Protein AF-A0A9P8JFS8-F1 (afdb_monomer)

Mean predicted aligned error: 19.94 Å

Foldseek 3Di:
DDDPPPVVVVVVVAPDDPADLVNLLVVLCVVPVVADSVLSSLSSQCVRRVDQLCSQLVCLLVLLVCLLVVLQVVLVVLLVDVVQLVQFQCSVDRDDPVNLVVLLVQLVVLCVPQVSVVSSVLRVLLVVLQADSHDDDDDPVVLVVLLVVLLVQLLVLQLVVLVVCLPVVNVVVWVVQLLPDLQFALSSLSRTHSVVNNSNSCSLRVVVSVVCNVPSDHYVVSSSVSSSVLSSLSSQLRHSGDDPVFVCVVVVQFRGVVLVSQCSNPVFFSRGRTGCVVCVVVVRGDDPVSVLVVVVVQVVQCVLQVVLVVLLVVVVVVVVLPPPPPPPPPPDDDDPDDQDPLLVLLVVLLVVLHDDPPDSGRADALVSLLVSLVSNPFDDDDPPDDPDPCPPNVVSSQVSLLSSLLSSLSNLLSVLLVLLLVLLLVLVVQLVLLCVCLVDLVSLVLLCVLCVVVVVVVVVVVLVVVLVVVCVVVDPPVPPDDDPPCPVVVVVVSVVSSVVSCVVVVVVVVVVPPDDPSVVSNVLSVVLSVLSVQLSLLSLLLSLCCCPVASVDPDPPDPDPPSDPDPLSPCPVSLRSLLRLQLSLLSLVQSLPSPDGSVCSVVSSVVSLVPDPSNPFDQDDDPPPDGDDRPDGSSVSSVSSSCCSPPRVVVSVVSSVVSCPVRGDDDPCSSCVVVVVVCVVCVVVVVCVCVVCVVVVVVVVVVVVVVVVCLCVQQPVVLVVLLCVLVVDPDDDPVLVVLVVVLVVLLVVLLVLLLVLCQVAVVLQDVVRDHDDPVSSVVSSVCVSVVDSRSLVSQCVVLVVPVVCCVPPNCNVSSVVSVVSSVVSVVSVVVSVVVVVVSVCSNVVSVVSNVVSVVVVVVVVVVVVCVVCVVVVVVLVVLLVQLVVLLVVLLVLLVPFDADPPQQFGNSSSLSSNVSSLVSNLVSCSVQDDPVVSVVVVVLSVQLSPRNVHSVVNNVSSVVSCPVVVVND

Solvent-accessible surface area (backbone atoms only — not comparable to full-atom values): 53284 Å² total; per-residue (Å²): 143,78,87,78,60,72,63,62,64,56,61,72,74,46,85,92,60,100,62,52,56,64,55,37,31,51,52,43,45,68,79,43,67,89,54,54,75,67,51,32,53,51,53,15,47,42,62,58,61,70,36,67,58,59,36,48,29,54,51,52,51,53,50,50,53,52,49,53,55,56,63,24,45,61,53,57,55,46,74,73,37,78,84,52,49,84,33,31,73,58,69,92,59,76,85,48,74,68,57,52,52,53,45,51,54,51,33,54,50,43,42,65,71,53,46,44,58,54,47,56,53,39,49,63,54,35,48,74,35,43,45,39,84,68,76,77,76,78,56,69,70,59,42,51,53,54,41,56,50,46,54,56,54,31,31,52,47,43,24,54,52,47,49,52,30,66,36,73,71,40,18,73,75,34,39,46,58,44,49,67,45,44,61,40,37,26,71,47,55,71,34,52,29,70,70,48,49,54,53,52,50,42,33,68,50,45,53,56,44,53,49,15,55,74,65,54,71,40,46,50,68,47,51,52,55,40,51,54,54,50,50,52,50,45,26,47,24,21,41,31,47,55,53,95,79,39,63,31,79,81,38,82,52,39,31,35,16,66,48,41,33,50,16,35,62,64,76,46,45,32,45,35,61,52,39,41,59,60,18,61,76,69,69,32,50,53,52,73,65,43,51,45,54,53,48,49,54,52,44,56,50,45,50,60,22,50,64,42,48,53,54,50,53,55,51,52,55,49,56,74,68,42,78,72,74,81,62,84,75,74,91,77,74,97,72,89,82,75,82,50,74,64,46,55,50,40,53,53,46,35,56,70,60,49,77,55,95,82,54,94,61,55,62,72,52,61,69,55,53,42,52,52,56,64,72,59,68,62,66,77,86,70,97,79,77,84,80,86,81,59,70,70,67,52,54,55,41,50,52,45,44,43,51,34,42,46,42,48,48,52,45,50,51,49,51,49,52,51,51,44,48,56,51,34,49,55,44,51,60,31,43,48,51,44,50,51,31,71,73,31,72,65,44,40,51,51,50,49,60,42,44,40,67,60,54,50,50,54,51,48,50,51,50,49,54,51,47,51,59,68,38,65,83,56,74,78,82,73,81,81,71,91,59,101,75,47,61,67,57,51,49,50,50,52,50,47,51,51,52,47,56,50,47,56,48,50,51,58,51,52,73,64,53,89,56,55,74,67,56,54,50,52,49,53,50,49,52,27,37,50,53,49,50,50,50,32,47,27,31,16,22,47,50,13,43,48,52,62,76,26,96,70,48,84,51,94,87,59,92,44,92,65,80,59,88,55,88,80,45,77,55,57,59,57,40,49,49,36,28,39,54,38,48,53,51,34,42,58,65,53,50,72,43,84,86,61,50,70,88,50,42,66,61,54,39,49,55,51,31,71,75,29,79,46,45,69,58,73,87,63,79,54,96,80,77,60,85,61,79,72,97,70,58,53,36,62,54,43,51,52,53,44,47,37,56,69,46,49,54,53,49,47,55,50,53,52,50,53,48,43,71,75,44,39,65,77,54,69,63,47,70,42,46,61,64,50,50,51,51,57,65,44,42,61,54,52,49,47,51,52,60,74,37,38,66,58,52,49,49,49,51,48,53,49,51,48,51,52,50,50,46,45,44,65,29,47,46,50,28,50,51,50,39,51,51,59,68,69,64,68,94,73,52,69,68,62,51,50,50,50,56,51,48,53,52,49,47,55,49,48,45,49,56,52,50,53,48,33,66,79,36,22,59,49,62,38,97,79,52,55,84,75,49,75,68,54,52,52,48,50,50,52,40,38,75,75,65,53,53,63,40,48,49,52,46,31,60,59,23,58,78,45,52,75,56,12,53,76,77,47,60,29,59,64,33,49,52,51,50,52,49,49,51,52,45,53,50,52,52,51,51,54,52,50,53,53,49,55,56,67,47,47,53,55,54,23,54,62,56,30,47,62,39,52,53,53,52,52,52,50,53,50,50,54,53,48,67,66,46,51,61,60,51,51,54,50,52,55,54,20,54,49,41,43,49,32,56,50,49,41,51,48,50,72,65,72,53,72,53,42,92,89,72,34,28,64,49,37,45,56,44,16,43,44,49,47,38,49,51,55,32,54,58,50,45,60,79,73,45,57,77,68,63,42,48,59,50,47,55,53,51,52,55,45,66,43,53,93,63,16,55,73,47,30,54,50,40,54,52,47,52,56,59,79,47,44,91,69,67

Secondary structure (DSSP, 8-state):
-----HHHHHHTTS---S--HHHHHHHHHHH-TTS-HHHHHHHHHHHHH--HHHHHHHHHHHHHHHHHHHHHHHHHHHHT-GGGGGGBTTTT-PPPHHHHHHHHHHHHHHIIIIIHHHHHHHHHHHHHHT-B-PSSPPPHHHHHHHHHHHHHHHHHHHHHHHHHHTSHHHIIIIITTGGG-SS--GGGGG---HHHHHHHHIIIIIHHHHHHHHHS--BHHHHHHHHHHHHHHHHHHTS-B--TT-GGGTSTTB--HHHHHHHHHHSSS---SSBTHHHHHTT---SHHHHHHHHHHHHHHHHHHHHHHHHHHHHHHHHTTSPPS--S--S-SS---PPPHHHHHHHHHHHHHS--TT-S-SSPPHHHHHHHHHHT--PPPPTT--TTS-HHHHHHHHHHHHHHHHHHHHHHHHHHHHHHHHHHHHHHHHHHHHHHHHH-HHHHHHHHHHHHHHHHHHHHHHHHHHHHHHGGGS-GGGTTS--TTHHHHHHHHHHHHHHHHHHHHHHHHHHTTTS-HHHHHHHHHHHHHHHHHHHHHHHHHHHHHHHHHSTT-S-SSS--S----SGGGTTHHHHHHHHHHHHHHHHHHHTT-TT--GGGHHHHHHHHHHT-TTTS---PPPTTSPPPPPS--HHHHHHHHHHIIIIIHHHHHHHHHHHHHHHSPPPHHHHHHHHHHHHHHHHHHHHHHHHHTHHHHHHHHHHHHHHHHHHIIIIIIHHHHHHHHHHH--S--HHHHHHHHHHHHHHHHHHHHHHHHHHH-HHHHSTT-PPPPHHHHHHHHHHHHTT--HHHHHHHHHHHTSHHHHHHTSSHHHHHHHHHHHHHHHHHHHHHHHHHHHHHHHHHHHHHHHHHHHHHHHHHHHHHHHHHHHHHHHHHHHHHHHHHHHHHHHHHHHHH----TTT-PPPHHHHHHHHHHHHHHHHHHHHHS-HHHHHHHHHHHHHHH-GGG-HHHHHHHHHHHHHHTGGG-

Radius of gyration: 48.64 Å; Cα contacts (8 Å, |Δi|>4): 867; chains: 1; bounding box: 115×128×165 Å

Organism: Aureobasidium melanogenum (NCBI:txid46634)

Sequence (969 aa):
MSYLNATAILEHALPHTSDTYWNQFEKVSEYNVHLNYFEKLWMAWYAYIGNDVLATGIMSFLMHELVYFGRSLPWIIIDCIPYFNKYKIQNQKIPTAAEQWQCAKLVLLSHFTVELPQIWLFHPMAQFFGLGTSVPFPPLYKMAYQIAIFFVFEDAWHYWMHRAFHWGPLYKAVHKIHHQYSAPFGLAAEYASPIEVMSLGFGTVGIPIVWCAITKDLHILTMYIWIVLRLFQAIDAHSGYEFPWSLHHFLPFWAGAEHHDVHHEKFIGNYSSSFRWWDYCLDTEAGPEAAKRRREKKLAKARKAHQVRRVDSQIDRLQLNAPPPVGPINATGDDQHFPSDRAEHLQSLVKSLSITPSSRNPLLSASQIHHYLTRAQLSLPDEGEDLSTQKHDGEYEQELAWLLVAKATVQVYGLILSRLLDETVALADDVWYWDQVLGSRHATALYSIQTAPLRLAEWSHYIWADVRRRSADFNIRDAGAEAQQSLTARWSEFYGLVKEVVREKSVKEMRKRVVSPVARIRGSVRQKQNELKRCRLRGANALGVLLGEGLMNENMHGEGFATPSGSHGRDKWKASVARNVALMDAVLAKVNEEELAVDKFDAAIAAATDDDPLYDVEVYTQENGEASELGVHPATIADRLIKMLHARIPEYTQQSKVMVQKHGKPSRIVRYWFPITVGILSSSTILRYLVNRKAEILTWIQEFGHTIRDFWINWCVEPTRKVIQTIRHDKDSEVSIMSKRSLEGDRASLERMVVDFAIDNPGNATETGNPLTDAEIASIRAKVREGDLTPVLKAYEKDLSSPFMGTIRGNLIRALLIQVQKTKVDVEVAMGGIDALLKSQELVFGFVGLTPGILVTIGFSRWVSSAFTSRRGADASRKQGHMMRQLRNIDRVLTNSTPTEKFGELYYKDHGLLLCEVHVLREAAYRVMPAQVFRDFVEDVEELVDVRTGIKKQRKVVNRIRWAYKRYF

InterPro domains:
  IPR006694 Fatty acid hydroxylase [PF04116] (148-284)
  IPR013946 NCA2-like [PF08637] (680-965)
  IPR013946 NCA2-like [PTHR28234] (338-968)

Structure (mmCIF, N/CA/C/O backbone):
data_AF-A0A9P8JFS8-F1
#
_entry.id   AF-A0A9P8JFS8-F1
#
loop_
_atom_site.group_PDB
_atom_site.id
_atom_site.type_symbol
_atom_site.label_atom_id
_atom_site.label_alt_id
_atom_site.label_comp_id
_atom_site.label_asym_id
_atom_site.label_entity_id
_atom_site.label_seq_id
_atom_site.pdbx_PDB_ins_code
_atom_site.Cartn_x
_atom_site.Cartn_y
_atom_site.Cartn_z
_atom_site.occupancy
_atom_site.B_iso_or_equiv
_atom_site.auth_seq_id
_atom_site.auth_comp_id
_atom_site.auth_asym_id
_atom_site.auth_atom_id
_atom_site.pdbx_PDB_model_num
ATOM 1 N N . MET A 1 1 ? 70.053 6.060 -14.663 1.00 40.69 1 MET A N 1
ATOM 2 C CA . MET A 1 1 ? 69.618 5.311 -15.859 1.00 40.69 1 MET A CA 1
ATOM 3 C C . MET A 1 1 ? 69.437 3.850 -15.481 1.00 40.69 1 MET A C 1
ATOM 5 O O . MET A 1 1 ? 70.434 3.166 -15.331 1.00 40.69 1 MET A O 1
ATOM 9 N N . SER A 1 2 ? 68.197 3.400 -15.305 1.00 34.16 2 SER A N 1
ATOM 10 C CA . SER A 1 2 ? 67.728 2.057 -15.686 1.00 34.16 2 SER A CA 1
ATOM 11 C C . SER A 1 2 ? 66.231 1.998 -15.373 1.00 34.16 2 SER A C 1
ATOM 13 O O . SER A 1 2 ? 65.805 1.908 -14.226 1.00 34.16 2 SER A O 1
ATOM 15 N N . TYR A 1 3 ? 65.417 2.151 -16.414 1.00 38.69 3 TYR A N 1
ATOM 16 C CA . TYR A 1 3 ? 63.997 1.838 -16.347 1.00 38.69 3 TYR A CA 1
ATOM 17 C C . TYR A 1 3 ? 63.893 0.316 -16.243 1.00 38.69 3 TYR A C 1
ATOM 19 O O . TYR A 1 3 ? 64.103 -0.391 -17.226 1.00 38.69 3 TYR A O 1
ATOM 27 N N . LEU A 1 4 ? 63.649 -0.197 -15.038 1.00 41.91 4 LEU A N 1
ATOM 28 C CA . LEU A 1 4 ? 63.246 -1.585 -14.856 1.00 41.91 4 LEU A CA 1
ATOM 29 C C . LEU A 1 4 ? 61.823 -1.721 -15.403 1.00 41.91 4 LEU A C 1
ATOM 31 O O . LEU A 1 4 ? 60.869 -1.169 -14.858 1.00 41.91 4 LEU A O 1
ATOM 35 N N . ASN A 1 5 ? 61.735 -2.410 -16.538 1.00 43.97 5 ASN A N 1
ATOM 36 C CA . ASN A 1 5 ? 60.518 -2.800 -17.235 1.00 43.97 5 ASN A CA 1
ATOM 37 C C . ASN A 1 5 ? 59.521 -3.453 -16.265 1.00 43.97 5 ASN A C 1
ATOM 39 O O . ASN A 1 5 ? 59.684 -4.609 -15.878 1.00 43.97 5 ASN A O 1
ATOM 43 N N . ALA A 1 6 ? 58.449 -2.734 -15.927 1.00 43.28 6 ALA A N 1
ATOM 44 C CA . ALA A 1 6 ? 57.299 -3.278 -15.199 1.00 43.28 6 ALA A CA 1
ATOM 45 C C . ALA A 1 6 ? 56.619 -4.446 -15.949 1.00 43.28 6 ALA A C 1
ATOM 47 O O . ALA A 1 6 ? 55.898 -5.237 -15.347 1.00 43.28 6 ALA A O 1
ATOM 48 N N . THR A 1 7 ? 56.897 -4.597 -17.247 1.00 43.50 7 THR A N 1
ATOM 49 C CA . THR A 1 7 ? 56.462 -5.724 -18.079 1.00 43.50 7 THR A CA 1
ATOM 50 C C . THR A 1 7 ? 57.115 -7.054 -17.686 1.00 43.50 7 THR A C 1
ATOM 52 O O . THR A 1 7 ? 56.441 -8.077 -17.721 1.00 43.50 7 THR A O 1
ATOM 55 N N . ALA A 1 8 ? 58.365 -7.054 -17.208 1.00 41.31 8 ALA A N 1
ATOM 56 C CA . ALA A 1 8 ? 59.092 -8.287 -16.875 1.00 41.31 8 ALA A CA 1
ATOM 57 C C . ALA A 1 8 ? 58.598 -8.961 -15.578 1.00 41.31 8 ALA A C 1
ATOM 59 O O . ALA A 1 8 ? 58.706 -10.173 -15.414 1.00 41.31 8 ALA A O 1
ATOM 60 N N . ILE A 1 9 ? 58.030 -8.184 -14.649 1.00 46.81 9 ILE A N 1
ATOM 61 C CA . ILE A 1 9 ? 57.456 -8.713 -13.398 1.00 46.81 9 ILE A CA 1
ATOM 62 C C . ILE A 1 9 ? 56.061 -9.309 -13.655 1.00 46.81 9 ILE A C 1
ATOM 64 O O . ILE A 1 9 ? 55.680 -10.289 -13.017 1.00 46.81 9 ILE A O 1
ATOM 68 N N . LEU A 1 10 ? 55.324 -8.768 -14.631 1.00 42.56 10 LEU A N 1
ATOM 69 C CA . LEU A 1 10 ? 54.035 -9.304 -15.077 1.00 42.56 10 LEU A CA 1
ATOM 70 C C . LEU A 1 10 ? 54.192 -10.592 -15.904 1.00 42.56 10 LEU A C 1
ATOM 72 O O . LEU A 1 10 ? 53.376 -11.499 -15.761 1.00 42.56 10 LEU A O 1
ATOM 76 N N . GLU A 1 11 ? 55.262 -10.710 -16.697 1.00 39.97 11 GLU A N 1
ATOM 77 C CA . GLU A 1 11 ? 55.582 -11.929 -17.459 1.00 39.97 11 GLU A CA 1
ATOM 78 C C . GLU A 1 11 ? 55.930 -13.137 -16.577 1.00 39.97 11 GLU A C 1
ATOM 80 O O . GLU A 1 11 ? 55.696 -14.268 -16.989 1.00 39.97 11 GLU A O 1
ATOM 85 N N . HIS A 1 12 ? 56.440 -12.924 -15.360 1.00 46.44 12 HIS A N 1
ATOM 86 C CA . HIS A 1 12 ? 56.808 -14.016 -14.451 1.00 46.44 12 HIS A CA 1
ATOM 87 C C . HIS A 1 12 ? 55.673 -14.493 -13.527 1.00 46.44 12 HIS A C 1
ATOM 89 O O . HIS A 1 12 ? 55.805 -15.546 -12.903 1.00 46.44 12 HIS A O 1
ATOM 95 N N . ALA A 1 13 ? 54.570 -13.742 -13.423 1.00 48.16 13 ALA A N 1
ATOM 96 C CA . ALA A 1 13 ? 53.445 -14.055 -12.534 1.00 48.16 13 ALA A CA 1
ATOM 97 C C . ALA A 1 13 ? 52.307 -14.842 -13.216 1.00 48.16 13 ALA A C 1
ATOM 99 O O . ALA A 1 13 ? 51.426 -15.362 -12.530 1.00 48.16 13 ALA A O 1
ATOM 100 N N . LEU A 1 14 ? 52.319 -14.942 -14.547 1.00 46.16 14 LEU A N 1
ATOM 101 C CA . LEU A 1 14 ? 51.368 -15.728 -15.333 1.00 46.16 14 LEU A CA 1
ATOM 102 C C . LEU A 1 14 ? 52.084 -16.980 -15.865 1.00 46.16 14 LEU A C 1
ATOM 104 O O . LEU A 1 14 ? 53.186 -16.856 -16.397 1.00 46.16 14 LEU A O 1
ATOM 108 N N . PRO A 1 15 ? 51.515 -18.191 -15.727 1.00 45.56 15 PRO A N 1
ATOM 109 C CA . PRO A 1 15 ? 52.141 -19.394 -16.262 1.00 45.56 15 PRO A CA 1
ATOM 110 C C . PRO A 1 15 ? 52.314 -19.243 -17.778 1.00 45.56 15 PRO A C 1
ATOM 112 O O . PRO A 1 15 ? 51.348 -18.996 -18.498 1.00 45.56 15 PRO A O 1
ATOM 115 N N . HIS A 1 16 ? 53.557 -19.370 -18.254 1.00 44.00 16 HIS A N 1
ATOM 116 C CA . HIS A 1 16 ? 53.905 -19.322 -19.671 1.00 44.00 16 HIS A CA 1
ATOM 117 C C . HIS A 1 16 ? 53.057 -20.318 -20.474 1.00 44.00 16 HIS A C 1
ATOM 119 O O . HIS A 1 16 ? 53.345 -21.514 -20.510 1.00 44.00 16 HIS A O 1
ATOM 125 N N . THR A 1 17 ? 52.049 -19.814 -21.178 1.00 47.94 17 THR A N 1
ATOM 126 C CA . THR A 1 17 ? 51.547 -20.448 -22.391 1.00 47.94 17 THR A CA 1
ATOM 127 C C . THR A 1 17 ? 51.810 -19.467 -23.522 1.00 47.94 17 THR A C 1
ATOM 129 O O . THR A 1 17 ? 51.439 -18.300 -23.465 1.00 47.94 17 THR A O 1
ATOM 132 N N . SER A 1 18 ? 52.501 -19.916 -24.559 1.00 51.84 18 SER A N 1
ATOM 133 C CA . SER A 1 18 ? 52.729 -19.178 -25.806 1.00 51.84 18 SER A CA 1
ATOM 134 C C . SER A 1 18 ? 51.442 -19.002 -26.640 1.00 51.84 18 SER A C 1
ATOM 136 O O . SER A 1 18 ? 51.508 -18.718 -27.834 1.00 51.84 18 SER A O 1
ATOM 138 N N . ASP A 1 19 ? 50.269 -19.171 -26.023 1.00 65.81 19 ASP A N 1
ATOM 139 C CA . ASP A 1 19 ? 48.951 -19.118 -26.641 1.00 65.81 19 ASP A CA 1
ATOM 140 C C . ASP A 1 19 ? 48.211 -17.853 -26.204 1.00 65.81 19 ASP A C 1
ATOM 142 O O . ASP A 1 19 ? 47.967 -17.619 -25.022 1.00 65.81 19 ASP A O 1
ATOM 146 N N . THR A 1 20 ? 47.802 -17.038 -27.175 1.00 86.88 20 THR A N 1
ATOM 147 C CA . THR A 1 20 ? 46.947 -15.876 -26.908 1.00 86.88 20 THR A CA 1
ATOM 148 C C . THR A 1 20 ? 45.539 -16.313 -26.473 1.00 86.88 20 THR A C 1
ATOM 150 O O . THR A 1 20 ? 45.103 -17.426 -26.775 1.00 86.88 20 THR A O 1
ATOM 153 N N . TYR A 1 21 ? 44.775 -15.424 -25.820 1.00 89.44 21 TYR A N 1
ATOM 154 C CA . TYR A 1 21 ? 43.355 -15.673 -25.505 1.00 89.44 21 TYR A CA 1
ATOM 155 C C . TYR A 1 21 ? 42.555 -16.111 -26.743 1.00 89.44 21 TYR A C 1
ATOM 157 O O . TYR A 1 21 ? 41.744 -17.033 -26.676 1.00 89.44 21 TYR A O 1
ATOM 165 N N . TRP A 1 22 ? 42.819 -15.485 -27.892 1.00 91.38 22 TRP A N 1
ATOM 166 C CA . TRP A 1 22 ? 42.140 -15.803 -29.145 1.00 91.38 22 TRP A CA 1
ATOM 167 C C . TRP A 1 22 ? 42.544 -17.170 -29.703 1.00 91.38 22 TRP A C 1
ATOM 169 O O . TRP A 1 22 ? 41.671 -17.886 -30.181 1.00 91.38 22 TRP A O 1
ATOM 179 N N . ASN A 1 23 ? 43.799 -17.600 -29.528 1.00 90.12 23 ASN A N 1
ATOM 180 C CA . ASN A 1 23 ? 44.200 -18.976 -29.848 1.00 90.12 23 ASN A CA 1
ATOM 181 C C . ASN A 1 23 ? 43.433 -19.991 -28.985 1.00 90.12 23 ASN A C 1
ATOM 183 O O . ASN A 1 23 ? 42.979 -21.017 -29.488 1.00 90.12 23 ASN A O 1
ATOM 187 N N . GLN A 1 24 ? 43.259 -19.713 -27.686 1.00 89.75 24 GLN A N 1
ATOM 188 C CA . GLN A 1 24 ? 42.455 -20.571 -26.805 1.00 89.75 24 GLN A CA 1
ATOM 189 C C . GLN A 1 24 ? 40.984 -20.590 -27.232 1.00 89.75 24 GLN A C 1
ATOM 191 O O . GLN A 1 24 ? 40.359 -21.648 -27.249 1.00 89.75 24 GLN A O 1
ATOM 196 N N . PHE A 1 25 ? 40.435 -19.443 -27.637 1.00 92.56 25 PHE A N 1
ATOM 197 C CA . PHE A 1 25 ? 39.077 -19.349 -28.167 1.00 92.56 25 PHE A CA 1
ATOM 198 C C . PHE A 1 25 ? 38.888 -20.146 -29.462 1.00 92.56 25 PHE A C 1
ATOM 200 O O . PHE A 1 25 ? 37.878 -20.838 -29.599 1.00 92.56 25 PHE A O 1
ATOM 207 N N . GLU A 1 26 ? 39.841 -20.089 -30.393 1.00 91.75 26 GLU A N 1
ATOM 208 C CA . GLU A 1 26 ? 39.815 -20.874 -31.632 1.00 91.75 26 GLU A CA 1
ATOM 209 C C . GLU A 1 26 ? 39.850 -22.376 -31.335 1.00 91.75 26 GLU A C 1
ATOM 211 O O . GLU A 1 26 ? 38.970 -23.102 -31.800 1.00 91.75 26 GLU A O 1
ATOM 216 N N . LYS A 1 27 ? 40.765 -22.825 -30.462 1.00 89.88 27 LYS A N 1
ATOM 217 C CA . LYS A 1 27 ? 40.833 -24.223 -30.001 1.00 89.88 27 LYS A CA 1
ATOM 218 C C . LYS A 1 27 ? 39.517 -24.666 -29.360 1.00 89.88 27 LYS A C 1
ATOM 220 O O . LYS A 1 27 ? 38.936 -25.676 -29.747 1.00 89.88 27 LYS A O 1
ATOM 225 N N . VAL A 1 28 ? 38.989 -23.895 -28.408 1.00 90.56 28 VAL A N 1
ATOM 226 C CA . VAL A 1 28 ? 37.696 -24.188 -27.768 1.00 90.56 28 VAL A CA 1
ATOM 227 C C . VAL A 1 28 ? 36.571 -24.259 -28.804 1.00 90.56 28 VAL A C 1
ATOM 229 O O . VAL A 1 28 ? 35.712 -25.136 -28.709 1.00 90.56 28 VAL A O 1
ATOM 232 N N . SER A 1 29 ? 36.576 -23.363 -29.792 1.00 91.06 29 SER A N 1
ATOM 233 C CA . SER A 1 29 ? 35.559 -23.289 -30.844 1.00 91.06 29 SER A CA 1
ATOM 234 C C . SER A 1 29 ? 35.593 -24.478 -31.798 1.00 91.06 29 SER A C 1
ATOM 236 O O . SER A 1 29 ? 34.523 -24.897 -32.245 1.00 91.06 29 SER A O 1
ATOM 238 N N . GLU A 1 30 ? 36.783 -25.016 -32.076 1.00 91.62 30 GLU A N 1
ATOM 239 C CA . GLU A 1 30 ? 37.003 -26.199 -32.910 1.00 91.62 30 GLU A CA 1
ATOM 240 C C . GLU A 1 30 ? 36.445 -27.468 -32.247 1.00 91.62 30 GLU A C 1
ATOM 242 O O . GLU A 1 30 ? 35.666 -28.196 -32.861 1.00 91.62 30 GLU A O 1
ATOM 247 N N . TYR A 1 31 ? 36.763 -27.702 -30.968 1.00 87.88 31 TYR A N 1
ATOM 248 C CA . TYR A 1 31 ? 36.357 -28.929 -30.265 1.00 87.88 31 TYR A CA 1
ATOM 249 C C . TYR A 1 31 ? 34.948 -28.864 -29.648 1.00 87.88 31 TYR A C 1
ATOM 251 O O . TYR A 1 31 ? 34.312 -29.900 -29.454 1.00 87.88 31 TYR A O 1
ATOM 259 N N . ASN A 1 32 ? 34.414 -27.669 -29.361 1.00 90.31 32 ASN A N 1
ATOM 260 C CA . ASN A 1 32 ? 33.115 -27.490 -28.698 1.00 90.31 32 ASN A CA 1
ATOM 261 C C . ASN A 1 32 ? 32.085 -26.803 -29.605 1.00 90.31 32 ASN A C 1
ATOM 263 O O . ASN A 1 32 ? 31.474 -25.793 -29.246 1.00 90.31 32 ASN A O 1
ATOM 267 N N . VAL A 1 33 ? 31.859 -27.363 -30.795 1.00 88.50 33 VAL A N 1
ATOM 268 C CA . VAL A 1 33 ? 30.943 -26.795 -31.805 1.00 88.50 33 VAL A CA 1
ATOM 269 C C . VAL A 1 33 ? 29.502 -26.601 -31.316 1.00 88.50 33 VAL A C 1
ATOM 271 O O . VAL A 1 33 ? 28.824 -25.697 -31.796 1.00 88.50 33 VAL A O 1
ATOM 274 N N . HIS A 1 34 ? 29.054 -27.403 -30.347 1.00 90.56 34 HIS A N 1
ATOM 275 C CA . HIS A 1 34 ? 27.699 -27.374 -29.788 1.00 90.56 34 HIS A CA 1
ATOM 276 C C . HIS A 1 34 ? 27.436 -26.189 -28.840 1.00 90.56 34 HIS A C 1
ATOM 278 O O . HIS A 1 34 ? 26.277 -25.885 -28.565 1.00 90.56 34 HIS A O 1
ATOM 284 N N . LEU A 1 35 ? 28.488 -25.531 -28.340 1.00 91.75 35 LEU A N 1
ATOM 285 C CA . LEU A 1 35 ? 28.372 -24.376 -27.451 1.00 91.75 35 LEU A CA 1
ATOM 286 C C . LEU A 1 35 ? 28.089 -23.091 -28.230 1.00 91.75 35 LEU A C 1
ATOM 288 O O . LEU A 1 35 ? 28.559 -22.895 -29.357 1.00 91.75 35 LEU A O 1
ATOM 292 N N . ASN A 1 36 ? 27.364 -22.171 -27.599 1.00 93.12 36 ASN A N 1
ATOM 293 C CA . ASN A 1 36 ? 27.149 -20.847 -28.165 1.00 93.12 36 ASN A CA 1
ATOM 294 C C . ASN A 1 36 ? 28.407 -19.964 -28.048 1.00 93.12 36 ASN A C 1
ATOM 296 O O . ASN A 1 36 ? 29.369 -20.283 -27.350 1.00 93.12 36 ASN A O 1
ATOM 300 N N . TYR A 1 37 ? 28.403 -18.826 -28.744 1.00 93.12 37 TYR A N 1
ATOM 301 C CA . TYR A 1 37 ? 29.557 -17.924 -28.797 1.00 93.12 37 TYR A CA 1
ATOM 302 C C . TYR A 1 37 ? 30.015 -17.425 -27.411 1.00 93.12 37 TYR A C 1
ATOM 304 O O . TYR A 1 37 ? 31.212 -17.396 -27.135 1.00 93.12 37 TYR A O 1
ATOM 312 N N . PHE A 1 38 ? 29.083 -17.094 -26.511 1.00 92.69 38 PHE A N 1
ATOM 313 C CA . PHE A 1 38 ? 29.403 -16.625 -25.158 1.00 92.69 38 PHE A CA 1
ATOM 314 C C . PHE A 1 38 ? 29.938 -17.744 -24.257 1.00 92.69 38 PHE A C 1
ATOM 316 O O . PHE A 1 38 ? 30.850 -17.509 -23.471 1.00 92.69 38 PHE A O 1
ATOM 323 N N . GLU A 1 39 ? 29.419 -18.964 -24.395 1.00 94.19 39 GLU A N 1
ATOM 324 C CA . GLU A 1 39 ? 29.938 -20.146 -23.692 1.00 94.19 39 GLU A CA 1
ATOM 325 C C . GLU A 1 39 ? 31.373 -20.471 -24.127 1.00 94.19 39 GLU A C 1
ATOM 327 O O . GLU A 1 39 ? 32.209 -20.821 -23.295 1.00 94.19 39 GLU A O 1
ATOM 332 N N . LYS A 1 40 ? 31.688 -20.288 -25.416 1.00 94.06 40 LYS A N 1
ATOM 333 C CA . LYS A 1 40 ? 33.052 -20.438 -25.944 1.00 94.06 40 LYS A CA 1
ATOM 334 C C . LYS A 1 40 ? 33.996 -19.366 -25.401 1.00 94.06 40 LYS A C 1
ATOM 336 O O . LYS A 1 40 ? 35.085 -19.707 -24.951 1.00 94.06 40 LYS A O 1
ATOM 341 N N . LEU A 1 41 ? 33.576 -18.096 -25.375 1.00 93.44 41 LEU A N 1
ATOM 342 C CA . LEU A 1 41 ? 34.359 -17.002 -24.773 1.00 93.44 41 LEU A CA 1
ATOM 343 C C . LEU A 1 41 ? 34.627 -17.240 -23.282 1.00 93.44 41 LEU A C 1
ATOM 345 O O . LEU A 1 41 ? 35.732 -16.986 -22.800 1.00 93.44 41 LEU A O 1
ATOM 349 N N . TRP A 1 42 ? 33.621 -17.746 -22.568 1.00 93.56 42 TRP A N 1
ATOM 350 C CA . TRP A 1 42 ? 33.719 -18.100 -21.158 1.00 93.56 42 TRP A CA 1
ATOM 351 C C . TRP A 1 42 ? 34.713 -19.239 -20.928 1.00 93.56 42 TRP A C 1
ATOM 353 O O . TRP A 1 42 ? 35.626 -19.102 -20.120 1.00 93.56 42 TRP A O 1
ATOM 363 N N . MET A 1 43 ? 34.593 -20.342 -21.670 1.00 92.94 43 MET A N 1
ATOM 364 C CA . MET A 1 43 ? 35.529 -21.462 -21.547 1.00 92.94 43 MET A CA 1
ATOM 365 C C . MET A 1 43 ? 36.959 -21.047 -21.932 1.00 92.94 43 MET A C 1
ATOM 367 O O . MET A 1 43 ? 37.903 -21.409 -21.233 1.00 92.94 43 MET A O 1
ATOM 371 N N . ALA A 1 44 ? 37.121 -20.230 -22.978 1.00 92.81 44 ALA A N 1
ATOM 372 C CA . ALA A 1 44 ? 38.418 -19.689 -23.379 1.00 92.81 44 ALA A CA 1
ATOM 373 C C . ALA A 1 44 ? 39.058 -18.817 -22.288 1.00 92.81 44 ALA A C 1
ATOM 375 O O . ALA A 1 44 ? 40.273 -18.842 -22.132 1.00 92.81 44 ALA A O 1
ATOM 376 N N . TRP A 1 45 ? 38.261 -18.082 -21.502 1.00 93.31 45 TRP A N 1
ATOM 377 C CA . TRP A 1 45 ? 38.761 -17.265 -20.390 1.00 93.31 45 TRP A CA 1
ATOM 378 C C . TRP A 1 45 ? 39.381 -18.118 -19.285 1.00 93.31 45 TRP A C 1
ATOM 380 O O . TRP A 1 45 ? 40.515 -17.871 -18.878 1.00 93.31 45 TRP A O 1
ATOM 390 N N . TYR A 1 46 ? 38.668 -19.156 -18.842 1.00 91.44 46 TYR A N 1
ATOM 391 C CA . TYR A 1 46 ? 39.184 -20.078 -17.829 1.00 91.44 46 TYR A CA 1
ATOM 392 C C . TYR A 1 46 ? 40.410 -20.849 -18.340 1.00 91.44 46 TYR A C 1
ATOM 394 O O . TYR A 1 46 ? 41.394 -20.976 -17.613 1.00 91.44 46 TYR A O 1
ATOM 402 N N . ALA A 1 47 ? 40.399 -21.276 -19.609 1.00 90.06 47 ALA A N 1
ATOM 403 C CA . ALA A 1 47 ? 41.539 -21.943 -20.237 1.00 90.06 47 ALA A CA 1
ATOM 404 C C . ALA A 1 47 ? 42.771 -21.029 -20.371 1.00 90.06 47 ALA A C 1
ATOM 406 O O . ALA A 1 47 ? 43.886 -21.467 -20.110 1.00 90.06 47 ALA A O 1
ATOM 407 N N . TYR A 1 48 ? 42.574 -19.759 -20.743 1.00 91.06 48 TYR A N 1
ATOM 408 C CA . TYR A 1 48 ? 43.651 -18.780 -20.913 1.00 91.06 48 TYR A CA 1
ATOM 409 C C . TYR A 1 48 ? 44.330 -18.412 -19.590 1.00 91.06 48 TYR A C 1
ATOM 411 O O . TYR A 1 48 ? 45.552 -18.324 -19.531 1.00 91.06 48 TYR A O 1
ATOM 419 N N . ILE A 1 49 ? 43.555 -18.212 -18.519 1.00 90.88 49 ILE A N 1
ATOM 420 C CA . ILE A 1 49 ? 44.120 -17.889 -17.201 1.00 90.88 49 ILE A CA 1
ATOM 421 C C . ILE A 1 49 ? 44.760 -19.124 -16.548 1.00 90.88 49 ILE A C 1
ATOM 423 O O . ILE A 1 49 ? 45.725 -18.991 -15.796 1.00 90.88 49 ILE A O 1
ATOM 427 N N . GLY A 1 50 ? 44.227 -20.324 -16.804 1.00 85.38 50 GLY A N 1
ATOM 428 C CA . GLY A 1 50 ? 44.777 -21.591 -16.306 1.00 85.38 50 GLY A CA 1
ATOM 429 C C . GLY A 1 50 ? 44.631 -21.813 -14.793 1.00 85.38 50 GLY A C 1
ATOM 430 O O . GLY A 1 50 ? 45.129 -22.805 -14.266 1.00 85.38 50 GLY A O 1
ATOM 431 N N . ASN A 1 51 ? 43.957 -20.904 -14.082 1.00 87.00 51 ASN A N 1
ATOM 432 C CA . ASN A 1 51 ? 43.649 -21.003 -12.657 1.00 87.00 51 ASN A CA 1
ATOM 433 C C . ASN A 1 51 ? 42.249 -20.435 -12.385 1.00 87.00 51 ASN A C 1
ATOM 435 O O . ASN A 1 51 ? 42.030 -19.230 -12.514 1.00 87.00 51 ASN A O 1
ATOM 439 N N . ASP A 1 52 ? 41.316 -21.292 -11.971 1.00 86.31 52 ASP A N 1
ATOM 440 C CA . ASP A 1 52 ? 39.903 -20.936 -11.798 1.00 86.31 52 ASP A CA 1
ATOM 441 C C . ASP A 1 52 ? 39.665 -19.844 -10.743 1.00 86.31 52 ASP A C 1
ATOM 443 O O . ASP A 1 52 ? 38.773 -19.003 -10.922 1.00 86.31 52 ASP A O 1
ATOM 447 N N . VAL A 1 53 ? 40.479 -19.814 -9.678 1.00 86.00 53 VAL A N 1
ATOM 448 C CA . VAL A 1 53 ? 40.413 -18.794 -8.618 1.00 86.00 53 VAL A CA 1
ATOM 449 C C . VAL A 1 53 ? 40.789 -17.435 -9.193 1.00 86.00 53 VAL A C 1
ATOM 451 O O . VAL A 1 53 ? 40.045 -16.473 -9.014 1.00 86.00 53 VAL A O 1
ATOM 454 N N . LEU A 1 54 ? 41.905 -17.358 -9.926 1.00 87.00 54 LEU A N 1
ATOM 455 C CA . LEU A 1 54 ? 42.347 -16.120 -10.573 1.00 87.00 54 LEU A CA 1
ATOM 456 C C . LEU A 1 54 ? 41.370 -15.690 -11.671 1.00 87.00 54 LEU A C 1
ATOM 458 O O . LEU A 1 54 ? 40.981 -14.525 -11.718 1.00 87.00 54 LEU A O 1
ATOM 462 N N . ALA A 1 55 ? 40.920 -16.629 -12.508 1.00 89.38 55 ALA A N 1
ATOM 463 C CA . ALA A 1 55 ? 39.980 -16.365 -13.593 1.00 89.38 55 ALA A CA 1
ATOM 464 C C . ALA A 1 55 ? 38.677 -15.767 -13.056 1.00 89.38 55 ALA A C 1
ATOM 466 O O . ALA A 1 55 ? 38.177 -14.768 -13.577 1.00 89.38 55 ALA A O 1
ATOM 467 N N . THR A 1 56 ? 38.151 -16.353 -11.981 1.00 89.06 56 THR A N 1
ATOM 468 C CA . THR A 1 56 ? 36.915 -15.900 -11.349 1.00 89.06 56 THR A CA 1
ATOM 469 C C . THR A 1 56 ? 37.112 -14.611 -10.562 1.00 89.06 56 THR A C 1
ATOM 471 O O . THR A 1 56 ? 36.270 -13.721 -10.655 1.00 89.06 56 THR A O 1
ATOM 474 N N . GLY A 1 57 ? 38.195 -14.485 -9.792 1.00 89.56 57 GLY A N 1
ATOM 475 C CA . GLY A 1 57 ? 38.478 -13.301 -8.980 1.00 89.56 57 GLY A CA 1
ATOM 476 C C . GLY A 1 57 ? 38.636 -12.046 -9.837 1.00 89.56 57 GLY A C 1
ATOM 477 O O . GLY A 1 57 ? 37.947 -11.054 -9.602 1.00 89.56 57 GLY A O 1
ATOM 478 N N . ILE A 1 58 ? 39.458 -12.125 -10.893 1.00 91.50 58 ILE A N 1
ATOM 479 C CA . ILE A 1 58 ? 39.681 -11.020 -11.839 1.00 91.50 58 ILE A CA 1
ATOM 480 C C . ILE A 1 58 ? 38.374 -10.643 -12.543 1.00 91.50 58 ILE A C 1
ATOM 482 O O . ILE A 1 58 ? 38.013 -9.468 -12.569 1.00 91.50 58 ILE A O 1
ATOM 486 N N . MET A 1 59 ? 37.642 -11.627 -13.078 1.00 92.12 59 MET A N 1
ATOM 487 C CA . MET A 1 59 ? 36.381 -11.374 -13.783 1.00 92.12 59 MET A CA 1
ATOM 488 C C . MET A 1 59 ? 35.339 -10.727 -12.864 1.00 92.12 59 MET A C 1
ATOM 490 O O . MET A 1 59 ? 34.697 -9.758 -13.254 1.00 92.12 59 MET A O 1
ATOM 494 N N . SER A 1 60 ? 35.188 -11.235 -11.638 1.00 92.25 60 SER A N 1
ATOM 495 C CA . SER A 1 60 ? 34.197 -10.731 -10.681 1.00 92.25 60 SER A CA 1
ATOM 496 C C . SER A 1 60 ? 34.494 -9.292 -10.264 1.00 92.25 60 SER A C 1
ATOM 498 O O . SER A 1 60 ? 33.580 -8.472 -10.249 1.00 92.25 60 SER A O 1
ATOM 500 N N . PHE A 1 61 ? 35.760 -8.983 -9.965 1.00 93.38 61 PHE A N 1
ATOM 501 C CA . PHE A 1 61 ? 36.167 -7.638 -9.564 1.00 93.38 61 PHE A CA 1
ATOM 502 C C . PHE A 1 61 ? 36.023 -6.640 -10.718 1.00 93.38 61 PHE A C 1
ATOM 504 O O . PHE A 1 61 ? 35.380 -5.610 -10.559 1.00 93.38 61 PHE A O 1
ATOM 511 N N . LEU A 1 62 ? 36.523 -6.973 -11.915 1.00 94.62 62 LEU A N 1
ATOM 512 C CA . LEU A 1 62 ? 36.371 -6.103 -13.086 1.00 94.62 62 LEU A CA 1
ATOM 513 C C . LEU A 1 62 ? 34.902 -5.889 -13.461 1.00 94.62 62 LEU A C 1
ATOM 515 O O . LEU A 1 62 ? 34.521 -4.778 -13.816 1.00 94.62 62 LEU A O 1
ATOM 519 N N . MET A 1 63 ? 34.076 -6.935 -13.383 1.00 95.12 63 MET A N 1
ATOM 520 C CA . MET A 1 63 ? 32.641 -6.828 -13.637 1.00 95.12 63 MET A CA 1
ATOM 521 C C . MET A 1 63 ? 31.978 -5.863 -12.655 1.00 95.12 63 MET A C 1
ATOM 523 O O . MET A 1 63 ? 31.245 -4.983 -13.100 1.00 95.12 63 MET A O 1
ATOM 527 N N . HIS A 1 64 ? 32.256 -5.992 -11.354 1.00 95.12 64 HIS A N 1
ATOM 528 C CA . HIS A 1 64 ? 31.703 -5.100 -10.334 1.00 95.12 64 HIS A CA 1
ATOM 529 C C . HIS A 1 64 ? 32.121 -3.645 -10.581 1.00 95.12 64 HIS A C 1
ATOM 531 O O . HIS A 1 64 ? 31.247 -2.798 -10.754 1.00 95.12 64 HIS A O 1
ATOM 537 N N . GLU A 1 65 ? 33.418 -3.380 -10.750 1.00 95.69 65 GLU A N 1
ATOM 538 C CA . GLU A 1 65 ? 33.956 -2.036 -11.000 1.00 95.69 65 GLU A CA 1
ATOM 539 C C . GLU A 1 65 ? 33.340 -1.386 -12.250 1.00 95.69 65 GLU A C 1
ATOM 541 O O . GLU A 1 65 ? 32.836 -0.258 -12.215 1.00 95.69 65 GLU A O 1
ATOM 546 N N . LEU A 1 66 ? 33.324 -2.115 -13.372 1.00 96.50 66 LEU A N 1
ATOM 547 C CA . LEU A 1 66 ? 32.765 -1.620 -14.631 1.00 96.50 66 LEU A CA 1
ATOM 548 C C . LEU A 1 66 ? 31.269 -1.322 -14.509 1.00 96.50 66 LEU A C 1
ATOM 550 O O . LEU A 1 66 ? 30.790 -0.325 -15.054 1.00 96.50 66 LEU A O 1
ATOM 554 N N . VAL A 1 67 ? 30.525 -2.172 -13.804 1.00 96.62 67 VAL A N 1
ATOM 555 C CA . VAL A 1 67 ? 29.078 -2.023 -13.637 1.00 96.62 67 VAL A CA 1
ATOM 556 C C . VAL A 1 67 ? 28.760 -0.895 -12.665 1.00 96.62 67 VAL A C 1
ATOM 558 O O . VAL A 1 67 ? 27.900 -0.077 -12.980 1.00 96.62 67 VAL A O 1
ATOM 561 N N . TYR A 1 68 ? 29.454 -0.800 -11.532 1.00 96.06 68 TYR A N 1
ATOM 562 C CA . TYR A 1 68 ? 29.201 0.213 -10.511 1.00 96.06 68 TYR A CA 1
ATOM 563 C C . TYR A 1 68 ? 29.481 1.628 -11.032 1.00 96.06 68 TYR A C 1
ATOM 565 O O . TYR A 1 68 ? 28.590 2.489 -11.071 1.00 96.06 68 TYR A O 1
ATOM 573 N N . PHE A 1 69 ? 30.703 1.866 -11.520 1.00 96.00 69 PHE A N 1
ATOM 574 C CA . PHE A 1 69 ? 31.089 3.174 -12.050 1.00 96.00 69 PHE A CA 1
ATOM 575 C C . PHE A 1 69 ? 30.384 3.470 -13.379 1.00 96.00 69 PHE A C 1
ATOM 577 O O . PHE A 1 69 ? 29.907 4.589 -13.595 1.00 96.00 69 PHE A O 1
ATOM 584 N N . GLY A 1 70 ? 30.226 2.462 -14.243 1.00 96.19 70 GLY A N 1
ATOM 585 C CA . GLY A 1 70 ? 29.508 2.599 -15.509 1.00 96.19 70 GLY A CA 1
ATOM 586 C C . GLY A 1 70 ? 28.030 2.943 -15.323 1.00 96.19 70 GLY A C 1
ATOM 587 O O . GLY A 1 70 ? 27.508 3.807 -16.027 1.00 96.19 70 GLY A O 1
ATOM 588 N N . ARG A 1 71 ? 27.345 2.335 -14.345 1.00 94.88 71 ARG A N 1
ATOM 589 C CA . ARG A 1 71 ? 25.933 2.628 -14.045 1.00 94.88 71 ARG A CA 1
ATOM 590 C C . ARG A 1 71 ? 25.740 3.970 -13.343 1.00 94.88 71 ARG A C 1
ATOM 592 O O . ARG A 1 71 ? 24.673 4.572 -13.506 1.00 94.88 71 ARG A O 1
ATOM 599 N N . SER A 1 72 ? 26.750 4.439 -12.614 1.00 94.81 72 SER A N 1
ATOM 600 C CA . SER A 1 72 ? 26.767 5.757 -11.970 1.00 94.81 72 SER A CA 1
ATOM 601 C C . SER A 1 72 ? 26.927 6.904 -12.977 1.00 94.81 72 SER A C 1
ATOM 603 O O . SER A 1 72 ? 26.323 7.961 -12.802 1.00 94.81 72 SER A O 1
ATOM 605 N N . LEU A 1 73 ? 27.668 6.693 -14.072 1.00 93.69 73 LEU A N 1
ATOM 606 C CA . LEU A 1 73 ? 27.973 7.729 -15.066 1.00 93.69 73 LEU A CA 1
ATOM 607 C C . LEU A 1 73 ? 26.730 8.405 -15.695 1.00 93.69 73 LEU A C 1
ATOM 609 O O . LEU A 1 73 ? 26.709 9.636 -15.749 1.00 93.69 73 LEU A O 1
ATOM 613 N N . PRO A 1 74 ? 25.666 7.687 -16.120 1.00 93.44 74 PRO A N 1
ATOM 614 C CA . PRO A 1 74 ? 24.434 8.319 -16.593 1.00 93.44 74 PRO A CA 1
ATOM 615 C C . PRO A 1 74 ? 23.828 9.317 -15.603 1.00 93.44 74 PRO A C 1
ATOM 617 O O . PRO A 1 74 ? 23.331 10.356 -16.023 1.00 93.44 74 PRO A O 1
ATOM 620 N N . TRP A 1 75 ? 23.888 9.036 -14.299 1.00 91.81 75 TRP A N 1
ATOM 621 C CA . TRP A 1 75 ? 23.346 9.927 -13.272 1.00 91.81 75 TRP A CA 1
ATOM 622 C C . TRP A 1 75 ? 24.171 11.203 -13.125 1.00 91.81 75 TRP A C 1
ATOM 624 O O . TRP A 1 75 ? 23.599 12.285 -13.026 1.00 91.81 75 TRP A O 1
ATOM 634 N N . ILE A 1 76 ? 25.498 11.083 -13.218 1.00 90.81 76 ILE A N 1
ATOM 635 C CA . ILE A 1 76 ? 26.421 12.225 -13.245 1.00 90.81 76 ILE A CA 1
ATOM 636 C C . ILE A 1 76 ? 26.131 13.114 -14.464 1.00 90.81 76 ILE A C 1
ATOM 638 O O . ILE A 1 76 ? 26.037 14.331 -14.340 1.00 90.81 76 ILE A O 1
ATOM 642 N N . ILE A 1 77 ? 25.920 12.510 -15.641 1.00 91.12 77 ILE A N 1
ATOM 643 C CA . ILE A 1 77 ? 25.567 13.243 -16.869 1.00 91.12 77 ILE A CA 1
ATOM 644 C C . ILE A 1 77 ? 24.214 13.953 -16.715 1.00 91.12 77 ILE A C 1
ATOM 646 O O . ILE A 1 77 ? 24.071 15.102 -17.134 1.00 91.12 77 ILE A O 1
ATOM 650 N N . ILE A 1 78 ? 23.223 13.287 -16.115 1.00 90.81 78 ILE A N 1
ATOM 651 C CA . ILE A 1 78 ? 21.892 13.855 -15.864 1.00 90.81 78 ILE A CA 1
ATOM 652 C C . ILE A 1 78 ? 21.979 15.060 -14.915 1.00 90.81 78 ILE A C 1
ATOM 654 O O . ILE A 1 78 ? 21.350 16.076 -15.207 1.00 90.81 78 ILE A O 1
ATOM 658 N N . ASP A 1 79 ? 22.789 14.993 -13.850 1.00 88.00 79 ASP A N 1
ATOM 659 C CA . ASP A 1 79 ? 23.021 16.118 -12.927 1.00 88.00 79 ASP A CA 1
ATOM 660 C C . ASP A 1 79 ? 23.630 17.350 -13.636 1.00 88.00 79 ASP A C 1
ATOM 662 O O . ASP A 1 79 ? 23.399 18.484 -13.216 1.00 88.00 79 ASP A O 1
ATOM 666 N N . CYS A 1 80 ? 24.354 17.165 -14.748 1.00 87.75 80 CYS A N 1
ATOM 667 C CA . CYS A 1 80 ? 24.890 18.266 -15.556 1.00 87.75 80 CYS A CA 1
ATOM 668 C C . CYS A 1 80 ? 23.869 18.905 -16.518 1.00 87.75 80 CYS A C 1
ATOM 670 O O . CYS A 1 80 ? 24.170 19.942 -17.114 1.00 87.75 80 CYS A O 1
ATOM 672 N N . ILE A 1 81 ? 22.682 18.315 -16.711 1.00 90.56 81 ILE A N 1
ATOM 673 C CA . ILE A 1 81 ? 21.685 18.772 -17.690 1.00 90.56 81 ILE A CA 1
ATOM 674 C C . ILE A 1 81 ? 20.471 19.384 -16.957 1.00 90.56 81 ILE A C 1
ATOM 676 O O . ILE A 1 81 ? 19.615 18.649 -16.457 1.00 90.56 81 ILE A O 1
ATOM 680 N N . PRO A 1 82 ? 20.289 20.725 -16.974 1.00 87.88 82 PRO A N 1
ATOM 681 C CA . PRO A 1 82 ? 19.263 21.412 -16.175 1.00 87.88 82 PRO A CA 1
ATOM 682 C C . PRO A 1 82 ? 17.816 20.957 -16.411 1.00 87.88 82 PRO A C 1
ATOM 684 O O . PRO A 1 82 ? 16.966 21.091 -15.532 1.00 87.88 82 PRO A O 1
ATOM 687 N N . TYR A 1 83 ? 17.511 20.408 -17.591 1.00 90.44 83 TYR A N 1
ATOM 688 C CA . TYR A 1 83 ? 16.176 19.907 -17.930 1.00 90.44 83 TYR A CA 1
ATOM 689 C C . TYR A 1 83 ? 15.676 18.820 -16.965 1.00 90.44 83 TYR A C 1
ATOM 691 O O . TYR A 1 83 ? 14.469 18.726 -16.715 1.00 90.44 83 TYR A O 1
ATOM 699 N N . PHE A 1 84 ? 16.578 18.001 -16.419 1.00 90.88 84 PHE A N 1
ATOM 700 C CA . PHE A 1 84 ? 16.203 16.889 -15.549 1.00 90.88 84 PHE A CA 1
ATOM 701 C C . PHE A 1 84 ? 15.960 17.298 -14.092 1.00 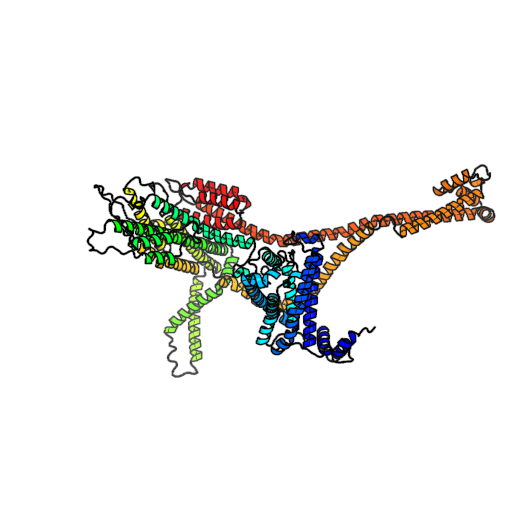90.88 84 PHE A C 1
ATOM 703 O O . PHE A 1 84 ? 15.341 16.529 -13.361 1.00 90.88 84 PHE A O 1
ATOM 710 N N . ASN A 1 85 ? 16.295 18.532 -13.692 1.00 87.88 85 ASN A N 1
ATOM 711 C CA . ASN A 1 85 ? 16.090 19.034 -12.325 1.00 87.88 85 ASN A CA 1
ATOM 712 C C . ASN A 1 85 ? 14.628 18.965 -11.857 1.00 87.88 85 ASN A C 1
ATOM 714 O O . ASN A 1 85 ? 14.363 18.866 -10.662 1.00 87.88 85 ASN A O 1
ATOM 718 N N . LYS A 1 86 ? 13.662 18.969 -12.785 1.00 90.50 86 LYS A N 1
ATOM 719 C CA . LYS A 1 86 ? 12.232 18.794 -12.473 1.00 90.50 86 LYS A CA 1
ATOM 720 C C . LYS A 1 86 ? 11.875 17.411 -11.913 1.00 90.50 86 LYS A C 1
ATOM 722 O O . LYS A 1 86 ? 10.805 17.264 -11.335 1.00 90.50 86 LYS A O 1
ATOM 727 N N . TYR A 1 87 ? 12.735 16.416 -12.127 1.00 92.56 87 TYR A N 1
ATOM 728 C CA . TYR A 1 87 ? 12.589 15.050 -11.622 1.00 92.56 87 TYR A CA 1
ATOM 729 C C . TYR A 1 87 ? 13.500 14.772 -10.418 1.00 92.56 87 TYR A C 1
ATOM 731 O O . TYR A 1 87 ? 13.471 13.669 -9.876 1.00 92.56 87 TYR A O 1
ATOM 739 N N . LYS A 1 88 ? 14.321 15.746 -9.999 1.00 92.94 88 LYS A N 1
ATOM 740 C CA . LYS A 1 88 ? 15.164 15.623 -8.808 1.00 92.94 88 LYS A CA 1
ATOM 741 C C . LYS A 1 88 ? 14.287 15.731 -7.563 1.00 92.94 88 LYS A C 1
ATOM 743 O O . LYS A 1 88 ? 13.517 16.685 -7.439 1.00 92.94 88 LYS A O 1
ATOM 748 N N . ILE A 1 89 ? 14.424 14.780 -6.643 1.00 92.44 89 ILE A N 1
ATOM 749 C CA . ILE A 1 89 ? 13.604 14.712 -5.424 1.00 92.44 89 ILE A CA 1
ATOM 750 C C . ILE A 1 89 ? 13.964 15.877 -4.488 1.00 92.44 89 ILE A C 1
ATOM 752 O O . ILE A 1 89 ? 13.109 16.696 -4.149 1.00 92.44 89 ILE A O 1
ATOM 756 N N . GLN A 1 90 ? 15.252 16.024 -4.159 1.00 91.19 90 GLN A N 1
ATOM 757 C CA . GLN A 1 90 ? 15.793 17.146 -3.382 1.00 91.19 90 GLN A CA 1
ATOM 758 C C . GLN A 1 90 ? 16.490 18.177 -4.286 1.00 91.19 90 GLN A C 1
ATOM 760 O O . GLN A 1 90 ? 17.710 18.327 -4.276 1.00 91.19 90 GLN A O 1
ATOM 765 N N . ASN A 1 91 ? 15.715 18.935 -5.068 1.00 85.00 91 ASN A N 1
ATOM 766 C CA . ASN A 1 91 ? 16.248 19.874 -6.073 1.00 85.00 91 ASN A CA 1
ATOM 767 C C . ASN A 1 91 ? 17.093 21.050 -5.530 1.00 85.00 91 ASN A C 1
ATOM 769 O O . ASN A 1 91 ? 17.731 21.747 -6.313 1.00 85.00 91 ASN A O 1
ATOM 773 N N . GLN A 1 92 ? 17.112 21.271 -4.212 1.00 84.00 92 GLN A N 1
ATOM 774 C CA . GLN A 1 92 ? 17.924 22.306 -3.559 1.00 84.00 92 GLN A CA 1
ATOM 775 C C . GLN A 1 92 ? 19.364 21.851 -3.268 1.00 84.00 92 GLN A C 1
ATOM 777 O O . GLN A 1 92 ? 20.200 22.676 -2.908 1.00 84.00 92 GLN A O 1
ATOM 782 N N . LYS A 1 93 ? 19.657 20.548 -3.379 1.00 83.38 93 LYS A N 1
ATOM 783 C CA . LYS A 1 93 ? 20.951 19.950 -3.021 1.00 83.38 93 LYS A CA 1
ATOM 784 C C . LYS A 1 93 ? 21.490 19.132 -4.193 1.00 83.38 93 LYS A C 1
ATOM 786 O O . LYS A 1 93 ? 21.216 17.942 -4.310 1.00 83.38 93 LYS A O 1
ATOM 791 N N . ILE A 1 94 ? 22.241 19.790 -5.074 1.00 83.25 94 ILE A N 1
ATOM 792 C CA . ILE A 1 94 ? 22.915 19.146 -6.209 1.00 83.25 94 ILE A CA 1
ATOM 793 C C . ILE A 1 94 ? 24.382 18.906 -5.819 1.00 83.25 94 ILE A C 1
ATOM 795 O O . ILE A 1 94 ? 25.036 19.861 -5.392 1.00 83.25 94 ILE A O 1
ATOM 799 N N . PRO A 1 95 ? 24.906 17.673 -5.945 1.00 85.75 95 PRO A N 1
ATOM 800 C CA . PRO A 1 95 ? 26.272 17.358 -5.543 1.00 85.75 95 PRO A CA 1
ATOM 801 C C . PRO A 1 95 ? 27.292 18.053 -6.447 1.00 85.75 95 PRO A C 1
ATOM 803 O O . PRO A 1 95 ? 27.216 17.984 -7.677 1.00 85.75 95 PRO A O 1
ATOM 806 N N . THR A 1 96 ? 28.287 18.691 -5.839 1.00 89.38 96 THR A N 1
ATOM 807 C CA . THR A 1 96 ? 29.390 19.333 -6.562 1.00 89.38 96 THR A CA 1
ATOM 808 C C . THR A 1 96 ? 30.372 18.300 -7.120 1.00 89.38 96 THR A C 1
ATOM 810 O O . THR A 1 96 ? 30.517 17.197 -6.592 1.00 89.38 96 THR A O 1
ATOM 813 N N . ALA A 1 97 ? 31.125 18.664 -8.164 1.00 88.75 97 ALA A N 1
ATOM 814 C CA . ALA A 1 97 ? 32.153 17.785 -8.732 1.00 88.75 97 ALA A CA 1
ATOM 815 C C . ALA A 1 97 ? 33.228 17.379 -7.700 1.00 88.75 97 ALA A C 1
ATOM 817 O O . ALA A 1 97 ? 33.745 16.265 -7.748 1.00 88.75 97 ALA A O 1
ATOM 818 N N . ALA A 1 98 ? 33.539 18.261 -6.742 1.00 90.12 98 ALA A N 1
ATOM 819 C CA . ALA A 1 98 ? 34.477 17.970 -5.661 1.00 90.12 98 ALA A CA 1
ATOM 820 C C . ALA A 1 98 ? 33.943 16.885 -4.710 1.00 90.12 98 ALA A C 1
ATOM 822 O O . ALA A 1 98 ? 34.678 15.956 -4.374 1.00 90.12 98 ALA A O 1
ATOM 823 N N . GLU A 1 99 ? 32.665 16.961 -4.326 1.00 90.19 99 GLU A N 1
ATOM 824 C CA . GLU A 1 99 ? 32.013 15.949 -3.485 1.00 90.19 99 GLU A CA 1
ATOM 825 C C . GLU A 1 99 ? 31.921 14.599 -4.197 1.00 90.19 99 GLU A C 1
ATOM 827 O O . GLU A 1 99 ? 32.243 13.573 -3.599 1.00 90.19 99 GLU A O 1
ATOM 832 N N . GLN A 1 100 ? 31.556 14.594 -5.483 1.00 91.56 100 GLN A N 1
ATOM 833 C CA . GLN A 1 100 ? 31.520 13.368 -6.283 1.00 91.56 100 GLN A CA 1
ATOM 834 C C . GLN A 1 100 ? 32.910 12.733 -6.403 1.00 91.56 100 GLN A C 1
ATOM 836 O O . GLN A 1 100 ? 33.046 11.522 -6.256 1.00 91.56 100 GLN A O 1
ATOM 841 N N . TRP A 1 101 ? 33.961 13.533 -6.602 1.00 93.31 101 TRP A N 1
ATOM 842 C CA . TRP A 1 101 ? 35.334 13.029 -6.678 1.00 93.31 101 TRP A CA 1
ATOM 843 C C . TRP A 1 101 ? 35.848 12.483 -5.342 1.00 93.31 101 TRP A C 1
ATOM 845 O O . TRP A 1 101 ? 36.535 11.462 -5.306 1.00 93.31 101 TRP A O 1
ATOM 855 N N . GLN A 1 102 ? 35.510 13.138 -4.231 1.00 92.94 102 GLN A N 1
ATOM 856 C CA . GLN A 1 102 ? 35.848 12.645 -2.897 1.00 92.94 102 GLN A CA 1
ATOM 857 C C . GLN A 1 102 ? 35.130 11.325 -2.593 1.00 92.94 102 GLN A C 1
ATOM 859 O O . GLN A 1 102 ? 35.765 10.387 -2.109 1.00 92.94 102 GLN A O 1
ATOM 864 N N . CYS A 1 103 ? 33.839 11.244 -2.923 1.00 94.00 103 CYS A N 1
ATOM 865 C CA . CYS A 1 103 ? 33.051 10.022 -2.821 1.00 94.00 103 CYS A CA 1
ATOM 866 C C . CYS A 1 103 ? 33.675 8.899 -3.667 1.00 94.00 103 CYS A C 1
ATOM 868 O O . CYS A 1 103 ? 33.988 7.843 -3.122 1.00 94.00 103 CYS A O 1
ATOM 870 N N . ALA A 1 104 ? 33.989 9.167 -4.943 1.00 94.44 104 ALA A N 1
ATOM 871 C CA . ALA A 1 104 ? 34.622 8.211 -5.856 1.00 94.44 104 ALA A CA 1
ATOM 872 C C . ALA A 1 104 ? 35.905 7.603 -5.278 1.00 94.44 104 ALA A C 1
ATOM 874 O O . ALA A 1 104 ? 36.089 6.391 -5.317 1.00 94.44 104 ALA A O 1
ATOM 875 N N . LYS A 1 105 ? 36.793 8.439 -4.721 1.00 94.19 105 LYS A N 1
ATOM 876 C CA . LYS A 1 105 ? 38.065 7.983 -4.142 1.00 94.19 105 LYS A CA 1
ATOM 877 C C . LYS A 1 105 ? 37.870 7.038 -2.965 1.00 94.19 105 LYS A C 1
ATOM 879 O O . LYS A 1 105 ? 38.610 6.067 -2.849 1.00 94.19 105 LYS A O 1
ATOM 884 N N . LEU A 1 106 ? 36.927 7.348 -2.077 1.00 92.81 106 LEU A N 1
ATOM 885 C CA . LEU A 1 106 ? 36.694 6.544 -0.879 1.00 92.81 106 LEU A CA 1
ATOM 886 C C . LEU A 1 106 ? 35.995 5.229 -1.225 1.00 92.81 106 LEU A C 1
ATOM 888 O O . LEU A 1 106 ? 36.382 4.193 -0.697 1.00 92.81 106 LEU A O 1
ATOM 892 N N . VAL A 1 107 ? 35.032 5.272 -2.148 1.00 95.38 107 VAL A N 1
ATOM 893 C CA . VAL A 1 107 ? 34.381 4.077 -2.697 1.00 95.38 107 VAL A CA 1
ATOM 894 C C . VAL A 1 107 ? 35.421 3.167 -3.351 1.00 95.38 107 VAL A C 1
ATOM 896 O O . VAL A 1 107 ? 35.563 2.022 -2.941 1.00 95.38 107 VAL A O 1
ATOM 899 N N . LEU A 1 108 ? 36.256 3.704 -4.249 1.00 95.00 108 LEU A N 1
ATOM 900 C CA . LEU A 1 108 ? 37.329 2.942 -4.894 1.00 95.00 108 LEU A CA 1
ATOM 901 C C . LEU A 1 108 ? 38.310 2.353 -3.867 1.00 95.00 108 LEU A C 1
ATOM 903 O O . LEU A 1 108 ? 38.685 1.188 -3.953 1.00 95.00 108 LEU A O 1
ATOM 907 N N . LEU A 1 109 ? 38.705 3.129 -2.851 1.00 93.44 109 LEU A N 1
ATOM 908 C CA . LEU A 1 109 ? 39.548 2.620 -1.767 1.00 93.44 109 LEU A CA 1
ATOM 909 C C . LEU A 1 109 ? 38.868 1.458 -1.025 1.00 93.44 109 LEU A C 1
ATOM 911 O O . LEU A 1 109 ? 39.523 0.455 -0.743 1.00 93.44 109 LEU A O 1
ATOM 915 N N . SER A 1 110 ? 37.574 1.574 -0.724 1.00 92.88 110 SER A N 1
ATOM 916 C CA . SER A 1 110 ? 36.790 0.521 -0.072 1.00 92.88 110 SER A CA 1
ATOM 917 C C . SER A 1 110 ? 36.695 -0.735 -0.938 1.00 92.88 110 SER A C 1
ATOM 919 O O . SER A 1 110 ? 36.936 -1.833 -0.439 1.00 92.88 110 SER A O 1
ATOM 921 N N . HIS A 1 111 ? 36.453 -0.596 -2.242 1.00 94.44 111 HIS A N 1
ATOM 922 C CA . HIS A 1 111 ? 36.389 -1.736 -3.155 1.00 94.44 111 HIS A CA 1
ATOM 923 C C . HIS A 1 111 ? 37.714 -2.505 -3.186 1.00 94.44 111 HIS A C 1
ATOM 925 O O . HIS A 1 111 ? 37.731 -3.726 -3.066 1.00 94.44 111 HIS A O 1
ATOM 931 N N . PHE A 1 112 ? 38.854 -1.808 -3.242 1.00 93.50 112 PHE A N 1
ATOM 932 C CA . PHE A 1 112 ? 40.168 -2.463 -3.242 1.00 93.50 112 PHE A CA 1
ATOM 933 C C . PHE A 1 112 ? 40.589 -3.034 -1.879 1.00 93.50 112 PHE A C 1
ATOM 935 O O . PHE A 1 112 ? 41.350 -4.000 -1.836 1.00 93.50 112 PHE A O 1
ATOM 942 N N . THR A 1 113 ? 40.146 -2.446 -0.763 1.00 89.19 113 THR A N 1
ATOM 943 C CA . THR A 1 113 ? 40.614 -2.841 0.583 1.00 89.19 113 THR A CA 1
ATOM 944 C C . THR A 1 113 ? 39.665 -3.775 1.326 1.00 89.19 113 THR A C 1
ATOM 946 O O . THR A 1 113 ? 40.125 -4.555 2.158 1.00 89.19 113 THR A O 1
ATOM 949 N N . VAL A 1 114 ? 38.365 -3.724 1.033 1.00 90.62 114 VAL A N 1
ATOM 950 C CA . VAL A 1 114 ? 37.314 -4.485 1.724 1.00 90.62 114 VAL A CA 1
ATOM 951 C C . VAL A 1 114 ? 36.672 -5.494 0.778 1.00 90.62 114 VAL A C 1
ATOM 953 O O . VAL A 1 114 ? 36.671 -6.689 1.074 1.00 90.62 114 VAL A O 1
ATOM 956 N N . GLU A 1 115 ? 36.186 -5.051 -0.383 1.00 90.19 115 GLU A N 1
ATOM 957 C CA . GLU A 1 115 ? 35.429 -5.926 -1.287 1.00 90.19 115 GLU A CA 1
ATOM 958 C C . GLU A 1 115 ? 36.318 -6.895 -2.066 1.00 90.19 115 GLU A C 1
ATOM 960 O O . GLU A 1 115 ? 35.983 -8.072 -2.185 1.00 90.19 115 GLU A O 1
ATOM 965 N N . LEU A 1 116 ? 37.481 -6.447 -2.546 1.00 89.44 116 LEU A N 1
ATOM 966 C CA . LEU A 1 116 ? 38.422 -7.276 -3.295 1.00 89.44 116 LEU A CA 1
ATOM 967 C C . LEU A 1 116 ? 38.838 -8.528 -2.496 1.00 89.44 116 LEU A C 1
ATOM 969 O O . LEU A 1 116 ? 38.734 -9.621 -3.056 1.00 89.44 116 LEU A O 1
ATOM 973 N N . PRO A 1 117 ? 39.212 -8.448 -1.198 1.00 87.00 117 PRO A N 1
ATOM 974 C CA . PRO A 1 117 ? 39.399 -9.639 -0.366 1.00 87.00 117 PRO A CA 1
ATOM 975 C C . PRO A 1 117 ? 38.173 -10.562 -0.297 1.00 87.00 117 PRO A C 1
ATOM 977 O O . PRO A 1 117 ? 38.324 -11.781 -0.380 1.00 87.00 117 PRO A O 1
ATOM 980 N N . GLN A 1 118 ? 36.957 -10.015 -0.173 1.00 85.75 118 GLN A N 1
ATOM 981 C CA . GLN A 1 118 ? 35.725 -10.817 -0.138 1.00 85.75 118 GLN A CA 1
ATOM 982 C C . GLN A 1 118 ? 35.478 -11.533 -1.475 1.00 85.75 118 GLN A C 1
ATOM 984 O O . GLN A 1 118 ? 35.120 -12.711 -1.485 1.00 85.75 118 GLN A O 1
ATOM 989 N N . ILE A 1 119 ? 35.724 -10.852 -2.596 1.00 86.31 119 ILE A N 1
ATOM 990 C CA . ILE A 1 119 ? 35.634 -11.408 -3.950 1.00 86.31 119 ILE A CA 1
ATOM 991 C C . ILE A 1 119 ? 36.709 -12.479 -4.173 1.00 86.31 119 ILE A C 1
ATOM 993 O O . ILE A 1 119 ? 36.435 -13.515 -4.776 1.00 86.31 119 ILE A O 1
ATOM 997 N N . TRP A 1 120 ? 37.921 -12.291 -3.652 1.00 83.56 120 TRP A N 1
ATOM 998 C CA . TRP A 1 120 ? 38.987 -13.288 -3.784 1.00 83.56 120 TRP A CA 1
ATOM 999 C C . TRP A 1 120 ? 38.691 -14.566 -2.996 1.00 83.56 120 TRP A C 1
ATOM 1001 O O . TRP A 1 120 ? 38.952 -15.673 -3.467 1.00 83.56 120 TRP A O 1
ATOM 1011 N N . LEU A 1 121 ? 38.089 -14.425 -1.813 1.00 80.62 121 LEU A N 1
ATOM 1012 C CA . LEU A 1 121 ? 37.651 -15.554 -0.989 1.00 80.62 121 LEU A CA 1
ATOM 1013 C C . LEU A 1 121 ? 36.350 -16.199 -1.496 1.00 80.62 121 LEU A C 1
ATOM 1015 O O . LEU A 1 121 ? 36.042 -17.330 -1.116 1.00 80.62 121 LEU A O 1
ATOM 1019 N N . PHE A 1 122 ? 35.599 -15.523 -2.373 1.00 81.12 122 PHE A N 1
ATOM 1020 C CA . PHE A 1 122 ? 34.334 -16.023 -2.908 1.00 81.12 122 PHE A CA 1
ATOM 1021 C C . PHE A 1 122 ? 34.507 -17.322 -3.691 1.00 81.12 122 PHE A C 1
ATOM 1023 O O . PHE A 1 122 ? 33.780 -18.275 -3.432 1.00 81.12 122 PHE A O 1
ATOM 1030 N N . HIS A 1 123 ? 35.457 -17.386 -4.628 1.00 77.81 123 HIS A N 1
ATOM 1031 C CA . HIS A 1 123 ? 35.603 -18.551 -5.502 1.00 77.81 123 HIS A CA 1
ATOM 1032 C C . HIS A 1 123 ? 35.868 -19.872 -4.749 1.00 77.81 123 HIS A C 1
ATOM 1034 O O . HIS A 1 123 ? 35.092 -20.810 -4.945 1.00 77.81 123 HIS A O 1
ATOM 1040 N N . PRO A 1 124 ? 36.877 -19.981 -3.856 1.00 79.00 124 PRO A N 1
ATOM 1041 C CA . PRO A 1 124 ? 37.116 -21.226 -3.120 1.00 79.00 124 PRO A CA 1
ATOM 1042 C C . PRO A 1 124 ? 35.943 -21.598 -2.201 1.00 79.00 124 PRO A C 1
ATOM 1044 O O . PRO A 1 124 ? 35.584 -22.771 -2.097 1.00 79.00 124 PRO A O 1
ATOM 1047 N N . MET A 1 125 ? 35.291 -20.610 -1.581 1.00 78.19 125 MET A N 1
ATOM 1048 C CA . MET A 1 125 ? 34.098 -20.839 -0.762 1.00 78.19 125 MET A CA 1
ATOM 1049 C C . MET A 1 125 ? 32.917 -21.337 -1.607 1.00 78.19 125 MET A C 1
ATOM 1051 O O . MET A 1 125 ? 32.214 -22.269 -1.222 1.00 78.19 125 MET A O 1
ATOM 1055 N N . ALA A 1 126 ? 32.696 -20.744 -2.775 1.00 78.50 126 ALA A N 1
ATOM 1056 C CA . ALA A 1 126 ? 31.598 -21.111 -3.648 1.00 78.50 126 ALA A CA 1
ATOM 1057 C C . ALA A 1 126 ? 31.811 -22.496 -4.278 1.00 78.50 126 ALA A C 1
ATOM 1059 O O . ALA A 1 126 ? 30.870 -23.289 -4.321 1.00 78.50 126 ALA A O 1
ATOM 1060 N N . GLN A 1 127 ? 33.043 -22.835 -4.675 1.00 80.12 127 GLN A N 1
ATOM 1061 C CA . GLN A 1 127 ? 33.391 -24.189 -5.114 1.00 80.12 127 GLN A CA 1
ATOM 1062 C C . GLN A 1 127 ? 33.196 -25.222 -3.997 1.00 80.12 127 GLN A C 1
ATOM 1064 O O . GLN A 1 127 ? 32.597 -26.266 -4.249 1.00 80.12 127 GLN A O 1
ATOM 1069 N N . PHE A 1 128 ? 33.597 -24.919 -2.754 1.00 81.25 128 PHE A N 1
ATOM 1070 C CA . PHE A 1 128 ? 33.348 -25.796 -1.600 1.00 81.25 128 PHE A CA 1
ATOM 1071 C C . PHE A 1 128 ? 31.855 -26.128 -1.432 1.00 81.25 128 PHE A C 1
ATOM 1073 O O . PHE A 1 128 ? 31.483 -27.264 -1.130 1.00 81.25 128 PHE A O 1
ATOM 1080 N N . PHE A 1 129 ? 30.971 -25.158 -1.685 1.00 84.62 129 PHE A N 1
ATOM 1081 C CA . PHE A 1 129 ? 29.525 -25.367 -1.616 1.00 84.62 129 PHE A CA 1
ATOM 1082 C C . PHE A 1 129 ? 28.888 -25.931 -2.895 1.00 84.62 129 PHE A C 1
ATOM 1084 O O . PHE A 1 129 ? 27.701 -26.266 -2.848 1.00 84.62 129 PHE A O 1
ATOM 1091 N N . GLY A 1 130 ? 29.658 -26.147 -3.965 1.00 82.19 130 GLY A N 1
ATOM 1092 C CA . GLY A 1 130 ? 29.212 -26.790 -5.206 1.00 82.19 130 GLY A CA 1
ATOM 1093 C C . GLY A 1 130 ? 28.764 -25.830 -6.313 1.00 82.19 130 GLY A C 1
ATOM 1094 O O . GLY A 1 130 ? 27.943 -26.219 -7.138 1.00 82.19 130 GLY A O 1
ATOM 1095 N N . LEU A 1 131 ? 29.256 -24.584 -6.329 1.00 87.00 131 LEU A N 1
ATOM 1096 C CA . LEU A 1 131 ? 28.950 -23.618 -7.388 1.00 87.00 131 LEU A CA 1
ATOM 1097 C C . LEU A 1 131 ? 29.529 -24.090 -8.730 1.00 87.00 131 LEU A C 1
ATOM 1099 O O . LEU A 1 131 ? 30.732 -24.317 -8.852 1.00 87.00 131 LEU A O 1
ATOM 1103 N N . GLY A 1 132 ? 28.678 -24.177 -9.751 1.00 86.62 132 GLY A N 1
ATOM 1104 C CA . GLY A 1 132 ? 29.092 -24.505 -11.112 1.00 86.62 132 GLY A CA 1
ATOM 1105 C C . GLY A 1 132 ? 29.715 -23.309 -11.836 1.00 86.62 132 GLY A C 1
ATOM 1106 O O . GLY A 1 132 ? 29.146 -22.214 -11.851 1.00 86.62 132 GLY A O 1
ATOM 1107 N N . THR A 1 133 ? 30.863 -23.532 -12.472 1.00 87.50 133 THR A N 1
ATOM 1108 C CA . THR A 1 133 ? 31.541 -22.578 -13.372 1.00 87.50 133 THR A CA 1
ATOM 1109 C C . THR A 1 133 ? 31.615 -23.078 -14.817 1.00 87.50 133 THR A C 1
ATOM 1111 O O . THR A 1 133 ? 32.049 -22.342 -15.705 1.00 87.50 133 THR A O 1
ATOM 1114 N N . SER A 1 134 ? 31.205 -24.327 -15.054 1.00 87.19 134 SER A N 1
ATOM 1115 C CA . SER A 1 134 ? 31.275 -24.999 -16.345 1.00 87.19 134 SER A CA 1
ATOM 1116 C C . SER A 1 134 ? 30.069 -24.699 -17.229 1.00 87.19 134 SER A C 1
ATOM 1118 O O . SER A 1 134 ? 28.940 -24.545 -16.773 1.00 87.19 134 SER A O 1
ATOM 1120 N N . VAL A 1 135 ? 30.318 -24.685 -18.532 1.00 89.69 135 VAL A N 1
ATOM 1121 C CA . VAL A 1 135 ? 29.284 -24.609 -19.569 1.00 89.69 135 VAL A CA 1
ATOM 1122 C C . VAL A 1 135 ? 28.654 -25.993 -19.817 1.00 89.69 135 VAL A C 1
ATOM 1124 O O . VAL A 1 135 ? 29.303 -27.005 -19.529 1.00 89.69 135 VAL A O 1
ATOM 1127 N N . PRO A 1 136 ? 27.423 -26.082 -20.360 1.00 91.94 136 PRO A N 1
ATOM 1128 C CA . PRO A 1 136 ? 26.566 -25.001 -20.867 1.00 91.94 136 PRO A CA 1
ATOM 1129 C C . PRO A 1 136 ? 25.934 -24.143 -19.766 1.00 91.94 136 PRO A C 1
ATOM 1131 O O . PRO A 1 136 ? 25.743 -24.585 -18.634 1.00 91.94 136 PRO A O 1
ATOM 1134 N N . PHE A 1 137 ? 25.580 -22.906 -20.110 1.00 94.00 137 PHE A N 1
ATOM 1135 C CA . PHE A 1 137 ? 24.942 -21.994 -19.167 1.00 94.00 137 PHE A CA 1
ATOM 1136 C C . PHE A 1 137 ? 23.536 -22.465 -18.770 1.00 94.00 137 PHE A C 1
ATOM 1138 O O . PHE A 1 137 ? 22.828 -23.091 -19.568 1.00 94.00 137 PHE A O 1
ATOM 1145 N N . PRO A 1 138 ? 23.069 -22.126 -17.553 1.00 93.62 138 PRO A N 1
ATOM 1146 C CA . PRO A 1 138 ? 21.714 -22.454 -17.147 1.00 93.62 138 PRO A CA 1
ATOM 1147 C C . PRO A 1 138 ? 20.676 -21.783 -18.054 1.00 93.62 138 PRO A C 1
ATOM 1149 O O . PRO A 1 138 ? 20.874 -20.655 -18.513 1.00 93.62 138 PRO A O 1
ATOM 1152 N N . PRO A 1 139 ? 19.510 -22.414 -18.259 1.00 93.88 139 PRO A N 1
ATOM 1153 C CA . PRO A 1 139 ? 18.438 -21.792 -19.018 1.00 93.88 139 PRO A CA 1
ATOM 1154 C C . PRO A 1 139 ? 17.921 -20.528 -18.310 1.00 93.88 139 PRO A C 1
ATOM 1156 O O . PRO A 1 139 ? 17.831 -20.477 -17.082 1.00 93.88 139 PRO A O 1
ATOM 1159 N N . LEU A 1 140 ? 17.505 -19.520 -19.089 1.00 93.31 140 LEU A N 1
ATOM 1160 C CA . LEU A 1 140 ? 17.088 -18.199 -18.583 1.00 93.31 140 LEU A CA 1
ATOM 1161 C C . LEU A 1 140 ? 16.023 -18.263 -17.477 1.00 93.31 140 LEU A C 1
ATOM 1163 O O . LEU A 1 140 ? 16.088 -17.493 -16.524 1.00 93.31 140 LEU A O 1
ATOM 1167 N N . TYR A 1 141 ? 15.056 -19.184 -17.574 1.00 93.88 141 TYR A N 1
ATOM 1168 C CA . TYR A 1 141 ? 14.017 -19.324 -16.548 1.00 93.88 141 TYR A CA 1
ATOM 1169 C C . TYR A 1 141 ? 14.601 -19.766 -15.201 1.00 93.88 141 TYR A C 1
ATOM 1171 O O . TYR A 1 141 ? 14.109 -19.321 -14.164 1.00 93.88 141 TYR A O 1
ATOM 1179 N N . LYS A 1 142 ? 15.647 -20.613 -15.216 1.00 94.12 142 LYS A N 1
ATOM 1180 C CA . LYS A 1 142 ? 16.317 -21.087 -14.004 1.00 94.12 142 LYS A CA 1
ATOM 1181 C C . LYS A 1 142 ? 17.005 -19.927 -13.302 1.00 94.12 142 LYS A C 1
ATOM 1183 O O . LYS A 1 142 ? 16.767 -19.696 -12.121 1.00 94.12 142 LYS A O 1
ATOM 1188 N N . MET A 1 143 ? 17.766 -19.144 -14.063 1.00 96.44 143 MET A N 1
ATOM 1189 C CA . MET A 1 143 ? 18.408 -17.940 -13.541 1.00 96.44 143 MET A CA 1
ATOM 1190 C C . MET A 1 143 ? 17.368 -16.946 -13.008 1.00 96.44 143 MET A C 1
ATOM 1192 O O . MET A 1 143 ? 17.511 -16.453 -11.896 1.00 96.44 143 MET A O 1
ATOM 1196 N N . ALA A 1 144 ? 16.277 -16.712 -13.746 1.00 96.25 144 ALA A N 1
ATOM 1197 C CA . ALA A 1 144 ? 15.243 -15.753 -13.364 1.00 96.25 144 ALA A CA 1
ATOM 1198 C C . ALA A 1 144 ? 14.556 -16.087 -12.028 1.00 96.25 144 ALA A C 1
ATOM 1200 O O . ALA A 1 144 ? 14.386 -15.190 -11.202 1.00 96.25 144 ALA A O 1
ATOM 1201 N N . TYR A 1 145 ? 14.172 -17.350 -11.781 1.00 95.56 145 TYR A N 1
ATOM 1202 C CA . TYR A 1 145 ? 13.538 -17.695 -10.501 1.00 95.56 145 TYR A CA 1
ATOM 1203 C C . TYR A 1 145 ? 14.539 -17.659 -9.338 1.00 95.56 145 TYR A C 1
ATOM 1205 O O . TYR A 1 145 ? 14.171 -17.218 -8.252 1.00 95.56 145 TYR A O 1
ATOM 1213 N N . GLN A 1 146 ? 15.791 -18.089 -9.553 1.00 96.25 146 GLN A N 1
ATOM 1214 C CA . GLN A 1 146 ? 16.841 -18.032 -8.528 1.00 96.25 146 GLN A CA 1
ATOM 1215 C C . GLN A 1 146 ? 17.119 -16.578 -8.126 1.00 96.25 146 GLN A C 1
ATOM 1217 O O . GLN A 1 146 ? 17.090 -16.249 -6.945 1.00 96.25 146 GLN A O 1
ATOM 1222 N N . ILE A 1 147 ? 17.262 -15.687 -9.109 1.00 97.69 147 ILE A N 1
ATOM 1223 C CA . ILE A 1 147 ? 17.424 -14.241 -8.905 1.00 97.69 147 ILE A CA 1
ATOM 1224 C C . ILE A 1 147 ? 16.232 -13.644 -8.147 1.00 97.69 147 ILE A C 1
ATOM 1226 O O . ILE A 1 147 ? 16.426 -12.868 -7.216 1.00 97.69 147 ILE A O 1
ATOM 1230 N N . ALA A 1 148 ? 14.997 -14.009 -8.506 1.00 95.69 148 ALA A N 1
ATOM 1231 C CA . ALA A 1 148 ? 13.810 -13.518 -7.805 1.00 95.69 148 ALA A CA 1
ATOM 1232 C C . ALA A 1 148 ? 13.799 -13.937 -6.323 1.00 95.69 148 ALA A C 1
ATOM 1234 O O . ALA A 1 148 ? 13.423 -13.146 -5.461 1.00 95.69 148 ALA A O 1
ATOM 1235 N N . ILE A 1 149 ? 14.245 -15.161 -6.023 1.00 95.00 149 ILE A N 1
ATOM 1236 C CA . ILE A 1 149 ? 14.415 -15.649 -4.651 1.00 95.00 149 ILE A CA 1
ATOM 1237 C C . ILE A 1 149 ? 15.503 -14.846 -3.924 1.00 95.00 149 ILE A C 1
ATOM 1239 O O . ILE A 1 149 ? 15.281 -14.417 -2.792 1.00 95.00 149 ILE A O 1
ATOM 1243 N N . PHE A 1 150 ? 16.645 -14.598 -4.570 1.00 96.00 150 PHE A N 1
ATOM 1244 C CA . PHE A 1 150 ? 17.739 -13.820 -3.983 1.00 96.00 150 PHE A CA 1
ATOM 1245 C C . PHE A 1 150 ? 17.315 -12.389 -3.657 1.00 96.00 150 PHE A C 1
ATOM 1247 O O . PHE A 1 150 ? 17.597 -11.936 -2.554 1.00 96.00 150 PHE A O 1
ATOM 1254 N N . PHE A 1 151 ? 16.534 -11.735 -4.525 1.00 95.62 151 PHE A N 1
ATOM 1255 C CA . PHE A 1 151 ? 15.937 -10.427 -4.235 1.00 95.62 151 PHE A CA 1
ATOM 1256 C C . PHE A 1 151 ? 15.116 -10.430 -2.940 1.00 95.62 151 PHE A C 1
ATOM 1258 O O . PHE A 1 151 ? 15.237 -9.514 -2.136 1.00 95.62 151 PHE A O 1
ATOM 1265 N N . VAL A 1 152 ? 14.281 -11.449 -2.714 1.00 94.81 152 VAL A N 1
ATOM 1266 C CA . VAL A 1 152 ? 13.422 -11.516 -1.518 1.00 94.81 152 VAL A CA 1
ATOM 1267 C C . VAL A 1 152 ? 14.242 -11.715 -0.244 1.00 94.81 152 VAL A C 1
ATOM 1269 O O . VAL A 1 152 ? 13.983 -11.060 0.768 1.00 94.81 152 VAL A O 1
ATOM 1272 N N . PHE A 1 153 ? 15.211 -12.630 -0.272 1.00 94.62 153 PHE A N 1
ATOM 1273 C CA . PHE A 1 153 ? 16.020 -12.929 0.907 1.00 94.62 153 PHE A CA 1
ATOM 1274 C C . PHE A 1 153 ? 17.047 -11.833 1.200 1.00 94.62 153 PHE A C 1
ATOM 1276 O O . PHE A 1 153 ? 17.260 -11.513 2.369 1.00 94.62 153 PHE A O 1
ATOM 1283 N N . GLU A 1 154 ? 17.668 -11.244 0.175 1.00 95.25 154 GLU A N 1
ATOM 1284 C CA . GLU A 1 154 ? 18.611 -10.138 0.359 1.00 95.25 154 GLU A CA 1
ATOM 1285 C C . GLU A 1 154 ? 17.903 -8.890 0.862 1.00 95.25 154 GLU A C 1
ATOM 1287 O O . GLU A 1 154 ? 18.393 -8.287 1.810 1.00 95.25 154 GLU A O 1
ATOM 1292 N N . ASP A 1 155 ? 16.702 -8.580 0.366 1.00 95.25 155 ASP A N 1
ATOM 1293 C CA . ASP A 1 155 ? 15.897 -7.480 0.901 1.00 95.25 155 ASP A CA 1
ATOM 1294 C C . ASP A 1 155 ? 15.559 -7.687 2.387 1.00 95.25 155 ASP A C 1
ATOM 1296 O O . ASP A 1 155 ? 15.600 -6.739 3.173 1.00 95.25 155 ASP A O 1
ATOM 1300 N N . ALA A 1 156 ? 15.299 -8.932 2.808 1.00 94.19 156 ALA A N 1
ATOM 1301 C CA . ALA A 1 156 ? 15.116 -9.256 4.220 1.00 94.19 156 ALA A CA 1
ATOM 1302 C C . ALA A 1 156 ? 16.405 -9.039 5.033 1.00 94.19 156 ALA A C 1
ATOM 1304 O O . ALA A 1 156 ? 16.357 -8.377 6.071 1.00 94.19 156 ALA A O 1
ATOM 1305 N N . TRP A 1 157 ? 17.551 -9.558 4.575 1.00 94.44 157 TRP A N 1
ATOM 1306 C CA . TRP A 1 157 ? 18.847 -9.335 5.231 1.00 94.44 157 TRP A CA 1
ATOM 1307 C C . TRP A 1 157 ? 19.161 -7.843 5.355 1.00 94.44 157 TRP A C 1
ATOM 1309 O O . TRP A 1 157 ? 19.458 -7.356 6.449 1.00 94.44 157 TRP A O 1
ATOM 1319 N N . HIS A 1 158 ? 19.028 -7.116 4.247 1.00 94.94 158 HIS A N 1
ATOM 1320 C CA . HIS A 1 158 ? 19.266 -5.689 4.181 1.00 94.94 158 HIS A CA 1
ATOM 1321 C C . HIS A 1 158 ? 18.363 -4.941 5.156 1.00 94.94 158 HIS A C 1
ATOM 1323 O O . HIS A 1 158 ? 18.878 -4.194 5.977 1.00 94.94 158 HIS A O 1
ATOM 1329 N N . TYR A 1 159 ? 17.047 -5.180 5.146 1.00 95.88 159 TYR A N 1
ATOM 1330 C CA . TYR A 1 159 ? 16.115 -4.495 6.044 1.00 95.88 159 TYR A CA 1
ATOM 1331 C C . TYR A 1 159 ? 16.528 -4.616 7.519 1.00 95.88 159 TYR A C 1
ATOM 1333 O O . TYR A 1 159 ? 16.557 -3.619 8.247 1.00 95.88 159 TYR A O 1
ATOM 1341 N N . TRP A 1 160 ? 16.856 -5.828 7.978 1.00 95.31 160 TRP A N 1
ATOM 1342 C CA . TRP A 1 160 ? 17.204 -6.059 9.382 1.00 95.31 160 TRP A CA 1
ATOM 1343 C C . TRP A 1 160 ? 18.555 -5.454 9.755 1.00 95.31 160 TRP A C 1
ATOM 1345 O O . TRP A 1 160 ? 18.649 -4.803 10.798 1.00 95.31 160 TRP A O 1
ATOM 1355 N N . MET A 1 161 ? 19.575 -5.619 8.908 1.00 95.31 161 MET A N 1
ATOM 1356 C CA . MET A 1 161 ? 20.898 -5.041 9.153 1.00 95.31 161 MET A CA 1
ATOM 1357 C C . MET A 1 161 ? 20.866 -3.520 9.082 1.00 95.31 161 MET A C 1
ATOM 1359 O O . MET A 1 161 ? 21.374 -2.858 9.980 1.00 95.31 161 MET A O 1
ATOM 1363 N N . HIS A 1 162 ? 20.188 -2.958 8.087 1.00 95.62 162 HIS A N 1
ATOM 1364 C CA . HIS A 1 162 ? 20.020 -1.521 7.932 1.00 95.62 162 HIS A CA 1
ATOM 1365 C C . HIS A 1 162 ? 19.282 -0.925 9.137 1.00 95.62 162 HIS A C 1
ATOM 1367 O O . HIS A 1 162 ? 19.740 0.037 9.753 1.00 95.62 162 HIS A O 1
ATOM 1373 N N . ARG A 1 163 ? 18.193 -1.557 9.587 1.00 94.69 163 ARG A N 1
ATOM 1374 C CA . ARG A 1 163 ? 17.501 -1.140 10.812 1.00 94.69 163 ARG A CA 1
ATOM 1375 C C . ARG A 1 163 ? 18.389 -1.245 12.057 1.00 94.69 163 ARG A C 1
ATOM 1377 O O . ARG A 1 163 ? 18.322 -0.364 12.914 1.00 94.69 163 ARG A O 1
ATOM 1384 N N . ALA A 1 164 ? 19.205 -2.294 12.175 1.00 93.69 164 ALA A N 1
ATOM 1385 C CA . ALA A 1 164 ? 20.165 -2.440 13.269 1.00 93.69 164 ALA A CA 1
ATOM 1386 C C . ALA A 1 164 ? 21.255 -1.358 13.213 1.00 93.69 164 ALA A C 1
ATOM 1388 O O . ALA A 1 164 ? 21.620 -0.798 14.241 1.00 93.69 164 ALA A O 1
ATOM 1389 N N . PHE A 1 165 ? 21.715 -0.992 12.021 1.00 95.25 165 PHE A N 1
ATOM 1390 C CA . PHE A 1 165 ? 22.660 0.094 11.796 1.00 95.25 165 PHE A CA 1
ATOM 1391 C C . PHE A 1 165 ? 22.102 1.472 12.162 1.00 95.25 165 PHE A C 1
ATOM 1393 O O . PHE A 1 165 ? 22.870 2.347 12.539 1.00 95.25 165 PHE A O 1
ATOM 1400 N N . HIS A 1 166 ? 20.780 1.652 12.197 1.00 93.94 166 HIS A N 1
ATOM 1401 C CA . HIS A 1 166 ? 20.136 2.845 12.771 1.00 93.94 166 HIS A CA 1
ATOM 1402 C C . HIS A 1 166 ? 19.982 2.820 14.298 1.00 93.94 166 HIS A C 1
ATOM 1404 O O . HIS A 1 166 ? 19.456 3.762 14.895 1.00 93.94 166 HIS A O 1
ATOM 1410 N N . TRP A 1 167 ? 20.453 1.771 14.974 1.00 92.25 167 TRP A N 1
ATOM 1411 C CA . TRP A 1 167 ? 20.497 1.736 16.432 1.00 92.25 167 TRP A CA 1
ATOM 1412 C C . TRP A 1 167 ? 21.656 2.592 16.960 1.00 92.25 167 TRP A C 1
ATOM 1414 O O . TRP A 1 167 ? 22.787 2.469 16.501 1.00 92.25 167 TRP A O 1
ATOM 1424 N N . GLY A 1 168 ? 21.384 3.452 17.948 1.00 91.06 168 GLY A N 1
ATOM 1425 C CA . GLY A 1 168 ? 22.238 4.578 18.366 1.00 91.06 168 GLY A CA 1
ATOM 1426 C C . GLY A 1 168 ? 23.767 4.380 18.318 1.00 91.06 168 GLY A C 1
ATOM 1427 O O . GLY A 1 168 ? 24.441 5.222 17.718 1.00 91.06 168 GLY A O 1
ATOM 1428 N N . PRO A 1 169 ? 24.344 3.324 18.925 1.00 90.69 169 PRO A N 1
ATOM 1429 C CA . PRO A 1 169 ? 25.785 3.062 18.862 1.00 90.69 169 PRO A CA 1
ATOM 1430 C C . PRO A 1 169 ? 26.283 2.700 17.455 1.00 90.69 169 PRO A C 1
ATOM 1432 O O . PRO A 1 169 ? 27.276 3.263 16.993 1.00 90.69 169 PRO A O 1
ATOM 1435 N N . LEU A 1 170 ? 25.573 1.807 16.759 1.00 91.06 170 LEU A N 1
ATOM 1436 C CA . LEU A 1 170 ? 25.923 1.363 15.408 1.00 91.06 170 LEU A CA 1
ATOM 1437 C C . LEU A 1 170 ? 25.749 2.488 14.389 1.00 91.06 170 LEU A C 1
ATOM 1439 O O . LEU A 1 170 ? 26.595 2.642 13.515 1.00 91.06 170 LEU A O 1
ATOM 1443 N N . TYR A 1 171 ? 24.746 3.351 14.561 1.00 94.06 171 TYR A N 1
ATOM 1444 C CA . TYR A 1 171 ? 24.577 4.508 13.686 1.00 94.06 171 TYR A CA 1
ATOM 1445 C C . TYR A 1 171 ? 25.811 5.402 13.732 1.00 94.06 171 TYR A C 1
ATOM 1447 O O . TYR A 1 171 ? 26.405 5.707 12.705 1.00 94.06 171 TYR A O 1
ATOM 1455 N N . LYS A 1 172 ? 26.253 5.774 14.939 1.00 91.19 172 LYS A N 1
ATOM 1456 C CA . LYS A 1 172 ? 27.407 6.663 15.115 1.00 91.19 172 LYS A CA 1
ATOM 1457 C C . LYS A 1 172 ? 28.712 6.056 14.597 1.00 91.19 172 LYS A C 1
ATOM 1459 O O . LYS A 1 172 ? 29.527 6.809 14.073 1.00 91.19 172 LYS A O 1
ATOM 1464 N N . ALA A 1 173 ? 28.910 4.751 14.782 1.00 91.19 173 ALA A N 1
ATOM 1465 C CA . ALA A 1 173 ? 30.167 4.072 14.473 1.00 91.19 173 ALA A CA 1
ATOM 1466 C C . ALA A 1 173 ? 30.261 3.540 13.033 1.00 91.19 173 ALA A C 1
ATOM 1468 O O . ALA A 1 173 ? 31.355 3.488 12.482 1.00 91.19 173 ALA A O 1
ATOM 1469 N N . VAL A 1 174 ? 29.138 3.134 12.438 1.00 93.75 174 VAL A N 1
ATOM 1470 C CA . VAL A 1 174 ? 29.093 2.369 11.180 1.00 93.75 174 VAL A CA 1
ATOM 1471 C C . VAL A 1 174 ? 28.339 3.152 10.103 1.00 93.75 174 VAL A C 1
ATOM 1473 O O . VAL A 1 174 ? 28.900 3.461 9.056 1.00 93.75 174 VAL A O 1
ATOM 1476 N N . HIS A 1 175 ? 27.094 3.541 10.378 1.00 95.62 175 HIS A 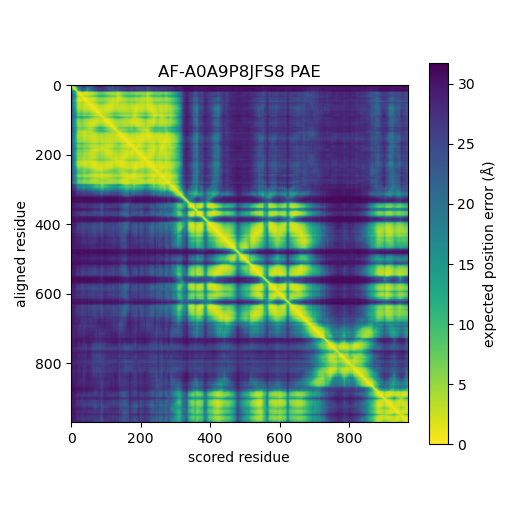N 1
ATOM 1477 C CA . HIS A 1 175 ? 26.159 3.979 9.333 1.00 95.62 175 HIS A CA 1
ATOM 1478 C C . HIS A 1 175 ? 26.132 5.489 9.069 1.00 95.62 175 HIS A C 1
ATOM 1480 O O . HIS A 1 175 ? 25.638 5.963 8.048 1.00 95.62 175 HIS A O 1
ATOM 1486 N N . LYS A 1 176 ? 26.695 6.286 9.980 1.00 93.62 176 LYS A N 1
ATOM 1487 C CA . LYS A 1 176 ? 26.764 7.745 9.843 1.00 93.62 176 LYS A CA 1
ATOM 1488 C C . LYS A 1 176 ? 27.533 8.181 8.590 1.00 93.62 176 LYS A C 1
ATOM 1490 O O . LYS A 1 176 ? 27.224 9.238 8.050 1.00 93.62 176 LYS A O 1
ATOM 1495 N N . ILE A 1 177 ? 28.520 7.395 8.146 1.00 93.50 177 ILE A N 1
ATOM 1496 C CA . ILE A 1 177 ? 29.288 7.670 6.920 1.00 93.50 177 ILE A CA 1
ATOM 1497 C C . ILE A 1 177 ? 28.376 7.565 5.693 1.00 93.50 177 ILE A C 1
ATOM 1499 O O . ILE A 1 177 ? 28.371 8.474 4.869 1.00 93.50 177 ILE A O 1
ATOM 1503 N N . HIS A 1 178 ? 27.542 6.526 5.626 1.00 95.62 178 HIS A N 1
ATOM 1504 C CA . HIS A 1 178 ? 26.552 6.358 4.562 1.00 95.62 178 HIS A CA 1
ATOM 1505 C C . HIS A 1 178 ? 25.544 7.516 4.509 1.00 95.62 178 HIS A C 1
ATOM 1507 O O . HIS A 1 178 ? 25.211 8.041 3.448 1.00 95.62 178 HIS A O 1
ATOM 1513 N N . HIS A 1 179 ? 25.149 8.020 5.678 1.00 94.56 179 HIS A N 1
ATOM 1514 C CA . HIS A 1 179 ? 24.266 9.181 5.823 1.00 94.56 179 HIS A CA 1
ATOM 1515 C C . HIS A 1 179 ? 24.942 10.549 5.673 1.00 94.56 179 HIS A C 1
ATOM 1517 O O . HIS A 1 179 ? 24.297 11.575 5.896 1.00 94.56 179 HIS A O 1
ATOM 1523 N N . GLN A 1 180 ? 26.221 10.608 5.284 1.00 92.69 180 GLN A N 1
ATOM 1524 C CA . GLN A 1 180 ? 26.927 11.878 5.086 1.00 92.69 180 GLN A CA 1
ATOM 1525 C C . GLN A 1 180 ? 26.202 12.785 4.080 1.00 92.69 180 GLN A C 1
ATOM 1527 O O . GLN A 1 180 ? 26.134 14.000 4.278 1.00 92.69 180 GLN A O 1
ATOM 1532 N N . TYR A 1 181 ? 25.624 12.196 3.031 1.00 91.88 181 TYR A N 1
ATOM 1533 C CA . TYR A 1 181 ? 24.854 12.911 2.020 1.00 91.88 181 TYR A CA 1
ATOM 1534 C C . TYR A 1 181 ? 23.353 12.759 2.284 1.00 91.88 181 TYR A C 1
ATOM 1536 O O . TYR A 1 181 ? 22.740 11.756 1.938 1.00 91.88 181 TYR A O 1
ATOM 1544 N N . SER A 1 182 ? 22.744 13.794 2.872 1.00 91.31 182 SER A N 1
ATOM 1545 C CA . SER A 1 182 ? 21.282 13.837 3.095 1.00 91.31 182 SER A CA 1
ATOM 1546 C C . SER A 1 182 ? 20.444 13.821 1.805 1.00 91.31 182 SER A C 1
ATOM 1548 O O . SER A 1 182 ? 19.270 13.468 1.847 1.00 91.31 182 SER A O 1
ATOM 1550 N N . ALA A 1 183 ? 21.043 14.220 0.679 1.00 92.62 183 ALA A N 1
ATOM 1551 C CA . ALA A 1 183 ? 20.508 14.050 -0.668 1.00 92.62 183 ALA A CA 1
ATOM 1552 C C . ALA A 1 183 ? 21.466 13.106 -1.410 1.00 92.62 183 ALA A C 1
ATOM 1554 O O . ALA A 1 183 ? 22.547 13.554 -1.814 1.00 92.62 183 ALA A O 1
ATOM 1555 N N . PRO A 1 184 ? 21.147 11.805 -1.505 1.00 92.38 184 PRO A N 1
ATOM 1556 C CA . PRO A 1 184 ? 22.042 10.842 -2.118 1.00 92.38 184 PRO A CA 1
ATOM 1557 C C . PRO A 1 184 ? 22.134 11.070 -3.634 1.00 92.38 184 PRO A C 1
ATOM 1559 O O . PRO A 1 184 ? 21.266 11.674 -4.271 1.00 92.38 184 PRO A O 1
ATOM 1562 N N . PHE A 1 185 ? 23.227 10.582 -4.207 1.00 93.06 185 PHE A N 1
ATOM 1563 C CA . PHE A 1 185 ? 23.443 10.486 -5.647 1.00 93.06 185 PHE A CA 1
ATOM 1564 C C . PHE A 1 185 ? 24.012 9.101 -5.956 1.00 93.06 185 PHE A C 1
ATOM 1566 O O . PHE A 1 185 ? 24.606 8.476 -5.082 1.00 93.06 185 PHE A O 1
ATOM 1573 N N . GLY A 1 186 ? 23.844 8.608 -7.187 1.00 92.00 186 GLY A N 1
ATOM 1574 C CA . GLY A 1 186 ? 24.074 7.190 -7.509 1.00 92.00 186 GLY A CA 1
ATOM 1575 C C . GLY A 1 186 ? 25.443 6.634 -7.083 1.00 92.00 186 GLY A C 1
ATOM 1576 O O . GLY A 1 186 ? 25.517 5.510 -6.605 1.00 92.00 186 GLY A O 1
ATOM 1577 N N . LEU A 1 187 ? 26.506 7.441 -7.173 1.00 93.81 187 LEU A N 1
ATOM 1578 C CA . LEU A 1 187 ? 27.865 7.060 -6.764 1.00 93.81 187 LEU A CA 1
ATOM 1579 C C . LEU A 1 187 ? 28.031 6.878 -5.242 1.00 93.81 187 LEU A C 1
ATOM 1581 O O . LEU A 1 187 ? 28.961 6.207 -4.803 1.00 93.81 187 LEU A O 1
ATOM 1585 N N . ALA A 1 188 ? 27.145 7.464 -4.437 1.00 93.81 188 ALA A N 1
ATOM 1586 C CA . ALA A 1 188 ? 27.148 7.331 -2.984 1.00 93.81 188 ALA A CA 1
ATOM 1587 C C . ALA A 1 188 ? 26.494 6.024 -2.493 1.00 93.81 188 ALA A C 1
ATOM 1589 O O . ALA A 1 188 ? 26.477 5.791 -1.287 1.00 93.81 188 ALA A O 1
ATOM 1590 N N . ALA A 1 189 ? 25.983 5.169 -3.391 1.00 93.50 189 ALA A N 1
ATOM 1591 C CA . ALA A 1 189 ? 25.292 3.928 -3.028 1.00 93.50 189 ALA A CA 1
ATOM 1592 C C . ALA A 1 189 ? 26.153 2.971 -2.181 1.00 93.50 189 ALA A C 1
ATOM 1594 O O . ALA A 1 189 ? 25.644 2.371 -1.239 1.00 93.50 189 ALA A O 1
ATOM 1595 N N . GLU A 1 190 ? 27.451 2.868 -2.478 1.00 93.56 190 GLU A N 1
ATOM 1596 C CA . GLU A 1 190 ? 28.428 2.059 -1.724 1.00 93.56 190 GLU A CA 1
ATOM 1597 C C . GLU A 1 190 ? 29.401 2.929 -0.903 1.00 93.56 190 GLU A C 1
ATOM 1599 O O . GLU A 1 190 ? 30.402 2.455 -0.368 1.00 93.56 190 GLU A O 1
ATOM 1604 N N . TYR A 1 191 ? 29.100 4.224 -0.739 1.00 94.56 191 TYR A N 1
ATOM 1605 C CA . TYR A 1 191 ? 29.856 5.096 0.159 1.00 94.56 191 TYR A CA 1
ATOM 1606 C C . TYR A 1 191 ? 29.459 4.801 1.608 1.00 94.56 191 TYR A C 1
ATOM 1608 O O . TYR A 1 191 ? 28.510 5.374 2.136 1.00 94.56 191 TYR A O 1
ATOM 1616 N N . ALA A 1 192 ? 30.166 3.876 2.253 1.00 94.44 192 ALA A N 1
ATOM 1617 C CA . ALA A 1 192 ? 29.840 3.403 3.594 1.00 94.44 192 ALA A CA 1
ATOM 1618 C C . ALA A 1 192 ? 31.096 3.034 4.402 1.00 94.44 192 ALA A C 1
ATOM 1620 O O . ALA A 1 192 ? 32.224 3.085 3.913 1.00 94.44 192 ALA A O 1
ATOM 1621 N N . SER A 1 193 ? 30.912 2.692 5.680 1.00 94.31 193 SER A N 1
ATOM 1622 C CA . SER A 1 193 ? 32.017 2.189 6.507 1.00 94.31 193 SER A CA 1
ATOM 1623 C C . SER A 1 193 ? 32.427 0.763 6.099 1.00 94.31 193 SER A C 1
ATOM 1625 O O . SER A 1 193 ? 31.586 0.014 5.601 1.00 94.31 193 SER A O 1
ATOM 1627 N N . PRO A 1 194 ? 33.666 0.318 6.393 1.00 92.75 194 PRO A N 1
ATOM 1628 C CA . PRO A 1 194 ? 34.106 -1.042 6.067 1.00 92.75 194 PRO A CA 1
ATOM 1629 C C . PRO A 1 194 ? 33.186 -2.147 6.604 1.00 92.75 194 PRO A C 1
ATOM 1631 O O . PRO A 1 194 ? 32.911 -3.117 5.910 1.00 92.75 194 PRO A O 1
ATOM 1634 N N . ILE A 1 195 ? 32.658 -1.990 7.823 1.00 91.06 195 ILE A N 1
ATOM 1635 C CA . ILE A 1 195 ? 31.754 -2.975 8.443 1.00 91.06 195 ILE A CA 1
ATOM 1636 C C . ILE A 1 195 ? 30.424 -3.053 7.686 1.00 91.06 195 ILE A C 1
ATOM 1638 O O . ILE A 1 195 ? 29.864 -4.136 7.508 1.00 91.06 195 ILE A O 1
ATOM 1642 N N . GLU A 1 196 ? 29.912 -1.909 7.242 1.00 93.81 196 GLU A N 1
ATOM 1643 C CA . GLU A 1 196 ? 28.682 -1.849 6.465 1.00 93.81 196 GLU A CA 1
ATOM 1644 C C . GLU A 1 196 ? 28.863 -2.482 5.086 1.00 93.81 196 GLU A C 1
ATOM 1646 O O . GLU A 1 196 ? 28.064 -3.338 4.712 1.00 93.81 196 GLU A O 1
ATOM 1651 N N . VAL A 1 197 ? 29.961 -2.158 4.398 1.00 92.25 197 VAL A N 1
ATOM 1652 C CA . VAL A 1 197 ? 30.342 -2.773 3.116 1.00 92.25 197 VAL A CA 1
ATOM 1653 C C . VAL A 1 197 ? 30.461 -4.292 3.259 1.00 92.25 197 VAL A C 1
ATOM 1655 O O . VAL A 1 197 ? 29.839 -5.036 2.502 1.00 92.25 197 VAL A O 1
ATOM 1658 N N . MET A 1 198 ? 31.139 -4.782 4.304 1.00 89.19 198 MET A N 1
ATOM 1659 C CA . MET A 1 198 ? 31.229 -6.221 4.580 1.00 89.19 198 MET A CA 1
ATOM 1660 C C . MET A 1 198 ? 29.854 -6.868 4.790 1.00 89.19 198 MET A C 1
ATOM 1662 O O . MET A 1 198 ? 29.607 -7.965 4.285 1.00 89.19 198 MET A O 1
ATOM 1666 N N . SER A 1 199 ? 28.953 -6.202 5.519 1.00 92.06 199 SER A N 1
ATOM 1667 C CA . SER A 1 199 ? 27.591 -6.684 5.779 1.00 92.06 199 SER A CA 1
ATOM 1668 C C . SER A 1 199 ? 26.723 -6.716 4.517 1.00 92.06 199 SER A C 1
ATOM 1670 O O . SER A 1 199 ? 25.952 -7.662 4.325 1.00 92.06 199 SER A O 1
ATOM 1672 N N . LEU A 1 200 ? 26.834 -5.701 3.657 1.00 90.75 200 LEU A N 1
ATOM 1673 C CA . LEU A 1 200 ? 26.141 -5.635 2.367 1.00 90.75 200 LEU A CA 1
ATOM 1674 C C . LEU A 1 200 ? 26.669 -6.706 1.404 1.00 90.75 200 LEU A C 1
ATOM 1676 O O . LEU A 1 200 ? 25.876 -7.437 0.801 1.00 90.75 200 LEU A O 1
ATOM 1680 N N . GLY A 1 201 ? 27.992 -6.877 1.336 1.00 89.38 201 GLY A N 1
ATOM 1681 C CA . GLY A 1 201 ? 28.637 -7.940 0.567 1.00 89.38 201 GLY A CA 1
ATOM 1682 C C . GLY A 1 201 ? 28.218 -9.334 1.043 1.00 89.38 201 GLY A C 1
ATOM 1683 O O . GLY A 1 201 ? 27.866 -10.190 0.229 1.00 89.38 201 GLY A O 1
ATOM 1684 N N . PHE A 1 202 ? 28.156 -9.556 2.362 1.00 88.25 202 PHE A N 1
ATOM 1685 C CA . PHE A 1 202 ? 27.676 -10.819 2.929 1.00 88.25 202 PHE A CA 1
ATOM 1686 C C . PHE A 1 202 ? 26.207 -11.089 2.588 1.00 88.25 202 PHE A C 1
ATOM 1688 O O . PHE A 1 202 ? 25.875 -12.210 2.219 1.00 88.25 202 PHE A O 1
ATOM 1695 N N . GLY A 1 203 ? 25.329 -10.086 2.656 1.00 89.38 203 GLY A N 1
ATOM 1696 C CA . GLY A 1 203 ? 23.934 -10.243 2.232 1.00 89.38 203 GLY A CA 1
ATOM 1697 C C . GLY A 1 203 ? 23.820 -10.622 0.756 1.00 89.38 203 GLY A C 1
ATOM 1698 O O . GLY A 1 203 ? 23.162 -11.600 0.404 1.00 89.38 203 GLY A O 1
ATOM 1699 N N . THR A 1 204 ? 24.531 -9.890 -0.101 1.00 91.31 204 THR A N 1
ATOM 1700 C CA . THR A 1 204 ? 24.470 -10.047 -1.561 1.00 91.31 204 THR A CA 1
ATOM 1701 C C . THR A 1 204 ? 25.016 -11.396 -2.027 1.00 91.31 204 THR A C 1
ATOM 1703 O O . THR A 1 204 ? 24.439 -12.022 -2.917 1.00 91.31 204 THR A O 1
ATOM 1706 N N . VAL A 1 205 ? 26.112 -11.870 -1.432 1.00 90.12 205 VAL A N 1
ATOM 1707 C CA . VAL A 1 205 ? 26.819 -13.080 -1.881 1.00 90.12 205 VAL A CA 1
ATOM 1708 C C . VAL A 1 205 ? 26.505 -14.298 -1.009 1.00 90.12 205 VAL A C 1
ATOM 1710 O O . VAL A 1 205 ? 26.346 -15.408 -1.519 1.00 90.12 205 VAL A O 1
ATOM 1713 N N . GLY A 1 206 ? 26.366 -14.109 0.301 1.00 89.06 206 GLY A N 1
ATOM 1714 C CA . GLY A 1 206 ? 26.122 -15.180 1.265 1.00 89.06 206 GLY A CA 1
ATOM 1715 C C . GLY A 1 206 ? 24.774 -15.868 1.069 1.00 89.06 206 GLY A C 1
ATOM 1716 O O . GLY A 1 206 ? 24.696 -17.087 1.188 1.00 89.06 206 GLY A O 1
ATOM 1717 N N . ILE A 1 207 ? 23.724 -15.133 0.695 1.00 90.81 207 ILE A N 1
ATOM 1718 C CA . ILE A 1 207 ? 22.390 -15.709 0.458 1.00 90.81 207 ILE A CA 1
ATOM 1719 C C . ILE A 1 207 ? 22.397 -16.705 -0.712 1.00 90.81 207 ILE A C 1
ATOM 1721 O O . ILE A 1 207 ? 21.979 -17.852 -0.516 1.00 90.81 207 ILE A O 1
ATOM 1725 N N . PRO A 1 208 ? 22.918 -16.349 -1.901 1.00 91.56 208 PRO A N 1
ATOM 1726 C CA . PRO A 1 208 ? 23.121 -17.328 -2.961 1.00 91.56 208 PRO A CA 1
ATOM 1727 C C . PRO A 1 208 ? 24.051 -18.488 -2.584 1.00 91.56 208 PRO A C 1
ATOM 1729 O O . PRO A 1 208 ? 23.815 -19.618 -3.008 1.00 91.56 208 PRO A O 1
ATOM 1732 N N . ILE A 1 209 ? 25.087 -18.259 -1.769 1.00 88.56 209 ILE A N 1
ATOM 1733 C CA . ILE A 1 209 ? 25.959 -19.347 -1.297 1.00 88.56 209 ILE A CA 1
ATOM 1734 C C . ILE A 1 209 ? 25.192 -20.321 -0.406 1.00 88.56 209 ILE A C 1
ATOM 1736 O O . ILE A 1 209 ? 25.321 -21.527 -0.589 1.00 88.56 209 ILE A O 1
ATOM 1740 N N . VAL A 1 210 ? 24.362 -19.834 0.519 1.00 89.31 210 VAL A N 1
ATOM 1741 C CA . VAL A 1 210 ? 23.497 -20.688 1.347 1.00 89.31 210 VAL A CA 1
ATOM 1742 C C . VAL A 1 210 ? 22.532 -21.477 0.464 1.00 89.31 210 VAL A C 1
ATOM 1744 O O . VAL A 1 210 ? 22.364 -22.681 0.655 1.00 89.31 210 VAL A O 1
ATOM 1747 N N . TRP A 1 211 ? 21.954 -20.838 -0.557 1.00 89.81 211 TRP A N 1
ATOM 1748 C CA . TRP A 1 211 ? 21.149 -21.535 -1.558 1.00 89.81 211 TRP A CA 1
ATOM 1749 C C . TRP A 1 211 ? 21.941 -22.648 -2.254 1.00 89.81 211 TRP A C 1
ATOM 1751 O O . TRP A 1 211 ? 21.459 -23.778 -2.346 1.00 89.81 211 TRP A O 1
ATOM 1761 N N . CYS A 1 212 ? 23.161 -22.361 -2.709 1.00 90.44 212 CYS A N 1
ATOM 1762 C CA . CYS A 1 212 ? 24.049 -23.340 -3.330 1.00 90.44 212 CYS A CA 1
ATOM 1763 C C . CYS A 1 212 ? 24.406 -24.477 -2.364 1.00 90.44 212 CYS A C 1
ATOM 1765 O O . CYS A 1 212 ? 24.385 -25.641 -2.748 1.00 90.44 212 CYS A O 1
ATOM 1767 N N . ALA A 1 213 ? 24.669 -24.169 -1.095 1.00 87.38 213 ALA A N 1
ATOM 1768 C CA . ALA A 1 213 ? 24.996 -25.155 -0.073 1.00 87.38 213 ALA A CA 1
ATOM 1769 C C . ALA A 1 213 ? 23.858 -26.164 0.139 1.00 87.38 213 ALA A C 1
ATOM 1771 O O . ALA A 1 213 ? 24.131 -27.352 0.313 1.00 87.38 213 AL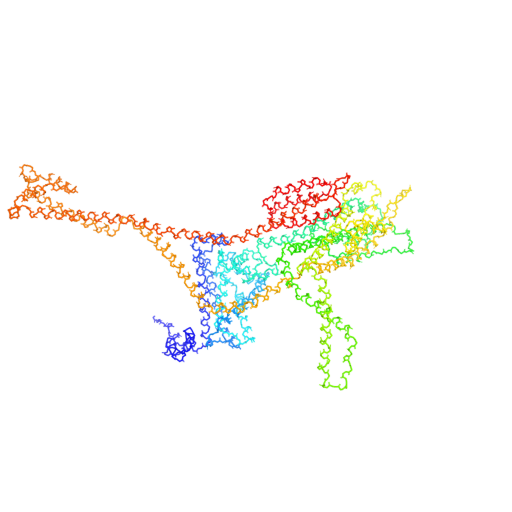A A O 1
ATOM 1772 N N . ILE A 1 214 ? 22.605 -25.699 0.084 1.00 89.38 214 ILE A N 1
ATOM 1773 C CA . ILE A 1 214 ? 21.402 -26.520 0.272 1.00 89.38 214 ILE A CA 1
ATOM 1774 C C . ILE A 1 214 ? 21.034 -27.280 -1.006 1.00 89.38 214 ILE A C 1
ATOM 1776 O O . ILE A 1 214 ? 20.725 -28.467 -0.954 1.00 89.38 214 ILE A O 1
ATOM 1780 N N . THR A 1 215 ? 21.030 -26.599 -2.152 1.00 90.19 215 THR A N 1
ATOM 1781 C CA . THR A 1 215 ? 20.467 -27.137 -3.403 1.00 90.19 215 THR A CA 1
ATOM 1782 C C . THR A 1 215 ? 21.494 -27.807 -4.301 1.00 90.19 215 THR A C 1
ATOM 1784 O O . THR A 1 215 ? 21.112 -28.605 -5.153 1.00 90.19 215 THR A O 1
ATOM 1787 N N . LYS A 1 216 ? 22.780 -27.468 -4.139 1.00 87.88 216 LYS A N 1
ATOM 1788 C CA . LYS A 1 216 ? 23.875 -27.830 -5.054 1.00 87.88 216 LYS A CA 1
ATOM 1789 C C . LYS A 1 216 ? 23.592 -27.448 -6.514 1.00 87.88 216 LYS A C 1
ATOM 1791 O O . LYS A 1 216 ? 24.158 -28.031 -7.429 1.00 87.88 216 LYS A O 1
ATOM 1796 N N . ASP A 1 217 ? 22.712 -26.467 -6.726 1.00 89.31 217 ASP A N 1
ATOM 1797 C CA . ASP A 1 217 ? 22.228 -26.049 -8.040 1.00 89.31 217 ASP A CA 1
ATOM 1798 C C . ASP A 1 217 ? 22.295 -24.525 -8.167 1.00 89.31 217 ASP A C 1
ATOM 1800 O O . ASP A 1 217 ? 21.297 -23.806 -8.028 1.00 89.31 217 ASP A O 1
ATOM 1804 N N . LEU A 1 218 ? 23.504 -24.021 -8.408 1.00 92.62 218 LEU A N 1
ATOM 1805 C CA . LEU A 1 218 ? 23.749 -22.620 -8.714 1.00 92.62 218 LEU A CA 1
ATOM 1806 C C . LEU A 1 218 ? 24.960 -22.489 -9.636 1.00 92.62 218 LEU A C 1
ATOM 1808 O O . LEU A 1 218 ? 25.991 -23.123 -9.422 1.00 92.62 218 LEU A O 1
ATOM 1812 N N . HIS A 1 219 ? 24.831 -21.642 -10.651 1.00 93.75 219 HIS A N 1
ATOM 1813 C CA . HIS A 1 219 ? 25.902 -21.348 -11.592 1.00 93.75 219 HIS A CA 1
ATOM 1814 C C . HIS A 1 219 ? 26.407 -19.921 -11.384 1.00 93.75 219 HIS A C 1
ATOM 1816 O O . HIS A 1 219 ? 25.624 -19.007 -11.112 1.00 93.75 219 HIS A O 1
ATOM 1822 N N . ILE A 1 220 ? 27.706 -19.705 -11.569 1.00 92.06 220 ILE A N 1
ATOM 1823 C CA . ILE A 1 220 ? 28.339 -18.397 -11.379 1.00 92.06 220 ILE A CA 1
ATOM 1824 C C . ILE A 1 220 ? 27.792 -17.306 -12.313 1.00 92.06 220 ILE A C 1
ATOM 1826 O O . ILE A 1 220 ? 27.674 -16.152 -11.922 1.00 92.06 220 ILE A O 1
ATOM 1830 N N . LEU A 1 221 ? 27.357 -17.659 -13.524 1.00 93.75 221 LEU A N 1
ATOM 1831 C CA . LEU A 1 221 ? 26.669 -16.704 -14.400 1.00 93.75 221 LEU A CA 1
ATOM 1832 C C . LEU A 1 221 ? 25.379 -16.156 -13.761 1.00 93.75 221 LEU A C 1
ATOM 1834 O O . LEU A 1 221 ? 25.118 -14.959 -13.857 1.00 93.75 221 LEU A O 1
ATOM 1838 N N . THR A 1 222 ? 24.598 -16.997 -13.064 1.00 95.44 222 THR A N 1
ATOM 1839 C CA . THR A 1 222 ? 23.427 -16.530 -12.303 1.00 95.44 222 THR A CA 1
ATOM 1840 C C . THR A 1 222 ? 23.855 -15.537 -11.225 1.00 95.44 222 THR A C 1
ATOM 1842 O O . THR A 1 222 ? 23.184 -14.525 -11.043 1.00 95.44 222 THR A O 1
ATOM 1845 N N . MET A 1 223 ? 24.984 -15.796 -10.550 1.00 92.81 223 MET A N 1
ATOM 1846 C CA . MET A 1 223 ? 25.563 -14.882 -9.557 1.00 92.81 223 MET A CA 1
ATOM 1847 C C . MET A 1 223 ? 25.927 -13.531 -10.161 1.00 92.81 223 MET A C 1
ATOM 1849 O O . MET A 1 223 ? 25.590 -12.504 -9.585 1.00 92.81 223 MET A O 1
ATOM 1853 N N . TYR A 1 224 ? 26.573 -13.510 -11.326 1.00 94.69 224 TYR A N 1
ATOM 1854 C CA . TYR A 1 224 ? 26.936 -12.260 -11.991 1.00 94.69 224 TYR A CA 1
ATOM 1855 C C . TYR A 1 224 ? 25.709 -11.455 -12.399 1.00 94.69 224 TYR A C 1
ATOM 1857 O O . TYR A 1 224 ? 25.638 -10.270 -12.097 1.00 94.69 224 TYR A O 1
ATOM 1865 N N . ILE A 1 225 ? 24.703 -12.092 -13.003 1.00 97.06 225 ILE A N 1
ATOM 1866 C CA . ILE A 1 225 ? 23.460 -11.397 -13.367 1.00 97.06 225 ILE A CA 1
ATOM 1867 C C . ILE A 1 225 ? 22.750 -10.873 -12.109 1.00 97.06 225 ILE A C 1
ATOM 1869 O O . ILE A 1 225 ? 22.275 -9.740 -12.105 1.00 97.06 225 ILE A O 1
ATOM 1873 N N . TRP A 1 226 ? 22.706 -11.664 -11.034 1.00 96.56 226 TRP A N 1
ATOM 1874 C CA . TRP A 1 226 ? 22.177 -11.242 -9.737 1.00 96.56 226 TRP A CA 1
ATOM 1875 C C . TRP A 1 226 ? 22.894 -9.997 -9.195 1.00 96.56 226 TRP A C 1
ATOM 1877 O O . TRP A 1 226 ? 22.231 -9.004 -8.901 1.00 96.56 226 TRP A O 1
ATOM 1887 N N . ILE A 1 227 ? 24.229 -10.021 -9.123 1.00 95.69 227 ILE A N 1
ATOM 1888 C CA . ILE A 1 227 ? 25.042 -8.901 -8.627 1.00 95.69 227 ILE A CA 1
ATOM 1889 C C . ILE A 1 227 ? 24.817 -7.659 -9.494 1.00 95.69 227 ILE A C 1
ATOM 1891 O O . ILE A 1 227 ? 24.542 -6.593 -8.955 1.00 95.69 227 ILE A O 1
ATOM 1895 N N . VAL A 1 228 ? 24.819 -7.789 -10.825 1.00 97.56 228 VAL A N 1
ATOM 1896 C CA . VAL A 1 228 ? 24.542 -6.670 -11.744 1.00 97.56 228 VAL A CA 1
ATOM 1897 C C . VAL A 1 228 ? 23.175 -6.044 -11.469 1.00 97.56 228 VAL A C 1
ATOM 1899 O O . VAL A 1 228 ? 23.064 -4.822 -11.365 1.00 97.56 228 VAL A O 1
ATOM 1902 N N . LEU A 1 229 ? 22.128 -6.862 -11.327 1.00 97.19 229 LEU A N 1
ATOM 1903 C CA . LEU A 1 229 ? 20.782 -6.371 -11.025 1.00 97.19 229 LEU A CA 1
ATOM 1904 C C . LEU A 1 229 ? 20.717 -5.701 -9.649 1.00 97.19 229 LEU A C 1
ATOM 1906 O O . LEU A 1 229 ? 20.026 -4.691 -9.498 1.00 97.19 229 LEU A O 1
ATOM 1910 N N . ARG A 1 230 ? 21.446 -6.230 -8.662 1.00 95.88 230 ARG A N 1
ATOM 1911 C CA . ARG A 1 230 ? 21.496 -5.659 -7.318 1.00 95.88 230 ARG A CA 1
ATOM 1912 C C . ARG A 1 230 ? 22.234 -4.320 -7.281 1.00 95.88 230 ARG A C 1
ATOM 1914 O O . ARG A 1 230 ? 21.723 -3.389 -6.660 1.00 95.88 230 ARG A O 1
ATOM 1921 N N . LEU A 1 231 ? 23.356 -4.194 -7.995 1.00 96.31 231 LEU A N 1
ATOM 1922 C CA . LEU A 1 231 ? 24.086 -2.934 -8.181 1.00 96.31 231 LEU A CA 1
ATOM 1923 C C . LEU A 1 231 ? 23.214 -1.896 -8.890 1.00 96.31 231 LEU A C 1
ATOM 1925 O O . LEU A 1 231 ? 23.109 -0.753 -8.451 1.00 96.31 231 LEU A O 1
ATOM 1929 N N . PHE A 1 232 ? 22.521 -2.305 -9.958 1.00 96.06 232 PHE A N 1
ATOM 1930 C CA . PHE A 1 232 ? 21.586 -1.431 -10.663 1.00 96.06 232 PHE A CA 1
ATOM 1931 C C . PHE A 1 232 ? 20.500 -0.903 -9.733 1.00 96.06 232 PHE A C 1
ATOM 1933 O O . PHE A 1 232 ? 20.223 0.293 -9.763 1.00 96.06 232 PHE A O 1
ATOM 1940 N N . GLN A 1 233 ? 19.912 -1.771 -8.909 1.00 95.56 233 GLN A N 1
ATOM 1941 C CA . GLN A 1 233 ? 18.903 -1.375 -7.937 1.00 95.56 233 GLN A CA 1
ATOM 1942 C C . GLN A 1 233 ? 19.479 -0.435 -6.865 1.00 95.56 233 GLN A C 1
ATOM 1944 O O . GLN A 1 233 ? 18.849 0.580 -6.575 1.00 95.56 233 GLN A O 1
ATOM 1949 N N . ALA A 1 234 ? 20.670 -0.718 -6.324 1.00 95.31 234 ALA A N 1
ATOM 1950 C CA . ALA A 1 234 ? 21.302 0.111 -5.294 1.00 95.31 234 ALA A CA 1
ATOM 1951 C C . ALA A 1 234 ? 21.539 1.540 -5.798 1.00 95.31 234 ALA A C 1
ATOM 1953 O O . ALA A 1 234 ? 21.132 2.511 -5.162 1.00 95.31 234 ALA A O 1
ATOM 1954 N N . ILE A 1 235 ? 22.155 1.659 -6.976 1.00 96.12 235 ILE A N 1
ATOM 1955 C CA . ILE A 1 235 ? 22.508 2.940 -7.592 1.00 96.12 235 ILE A CA 1
ATOM 1956 C C . ILE A 1 235 ? 21.245 3.708 -8.002 1.00 96.12 235 ILE A C 1
ATOM 1958 O O . ILE A 1 235 ? 21.188 4.927 -7.851 1.00 96.12 235 ILE A O 1
ATOM 1962 N N . ASP A 1 236 ? 20.220 3.015 -8.506 1.00 94.75 236 ASP A N 1
ATOM 1963 C CA . ASP A 1 236 ? 18.930 3.625 -8.851 1.00 94.75 236 ASP A CA 1
ATOM 1964 C C . ASP A 1 236 ? 18.226 4.193 -7.610 1.00 94.75 236 ASP A C 1
ATOM 1966 O O . ASP A 1 236 ? 17.800 5.348 -7.630 1.00 94.75 236 ASP A O 1
ATOM 1970 N N . ALA A 1 237 ? 18.202 3.442 -6.502 1.00 94.44 237 ALA A N 1
ATOM 1971 C CA . ALA A 1 237 ? 17.629 3.888 -5.231 1.00 94.44 237 ALA A CA 1
ATOM 1972 C C . ALA A 1 237 ? 18.354 5.113 -4.638 1.00 94.44 237 ALA A C 1
ATOM 1974 O O . ALA A 1 237 ? 17.724 5.943 -3.990 1.00 94.44 237 ALA A O 1
ATOM 1975 N N . HIS A 1 238 ? 19.653 5.273 -4.906 1.00 95.62 238 HIS A N 1
ATOM 1976 C CA . HIS A 1 238 ? 20.443 6.427 -4.458 1.00 95.62 238 HIS A CA 1
ATOM 1977 C C . HIS A 1 238 ? 20.524 7.557 -5.485 1.00 95.62 238 HIS A C 1
ATOM 1979 O O . HIS A 1 238 ? 21.147 8.577 -5.218 1.00 95.62 238 HIS A O 1
ATOM 1985 N N . SER A 1 239 ? 19.929 7.416 -6.671 1.00 94.19 239 SER A N 1
ATOM 1986 C CA . SER A 1 239 ? 20.102 8.383 -7.765 1.00 94.19 239 SER A CA 1
ATOM 1987 C C . SER A 1 239 ? 19.615 9.803 -7.432 1.00 94.19 239 SER A C 1
ATOM 1989 O O . SER A 1 239 ? 20.097 10.782 -8.013 1.00 94.19 239 SER A O 1
ATOM 1991 N N . GLY A 1 240 ? 18.649 9.922 -6.515 1.00 93.06 240 GLY A N 1
ATOM 1992 C CA . GLY A 1 240 ? 17.978 11.180 -6.178 1.00 93.06 240 GLY A CA 1
ATOM 1993 C C . GLY A 1 240 ? 17.005 11.665 -7.263 1.00 93.06 240 GLY A C 1
ATOM 1994 O O . GLY A 1 240 ? 16.606 12.834 -7.253 1.00 93.06 240 GLY A O 1
ATOM 1995 N N . TYR A 1 241 ? 16.637 10.795 -8.212 1.00 93.25 241 TYR A N 1
ATOM 1996 C CA . TYR A 1 241 ? 15.733 11.097 -9.324 1.00 93.25 241 TYR A CA 1
ATOM 1997 C C . TYR A 1 241 ? 14.512 10.183 -9.331 1.00 93.25 241 TYR A C 1
ATOM 1999 O O . TYR A 1 241 ? 14.639 8.963 -9.303 1.00 93.25 241 TYR A O 1
ATOM 2007 N N . GLU A 1 242 ? 13.329 10.780 -9.477 1.00 92.62 242 GLU A N 1
ATOM 2008 C CA . GLU A 1 242 ? 12.081 10.047 -9.685 1.00 92.62 242 GLU A CA 1
ATOM 2009 C C . GLU A 1 242 ? 11.480 10.415 -11.045 1.00 92.62 242 GLU A C 1
ATOM 2011 O O . GLU A 1 242 ? 10.908 11.493 -11.245 1.00 92.62 242 GLU A O 1
ATOM 2016 N N . PHE A 1 243 ? 11.628 9.508 -12.011 1.00 92.69 243 PHE A N 1
ATOM 2017 C CA . PHE A 1 243 ? 11.087 9.674 -13.352 1.00 92.69 243 PHE A CA 1
ATOM 2018 C C . PHE A 1 243 ? 9.694 9.049 -13.484 1.00 92.69 243 PHE A C 1
ATOM 2020 O O . PHE A 1 243 ? 9.380 8.076 -12.806 1.00 92.69 243 PHE A O 1
ATOM 2027 N N . PRO A 1 244 ? 8.881 9.483 -14.467 1.00 90.06 244 PRO A N 1
ATOM 2028 C CA . PRO A 1 244 ? 7.589 8.854 -14.761 1.00 90.06 244 PRO A CA 1
ATOM 2029 C C . PRO A 1 244 ? 7.658 7.356 -15.108 1.00 90.06 244 PRO A C 1
ATOM 2031 O O . PRO A 1 244 ? 6.634 6.677 -15.086 1.00 90.06 244 PRO A O 1
ATOM 2034 N N . TRP A 1 245 ? 8.844 6.848 -15.449 1.00 90.06 245 TRP A N 1
ATOM 2035 C CA . TRP A 1 245 ? 9.124 5.441 -15.746 1.00 90.06 245 TRP A CA 1
ATOM 2036 C C . TRP A 1 245 ? 9.992 4.756 -14.675 1.00 90.06 245 TRP A C 1
ATOM 2038 O O . TRP A 1 245 ? 10.489 3.656 -14.916 1.00 90.06 245 TRP A O 1
ATOM 2048 N N . SER A 1 246 ? 10.188 5.375 -13.506 1.00 88.00 246 SER A N 1
ATOM 2049 C CA . SER A 1 246 ? 10.795 4.705 -12.353 1.00 88.00 246 SER A CA 1
ATOM 2050 C C . SER A 1 246 ? 10.004 3.439 -12.000 1.00 88.00 246 SER A C 1
ATOM 2052 O O . SER A 1 246 ? 8.771 3.405 -12.088 1.00 88.00 246 SER A O 1
ATOM 2054 N N . LEU A 1 247 ? 10.701 2.373 -11.592 1.00 86.19 247 LEU A N 1
ATOM 2055 C CA . LEU A 1 247 ? 10.105 1.037 -11.459 1.00 86.19 247 LEU A CA 1
ATOM 2056 C C . LEU A 1 247 ? 8.953 0.984 -10.440 1.00 86.19 247 LEU A C 1
ATOM 2058 O O . LEU A 1 247 ? 7.989 0.242 -10.641 1.00 86.19 247 LEU A O 1
ATOM 2062 N N . HIS A 1 248 ? 9.000 1.827 -9.403 1.00 84.00 248 HIS A N 1
ATOM 2063 C CA . HIS A 1 248 ? 7.947 1.960 -8.393 1.00 84.00 248 HIS A CA 1
ATOM 2064 C C . HIS A 1 248 ? 6.565 2.293 -8.991 1.00 84.00 248 HIS A C 1
ATOM 2066 O O . HIS A 1 248 ? 5.536 1.839 -8.485 1.00 84.00 248 HIS A O 1
ATOM 2072 N N . HIS A 1 249 ? 6.510 3.019 -10.112 1.00 84.81 249 HIS A N 1
ATOM 2073 C CA . HIS A 1 249 ? 5.247 3.328 -10.785 1.00 84.81 249 HIS A CA 1
ATOM 2074 C C . HIS A 1 249 ? 4.596 2.110 -11.462 1.00 84.81 249 HIS A C 1
ATOM 2076 O O . HIS A 1 249 ? 3.373 2.084 -11.623 1.00 84.81 249 HIS A O 1
ATOM 2082 N N . PHE A 1 250 ? 5.381 1.090 -11.825 1.00 87.62 250 PHE A N 1
ATOM 2083 C CA . PHE A 1 250 ? 4.892 -0.158 -12.425 1.00 87.62 250 PHE A CA 1
ATOM 2084 C C . PHE A 1 250 ? 4.722 -1.280 -11.394 1.00 87.62 250 PHE A C 1
ATOM 2086 O O . PHE A 1 250 ? 3.798 -2.087 -11.504 1.00 87.62 250 PHE A O 1
ATOM 2093 N N . LEU A 1 251 ? 5.592 -1.312 -10.383 1.00 86.81 251 LEU A N 1
ATOM 2094 C CA . LEU A 1 251 ? 5.590 -2.258 -9.272 1.00 86.81 251 LEU A CA 1
ATOM 2095 C C . LEU A 1 251 ? 5.421 -1.476 -7.957 1.00 86.81 251 LEU A C 1
ATOM 2097 O O . LEU A 1 251 ? 6.414 -1.086 -7.350 1.00 86.81 251 LEU A O 1
ATOM 2101 N N . PRO A 1 252 ? 4.182 -1.266 -7.467 1.00 81.31 252 PRO A N 1
ATOM 2102 C CA . PRO A 1 252 ? 3.909 -0.378 -6.326 1.00 81.31 252 PRO A CA 1
ATOM 2103 C C . PRO A 1 252 ? 4.569 -0.788 -5.004 1.00 81.31 252 PRO A C 1
ATOM 2105 O O . PRO A 1 252 ? 4.623 -0.002 -4.063 1.00 81.31 252 PRO A O 1
ATOM 2108 N N . PHE A 1 253 ? 5.025 -2.035 -4.902 1.00 88.38 253 PHE A N 1
ATOM 2109 C CA . PHE A 1 253 ? 5.741 -2.557 -3.741 1.00 88.38 253 PHE A CA 1
ATOM 2110 C C . PHE A 1 253 ? 7.267 -2.425 -3.872 1.00 88.38 253 PHE A C 1
ATOM 2112 O O . PHE A 1 253 ? 7.961 -2.749 -2.918 1.00 88.38 253 PHE A O 1
ATOM 2119 N N . TRP A 1 254 ? 7.795 -1.955 -5.005 1.00 93.19 254 TRP A N 1
ATOM 2120 C CA . TRP A 1 254 ? 9.218 -1.669 -5.190 1.00 93.19 254 TRP A CA 1
ATOM 2121 C C . TRP A 1 254 ? 9.614 -0.407 -4.420 1.00 93.19 254 TRP A C 1
ATOM 2123 O O . TRP A 1 254 ? 8.932 0.615 -4.517 1.00 93.19 254 TRP A O 1
ATOM 2133 N N . ALA A 1 255 ? 10.699 -0.476 -3.657 1.00 87.88 255 ALA A N 1
ATOM 2134 C CA . ALA A 1 255 ? 11.333 0.675 -3.035 1.00 87.88 255 ALA A CA 1
ATOM 2135 C C . ALA A 1 255 ? 12.233 1.342 -4.091 1.00 87.88 255 ALA A C 1
ATOM 2137 O O . ALA A 1 255 ? 13.259 0.803 -4.491 1.00 87.88 255 ALA A O 1
ATOM 2138 N N . GLY A 1 256 ? 11.763 2.468 -4.636 1.00 91.38 256 GLY A N 1
ATOM 2139 C CA . GLY A 1 256 ? 12.506 3.283 -5.604 1.00 91.38 256 GLY A CA 1
ATOM 2140 C C . GLY A 1 256 ? 13.314 4.397 -4.937 1.00 91.38 256 GLY A C 1
ATOM 2141 O O . GLY A 1 256 ? 13.376 4.474 -3.707 1.00 91.38 256 GLY A O 1
ATOM 2142 N N . ALA A 1 257 ? 13.862 5.300 -5.756 1.00 93.44 257 ALA A N 1
ATOM 2143 C CA . ALA A 1 257 ? 14.667 6.431 -5.299 1.00 93.44 257 ALA A CA 1
ATOM 2144 C C . ALA A 1 257 ? 13.946 7.300 -4.261 1.00 93.44 257 ALA A C 1
ATOM 2146 O O . ALA A 1 257 ? 14.524 7.639 -3.238 1.00 93.44 257 ALA A O 1
ATOM 2147 N N . GLU A 1 258 ? 12.653 7.582 -4.452 1.00 92.25 258 GLU A N 1
ATOM 2148 C CA . GLU A 1 258 ? 11.854 8.364 -3.494 1.00 92.25 258 GLU A CA 1
ATOM 2149 C C . GLU A 1 258 ? 11.809 7.752 -2.086 1.00 92.25 258 GLU A C 1
ATOM 2151 O O . GLU A 1 258 ? 11.873 8.479 -1.095 1.00 92.25 258 GLU A O 1
ATOM 2156 N N . HIS A 1 259 ? 11.764 6.421 -1.971 1.00 93.38 259 HIS A N 1
ATOM 2157 C CA . HIS A 1 259 ? 11.724 5.748 -0.669 1.00 93.38 259 HIS A CA 1
ATOM 2158 C C . HIS A 1 259 ? 13.014 5.974 0.119 1.00 93.38 259 HIS A C 1
ATOM 2160 O O . HIS A 1 259 ? 12.972 6.321 1.304 1.00 93.38 259 HIS A O 1
ATOM 2166 N N . HIS A 1 260 ? 14.145 5.778 -0.556 1.00 95.25 260 HIS A N 1
ATOM 2167 C CA . HIS A 1 260 ? 15.470 5.833 0.047 1.00 95.25 260 HIS A CA 1
ATOM 2168 C C . HIS A 1 260 ? 15.980 7.273 0.197 1.00 95.25 260 HIS A C 1
ATOM 2170 O O . HIS A 1 260 ? 16.672 7.598 1.157 1.00 95.25 260 HIS A O 1
ATOM 2176 N N . ASP A 1 261 ? 15.587 8.182 -0.688 1.00 94.69 261 ASP A N 1
ATOM 2177 C CA . ASP A 1 261 ? 15.911 9.603 -0.574 1.00 94.69 261 ASP A CA 1
ATOM 2178 C C . ASP A 1 261 ? 15.277 10.207 0.696 1.00 94.69 261 ASP A C 1
ATOM 2180 O O . ASP A 1 261 ? 15.970 10.816 1.511 1.00 94.69 261 ASP A O 1
ATOM 2184 N N . VAL A 1 262 ? 14.000 9.899 0.974 1.00 93.31 262 VAL A N 1
ATOM 2185 C CA . VAL A 1 262 ? 13.330 10.285 2.236 1.00 93.31 262 VAL A CA 1
ATOM 2186 C C . VAL A 1 262 ? 14.016 9.669 3.463 1.00 93.31 262 VAL A C 1
ATOM 2188 O O . VAL A 1 262 ? 14.017 10.272 4.541 1.00 93.31 262 VAL A O 1
ATOM 2191 N N . HIS A 1 263 ? 14.601 8.477 3.317 1.00 95.00 263 HIS A N 1
ATOM 2192 C CA . HIS A 1 263 ? 15.400 7.848 4.364 1.00 95.00 263 HIS A CA 1
ATOM 2193 C C . HIS A 1 263 ? 16.663 8.667 4.685 1.00 95.00 263 HIS A C 1
ATOM 2195 O O . HIS A 1 263 ? 16.882 8.992 5.853 1.00 95.00 263 HIS A O 1
ATOM 2201 N N . HIS A 1 264 ? 17.440 9.067 3.673 1.00 94.50 264 HIS A N 1
ATOM 2202 C CA . HIS A 1 264 ? 18.617 9.937 3.839 1.00 94.50 264 HIS A CA 1
ATOM 2203 C C . HIS A 1 264 ? 18.264 11.350 4.318 1.00 94.50 264 HIS A C 1
ATOM 2205 O O . HIS A 1 264 ? 19.038 11.970 5.044 1.00 94.50 264 HIS A O 1
ATOM 2211 N N . GLU A 1 265 ? 17.090 11.869 3.952 1.00 92.69 265 GLU A N 1
ATOM 2212 C CA . GLU A 1 265 ? 16.629 13.181 4.412 1.00 92.69 265 GLU A CA 1
ATOM 2213 C C . GLU A 1 265 ? 16.344 13.177 5.925 1.00 92.69 265 GLU A C 1
ATOM 2215 O O . GLU A 1 265 ? 16.647 14.142 6.632 1.00 92.69 265 GLU A O 1
ATOM 2220 N N . LYS A 1 266 ? 15.716 12.103 6.425 1.00 88.31 266 LYS A N 1
ATOM 2221 C CA . LYS A 1 266 ? 15.139 12.059 7.781 1.00 88.31 266 LYS A CA 1
ATOM 2222 C C . LYS A 1 266 ? 15.920 11.210 8.770 1.00 88.31 266 LYS A C 1
ATOM 2224 O O . LYS A 1 266 ? 15.660 11.326 9.968 1.00 88.31 266 LYS A O 1
ATOM 2229 N N . PHE A 1 267 ? 16.829 10.364 8.293 1.00 90.44 267 PHE A N 1
ATOM 2230 C CA . PHE A 1 267 ? 17.633 9.438 9.095 1.00 90.44 267 PHE A CA 1
ATOM 2231 C C . PHE A 1 267 ? 16.792 8.470 9.950 1.00 90.44 267 PHE A C 1
ATOM 2233 O O . PHE A 1 267 ? 17.244 7.976 10.981 1.00 90.44 267 PHE A O 1
ATOM 2240 N N . ILE A 1 268 ? 15.526 8.234 9.582 1.00 86.94 268 ILE A N 1
ATOM 2241 C CA . ILE A 1 268 ? 14.606 7.370 10.330 1.00 86.94 268 ILE A CA 1
ATOM 2242 C C . ILE A 1 268 ? 13.556 6.754 9.408 1.00 86.94 268 ILE A C 1
ATOM 2244 O O . ILE A 1 268 ? 12.956 7.459 8.601 1.00 86.94 268 ILE A O 1
ATOM 2248 N N . GLY A 1 269 ? 13.273 5.462 9.606 1.00 91.44 269 GLY A N 1
ATOM 2249 C CA . GLY A 1 269 ? 12.297 4.694 8.824 1.00 91.44 269 GLY A CA 1
ATOM 2250 C C . GLY A 1 269 ? 12.736 4.433 7.383 1.00 91.44 269 GLY A C 1
ATOM 2251 O O . GLY A 1 269 ? 13.827 4.832 7.024 1.00 91.44 269 GLY A O 1
ATOM 2252 N N . ASN A 1 270 ? 11.915 3.780 6.557 1.00 94.62 270 ASN A N 1
ATOM 2253 C C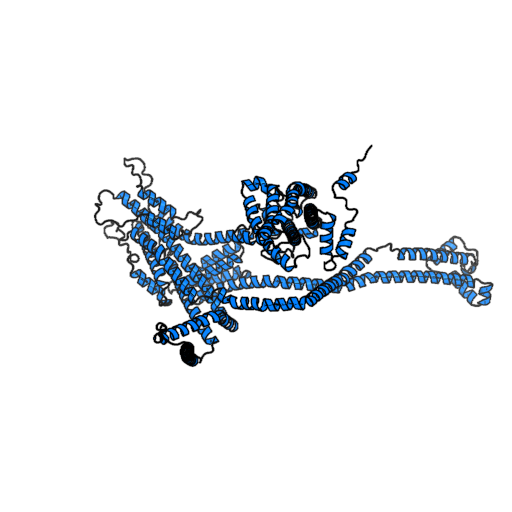A . ASN A 1 270 ? 12.265 3.408 5.173 1.00 94.62 270 ASN A CA 1
ATOM 2254 C C . ASN A 1 270 ? 13.566 2.578 5.072 1.00 94.62 270 ASN A C 1
ATOM 2256 O O . ASN A 1 270 ? 14.466 2.917 4.313 1.00 94.62 270 ASN A O 1
ATOM 2260 N N . TYR A 1 271 ? 13.684 1.506 5.859 1.00 94.94 271 TYR A N 1
ATOM 2261 C CA . TYR A 1 271 ? 14.906 0.688 5.931 1.00 94.94 271 TYR A CA 1
ATOM 2262 C C . TYR A 1 271 ? 15.031 -0.359 4.813 1.00 94.94 271 TYR A C 1
ATOM 2264 O O . TYR A 1 271 ? 16.074 -0.995 4.676 1.00 94.94 271 TYR A O 1
ATOM 2272 N N . SER A 1 272 ? 13.963 -0.606 4.054 1.00 92.69 272 SER A N 1
ATOM 2273 C CA . SER A 1 272 ? 13.966 -1.627 3.000 1.00 92.69 272 SER A CA 1
ATOM 2274 C C . SER A 1 272 ? 14.724 -1.137 1.768 1.00 92.69 272 SER A C 1
ATOM 2276 O O . SER A 1 272 ? 14.572 0.021 1.380 1.00 92.69 272 SER A O 1
ATOM 2278 N N . SER A 1 273 ? 15.485 -2.027 1.124 1.00 86.94 273 SER A N 1
ATOM 2279 C CA . SER A 1 273 ? 16.258 -1.673 -0.072 1.00 86.94 273 SER A CA 1
ATOM 2280 C C . SER A 1 273 ? 15.438 -1.819 -1.346 1.00 86.94 273 SER A C 1
ATOM 2282 O O . SER A 1 273 ? 15.296 -0.853 -2.087 1.00 86.94 273 SER A O 1
ATOM 2284 N N . SER A 1 274 ? 14.881 -3.007 -1.599 1.00 92.31 274 SER A N 1
ATOM 2285 C CA . SER A 1 274 ? 14.230 -3.350 -2.869 1.00 92.31 274 SER A CA 1
ATOM 2286 C C . SER A 1 274 ? 12.710 -3.336 -2.768 1.00 92.31 274 SER A C 1
ATOM 2288 O O . SER A 1 274 ? 12.035 -2.926 -3.712 1.00 92.31 274 SER A O 1
ATOM 2290 N N . PHE A 1 275 ? 12.138 -3.753 -1.634 1.00 95.25 275 PHE A N 1
ATOM 2291 C CA . PHE A 1 275 ? 10.690 -3.893 -1.491 1.00 95.25 275 PHE A CA 1
ATOM 2292 C C . PHE A 1 275 ? 10.144 -3.216 -0.235 1.00 95.25 275 PHE A C 1
ATOM 2294 O O . PHE A 1 275 ? 10.596 -3.438 0.879 1.00 95.25 275 PHE A O 1
ATOM 2301 N N . ARG A 1 276 ? 9.061 -2.452 -0.378 1.00 92.69 276 ARG A N 1
ATOM 2302 C CA . ARG A 1 276 ? 8.426 -1.691 0.714 1.00 92.69 276 ARG A CA 1
ATOM 2303 C C . ARG A 1 276 ? 7.721 -2.546 1.771 1.00 92.69 276 ARG A C 1
ATOM 2305 O O . ARG A 1 276 ? 7.233 -2.013 2.766 1.00 92.69 276 ARG A O 1
ATOM 2312 N N . TRP A 1 277 ? 7.597 -3.859 1.572 1.00 90.94 277 TRP A N 1
ATOM 2313 C CA . TRP A 1 277 ? 6.750 -4.700 2.422 1.00 90.94 277 TRP A CA 1
ATOM 2314 C C . TRP A 1 277 ? 7.211 -4.760 3.878 1.00 90.94 277 TRP A C 1
ATOM 2316 O O . TRP A 1 277 ? 6.359 -4.842 4.759 1.00 90.94 277 TRP A O 1
ATOM 2326 N N . TRP A 1 278 ? 8.512 -4.682 4.163 1.00 91.81 278 TRP A N 1
ATOM 2327 C CA . TRP A 1 278 ? 9.017 -4.805 5.530 1.00 91.81 278 TRP A CA 1
ATOM 2328 C C . TRP A 1 278 ? 8.722 -3.526 6.297 1.00 91.81 278 TRP A C 1
ATOM 2330 O O . TRP A 1 278 ? 8.167 -3.583 7.397 1.00 91.81 278 TRP A O 1
ATOM 2340 N N . ASP A 1 279 ? 8.966 -2.378 5.660 1.00 91.69 279 ASP A N 1
ATOM 2341 C CA . ASP A 1 279 ? 8.571 -1.081 6.199 1.00 91.69 279 ASP A CA 1
ATOM 2342 C C . ASP A 1 279 ? 7.061 -0.952 6.403 1.00 91.69 279 ASP A C 1
ATOM 2344 O O . ASP A 1 279 ? 6.619 -0.387 7.408 1.00 91.69 279 ASP A O 1
ATOM 2348 N N . TYR A 1 280 ? 6.257 -1.506 5.496 1.00 87.69 280 TYR A N 1
ATOM 2349 C CA . TYR A 1 280 ? 4.807 -1.531 5.642 1.00 87.69 280 TYR A CA 1
ATOM 2350 C C . TYR A 1 280 ? 4.356 -2.429 6.807 1.00 87.69 280 TYR A C 1
ATOM 2352 O O . TYR A 1 280 ? 3.579 -1.996 7.662 1.00 87.69 280 TYR A O 1
ATOM 2360 N N . CYS A 1 281 ? 4.849 -3.671 6.862 1.00 88.00 281 CYS A N 1
ATOM 2361 C CA . CYS A 1 281 ? 4.465 -4.674 7.860 1.00 88.00 281 CYS A CA 1
ATOM 2362 C C . CYS A 1 281 ? 4.870 -4.276 9.282 1.00 88.00 281 CYS A C 1
ATOM 2364 O O . CYS A 1 281 ? 4.117 -4.518 10.225 1.00 88.00 281 CYS A O 1
ATOM 2366 N N . LEU A 1 282 ? 6.038 -3.653 9.441 1.00 87.06 282 LEU A N 1
ATOM 2367 C CA . LEU A 1 282 ? 6.578 -3.247 10.740 1.00 87.06 282 LEU A CA 1
ATOM 2368 C C . LEU A 1 282 ? 6.279 -1.779 11.078 1.00 87.06 282 LEU A C 1
ATOM 2370 O O . LEU A 1 282 ? 6.744 -1.282 12.103 1.00 87.06 282 LEU A O 1
ATOM 2374 N N . ASP A 1 283 ? 5.479 -1.106 10.241 1.00 84.19 283 ASP A N 1
ATOM 2375 C CA . ASP A 1 283 ? 5.129 0.315 10.336 1.00 84.19 283 ASP A CA 1
ATOM 2376 C C . ASP A 1 283 ? 6.374 1.192 10.535 1.00 84.19 283 ASP A C 1
ATOM 2378 O O . ASP A 1 283 ? 6.375 2.080 11.386 1.00 84.19 283 ASP A O 1
ATOM 2382 N N . THR A 1 284 ? 7.434 0.950 9.753 1.00 91.00 284 THR A N 1
ATOM 2383 C CA . THR A 1 284 ? 8.671 1.749 9.724 1.00 91.00 284 THR A CA 1
ATOM 2384 C C . THR A 1 284 ? 8.764 2.686 8.521 1.00 91.00 284 THR A C 1
ATOM 2386 O O . THR A 1 284 ? 9.752 3.393 8.408 1.00 91.00 284 THR A O 1
ATOM 2389 N N . GLU A 1 285 ? 7.729 2.810 7.681 1.00 89.44 285 GLU A N 1
ATOM 2390 C CA . GLU A 1 285 ? 7.723 3.823 6.610 1.00 89.44 285 GLU A CA 1
ATOM 2391 C C . GLU A 1 285 ? 7.858 5.258 7.167 1.00 89.44 285 GLU A C 1
ATOM 2393 O O . GLU A 1 285 ? 7.206 5.647 8.147 1.00 89.44 285 GLU A O 1
ATOM 2398 N N . ALA A 1 286 ? 8.693 6.058 6.520 1.00 82.50 286 ALA A N 1
ATOM 2399 C CA . ALA A 1 286 ? 8.908 7.475 6.745 1.00 82.50 286 ALA A CA 1
ATOM 2400 C C . ALA A 1 286 ? 8.358 8.279 5.564 1.00 82.50 286 ALA A C 1
ATOM 2402 O O . ALA A 1 286 ? 8.251 7.790 4.446 1.00 82.50 286 ALA A O 1
ATOM 2403 N N . GLY A 1 287 ? 7.960 9.525 5.824 1.00 78.56 287 GLY A N 1
ATOM 2404 C CA . GLY A 1 287 ? 7.357 10.380 4.802 1.00 78.56 287 GLY A CA 1
ATOM 2405 C C . GLY A 1 287 ? 6.055 11.044 5.250 1.00 78.56 287 GLY A C 1
ATOM 2406 O O . GLY A 1 287 ? 5.481 10.677 6.281 1.00 78.56 287 GLY A O 1
ATOM 2407 N N . PRO A 1 288 ? 5.584 12.050 4.497 1.00 68.56 288 PRO A N 1
ATOM 2408 C CA . PRO A 1 288 ? 4.355 12.774 4.807 1.00 68.56 288 PRO A CA 1
ATOM 2409 C C . PRO A 1 288 ? 3.123 11.860 4.803 1.00 68.56 288 PRO A C 1
ATOM 2411 O O . PRO A 1 288 ? 2.247 12.025 5.651 1.00 68.56 288 PRO A O 1
ATOM 2414 N N . GLU A 1 289 ? 3.068 10.856 3.924 1.00 69.56 289 GLU A N 1
ATOM 2415 C CA . GLU A 1 289 ? 1.952 9.904 3.863 1.00 69.56 289 GLU A CA 1
ATOM 2416 C C . GLU A 1 289 ? 1.919 8.950 5.062 1.00 69.56 289 GLU A C 1
ATOM 2418 O O . GLU A 1 289 ? 0.872 8.781 5.689 1.00 69.56 289 GLU A O 1
ATOM 2423 N N . ALA A 1 290 ? 3.064 8.376 5.445 1.00 72.62 290 ALA A N 1
ATOM 2424 C CA . ALA A 1 290 ? 3.167 7.523 6.627 1.00 72.62 290 ALA A CA 1
ATOM 2425 C C . ALA A 1 290 ? 2.899 8.315 7.920 1.00 72.62 290 ALA A C 1
ATOM 2427 O O . ALA A 1 290 ? 2.157 7.859 8.795 1.00 72.62 290 ALA A O 1
ATOM 2428 N N . ALA A 1 291 ? 3.422 9.544 8.022 1.00 69.06 291 ALA A N 1
ATOM 2429 C CA . ALA A 1 291 ? 3.142 10.453 9.131 1.00 69.06 291 ALA A CA 1
ATOM 2430 C C . ALA A 1 291 ? 1.657 10.836 9.194 1.00 69.06 291 ALA A C 1
ATOM 2432 O O . ALA A 1 291 ? 1.073 10.830 10.281 1.00 69.06 291 ALA A O 1
ATOM 2433 N N . LYS A 1 292 ? 1.025 11.099 8.040 1.00 69.56 292 LYS A N 1
ATOM 2434 C CA . LYS A 1 292 ? -0.423 11.285 7.927 1.00 69.56 292 LYS A CA 1
ATOM 2435 C C . LYS A 1 292 ? -1.131 10.038 8.445 1.00 69.56 292 LYS A C 1
ATOM 2437 O O . LYS A 1 292 ? -1.803 10.152 9.455 1.00 69.56 292 LYS A O 1
ATOM 2442 N N . ARG A 1 293 ? -0.886 8.844 7.902 1.00 71.19 293 ARG A N 1
ATOM 2443 C CA . ARG A 1 293 ? -1.497 7.572 8.343 1.00 71.19 293 ARG A CA 1
ATOM 2444 C C . ARG A 1 293 ? -1.340 7.299 9.848 1.00 71.19 293 ARG A C 1
ATOM 2446 O O . ARG A 1 293 ? -2.292 6.875 10.504 1.00 71.19 293 ARG A O 1
ATOM 2453 N N . ARG A 1 294 ? -0.169 7.562 10.441 1.00 67.69 294 ARG A N 1
ATOM 2454 C CA . ARG A 1 294 ? 0.042 7.436 11.899 1.00 67.69 294 ARG A CA 1
ATOM 2455 C C . ARG A 1 294 ? -0.717 8.505 12.680 1.00 67.69 294 ARG A C 1
ATOM 2457 O O . ARG A 1 294 ? -1.315 8.190 13.708 1.00 67.69 294 ARG A O 1
ATOM 2464 N N . ARG A 1 295 ? -0.741 9.750 12.194 1.00 64.88 295 ARG A N 1
ATOM 2465 C CA . ARG A 1 295 ? -1.562 10.831 12.758 1.00 64.88 295 ARG A CA 1
ATOM 2466 C C . ARG A 1 295 ? -3.043 10.484 12.670 1.00 64.88 295 ARG A C 1
ATOM 2468 O O . ARG A 1 295 ? -3.731 10.690 13.654 1.00 64.88 295 ARG A O 1
ATOM 2475 N N . GLU A 1 296 ? -3.502 9.904 11.567 1.00 59.75 296 GLU A N 1
ATOM 2476 C CA . GLU A 1 296 ? -4.863 9.414 11.339 1.00 59.75 296 GLU A CA 1
ATOM 2477 C C . GLU A 1 296 ? -5.238 8.318 12.339 1.00 59.75 296 GLU A C 1
ATOM 2479 O O . GLU A 1 296 ? -6.241 8.454 13.039 1.00 59.75 296 GLU A O 1
ATOM 2484 N N . LYS A 1 297 ? -4.393 7.290 12.506 1.00 63.59 297 LYS A N 1
ATOM 2485 C CA . LYS A 1 297 ? -4.566 6.260 13.547 1.00 63.59 297 LYS A CA 1
ATOM 2486 C C . LYS A 1 297 ? -4.586 6.874 14.954 1.00 63.59 297 LYS A C 1
ATOM 2488 O O . LYS A 1 297 ? -5.446 6.533 15.765 1.00 63.59 297 LYS A O 1
ATOM 2493 N N . LYS A 1 298 ? -3.672 7.809 15.249 1.00 54.06 298 LYS A N 1
ATOM 2494 C CA . LYS A 1 298 ? -3.590 8.511 16.543 1.00 54.06 298 LYS A CA 1
ATOM 2495 C C . LYS A 1 298 ? -4.814 9.399 16.786 1.00 54.06 298 LYS A C 1
ATOM 2497 O O . LYS A 1 298 ? -5.296 9.454 17.912 1.00 54.06 298 LYS A O 1
ATOM 2502 N N . LEU A 1 299 ? -5.351 10.046 15.753 1.00 50.25 299 LEU A N 1
ATOM 2503 C CA . LEU A 1 299 ? -6.550 10.876 15.841 1.00 50.25 299 LEU A CA 1
ATOM 2504 C C . LEU A 1 299 ? -7.813 10.026 15.967 1.00 50.25 299 LEU A C 1
ATOM 2506 O O . LEU A 1 299 ? -8.676 10.371 16.757 1.00 50.25 299 LEU A O 1
ATOM 2510 N N . ALA A 1 300 ? -7.927 8.906 15.249 1.00 49.34 300 ALA A N 1
ATOM 2511 C CA . ALA A 1 300 ? -9.032 7.956 15.409 1.00 49.34 300 ALA A CA 1
ATOM 2512 C C . ALA A 1 300 ? -9.088 7.421 16.847 1.00 49.34 300 ALA A C 1
ATOM 2514 O O . ALA A 1 300 ? -10.145 7.379 17.476 1.00 49.34 300 ALA A O 1
ATOM 2515 N N . LYS A 1 301 ? -7.915 7.133 17.415 1.00 48.47 301 LYS A N 1
ATOM 2516 C CA . LYS A 1 301 ? -7.753 6.808 18.831 1.00 48.47 301 LYS A CA 1
ATOM 2517 C C . LYS A 1 301 ? -8.130 7.977 19.753 1.00 48.47 301 LYS A C 1
ATOM 2519 O O . LYS A 1 301 ? -8.799 7.767 20.758 1.00 48.47 301 LYS A O 1
ATOM 2524 N N . ALA A 1 302 ? -7.768 9.209 19.386 1.00 42.59 302 ALA A N 1
ATOM 2525 C CA . ALA A 1 302 ? -8.164 10.426 20.097 1.00 42.59 302 ALA A CA 1
ATOM 2526 C C . ALA A 1 302 ? -9.664 10.771 19.952 1.00 42.59 302 ALA A C 1
ATOM 2528 O O . ALA A 1 302 ? -10.213 11.462 20.798 1.00 42.59 302 ALA A O 1
ATOM 2529 N N . ARG A 1 303 ? -10.367 10.272 18.929 1.00 48.97 303 ARG A N 1
ATOM 2530 C CA . ARG A 1 303 ? -11.828 10.425 18.779 1.00 48.97 303 ARG A CA 1
ATOM 2531 C C . ARG A 1 303 ? -12.583 9.521 19.741 1.00 48.97 303 ARG A C 1
ATOM 2533 O O . ARG A 1 303 ? -13.476 10.006 20.428 1.00 48.97 303 ARG A O 1
ATOM 2540 N N . LYS A 1 304 ? -12.145 8.259 19.872 1.00 47.19 304 LYS A N 1
ATOM 2541 C CA . LYS A 1 304 ? -12.566 7.400 20.992 1.00 47.19 304 LYS A CA 1
ATOM 2542 C C . LYS A 1 304 ? -12.222 8.066 22.335 1.00 47.19 304 LYS A C 1
ATOM 2544 O O . LYS A 1 304 ? -12.936 7.868 23.306 1.00 47.19 304 LYS A O 1
ATOM 2549 N N . ALA A 1 305 ? -11.189 8.922 22.368 1.00 39.44 305 ALA A N 1
ATOM 2550 C CA . ALA A 1 305 ? -10.81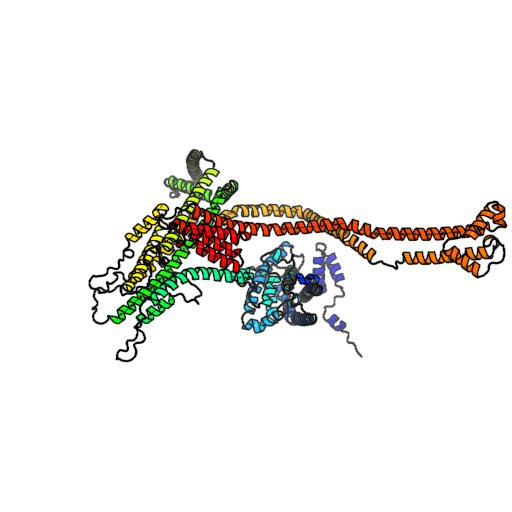7 9.685 23.558 1.00 39.44 305 ALA A CA 1
ATOM 2551 C C . ALA A 1 305 ? -11.727 10.832 23.896 1.00 39.44 305 ALA A C 1
ATOM 2553 O O . ALA A 1 305 ? -12.075 10.995 25.054 1.00 39.44 305 ALA A O 1
ATOM 2554 N N . HIS A 1 306 ? -12.105 11.618 22.906 1.00 41.16 306 HIS A N 1
ATOM 2555 C CA . HIS A 1 306 ? -12.925 12.791 23.122 1.00 41.16 306 HIS A CA 1
ATOM 2556 C C . HIS A 1 306 ? -14.319 12.423 23.644 1.00 41.16 306 HIS A C 1
ATOM 2558 O O . HIS A 1 306 ? -14.817 13.070 24.557 1.00 41.16 306 HIS A O 1
ATOM 2564 N N . GLN A 1 307 ? -14.912 11.341 23.129 1.00 45.41 307 GLN A N 1
ATOM 2565 C CA . GLN A 1 307 ? -16.237 10.891 23.559 1.00 45.41 307 GLN A CA 1
ATOM 2566 C C . GLN A 1 307 ? -16.248 10.433 25.025 1.00 45.41 307 GLN A C 1
ATOM 2568 O O . GLN A 1 307 ? -17.176 10.759 25.749 1.00 45.41 307 GLN A O 1
ATOM 2573 N N . VAL A 1 308 ? -15.185 9.765 25.480 1.00 45.25 308 VAL A N 1
ATOM 2574 C CA . VAL A 1 308 ? -15.051 9.279 26.865 1.00 45.25 308 VAL A CA 1
ATOM 2575 C C . VAL A 1 308 ? -14.558 10.379 27.803 1.00 45.25 308 VAL A C 1
ATOM 2577 O O . VAL A 1 308 ? -15.035 10.474 28.924 1.00 45.25 308 VAL A O 1
ATOM 2580 N N . ARG A 1 309 ? -13.680 11.277 27.333 1.00 48.69 309 ARG A N 1
ATOM 2581 C CA . ARG A 1 309 ? -13.265 12.485 28.068 1.00 48.69 309 ARG A CA 1
ATOM 2582 C C . ARG A 1 309 ? -14.435 13.427 28.328 1.00 48.69 309 ARG A C 1
ATOM 2584 O O . ARG A 1 309 ? -14.441 14.064 29.369 1.00 48.69 309 ARG A O 1
ATOM 2591 N N . ARG A 1 310 ? -15.423 13.501 27.424 1.00 49.56 310 ARG A N 1
ATOM 2592 C CA . ARG A 1 310 ? -16.666 14.246 27.675 1.00 49.56 310 ARG A CA 1
ATOM 2593 C C . ARG A 1 310 ? -17.401 13.666 28.886 1.00 49.56 310 ARG A C 1
ATOM 2595 O O . ARG A 1 310 ? -17.757 14.430 29.772 1.00 49.56 310 ARG A O 1
ATOM 2602 N N . VAL A 1 311 ? -17.517 12.338 28.964 1.00 47.47 311 VAL A N 1
ATOM 2603 C CA . VAL A 1 311 ? -18.161 11.645 30.094 1.00 47.47 311 VAL A CA 1
ATOM 2604 C C . VAL A 1 311 ? -17.340 11.770 31.390 1.00 47.47 311 VAL A C 1
ATOM 2606 O O . VAL A 1 311 ? -17.904 12.102 32.424 1.00 47.47 311 VAL A O 1
ATOM 2609 N N . ASP A 1 312 ? -16.012 11.600 31.349 1.00 42.47 312 ASP A N 1
ATOM 2610 C CA . ASP A 1 312 ? -15.142 11.756 32.535 1.00 42.47 312 ASP A CA 1
ATOM 2611 C C . ASP A 1 312 ? -15.136 13.214 33.036 1.00 42.47 312 ASP A C 1
ATOM 2613 O O . ASP A 1 312 ? -15.253 13.447 34.230 1.00 42.47 312 ASP A O 1
ATOM 2617 N N . SER A 1 313 ? -15.147 14.214 32.140 1.00 48.56 313 SER A N 1
ATOM 2618 C CA . SER A 1 313 ? -15.260 15.634 32.524 1.00 48.56 313 SER A CA 1
ATOM 2619 C C . SER A 1 313 ? -16.614 16.001 33.141 1.00 48.56 313 SER A C 1
ATOM 2621 O O . SER A 1 313 ? -16.689 16.923 33.951 1.00 48.56 313 SER A O 1
ATOM 2623 N N . GLN A 1 314 ? -17.684 15.287 32.776 1.00 46.44 314 GLN A N 1
ATOM 2624 C CA . GLN A 1 314 ? -18.993 15.425 33.415 1.00 46.44 314 GLN A CA 1
ATOM 2625 C C . GLN A 1 314 ? -18.979 14.814 34.823 1.00 46.44 314 GLN A C 1
ATOM 2627 O O . GLN A 1 314 ? -19.559 15.401 35.728 1.00 46.44 314 GLN A O 1
ATOM 2632 N N . ILE A 1 315 ? -18.250 13.714 35.040 1.00 44.66 315 ILE A N 1
ATOM 2633 C CA . ILE A 1 315 ? -18.047 13.128 36.375 1.00 44.66 315 ILE A CA 1
ATOM 2634 C C . ILE A 1 315 ? -17.097 13.959 37.245 1.00 44.66 315 ILE A C 1
ATOM 2636 O O . ILE A 1 315 ? -17.363 14.145 38.427 1.00 44.66 315 ILE A O 1
ATOM 2640 N N . ASP A 1 316 ? -16.032 14.532 36.691 1.00 42.78 316 ASP A N 1
ATOM 2641 C CA . ASP A 1 316 ? -15.136 15.418 37.446 1.00 42.78 316 ASP A CA 1
ATOM 2642 C C . ASP A 1 316 ? -15.852 16.725 37.860 1.00 42.78 316 ASP A C 1
ATOM 2644 O O . ASP A 1 316 ? -15.566 17.291 38.914 1.00 42.78 316 ASP A O 1
ATOM 2648 N N . ARG A 1 317 ? -16.864 17.176 37.099 1.00 42.75 317 ARG A N 1
ATOM 2649 C CA . ARG A 1 317 ? -17.789 18.239 37.544 1.00 42.75 317 ARG A CA 1
ATOM 2650 C C . ARG A 1 317 ? -18.675 17.813 38.722 1.00 42.75 317 ARG A C 1
ATOM 2652 O O . ARG A 1 317 ? -19.083 18.680 39.487 1.00 42.75 317 ARG A O 1
ATOM 2659 N N . LEU A 1 318 ? -18.951 16.517 38.898 1.00 37.84 318 LEU A N 1
ATOM 2660 C CA . LEU A 1 318 ? -19.617 15.990 40.099 1.00 37.84 318 LEU A CA 1
ATOM 2661 C C . LEU A 1 318 ? -18.667 15.989 41.304 1.00 37.84 318 LEU A C 1
ATOM 2663 O O . LEU A 1 318 ? -19.104 16.311 42.403 1.00 37.84 318 LEU A O 1
ATOM 2667 N N . GLN A 1 319 ? -17.370 15.724 41.096 1.00 39.03 319 GLN A N 1
ATOM 2668 C CA . GLN A 1 319 ? -16.346 15.798 42.151 1.00 39.03 319 GLN A CA 1
ATOM 2669 C C . GLN A 1 319 ? -16.139 17.216 42.692 1.00 39.03 319 GLN A C 1
ATOM 2671 O O . GLN A 1 319 ? -15.943 17.384 43.887 1.00 39.03 319 GLN A O 1
ATOM 2676 N N . LEU A 1 320 ? -16.205 18.239 41.834 1.00 35.00 320 LEU A N 1
ATOM 2677 C CA . LEU A 1 320 ? -16.101 19.645 42.254 1.00 35.00 320 LEU A CA 1
ATOM 2678 C C . LEU A 1 320 ? -17.342 20.148 43.017 1.00 35.00 320 LEU A C 1
ATOM 2680 O O . LEU A 1 320 ? -17.273 21.198 43.649 1.00 35.00 320 LEU A O 1
ATOM 2684 N N . ASN A 1 321 ? -18.458 19.413 42.945 1.00 34.25 321 ASN A N 1
ATOM 2685 C CA . ASN A 1 321 ? -19.708 19.717 43.648 1.00 34.25 321 ASN A CA 1
ATOM 2686 C C . ASN A 1 321 ? -19.926 18.847 44.899 1.00 34.25 321 ASN A C 1
ATOM 2688 O O . ASN A 1 321 ? -20.812 19.153 45.698 1.00 34.25 321 ASN A O 1
ATOM 2692 N N . ALA A 1 322 ? -19.141 17.781 45.085 1.00 36.03 322 ALA A N 1
ATOM 2693 C CA . ALA A 1 322 ? -18.975 17.174 46.397 1.00 36.03 322 ALA A CA 1
ATOM 2694 C C . ALA A 1 322 ? -18.196 18.173 47.270 1.00 36.03 322 ALA A C 1
ATOM 2696 O O . ALA A 1 322 ? -17.269 18.812 46.761 1.00 36.03 322 ALA A O 1
ATOM 2697 N N . PRO A 1 323 ? -18.562 18.368 48.552 1.00 34.62 323 PRO A N 1
ATOM 2698 C CA . PRO A 1 323 ? -17.749 19.196 49.432 1.00 34.62 323 PRO A CA 1
ATOM 2699 C C . PRO A 1 323 ? -16.302 18.690 49.360 1.00 34.62 323 PRO A C 1
ATOM 2701 O O . PRO A 1 323 ? -16.100 17.474 49.258 1.00 34.62 323 PRO A O 1
ATOM 2704 N N . PRO A 1 324 ? -15.299 19.588 49.348 1.00 34.25 324 PRO A N 1
ATOM 2705 C CA . PRO A 1 324 ? -13.915 19.149 49.348 1.00 34.25 324 PRO A CA 1
ATOM 2706 C C . PRO A 1 324 ? -13.735 18.145 50.493 1.00 34.25 324 PRO A C 1
ATOM 2708 O O . PRO A 1 324 ? -14.372 18.324 51.540 1.00 34.25 324 PRO A O 1
ATOM 2711 N N . PRO A 1 325 ? -12.884 17.110 50.329 1.00 41.12 325 PRO A N 1
ATOM 2712 C CA . PRO A 1 325 ? -12.406 16.393 51.500 1.00 41.12 325 PRO A CA 1
ATOM 2713 C C . PRO A 1 325 ? -11.942 17.476 52.460 1.00 41.12 325 PRO A C 1
ATOM 2715 O O . PRO A 1 325 ? -11.290 18.427 52.008 1.00 41.12 325 PRO A O 1
ATOM 2718 N N . VAL A 1 326 ? -12.404 17.395 53.709 1.00 37.69 326 VAL A N 1
ATOM 2719 C CA . VAL A 1 326 ? -12.057 18.328 54.783 1.00 37.69 326 VAL A CA 1
ATOM 2720 C C . VAL A 1 326 ? -10.622 18.778 54.528 1.00 37.69 326 VAL A C 1
ATOM 2722 O O . VAL A 1 326 ? -9.725 17.936 54.435 1.00 37.69 326 VAL A O 1
ATOM 2725 N N . GLY A 1 327 ? -10.439 20.072 54.225 1.00 34.06 327 GLY A N 1
ATOM 2726 C CA . GLY A 1 327 ? -9.118 20.617 53.902 1.00 34.06 327 GLY A CA 1
ATOM 2727 C C . GLY A 1 327 ? -8.124 20.235 55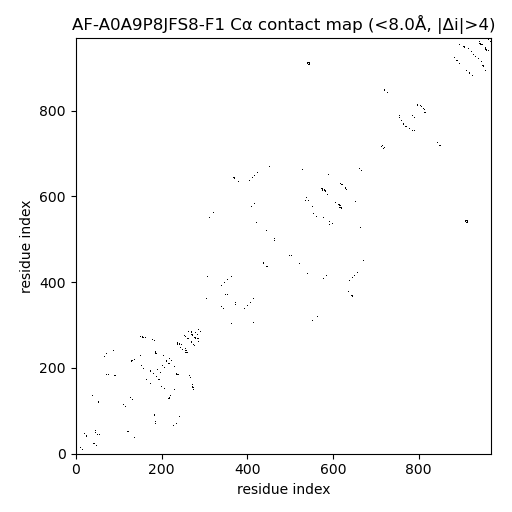.001 1.00 34.06 327 GLY A C 1
ATOM 2728 O O . GLY A 1 327 ? -8.577 19.821 56.068 1.00 34.06 327 GLY A O 1
ATOM 2729 N N . PRO A 1 328 ? -6.798 20.361 54.782 1.00 33.91 328 PRO A N 1
ATOM 2730 C CA . PRO A 1 328 ? -5.822 20.017 55.813 1.00 33.91 328 PRO A CA 1
ATOM 2731 C C . PRO A 1 328 ? -6.299 20.647 57.115 1.00 33.91 328 PRO A C 1
ATOM 2733 O O . PRO A 1 328 ? -6.479 21.866 57.156 1.00 33.91 328 PRO A O 1
ATOM 2736 N N . ILE A 1 329 ? -6.647 19.798 58.089 1.00 34.75 329 ILE A N 1
ATOM 2737 C CA . ILE A 1 329 ? -7.210 20.228 59.363 1.00 34.75 329 ILE A CA 1
ATOM 2738 C C . ILE A 1 329 ? -6.248 21.299 59.852 1.00 34.75 329 ILE A C 1
ATOM 2740 O O . ILE A 1 329 ? -5.063 21.024 60.053 1.00 34.75 329 ILE A O 1
ATOM 2744 N N . ASN A 1 330 ? -6.720 22.549 59.900 1.00 31.14 330 ASN A N 1
ATOM 2745 C CA . ASN A 1 330 ? -5.909 23.644 60.395 1.00 31.14 330 ASN A CA 1
ATOM 2746 C C . ASN A 1 330 ? -5.461 23.217 61.786 1.00 31.14 330 ASN A C 1
ATOM 2748 O O . ASN A 1 330 ? -6.290 22.960 62.658 1.00 31.14 330 ASN A O 1
ATOM 2752 N N . ALA A 1 331 ? -4.148 23.074 61.928 1.00 34.75 331 ALA A N 1
ATOM 2753 C CA . ALA A 1 331 ? -3.480 22.596 63.116 1.00 34.75 331 ALA A CA 1
ATOM 2754 C C . ALA A 1 331 ? -3.702 23.579 64.269 1.00 34.75 331 ALA A C 1
ATOM 2756 O O . ALA A 1 331 ? -2.864 24.431 64.543 1.00 34.75 331 ALA A O 1
ATOM 2757 N N . THR A 1 332 ? -4.845 23.456 64.933 1.00 38.94 332 THR A N 1
ATOM 2758 C CA . THR A 1 332 ? -5.116 23.988 66.265 1.00 38.94 332 THR A CA 1
ATOM 2759 C C . THR A 1 332 ? -6.131 23.061 66.937 1.00 38.94 332 THR A C 1
ATOM 2761 O O . THR A 1 332 ? -7.324 23.350 66.939 1.00 38.94 332 THR A O 1
ATOM 2764 N N . GLY A 1 333 ? -5.662 21.929 67.467 1.00 37.41 333 GLY A N 1
ATOM 2765 C CA . GLY A 1 333 ? -6.474 21.018 68.283 1.00 37.41 333 GLY A CA 1
ATOM 2766 C C . GLY A 1 333 ? -6.189 19.540 68.023 1.00 37.41 333 GLY A C 1
ATOM 2767 O O . GLY A 1 333 ? -6.802 18.960 67.142 1.00 37.41 333 GLY A O 1
ATOM 2768 N N . ASP A 1 334 ? -5.225 19.001 68.770 1.00 37.38 334 ASP A N 1
ATOM 2769 C CA . ASP A 1 334 ? -4.970 17.617 69.230 1.00 37.38 334 ASP A CA 1
ATOM 2770 C C . ASP A 1 334 ? -5.341 16.322 68.461 1.00 37.38 334 ASP A C 1
ATOM 2772 O O . ASP A 1 334 ? -4.912 15.272 68.923 1.00 37.38 334 ASP A O 1
ATOM 2776 N N . ASP A 1 335 ? -5.984 16.317 67.290 1.00 38.38 335 ASP A N 1
ATOM 2777 C CA . ASP A 1 335 ? -6.278 15.065 66.559 1.00 38.38 335 ASP A CA 1
ATOM 2778 C C . ASP A 1 335 ? -5.557 15.000 65.198 1.00 38.38 335 ASP A C 1
ATOM 2780 O O . ASP A 1 335 ? -6.028 15.494 64.170 1.00 38.38 335 ASP A O 1
ATOM 2784 N N . GLN A 1 336 ? -4.376 14.369 65.178 1.00 38.09 336 GLN A N 1
ATOM 2785 C CA . GLN A 1 336 ? -3.701 13.944 63.943 1.00 38.09 336 GLN A CA 1
ATOM 2786 C C . GLN A 1 336 ? -4.340 12.652 63.415 1.00 38.09 336 GLN A C 1
ATOM 2788 O O . GLN A 1 336 ? -3.862 11.554 63.698 1.00 38.09 336 GLN A O 1
ATOM 2793 N N . HIS A 1 337 ? -5.406 12.775 62.625 1.00 46.56 337 HIS A N 1
ATOM 2794 C CA . HIS A 1 337 ? -6.015 11.631 61.940 1.00 46.56 337 HIS A CA 1
ATOM 2795 C C . HIS A 1 337 ? -5.343 11.409 60.572 1.00 46.56 337 HIS A C 1
ATOM 2797 O O . HIS A 1 337 ? -5.516 12.205 59.647 1.00 46.56 337 HIS A O 1
ATOM 2803 N N . PHE A 1 338 ? -4.516 10.366 60.450 1.00 47.62 338 PHE A N 1
ATOM 2804 C CA . PHE A 1 338 ? -3.894 9.949 59.185 1.00 47.62 338 PHE A CA 1
ATOM 2805 C C . PHE A 1 338 ? -4.912 9.160 58.336 1.00 47.62 338 PHE A C 1
ATOM 2807 O O . PHE A 1 338 ? -5.648 8.355 58.905 1.00 47.62 338 PHE A O 1
ATOM 2814 N N . PRO A 1 339 ? -4.976 9.341 57.000 1.00 55.47 339 PRO A N 1
ATOM 2815 C CA . PRO A 1 339 ? -5.844 8.522 56.155 1.00 55.47 339 PRO A CA 1
ATOM 2816 C C . PRO A 1 339 ? -5.470 7.039 56.287 1.00 55.47 339 PRO A C 1
ATOM 2818 O O . PRO A 1 339 ? -4.288 6.698 56.315 1.00 55.47 339 PRO A O 1
ATOM 2821 N N . SER A 1 340 ? -6.468 6.156 56.365 1.00 65.38 340 SER A N 1
ATOM 2822 C CA . SER A 1 340 ? -6.236 4.711 56.426 1.00 65.38 340 SER A CA 1
ATOM 2823 C C . SER A 1 340 ? -5.477 4.221 55.177 1.00 65.38 340 SER A C 1
ATOM 2825 O O . SER A 1 340 ? -5.688 4.724 54.067 1.00 65.38 340 SER A O 1
ATOM 2827 N N . ASP A 1 341 ? -4.649 3.176 55.317 1.00 71.88 341 ASP A N 1
ATOM 2828 C CA . ASP A 1 341 ? -3.963 2.516 54.185 1.00 71.88 341 ASP A CA 1
ATOM 2829 C C . ASP A 1 341 ? -4.950 2.111 53.066 1.00 71.88 341 ASP A C 1
ATOM 2831 O O . ASP A 1 341 ? -4.624 2.080 51.873 1.00 71.88 341 ASP A O 1
ATOM 2835 N N . ARG A 1 342 ? -6.199 1.814 53.449 1.00 75.69 342 ARG A N 1
ATOM 2836 C CA . ARG A 1 342 ? -7.301 1.454 52.554 1.00 75.69 342 ARG A CA 1
ATOM 2837 C C . ARG A 1 342 ? -7.821 2.659 51.766 1.00 75.69 342 ARG A C 1
ATOM 2839 O O . ARG A 1 342 ? -8.043 2.527 50.558 1.00 75.69 342 ARG A O 1
ATOM 2846 N N . ALA A 1 343 ? -7.953 3.827 52.391 1.00 72.62 343 ALA A N 1
ATOM 2847 C CA . ALA A 1 343 ? -8.341 5.061 51.716 1.00 72.62 343 ALA A CA 1
ATOM 2848 C C . ALA A 1 343 ? -7.295 5.500 50.671 1.00 72.62 343 ALA A C 1
ATOM 2850 O O . ALA A 1 343 ? -7.658 5.828 49.537 1.00 72.62 343 ALA A O 1
ATOM 2851 N N . GLU A 1 344 ? -5.996 5.423 50.988 1.00 77.69 344 GLU A N 1
ATOM 2852 C CA . GLU A 1 344 ? -4.918 5.720 50.026 1.00 77.69 344 GLU A CA 1
ATOM 2853 C C . GLU A 1 344 ? -4.914 4.746 48.835 1.00 77.69 344 GLU A C 1
ATOM 2855 O O . GLU A 1 344 ? -4.766 5.144 47.669 1.00 77.69 344 GLU A O 1
ATOM 2860 N N . HIS A 1 345 ? -5.133 3.457 49.110 1.00 79.88 345 HIS A N 1
ATOM 2861 C CA . HIS A 1 345 ? -5.241 2.424 48.083 1.00 79.88 345 HIS A CA 1
ATOM 2862 C C . HIS A 1 345 ? -6.428 2.670 47.138 1.00 79.88 345 HIS A C 1
ATOM 2864 O O . HIS A 1 345 ? -6.259 2.645 45.913 1.00 79.88 345 HIS A O 1
ATOM 2870 N N . LEU A 1 346 ? -7.614 2.988 47.672 1.00 78.31 346 LEU A N 1
ATOM 2871 C CA . LEU A 1 346 ? -8.791 3.342 46.867 1.00 78.31 346 LEU A CA 1
ATOM 2872 C C . LEU A 1 346 ? -8.545 4.601 46.024 1.00 78.31 346 LEU A C 1
ATOM 2874 O O . LEU A 1 346 ? -8.856 4.612 44.830 1.00 78.31 346 LEU A O 1
ATOM 2878 N N . GLN A 1 347 ? -7.914 5.632 46.589 1.00 80.88 347 GLN A N 1
ATOM 2879 C CA . GLN A 1 347 ? -7.588 6.865 45.868 1.00 80.88 347 GLN A CA 1
ATOM 2880 C C . GLN A 1 347 ? -6.613 6.615 44.699 1.00 80.88 347 GLN A C 1
ATOM 2882 O O . GLN A 1 347 ? -6.778 7.166 43.603 1.00 80.88 347 GLN A O 1
ATOM 2887 N N . SER A 1 348 ? -5.634 5.724 44.882 1.00 82.00 348 SER A N 1
ATOM 2888 C CA . SER A 1 348 ? -4.719 5.271 43.824 1.00 82.00 348 SER A CA 1
ATOM 2889 C C . SER A 1 348 ? -5.446 4.532 42.688 1.00 82.00 348 SER A C 1
ATOM 2891 O O . SER A 1 348 ? -5.180 4.763 41.497 1.00 82.00 348 SER A O 1
ATOM 2893 N N . LEU A 1 349 ? -6.421 3.683 43.026 1.00 83.69 349 LEU A N 1
ATOM 2894 C CA . LEU A 1 349 ? -7.248 2.973 42.046 1.00 83.69 349 LEU A CA 1
ATOM 2895 C C . LEU A 1 349 ? -8.181 3.922 41.277 1.00 83.69 349 LEU A C 1
ATOM 2897 O O . LEU A 1 349 ? -8.251 3.840 40.049 1.00 83.69 349 LEU A O 1
ATOM 2901 N N . VAL A 1 350 ? -8.822 4.878 41.959 1.00 81.62 350 VAL A N 1
ATOM 2902 C CA . VAL A 1 350 ? -9.620 5.951 41.331 1.00 81.62 350 VAL A CA 1
ATOM 2903 C C . VAL A 1 350 ? -8.774 6.722 40.317 1.00 81.62 350 VAL A C 1
ATOM 2905 O O . VAL A 1 350 ? -9.199 6.944 39.179 1.00 81.62 350 VAL A O 1
ATOM 2908 N N . LYS A 1 351 ? -7.544 7.096 40.687 1.00 80.00 351 LYS A N 1
ATOM 2909 C CA . LYS A 1 351 ? -6.609 7.795 39.793 1.00 80.00 351 LYS A CA 1
ATOM 2910 C C . LYS A 1 351 ? -6.217 6.944 38.584 1.00 80.00 351 LYS A C 1
ATOM 2912 O O . LYS A 1 351 ? -6.061 7.481 37.491 1.00 80.00 351 LYS A O 1
ATOM 2917 N N . SER A 1 352 ? -6.099 5.629 38.761 1.00 82.44 352 SER A N 1
ATOM 2918 C CA . SER A 1 352 ? -5.795 4.678 37.682 1.00 82.44 352 SER A CA 1
ATOM 2919 C C . SER A 1 352 ? -6.960 4.493 36.699 1.00 82.44 352 SER A C 1
ATOM 2921 O O . SER A 1 352 ? -6.727 4.234 35.518 1.00 82.44 352 SER A O 1
ATOM 2923 N N . LEU A 1 353 ? -8.204 4.651 37.167 1.00 76.38 353 LEU A N 1
ATOM 2924 C CA . LEU A 1 353 ? -9.422 4.628 36.344 1.00 76.38 353 LEU A CA 1
ATOM 2925 C C . LEU A 1 353 ? -9.730 5.978 35.666 1.00 76.38 353 LEU A C 1
ATOM 2927 O O . LEU A 1 353 ? -10.451 6.011 34.665 1.00 76.38 353 LEU A O 1
ATOM 2931 N N . SER A 1 354 ? -9.176 7.074 36.193 1.00 73.25 354 SER A N 1
ATOM 2932 C CA . SER A 1 354 ? -9.341 8.440 35.675 1.00 73.25 354 SER A CA 1
ATOM 2933 C C . SER A 1 354 ? -8.517 8.676 34.405 1.00 73.25 354 SER A C 1
ATOM 2935 O O . SER A 1 354 ? -7.354 8.273 34.316 1.00 73.25 354 SER A O 1
ATOM 2937 N N . ILE A 1 355 ? -9.077 9.374 33.412 1.00 63.81 355 ILE A N 1
ATOM 2938 C CA . ILE A 1 355 ? -8.378 9.645 32.150 1.00 63.81 355 ILE A CA 1
ATOM 2939 C C . ILE A 1 355 ? -7.727 11.021 32.219 1.00 63.81 355 ILE A C 1
ATOM 2941 O O . ILE A 1 355 ? -8.365 12.052 32.031 1.00 63.81 355 ILE A O 1
ATOM 2945 N N . THR A 1 356 ? -6.405 11.060 32.364 1.00 57.50 356 THR A N 1
ATOM 2946 C CA . THR A 1 356 ? -5.680 12.331 32.263 1.00 57.50 356 THR A CA 1
ATOM 2947 C C . THR A 1 356 ? -5.596 12.829 30.807 1.00 57.50 356 THR A C 1
ATOM 2949 O O . THR A 1 356 ? -5.532 12.027 29.861 1.00 57.50 356 THR A O 1
ATOM 2952 N N . PRO A 1 357 ? -5.522 14.157 30.574 1.00 50.31 357 PRO A N 1
ATOM 2953 C CA . PRO A 1 357 ? -5.347 14.741 29.237 1.00 50.31 357 PRO A CA 1
ATOM 2954 C C . PRO A 1 357 ? -4.128 14.192 28.474 1.00 50.31 357 PRO A C 1
ATOM 2956 O O . PRO A 1 357 ? -4.135 14.146 27.239 1.00 50.31 357 PRO A O 1
ATOM 2959 N N . SER A 1 358 ? -3.113 13.726 29.207 1.00 46.59 358 SER A N 1
ATOM 2960 C CA . SER A 1 358 ? -1.870 13.123 28.718 1.00 46.59 358 SER A CA 1
ATOM 2961 C C . SER A 1 358 ? -1.956 11.614 28.428 1.00 46.59 358 SER A C 1
ATOM 2963 O O . SER A 1 358 ? -1.035 11.068 27.817 1.00 46.59 358 SER A O 1
ATOM 2965 N N . SER A 1 359 ? -3.045 10.926 28.800 1.00 51.53 359 SER A N 1
ATOM 2966 C CA . SER A 1 359 ? -3.171 9.477 28.598 1.00 51.53 359 SER A CA 1
ATOM 2967 C C . SER A 1 359 ? -3.202 9.080 27.111 1.00 51.53 359 SER A C 1
ATOM 2969 O O . SER A 1 359 ? -3.927 9.650 26.289 1.00 51.53 359 SER A O 1
ATOM 2971 N N . ARG A 1 360 ? -2.406 8.057 26.760 1.00 47.69 360 ARG A N 1
ATOM 2972 C CA . ARG A 1 360 ? -2.194 7.535 25.391 1.00 47.69 360 ARG A CA 1
ATOM 2973 C C . ARG A 1 360 ? -3.363 6.675 24.881 1.00 47.69 360 ARG A C 1
ATOM 2975 O O . ARG A 1 360 ? -3.449 6.434 23.670 1.00 47.69 360 ARG A O 1
ATOM 2982 N N . ASN A 1 361 ? -4.209 6.190 25.795 1.00 53.06 361 ASN A N 1
ATOM 2983 C CA . ASN A 1 361 ? -5.425 5.403 25.572 1.00 53.06 361 ASN A CA 1
ATOM 2984 C C . ASN A 1 361 ? -6.556 6.014 26.407 1.00 53.06 361 ASN A C 1
ATOM 2986 O O . ASN A 1 361 ? -6.388 6.147 27.614 1.00 53.06 361 ASN A O 1
ATOM 2990 N N . PRO A 1 362 ? -7.700 6.352 25.809 1.00 60.50 362 PRO A N 1
ATOM 2991 C CA . PRO A 1 362 ? -8.813 6.899 26.574 1.00 60.50 362 PRO A CA 1
ATOM 2992 C C . PRO A 1 362 ? -9.743 5.877 27.202 1.00 60.50 362 PRO A C 1
ATOM 2994 O O . PRO A 1 362 ? -10.341 6.169 28.217 1.00 60.50 362 PRO A O 1
ATOM 2997 N N . LEU A 1 363 ? -9.894 4.711 26.578 1.00 70.00 363 LEU A N 1
ATOM 2998 C CA . LEU A 1 363 ? -10.631 3.596 27.147 1.00 70.00 363 LEU A CA 1
ATOM 2999 C C . LEU A 1 363 ? -9.611 2.618 27.687 1.00 70.00 363 LEU A C 1
ATOM 3001 O O . LEU A 1 363 ? -8.686 2.219 26.964 1.00 70.00 363 LEU A O 1
ATOM 3005 N N . LEU A 1 364 ? -9.793 2.236 28.942 1.00 80.31 364 LEU A N 1
ATOM 3006 C CA . LEU A 1 364 ? -9.101 1.091 29.505 1.00 80.31 364 LEU A CA 1
ATOM 3007 C C . LEU A 1 364 ? -9.648 -0.192 28.868 1.00 80.31 364 LEU A C 1
ATOM 3009 O O . LEU A 1 364 ? -10.803 -0.268 28.447 1.00 80.31 364 LEU A O 1
ATOM 3013 N N . SER A 1 365 ? -8.801 -1.211 28.748 1.00 85.38 365 SER A N 1
ATOM 3014 C CA . SER A 1 365 ? -9.269 -2.529 28.310 1.00 85.38 365 SER A CA 1
ATOM 3015 C C . SER A 1 365 ? -10.149 -3.170 29.385 1.00 85.38 365 SER A C 1
ATOM 3017 O O . SER A 1 365 ? -9.961 -2.921 30.575 1.00 85.38 365 SER A O 1
ATOM 3019 N N . ALA A 1 366 ? -11.074 -4.041 28.973 1.00 86.19 366 ALA A N 1
ATOM 3020 C CA . ALA A 1 366 ? -11.962 -4.759 29.889 1.00 86.19 366 ALA A CA 1
ATOM 3021 C C . ALA A 1 366 ? -11.197 -5.467 31.027 1.00 86.19 366 ALA A C 1
ATOM 3023 O O . ALA A 1 366 ? -11.603 -5.390 32.182 1.00 86.19 366 ALA A O 1
ATOM 3024 N N . SER A 1 367 ? -10.040 -6.066 30.722 1.00 86.81 367 SER A N 1
ATOM 3025 C CA . SER A 1 367 ? -9.175 -6.726 31.707 1.00 86.81 367 SER A CA 1
ATOM 3026 C C . SER A 1 367 ? -8.531 -5.757 32.700 1.00 86.81 367 SER A C 1
ATOM 3028 O O . SER A 1 367 ? -8.342 -6.112 33.857 1.00 86.81 367 SER A O 1
ATOM 3030 N N . GLN A 1 368 ? -8.194 -4.535 32.271 1.00 87.56 368 GLN A N 1
ATOM 3031 C CA . GLN A 1 368 ? -7.654 -3.505 33.165 1.00 87.56 368 GLN A CA 1
ATOM 3032 C C . GLN A 1 368 ? -8.728 -2.994 34.126 1.00 87.56 368 GLN A C 1
ATOM 3034 O O . GLN A 1 368 ? -8.468 -2.907 35.320 1.00 87.56 368 GLN A O 1
ATOM 3039 N N . ILE A 1 369 ? -9.935 -2.707 33.622 1.00 87.88 369 ILE A N 1
ATOM 3040 C CA . ILE A 1 369 ? -11.061 -2.268 34.462 1.00 87.88 369 ILE A CA 1
ATOM 3041 C C . ILE A 1 369 ? -11.405 -3.361 35.479 1.00 87.88 369 ILE A C 1
ATOM 3043 O O . ILE A 1 369 ? -11.507 -3.075 36.668 1.00 87.88 369 ILE A O 1
ATOM 3047 N N . HIS A 1 370 ? -11.494 -4.615 35.025 1.00 89.00 370 HIS A N 1
ATOM 3048 C CA . HIS A 1 370 ? -11.702 -5.766 35.899 1.00 89.00 370 HIS A CA 1
ATOM 3049 C C . HIS A 1 370 ? -10.619 -5.853 36.982 1.00 89.00 370 HIS A C 1
ATOM 3051 O O . HIS A 1 370 ? -10.937 -5.941 38.160 1.00 89.00 370 HIS A O 1
ATOM 3057 N N . HIS A 1 371 ? -9.339 -5.767 36.601 1.00 89.19 371 HIS A N 1
ATOM 3058 C CA . HIS A 1 371 ? -8.226 -5.815 37.552 1.00 89.19 371 HIS A CA 1
ATOM 3059 C C . HIS A 1 371 ? -8.338 -4.742 38.645 1.00 89.19 371 HIS A C 1
ATOM 3061 O O . HIS A 1 371 ? -8.133 -5.052 39.817 1.00 89.19 371 HIS A O 1
ATOM 3067 N N . TYR A 1 372 ? -8.686 -3.504 38.283 1.00 88.81 372 TYR A N 1
ATOM 3068 C CA . TYR A 1 372 ? -8.845 -2.420 39.255 1.00 88.81 372 TYR A CA 1
ATOM 3069 C C . TYR A 1 372 ? -10.070 -2.609 40.159 1.00 88.81 372 TYR A C 1
ATOM 3071 O O . TYR A 1 372 ? -9.954 -2.384 41.360 1.00 88.81 372 TYR A O 1
ATOM 3079 N N . LEU A 1 373 ? -11.201 -3.082 39.619 1.00 87.62 373 LEU A N 1
ATOM 3080 C CA . LEU A 1 373 ? -12.402 -3.391 40.407 1.00 87.62 373 LEU A CA 1
ATOM 3081 C C . LEU A 1 373 ? -12.162 -4.538 41.400 1.00 87.62 373 LEU A C 1
ATOM 3083 O O . LEU A 1 373 ? -12.513 -4.415 42.567 1.00 87.62 373 LEU A O 1
ATOM 3087 N N . THR A 1 374 ? -11.504 -5.625 40.985 1.00 87.06 374 THR A N 1
ATOM 3088 C CA . THR A 1 374 ? -11.178 -6.746 41.886 1.00 87.06 374 THR A CA 1
ATOM 3089 C C . THR A 1 374 ? -10.195 -6.328 42.981 1.00 87.06 374 THR A C 1
ATOM 3091 O O . THR A 1 374 ? -10.318 -6.748 44.128 1.00 87.06 374 THR A O 1
ATOM 3094 N N . ARG A 1 375 ? -9.218 -5.475 42.648 1.00 86.38 375 ARG A N 1
ATOM 3095 C CA . ARG A 1 375 ? -8.209 -4.994 43.603 1.00 86.38 375 ARG A CA 1
ATOM 3096 C C . ARG A 1 375 ? -8.771 -3.999 44.626 1.00 86.38 375 ARG A C 1
ATOM 3098 O O . ARG A 1 375 ? -8.114 -3.767 45.638 1.00 86.38 375 ARG A O 1
ATOM 3105 N N . ALA A 1 376 ? -9.956 -3.439 44.384 1.00 82.12 376 ALA A N 1
ATOM 3106 C CA . ALA A 1 376 ? -10.633 -2.549 45.323 1.00 82.12 376 ALA A CA 1
ATOM 3107 C C . ALA A 1 376 ? -11.187 -3.278 46.563 1.00 82.12 376 ALA A C 1
ATOM 3109 O O . ALA A 1 376 ? -11.448 -2.610 47.555 1.00 82.12 376 ALA A O 1
ATOM 3110 N N . GLN A 1 377 ? -11.342 -4.615 46.525 1.00 79.25 377 GLN A N 1
ATOM 3111 C CA . GLN A 1 377 ? -11.796 -5.442 47.662 1.00 79.25 377 GLN A CA 1
ATOM 3112 C C . GLN A 1 377 ? -13.025 -4.855 48.389 1.00 79.25 377 GLN A C 1
ATOM 3114 O O . GLN A 1 377 ? -13.053 -4.705 49.612 1.00 79.25 377 GLN A O 1
ATOM 3119 N N . LEU A 1 378 ? -14.039 -4.474 47.608 1.00 77.88 378 LEU A N 1
ATOM 3120 C CA . LEU A 1 378 ? -15.299 -3.956 48.133 1.00 77.88 378 LEU A CA 1
ATOM 3121 C C . LEU A 1 378 ? -16.135 -5.131 48.670 1.00 77.88 378 LEU A C 1
ATOM 3123 O O . LEU A 1 378 ? -16.694 -5.891 47.882 1.00 77.88 378 LEU A O 1
ATOM 3127 N N . SER A 1 379 ? -16.185 -5.294 49.992 1.00 65.44 379 SER A N 1
ATOM 3128 C CA . SER A 1 379 ? -17.010 -6.295 50.687 1.00 65.44 379 SER A CA 1
ATOM 3129 C C . SER A 1 379 ? -18.428 -5.766 50.936 1.00 65.44 379 SER A C 1
ATOM 3131 O O . SER A 1 379 ? -18.632 -4.553 50.978 1.00 65.44 379 SER A O 1
ATOM 3133 N N . LEU A 1 380 ? -19.408 -6.660 51.093 1.00 58.97 380 LEU A N 1
ATOM 3134 C CA . LEU A 1 380 ? -20.709 -6.310 51.679 1.00 58.97 380 LEU A CA 1
ATOM 3135 C C . LEU A 1 380 ? -20.538 -6.173 53.206 1.00 58.97 380 LEU A C 1
ATOM 3137 O O . LEU A 1 380 ? -19.687 -6.881 53.748 1.00 58.97 380 LEU A O 1
ATOM 3141 N N . PRO A 1 381 ? -21.283 -5.288 53.892 1.00 53.81 381 PRO A N 1
ATOM 3142 C CA . PRO A 1 381 ? -21.242 -5.214 55.352 1.00 53.81 381 PRO A CA 1
ATOM 3143 C C . PRO A 1 381 ? -21.664 -6.559 55.965 1.00 53.81 381 PRO A C 1
ATOM 3145 O O . PRO A 1 381 ? -22.660 -7.132 55.521 1.00 53.81 381 PRO A O 1
ATOM 3148 N N . ASP A 1 382 ? -20.917 -7.062 56.953 1.00 43.88 382 ASP A N 1
ATOM 3149 C CA . ASP A 1 382 ? -21.322 -8.237 57.736 1.00 43.88 382 ASP A CA 1
ATOM 3150 C C . ASP A 1 382 ? -22.500 -7.851 58.649 1.00 43.88 382 ASP A C 1
ATOM 3152 O O . ASP A 1 382 ? -22.474 -6.809 59.311 1.00 43.88 382 ASP A O 1
ATOM 3156 N N . GLU A 1 383 ? -23.541 -8.685 58.701 1.00 41.94 383 GLU A N 1
ATOM 3157 C CA . GLU A 1 383 ? -24.646 -8.529 59.655 1.00 41.94 383 GLU A CA 1
ATOM 3158 C C . GLU A 1 383 ? -24.136 -8.831 61.079 1.00 41.94 383 GLU A C 1
ATOM 3160 O O . GLU A 1 383 ? -24.283 -9.949 61.573 1.00 41.94 383 GLU A O 1
ATOM 3165 N N . GLY A 1 384 ? -23.496 -7.862 61.749 1.00 44.69 384 GLY A N 1
ATOM 3166 C CA . GLY A 1 384 ? -23.138 -8.022 63.166 1.00 44.69 384 GLY A CA 1
ATOM 3167 C C . GLY A 1 384 ? -22.054 -7.136 63.795 1.00 44.69 384 GLY A C 1
ATOM 3168 O O . GLY A 1 384 ? -21.780 -7.350 64.974 1.00 44.69 384 GLY A O 1
ATOM 3169 N N . GLU A 1 385 ? -21.429 -6.175 63.103 1.00 42.28 385 GLU A N 1
ATOM 3170 C CA . GLU A 1 385 ? -20.383 -5.333 63.724 1.00 42.28 385 GLU A CA 1
ATOM 3171 C C . GLU A 1 385 ? -20.925 -4.053 64.399 1.00 42.28 385 GLU A C 1
ATOM 3173 O O . GLU A 1 385 ? -21.762 -3.328 63.863 1.00 42.28 385 GLU A O 1
ATOM 3178 N N . ASP A 1 386 ? -20.436 -3.794 65.615 1.00 37.72 386 ASP A N 1
ATOM 3179 C CA . ASP A 1 386 ? -20.904 -2.773 66.560 1.00 37.72 386 ASP A CA 1
ATOM 3180 C C . ASP A 1 386 ? -20.429 -1.350 66.156 1.00 37.72 386 ASP A C 1
ATOM 3182 O O . ASP A 1 386 ? -19.246 -1.013 66.211 1.00 37.72 386 ASP A O 1
ATOM 3186 N N . LEU A 1 387 ? -21.366 -0.496 65.726 1.00 47.62 387 LEU A N 1
ATOM 3187 C CA . LEU A 1 387 ? -21.158 0.744 64.943 1.00 47.62 387 LEU A CA 1
ATOM 3188 C C . LEU A 1 387 ? -20.755 2.013 65.732 1.00 47.62 387 LEU A C 1
ATOM 3190 O O . LEU A 1 387 ? -20.883 3.132 65.224 1.00 47.62 387 LEU A O 1
ATOM 3194 N N . SER A 1 388 ? -20.287 1.909 66.977 1.00 42.62 388 SER A N 1
ATOM 3195 C CA . SER A 1 388 ? -20.140 3.100 67.840 1.00 42.62 388 SER A CA 1
ATOM 3196 C C . SER A 1 388 ? -18.764 3.790 67.827 1.00 42.62 388 SER A C 1
ATOM 3198 O O . SER A 1 388 ? -18.661 4.900 68.344 1.00 42.62 388 SER A O 1
ATOM 3200 N N . THR A 1 389 ? -17.721 3.220 67.202 1.00 41.12 389 THR A N 1
ATOM 3201 C CA . THR A 1 389 ? -16.343 3.776 67.268 1.00 41.12 389 THR A CA 1
ATOM 3202 C C . THR A 1 389 ? -15.623 4.018 65.926 1.00 41.12 389 THR A C 1
ATOM 3204 O O . THR A 1 389 ? -14.515 4.544 65.938 1.00 41.12 389 THR A O 1
ATOM 3207 N N . GLN A 1 390 ? -16.241 3.750 64.763 1.00 43.00 390 GLN A N 1
ATOM 3208 C CA . GLN A 1 390 ? -15.621 3.902 63.421 1.00 43.00 390 GLN A CA 1
ATOM 3209 C C . GLN A 1 390 ? -16.376 4.849 62.458 1.00 43.00 390 GLN A C 1
ATOM 3211 O O . GLN A 1 390 ? -16.305 4.712 61.238 1.00 43.00 390 GLN A O 1
ATOM 3216 N N . LYS A 1 391 ? -17.135 5.824 62.972 1.00 50.50 391 LYS A N 1
ATOM 3217 C CA . LYS A 1 391 ? -18.082 6.594 62.138 1.00 50.50 391 LYS A CA 1
ATOM 3218 C C . LYS A 1 391 ? -17.448 7.512 61.077 1.00 50.50 391 LYS A C 1
ATOM 3220 O O . LYS A 1 391 ? -18.058 7.698 60.033 1.00 50.50 391 LYS A O 1
ATOM 3225 N N . HIS A 1 392 ? -16.258 8.075 61.310 1.00 46.97 392 HIS A N 1
ATOM 3226 C CA . HIS A 1 392 ? -15.679 9.085 60.405 1.00 46.97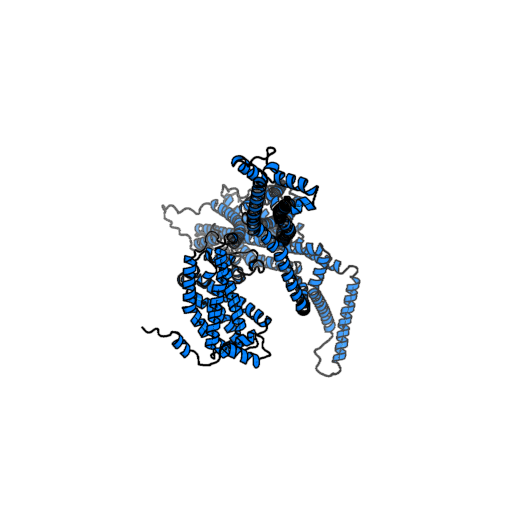 392 HIS A CA 1
ATOM 3227 C C . HIS A 1 392 ? -14.755 8.526 59.305 1.00 46.97 392 HIS A C 1
ATOM 3229 O O . HIS A 1 392 ? -14.791 9.042 58.188 1.00 46.97 392 HIS A O 1
ATOM 3235 N N . ASP A 1 393 ? -13.989 7.458 59.562 1.00 46.50 393 ASP A N 1
ATOM 3236 C CA . ASP A 1 393 ? -13.141 6.830 58.529 1.00 46.50 393 ASP A CA 1
ATOM 3237 C C . ASP A 1 393 ? -13.957 5.999 57.527 1.00 46.50 393 ASP A C 1
ATOM 3239 O O . ASP A 1 393 ? -13.653 5.988 56.331 1.00 46.50 393 ASP A O 1
ATOM 3243 N N . GLY A 1 394 ? -15.041 5.360 57.986 1.00 61.88 394 GLY A N 1
ATOM 3244 C CA . GLY A 1 394 ? -15.925 4.558 57.135 1.00 61.88 394 GLY A CA 1
ATOM 3245 C C . GLY A 1 394 ? -16.669 5.381 56.077 1.00 61.88 394 GLY A C 1
ATOM 3246 O O . GLY A 1 394 ? -16.776 4.948 54.929 1.00 61.88 394 GLY A O 1
ATOM 3247 N N . GLU A 1 395 ? -17.121 6.594 56.418 1.00 65.94 395 GLU A N 1
ATOM 3248 C CA . GLU A 1 395 ? -17.856 7.468 55.488 1.00 65.94 395 GLU A CA 1
ATOM 3249 C C . GLU A 1 395 ? -16.955 7.939 54.328 1.00 65.94 395 GLU A C 1
ATOM 3251 O O . GLU A 1 395 ? -17.358 7.918 53.162 1.00 65.94 395 GLU A O 1
ATOM 3256 N N . TYR A 1 396 ? -15.693 8.286 54.619 1.00 69.19 396 TYR A N 1
ATOM 3257 C CA . TYR A 1 396 ? -14.724 8.699 53.598 1.00 69.19 396 TYR A CA 1
ATOM 3258 C C . TYR A 1 396 ? -14.325 7.548 52.661 1.00 69.19 396 TYR A C 1
ATOM 3260 O O . TYR A 1 396 ? -14.279 7.722 51.437 1.00 69.19 396 TYR A O 1
ATOM 3268 N N . GLU A 1 397 ? -14.078 6.352 53.203 1.00 72.88 397 GLU A N 1
ATOM 3269 C CA . GLU A 1 397 ? -13.798 5.163 52.392 1.00 72.88 397 GLU A CA 1
ATOM 3270 C C . GLU A 1 397 ? -14.981 4.775 51.493 1.00 72.88 397 GLU A C 1
ATOM 3272 O O . GLU A 1 397 ? -14.785 4.383 50.337 1.00 72.88 397 GLU A O 1
ATOM 3277 N N . GLN A 1 398 ? -16.212 4.918 51.990 1.00 75.56 398 GLN A N 1
ATOM 3278 C CA . GLN A 1 398 ? -17.427 4.615 51.239 1.00 75.56 398 GLN A CA 1
ATOM 3279 C C . GLN A 1 398 ? -17.650 5.599 50.080 1.00 75.56 398 GLN A C 1
ATOM 3281 O O . GLN A 1 398 ? -18.018 5.178 48.978 1.00 75.56 398 GLN A O 1
ATOM 3286 N N . GLU A 1 399 ? -17.353 6.888 50.268 1.00 76.38 399 GLU A N 1
ATOM 3287 C CA . GLU A 1 399 ? -17.368 7.881 49.184 1.00 76.38 399 GLU A CA 1
ATOM 3288 C C . GLU A 1 399 ? -16.288 7.595 48.123 1.00 76.38 399 GLU A C 1
ATOM 3290 O O . GLU A 1 399 ? -16.563 7.642 46.918 1.00 76.38 399 GLU A O 1
ATOM 3295 N N . LEU A 1 400 ? -15.073 7.200 48.532 1.00 76.25 400 LEU A N 1
ATOM 3296 C CA . LEU A 1 400 ? -14.021 6.767 47.600 1.00 76.25 400 LEU A CA 1
ATOM 3297 C C . LEU A 1 400 ? -14.414 5.499 46.821 1.00 76.25 400 LEU A C 1
ATOM 3299 O O . LEU A 1 400 ? -14.119 5.394 45.625 1.00 76.25 400 LEU A O 1
ATOM 3303 N N . ALA A 1 401 ? -15.105 4.553 47.460 1.00 81.56 401 ALA A N 1
ATOM 3304 C CA . ALA A 1 401 ? -15.626 3.354 46.809 1.00 81.56 401 ALA A CA 1
ATOM 3305 C C . ALA A 1 401 ? -16.693 3.690 45.752 1.00 81.56 401 ALA A C 1
ATOM 3307 O O . ALA A 1 401 ? -16.629 3.191 44.624 1.00 81.56 401 ALA A O 1
ATOM 3308 N N . TRP A 1 402 ? -17.636 4.579 46.073 1.00 82.56 402 TRP A N 1
ATOM 3309 C CA . TRP A 1 402 ? -18.628 5.072 45.114 1.00 82.56 402 TRP A CA 1
ATOM 3310 C C . TRP A 1 402 ? -17.986 5.799 43.933 1.00 82.56 402 TRP A C 1
ATOM 3312 O O . TRP A 1 402 ? -18.381 5.595 42.782 1.00 82.56 402 TRP A O 1
ATOM 3322 N N . LEU A 1 403 ? -16.951 6.596 44.194 1.00 79.81 403 LEU A N 1
ATOM 3323 C CA . LEU A 1 403 ? -16.195 7.297 43.163 1.00 79.81 403 LEU A CA 1
ATOM 3324 C C . LEU A 1 403 ? -15.469 6.332 42.212 1.00 79.81 403 LEU A C 1
ATOM 3326 O O . LEU A 1 403 ? -15.483 6.517 40.990 1.00 79.81 403 LEU A O 1
ATOM 3330 N N . LEU A 1 404 ? -14.855 5.284 42.765 1.00 84.00 404 LEU A N 1
ATOM 3331 C CA . LEU A 1 404 ? -14.184 4.228 42.008 1.00 84.00 404 LEU A CA 1
ATOM 3332 C C . LEU A 1 404 ? -15.161 3.530 41.058 1.00 84.00 404 LEU A C 1
ATOM 3334 O O . LEU A 1 404 ? -14.881 3.377 39.865 1.00 84.00 404 LEU A O 1
ATOM 3338 N N . VAL A 1 405 ? -16.331 3.162 41.574 1.00 86.06 405 VAL A N 1
ATOM 3339 C CA . VAL A 1 405 ? -17.396 2.504 40.815 1.00 86.06 405 VAL A CA 1
ATOM 3340 C C . VAL A 1 405 ? -17.997 3.432 39.757 1.00 86.06 405 VAL A C 1
ATOM 3342 O O . VAL A 1 405 ? -18.225 2.991 38.629 1.00 86.06 405 VAL A O 1
ATOM 3345 N N . ALA A 1 406 ? -18.196 4.719 40.051 1.00 81.44 406 ALA A N 1
ATOM 3346 C CA . ALA A 1 406 ? -18.628 5.713 39.064 1.00 81.44 406 ALA A CA 1
ATOM 3347 C C . ALA A 1 406 ? -17.663 5.786 37.873 1.00 81.44 406 ALA A C 1
ATOM 3349 O O . ALA A 1 406 ? -18.083 5.685 36.716 1.00 81.44 406 ALA A O 1
ATOM 3350 N N . LYS A 1 407 ? -16.355 5.900 38.136 1.00 80.81 407 LYS A N 1
ATOM 3351 C CA . LYS A 1 407 ? -15.346 5.950 37.066 1.00 80.81 407 LYS A CA 1
ATOM 3352 C C . LYS A 1 407 ? -15.271 4.642 36.286 1.00 80.81 407 LYS A C 1
ATOM 3354 O O . LYS A 1 407 ? -15.181 4.667 35.058 1.00 80.81 407 LYS A O 1
ATOM 3359 N N . ALA A 1 408 ? -15.374 3.498 36.959 1.00 86.12 408 ALA A N 1
ATOM 3360 C CA . ALA A 1 408 ? -15.469 2.209 36.281 1.00 86.12 408 ALA A CA 1
ATOM 3361 C C . ALA A 1 408 ? -16.721 2.120 35.388 1.00 86.12 408 ALA A C 1
ATOM 3363 O O . ALA A 1 408 ? -16.618 1.675 34.245 1.00 86.12 408 ALA A O 1
ATOM 3364 N N . THR A 1 409 ? -17.870 2.615 35.856 1.00 86.25 409 THR A N 1
ATOM 3365 C CA . THR A 1 409 ? -19.135 2.653 35.102 1.00 86.25 409 THR A CA 1
ATOM 3366 C C . THR A 1 409 ? -18.980 3.435 33.800 1.00 86.25 409 THR A C 1
ATOM 3368 O O . THR A 1 409 ? -19.367 2.939 32.745 1.00 86.25 409 THR A O 1
ATOM 3371 N N . VAL A 1 410 ? -18.326 4.601 33.824 1.00 79.12 410 VAL A N 1
ATOM 3372 C CA . VAL A 1 410 ? -18.030 5.389 32.609 1.00 79.12 410 VAL A CA 1
ATOM 3373 C C . VAL A 1 410 ? -17.154 4.630 31.622 1.00 79.12 410 VAL A C 1
ATOM 3375 O O . VAL A 1 410 ? -17.426 4.626 30.418 1.00 79.12 410 VAL A O 1
ATOM 3378 N N . GLN A 1 411 ? -16.094 3.990 32.116 1.00 82.25 411 GLN A N 1
ATOM 3379 C CA . GLN A 1 411 ? -15.179 3.221 31.272 1.00 82.25 411 GLN A CA 1
ATOM 3380 C C . GLN A 1 411 ? -15.903 2.045 30.604 1.00 82.25 411 GLN A C 1
ATOM 3382 O O . GLN A 1 411 ? -15.736 1.815 29.403 1.00 82.25 411 GLN A O 1
ATOM 3387 N N . VAL A 1 412 ? -16.745 1.331 31.359 1.00 87.06 412 VAL A N 1
ATOM 3388 C CA . VAL A 1 412 ? -17.571 0.225 30.854 1.00 87.06 412 VAL A CA 1
ATOM 3389 C C . VAL A 1 412 ? -18.607 0.729 29.847 1.00 87.06 412 VAL A C 1
ATOM 3391 O O . VAL A 1 412 ? -18.705 0.171 28.754 1.00 87.06 412 VAL A O 1
ATOM 3394 N N . TYR A 1 413 ? -19.299 1.828 30.145 1.00 84.12 413 TYR A N 1
ATOM 3395 C CA . TYR A 1 413 ? -20.268 2.465 29.251 1.00 84.12 413 TYR A CA 1
ATOM 3396 C C . TYR A 1 413 ? -19.637 2.863 27.910 1.00 84.12 413 TYR A C 1
ATOM 3398 O O . TYR A 1 413 ? -20.148 2.526 26.838 1.00 84.12 413 TYR A O 1
ATOM 3406 N N . GLY A 1 414 ? -18.460 3.497 27.943 1.00 75.12 414 GLY A N 1
ATOM 3407 C CA . GLY A 1 414 ? -17.708 3.837 26.735 1.00 75.12 414 GLY A CA 1
ATOM 3408 C C . GLY A 1 414 ? -17.229 2.608 25.948 1.00 75.12 414 GLY A C 1
ATOM 3409 O O . GLY A 1 414 ? -17.231 2.629 24.711 1.00 75.12 414 GLY A O 1
ATOM 3410 N N . LEU A 1 415 ? -16.860 1.519 26.634 1.00 83.25 415 LEU A N 1
ATOM 3411 C CA . LEU A 1 415 ? -16.510 0.248 25.995 1.00 83.25 415 LEU A CA 1
ATOM 3412 C C . LEU A 1 415 ? -17.721 -0.349 25.260 1.00 83.25 415 LEU A C 1
ATOM 3414 O O . LEU A 1 415 ? -17.586 -0.744 24.101 1.00 83.25 415 LEU A O 1
ATOM 3418 N N . ILE A 1 416 ? -18.893 -0.369 25.900 1.00 86.62 416 ILE A N 1
ATOM 3419 C CA . ILE A 1 416 ? -20.144 -0.900 25.340 1.00 86.62 416 ILE A CA 1
ATOM 3420 C C . ILE A 1 416 ? -20.582 -0.088 24.122 1.00 86.62 416 ILE A C 1
ATOM 3422 O O . ILE A 1 416 ? -20.768 -0.666 23.051 1.00 86.62 416 ILE A O 1
ATOM 3426 N N . LEU A 1 417 ? -20.647 1.244 24.235 1.00 80.50 417 LEU A N 1
ATOM 3427 C CA . LEU A 1 417 ? -20.972 2.122 23.106 1.00 80.50 417 LEU A CA 1
ATOM 3428 C C . LEU A 1 417 ? -20.026 1.902 21.923 1.00 80.50 417 LEU A C 1
ATOM 3430 O O . LEU A 1 417 ? -20.478 1.787 20.784 1.00 80.50 417 LEU A O 1
ATOM 3434 N N . SER A 1 418 ? -18.714 1.802 22.173 1.00 80.31 418 SER A N 1
ATOM 3435 C CA . SER A 1 418 ? -17.755 1.541 21.096 1.00 80.31 418 SER A CA 1
ATOM 3436 C C . SER A 1 418 ? -17.989 0.183 20.439 1.00 80.31 418 SER A C 1
ATOM 3438 O O . SER A 1 418 ? -17.806 0.084 19.229 1.00 80.31 418 SER A O 1
ATOM 3440 N N . ARG A 1 419 ? -18.337 -0.861 21.199 1.00 86.31 419 ARG A N 1
ATOM 3441 C CA . ARG A 1 419 ? -18.573 -2.204 20.648 1.00 86.31 419 ARG A CA 1
ATOM 3442 C C . ARG A 1 419 ? -19.859 -2.260 19.833 1.00 86.31 419 ARG A C 1
ATOM 3444 O O . ARG A 1 419 ? -19.812 -2.708 18.691 1.00 86.31 419 ARG A O 1
ATOM 3451 N N . LEU A 1 420 ? -20.955 -1.735 20.377 1.00 85.44 420 LEU A N 1
ATOM 3452 C CA . LEU A 1 420 ? -22.242 -1.639 19.688 1.00 85.44 420 LEU A CA 1
ATOM 3453 C C . LEU A 1 420 ? -22.123 -0.830 18.390 1.00 85.44 420 LEU A C 1
ATOM 3455 O O . LEU A 1 420 ? -22.632 -1.253 17.353 1.00 85.44 420 LEU A O 1
ATOM 3459 N N . LEU A 1 421 ? -21.408 0.302 18.414 1.00 81.56 421 LEU A N 1
ATOM 3460 C CA . LEU A 1 421 ? -21.194 1.138 17.232 1.00 81.56 421 LEU A CA 1
ATOM 3461 C C . LEU A 1 421 ? -20.350 0.431 16.170 1.00 81.56 421 LEU A C 1
ATOM 3463 O O . LEU A 1 421 ? -20.773 0.368 15.015 1.00 81.56 421 LEU A O 1
ATOM 3467 N N . ASP A 1 422 ? -19.183 -0.102 16.552 1.00 81.12 422 ASP A N 1
ATOM 3468 C CA . ASP A 1 422 ? -18.256 -0.757 15.619 1.00 81.12 422 ASP A CA 1
ATOM 3469 C C . ASP A 1 422 ? -18.953 -1.938 14.906 1.00 81.12 422 ASP A C 1
ATOM 3471 O O . ASP A 1 422 ? -18.824 -2.104 13.690 1.00 81.12 422 ASP A O 1
ATOM 3475 N N . GLU A 1 423 ? -19.748 -2.728 15.632 1.00 86.75 423 GLU A N 1
ATOM 3476 C CA . GLU A 1 423 ? -20.483 -3.860 15.062 1.00 86.75 423 GLU A CA 1
ATOM 3477 C C . GLU A 1 423 ? -21.689 -3.426 14.220 1.00 86.75 423 GLU A C 1
ATOM 3479 O O . GLU A 1 423 ? -21.837 -3.888 13.088 1.00 86.75 423 GLU A O 1
ATOM 3484 N N . THR A 1 424 ? -22.510 -2.488 14.705 1.00 86.62 424 THR A N 1
ATOM 3485 C CA . THR A 1 424 ? -23.680 -1.980 13.963 1.00 86.62 424 THR A CA 1
ATOM 3486 C C . THR A 1 424 ? -23.272 -1.338 12.634 1.00 86.62 424 THR A C 1
ATOM 3488 O O . THR A 1 424 ? -23.949 -1.514 11.614 1.00 86.62 424 THR A O 1
ATOM 3491 N N . VAL A 1 425 ? -22.142 -0.623 12.615 1.00 82.94 425 VAL A N 1
ATOM 3492 C CA . VAL A 1 425 ? -21.564 -0.047 11.395 1.00 82.94 425 VAL A CA 1
ATOM 3493 C C . VAL A 1 425 ? -21.030 -1.141 10.468 1.00 82.94 425 VAL A C 1
ATOM 3495 O O . VAL A 1 425 ? -21.310 -1.100 9.269 1.00 82.94 425 VAL A O 1
ATOM 3498 N N . ALA A 1 426 ? -20.330 -2.155 10.992 1.00 85.56 426 ALA A N 1
ATOM 3499 C CA . ALA A 1 426 ? -19.801 -3.255 10.181 1.00 85.56 426 ALA A CA 1
ATOM 3500 C C . ALA A 1 426 ? -20.901 -4.033 9.430 1.00 85.56 426 ALA A C 1
ATOM 3502 O O . ALA A 1 426 ? -20.696 -4.446 8.285 1.00 85.56 426 ALA A O 1
ATOM 3503 N N . LEU A 1 427 ? -22.097 -4.165 10.019 1.00 88.69 427 LEU A N 1
ATOM 3504 C CA . LEU A 1 427 ? -23.253 -4.795 9.367 1.00 88.69 427 LEU A CA 1
ATOM 3505 C C . LEU A 1 427 ? -23.714 -4.059 8.101 1.00 88.69 427 LEU A C 1
ATOM 3507 O O . LEU A 1 427 ? -24.274 -4.684 7.195 1.00 88.69 427 LEU A O 1
ATOM 3511 N N . ALA A 1 428 ? -23.477 -2.747 7.995 1.00 83.62 428 ALA A N 1
ATOM 3512 C CA . ALA A 1 428 ? -23.857 -1.972 6.815 1.00 83.62 428 ALA A CA 1
ATOM 3513 C C . ALA A 1 428 ? -23.145 -2.472 5.545 1.00 83.62 428 ALA A C 1
ATOM 3515 O O . ALA A 1 428 ? -23.772 -2.560 4.485 1.00 83.62 428 ALA A O 1
ATOM 3516 N N . ASP A 1 429 ? -21.877 -2.877 5.659 1.00 83.69 429 ASP A N 1
ATOM 3517 C CA . ASP A 1 429 ? -21.095 -3.422 4.545 1.00 83.69 429 ASP A CA 1
ATOM 3518 C C . ASP A 1 429 ? -21.639 -4.769 4.053 1.00 83.69 429 ASP A C 1
ATOM 3520 O O . ASP A 1 429 ? -21.600 -5.072 2.856 1.00 83.69 429 ASP A O 1
ATOM 3524 N N . ASP A 1 430 ? -22.131 -5.603 4.968 1.00 89.62 430 ASP A N 1
ATOM 3525 C CA . ASP A 1 430 ? -22.713 -6.901 4.630 1.00 89.62 430 ASP A CA 1
ATOM 3526 C C . ASP A 1 430 ? -24.090 -6.740 3.984 1.00 89.62 430 ASP A C 1
ATOM 3528 O O . ASP A 1 430 ? -24.372 -7.365 2.957 1.00 89.62 430 ASP A O 1
ATOM 3532 N N . VAL A 1 431 ? -24.918 -5.829 4.505 1.00 88.62 431 VAL A N 1
ATOM 3533 C CA . VAL A 1 431 ? -26.187 -5.447 3.867 1.00 88.62 431 VAL A CA 1
ATOM 3534 C C . VAL A 1 431 ? -25.944 -4.912 2.454 1.00 88.62 431 VAL A C 1
ATOM 3536 O O . VAL A 1 431 ? -26.670 -5.280 1.525 1.00 88.62 431 VAL A O 1
ATOM 3539 N N . TRP A 1 432 ? -24.901 -4.096 2.277 1.00 85.12 432 TRP A N 1
ATOM 3540 C CA . TRP A 1 432 ? -24.519 -3.533 0.985 1.00 85.12 432 TRP A CA 1
ATOM 3541 C C . TRP A 1 432 ? -24.071 -4.598 -0.013 1.00 85.12 432 TRP A C 1
ATOM 3543 O O . TRP A 1 432 ? -24.480 -4.568 -1.175 1.00 85.12 432 TRP A O 1
ATOM 3553 N N . TYR A 1 433 ? -23.267 -5.566 0.428 1.00 89.38 433 TYR A N 1
ATOM 3554 C CA . TYR A 1 433 ? -22.888 -6.699 -0.411 1.00 89.38 433 TYR A CA 1
ATOM 3555 C C . TYR A 1 433 ? -24.133 -7.422 -0.945 1.00 89.38 433 TYR A C 1
ATOM 3557 O O . TYR A 1 433 ? -24.229 -7.697 -2.144 1.00 89.38 433 TYR A O 1
ATOM 3565 N N . TRP A 1 434 ? -25.130 -7.658 -0.090 1.00 93.44 434 TRP A N 1
ATOM 3566 C CA . TRP A 1 434 ? -26.377 -8.285 -0.518 1.00 93.44 434 TRP A CA 1
ATOM 3567 C C . TRP A 1 434 ? -27.221 -7.410 -1.447 1.00 93.44 434 TRP A C 1
ATOM 3569 O O . TRP A 1 434 ? -27.799 -7.945 -2.395 1.00 93.44 434 TRP A O 1
ATOM 3579 N N . ASP A 1 435 ? -27.239 -6.086 -1.259 1.00 88.12 435 ASP A N 1
ATOM 3580 C CA . ASP A 1 435 ? -27.872 -5.159 -2.208 1.00 88.12 435 ASP A CA 1
ATOM 3581 C C . ASP A 1 435 ? -27.255 -5.292 -3.608 1.00 88.12 435 ASP A C 1
ATOM 3583 O O . ASP A 1 435 ? -27.984 -5.314 -4.600 1.00 88.12 435 ASP A O 1
ATOM 3587 N N . GLN A 1 436 ? -25.930 -5.442 -3.716 1.00 86.50 436 GLN A N 1
ATOM 3588 C CA . GLN A 1 436 ? -25.267 -5.645 -5.010 1.00 86.50 436 GLN A CA 1
ATOM 3589 C C . GLN A 1 436 ? -25.646 -6.979 -5.658 1.00 86.50 436 GLN A C 1
ATOM 3591 O O . GLN A 1 436 ? -25.948 -7.029 -6.854 1.00 86.50 436 GLN A O 1
ATOM 3596 N N . VAL A 1 437 ? -25.666 -8.058 -4.870 1.00 89.25 437 VAL A N 1
ATOM 3597 C CA . VAL A 1 437 ? -26.064 -9.389 -5.350 1.00 89.25 437 VAL A CA 1
ATOM 3598 C C . VAL A 1 437 ? -27.519 -9.377 -5.826 1.00 89.25 437 VAL A C 1
ATOM 3600 O O . VAL A 1 437 ? -27.826 -9.957 -6.869 1.00 89.25 437 VAL A O 1
ATOM 3603 N N . LEU A 1 438 ? -28.419 -8.692 -5.111 1.00 89.31 438 LEU A N 1
ATOM 3604 C CA . LEU A 1 438 ? -29.834 -8.573 -5.477 1.00 89.31 438 LEU A CA 1
ATOM 3605 C C . LEU A 1 438 ? -30.081 -7.593 -6.629 1.00 89.31 438 LEU A C 1
ATOM 3607 O O . LEU A 1 438 ? -31.015 -7.818 -7.408 1.00 89.31 438 LEU A O 1
ATOM 3611 N N . GLY A 1 439 ? -29.253 -6.556 -6.756 1.00 86.12 439 GLY A N 1
ATOM 3612 C CA . GLY A 1 439 ? -29.361 -5.512 -7.774 1.00 86.12 439 GLY A CA 1
ATOM 3613 C C . GLY A 1 439 ? -29.021 -5.980 -9.189 1.00 86.12 439 GLY A C 1
ATOM 3614 O O . GLY A 1 439 ? -29.504 -5.391 -10.150 1.00 86.12 439 GLY A O 1
ATOM 3615 N N . SER A 1 440 ? -28.254 -7.067 -9.341 1.00 87.12 440 SER A N 1
ATOM 3616 C CA . SER A 1 440 ? -27.875 -7.605 -10.653 1.00 87.12 440 SER A CA 1
ATOM 3617 C C . SER A 1 440 ? -28.087 -9.115 -10.756 1.00 87.12 440 SER A C 1
ATOM 3619 O O . SER A 1 440 ? -27.652 -9.891 -9.904 1.00 87.12 440 SER A O 1
ATOM 3621 N N . ARG A 1 441 ? -28.706 -9.559 -11.859 1.00 84.31 441 ARG A N 1
ATOM 3622 C CA . ARG A 1 441 ? -28.854 -10.992 -12.174 1.00 84.31 441 ARG A CA 1
ATOM 3623 C C . ARG A 1 441 ? -27.494 -11.669 -12.371 1.00 84.31 441 ARG A C 1
ATOM 3625 O O . ARG A 1 441 ? -27.325 -12.804 -11.936 1.00 84.31 441 ARG A O 1
ATOM 3632 N N . HIS A 1 442 ? -26.515 -10.962 -12.940 1.00 83.31 442 HIS A N 1
ATOM 3633 C CA . HIS A 1 442 ? -25.148 -11.466 -13.101 1.00 83.31 442 HIS A CA 1
ATOM 3634 C C . HIS A 1 442 ? -24.449 -11.645 -11.752 1.00 83.31 442 HIS A C 1
ATOM 3636 O O . HIS A 1 442 ? -23.835 -12.681 -11.517 1.00 83.31 442 HIS A O 1
ATOM 3642 N N . ALA A 1 443 ? -24.603 -10.686 -10.834 1.00 85.12 443 ALA A N 1
ATOM 3643 C CA . ALA A 1 443 ? -24.050 -10.804 -9.485 1.00 85.12 443 ALA A CA 1
ATOM 3644 C C . ALA A 1 443 ? -24.691 -11.968 -8.709 1.00 85.12 443 ALA A C 1
ATOM 3646 O O . ALA A 1 443 ? -23.991 -12.725 -8.039 1.00 85.12 443 ALA A O 1
ATOM 3647 N N . THR A 1 444 ? -26.006 -12.173 -8.862 1.00 89.00 444 THR A N 1
ATOM 3648 C CA . THR A 1 444 ? -26.700 -13.356 -8.325 1.00 89.00 444 THR A CA 1
ATOM 3649 C C . THR A 1 444 ? -26.146 -14.662 -8.917 1.00 89.00 444 THR A C 1
ATOM 3651 O O . THR A 1 444 ? -25.924 -15.626 -8.182 1.00 89.00 444 THR A O 1
ATOM 3654 N N . ALA A 1 445 ? -25.918 -14.719 -10.233 1.00 85.69 445 ALA A N 1
ATOM 3655 C CA . ALA A 1 445 ? -25.378 -15.905 -10.899 1.00 85.69 445 ALA A CA 1
ATOM 3656 C C . ALA A 1 445 ? -23.943 -16.213 -10.442 1.00 85.69 445 ALA A C 1
ATOM 3658 O O . ALA A 1 445 ? -23.638 -17.355 -10.106 1.00 85.69 445 ALA A O 1
ATOM 3659 N N . LEU A 1 446 ? -23.091 -15.190 -10.335 1.00 88.06 446 LEU A N 1
ATOM 3660 C CA . LEU A 1 446 ? -21.735 -15.325 -9.809 1.00 88.06 446 LEU A CA 1
ATOM 3661 C C . LEU A 1 446 ? -21.742 -15.834 -8.362 1.00 88.06 446 LEU A C 1
ATOM 3663 O O . LEU A 1 446 ? -21.020 -16.773 -8.044 1.00 88.06 446 LEU A O 1
ATOM 3667 N N . TYR A 1 447 ? -22.606 -15.278 -7.508 1.00 89.94 447 TYR A N 1
ATOM 3668 C CA . TYR A 1 447 ? -22.786 -15.753 -6.134 1.00 89.94 447 TYR A CA 1
ATOM 3669 C C . TYR A 1 447 ? -23.227 -17.227 -6.078 1.00 89.94 447 TYR A C 1
ATOM 3671 O O . TYR A 1 447 ? -22.751 -17.995 -5.238 1.00 89.94 447 TYR A O 1
ATOM 3679 N N . SER A 1 448 ? -24.099 -17.651 -7.000 1.00 88.38 448 SER A N 1
ATOM 3680 C CA . SER A 1 448 ? -24.492 -19.058 -7.135 1.00 88.38 448 SER A CA 1
ATOM 3681 C C . SER A 1 448 ? -23.280 -19.948 -7.415 1.00 88.38 448 SER A C 1
ATOM 3683 O O . SER A 1 448 ? -23.085 -20.949 -6.728 1.00 88.38 448 SER A O 1
ATOM 3685 N N . ILE A 1 449 ? -22.436 -19.572 -8.377 1.00 88.69 449 ILE A N 1
ATOM 3686 C CA . ILE A 1 449 ? -21.233 -20.340 -8.726 1.00 88.69 449 ILE A CA 1
ATOM 3687 C C . ILE A 1 449 ? -20.269 -20.379 -7.537 1.00 88.69 449 ILE A C 1
ATOM 3689 O O . ILE A 1 449 ? -19.855 -21.454 -7.115 1.00 88.69 449 ILE A O 1
ATOM 3693 N N . GLN A 1 450 ? -19.987 -19.221 -6.937 1.00 90.25 450 GLN A N 1
ATOM 3694 C CA . GLN A 1 450 ? -19.093 -19.082 -5.783 1.00 90.25 450 GLN A CA 1
ATOM 3695 C C . GLN A 1 450 ? -19.488 -19.996 -4.616 1.00 90.25 450 GLN A C 1
ATOM 3697 O O . GLN A 1 450 ? -18.626 -20.599 -3.983 1.00 90.25 450 GLN A O 1
ATOM 3702 N N . THR A 1 451 ? -20.787 -20.136 -4.346 1.00 89.12 451 THR A N 1
ATOM 3703 C CA . THR A 1 451 ? -21.307 -20.957 -3.239 1.00 89.12 451 THR A CA 1
ATOM 3704 C C . THR A 1 451 ? -21.660 -22.390 -3.637 1.00 89.12 451 THR A C 1
ATOM 3706 O O . THR A 1 451 ? -22.102 -23.159 -2.786 1.00 89.12 451 THR A O 1
ATOM 3709 N N . ALA A 1 452 ? -21.497 -22.780 -4.905 1.00 87.75 452 ALA A N 1
ATOM 3710 C CA . ALA A 1 452 ? -21.862 -24.115 -5.374 1.00 87.75 452 ALA A CA 1
ATOM 3711 C C . ALA A 1 452 ? -21.121 -25.250 -4.638 1.00 87.75 452 ALA A C 1
ATOM 3713 O O . ALA A 1 452 ? -21.809 -26.183 -4.228 1.00 87.75 452 ALA A O 1
ATOM 3714 N N . PRO A 1 453 ? -19.796 -25.179 -4.372 1.00 88.62 453 PRO A N 1
ATOM 3715 C CA . PRO A 1 453 ? -19.094 -26.254 -3.664 1.00 88.62 453 PRO A CA 1
ATOM 3716 C C . PRO A 1 453 ? -19.631 -26.487 -2.248 1.00 88.62 453 PRO A C 1
ATOM 3718 O O . PRO A 1 453 ? -19.869 -27.624 -1.859 1.00 88.62 453 PRO A O 1
ATOM 3721 N N . LEU A 1 454 ? -19.896 -25.407 -1.504 1.00 86.25 454 LEU A N 1
ATOM 3722 C CA . LEU A 1 454 ? -20.451 -25.486 -0.149 1.00 86.25 454 LEU A CA 1
ATOM 3723 C C . LEU A 1 454 ? -21.861 -26.078 -0.157 1.00 86.25 454 LEU A C 1
ATOM 3725 O O . LEU A 1 454 ? -22.158 -26.979 0.617 1.00 86.25 454 LEU A O 1
ATOM 3729 N N . ARG A 1 455 ? -22.714 -25.629 -1.083 1.00 84.50 455 ARG A N 1
ATOM 3730 C CA . ARG A 1 455 ? -24.079 -26.156 -1.211 1.00 84.50 455 ARG A CA 1
ATOM 3731 C C . ARG A 1 455 ? -24.100 -27.623 -1.632 1.00 84.50 455 ARG A C 1
ATOM 3733 O O . ARG A 1 455 ? -24.962 -28.367 -1.179 1.00 84.50 455 ARG A O 1
ATOM 3740 N N . LEU A 1 456 ? -23.166 -28.038 -2.489 1.00 83.94 456 LEU A N 1
ATOM 3741 C CA . LEU A 1 456 ? -23.002 -29.442 -2.863 1.00 83.94 456 LEU A CA 1
ATOM 3742 C C . LEU A 1 456 ? -22.536 -30.281 -1.673 1.00 83.94 456 LEU A C 1
ATOM 3744 O O . LEU A 1 456 ? -23.073 -31.365 -1.485 1.00 83.94 456 LEU A O 1
ATOM 3748 N N . ALA A 1 457 ? -21.609 -29.771 -0.857 1.00 86.31 457 ALA A N 1
ATOM 3749 C CA . ALA A 1 457 ? -21.150 -30.439 0.359 1.00 86.31 457 ALA A CA 1
ATOM 3750 C C . ALA A 1 457 ? -22.259 -30.561 1.420 1.00 86.31 457 ALA A C 1
ATOM 3752 O O . ALA A 1 457 ? -22.420 -31.611 2.032 1.00 86.31 457 ALA A O 1
ATOM 3753 N N . GLU A 1 458 ? -23.071 -29.519 1.617 1.00 84.31 458 GLU A N 1
ATOM 3754 C CA . GLU A 1 458 ? -24.238 -29.571 2.510 1.00 84.31 458 GLU A CA 1
ATOM 3755 C C . GLU A 1 458 ? -25.279 -30.580 2.011 1.00 84.31 458 GLU A C 1
ATOM 3757 O O . GLU A 1 458 ? -25.805 -31.381 2.785 1.00 84.31 458 GLU A O 1
ATOM 3762 N N . TRP A 1 459 ? -25.561 -30.571 0.706 1.00 82.06 459 TRP A N 1
ATOM 3763 C CA . TRP A 1 459 ? -26.495 -31.504 0.084 1.00 82.06 459 TRP A CA 1
ATOM 3764 C C . TRP A 1 459 ? -25.994 -32.952 0.154 1.00 82.06 459 TRP A C 1
ATOM 3766 O O . TRP A 1 459 ? -26.769 -33.846 0.497 1.00 82.06 459 TRP A O 1
ATOM 3776 N N . SER A 1 460 ? -24.702 -33.191 -0.096 1.00 80.56 460 SER A N 1
ATOM 3777 C CA . SER A 1 460 ? -24.098 -34.521 0.011 1.00 80.56 460 SER A CA 1
ATOM 3778 C C . SER A 1 460 ? -24.051 -35.004 1.456 1.00 80.56 460 SER A C 1
ATOM 3780 O O . SER A 1 460 ? -24.378 -36.159 1.705 1.00 80.56 460 SER A O 1
ATOM 3782 N N . HIS A 1 461 ? -23.732 -34.132 2.417 1.00 87.44 461 HIS A N 1
ATOM 3783 C CA . HIS A 1 461 ? -23.779 -34.459 3.840 1.00 87.44 461 HIS A CA 1
ATOM 3784 C C . HIS A 1 461 ? -25.205 -34.797 4.286 1.00 87.44 461 HIS A C 1
ATOM 3786 O O . HIS A 1 461 ? -25.411 -35.741 5.044 1.00 87.44 461 HIS A O 1
ATOM 3792 N N . TYR A 1 462 ? -26.210 -34.066 3.798 1.00 81.88 462 TYR A N 1
ATOM 3793 C CA . TYR A 1 462 ? -27.610 -34.366 4.087 1.00 81.88 462 TYR A CA 1
ATOM 3794 C C . TYR A 1 462 ? -28.032 -35.730 3.527 1.00 81.88 462 TYR A C 1
ATOM 3796 O O . TYR A 1 462 ? -28.651 -36.514 4.246 1.00 81.88 462 TYR A O 1
ATOM 3804 N N . ILE A 1 463 ? -27.670 -36.032 2.275 1.00 83.12 463 ILE A N 1
ATOM 3805 C CA . ILE A 1 463 ? -27.908 -37.354 1.677 1.00 83.12 463 ILE A CA 1
ATOM 3806 C C . ILE A 1 463 ? -27.193 -38.425 2.486 1.00 83.12 463 ILE A C 1
ATOM 3808 O O . ILE A 1 463 ? -27.818 -39.408 2.858 1.00 83.12 463 ILE A O 1
ATOM 3812 N N . TRP A 1 464 ? -25.920 -38.216 2.814 1.00 82.25 464 TRP A N 1
ATOM 3813 C CA . TRP A 1 464 ? -25.131 -39.145 3.611 1.00 82.25 464 TRP A CA 1
ATOM 3814 C C . TRP A 1 464 ? -25.744 -39.390 4.991 1.00 82.25 464 TRP A C 1
ATOM 3816 O O . TRP A 1 464 ? -25.796 -40.526 5.442 1.00 82.25 464 TRP A O 1
ATOM 3826 N N . ALA A 1 465 ? -26.262 -38.357 5.655 1.00 85.19 465 ALA A N 1
ATOM 3827 C CA . ALA A 1 465 ? -26.920 -38.487 6.950 1.00 85.19 465 ALA A CA 1
ATOM 3828 C C . ALA A 1 465 ? -28.274 -39.219 6.874 1.00 85.19 465 ALA A C 1
ATOM 3830 O O . ALA A 1 465 ? -28.673 -39.849 7.853 1.00 85.19 465 ALA A O 1
ATOM 3831 N N . ASP A 1 466 ? -28.999 -39.121 5.753 1.00 83.75 466 ASP A N 1
ATOM 3832 C CA . ASP A 1 466 ? -30.239 -39.877 5.501 1.00 83.75 466 ASP A CA 1
ATOM 3833 C C . ASP A 1 466 ? -29.910 -41.336 5.143 1.00 83.75 466 ASP A C 1
ATOM 3835 O O . ASP A 1 466 ? -30.451 -42.257 5.746 1.00 83.75 466 ASP A O 1
ATOM 3839 N N . VAL A 1 467 ? -28.919 -41.553 4.271 1.00 83.50 467 VAL A N 1
ATOM 3840 C CA . VAL A 1 467 ? -28.371 -42.878 3.942 1.00 83.50 467 VAL A CA 1
ATOM 3841 C C . VAL A 1 467 ? -27.865 -43.568 5.201 1.00 83.50 467 VAL A C 1
ATOM 3843 O O . VAL A 1 467 ? -28.247 -44.698 5.445 1.00 83.50 467 VAL A O 1
ATOM 3846 N N . ARG A 1 468 ? -27.089 -42.893 6.056 1.00 81.50 468 ARG A N 1
ATOM 3847 C CA . ARG A 1 468 ? -26.587 -43.448 7.322 1.00 81.50 468 ARG A CA 1
ATOM 3848 C C . ARG A 1 468 ? -27.708 -43.782 8.305 1.00 81.50 468 ARG A C 1
ATOM 3850 O O . ARG A 1 468 ? -27.582 -44.757 9.032 1.00 81.50 468 ARG A O 1
ATOM 3857 N N . ARG A 1 469 ? -28.792 -42.998 8.332 1.00 81.00 469 ARG A N 1
ATOM 3858 C CA . ARG A 1 469 ? -29.975 -43.299 9.156 1.00 81.00 469 ARG A CA 1
ATOM 3859 C C . ARG A 1 469 ? -30.720 -44.531 8.654 1.00 81.00 469 ARG A C 1
ATOM 3861 O O . ARG A 1 469 ? -31.040 -45.388 9.460 1.00 81.00 469 ARG A O 1
ATOM 3868 N N . ARG A 1 470 ? -30.949 -44.643 7.344 1.00 78.69 470 ARG A N 1
ATOM 3869 C CA . ARG A 1 470 ? -31.599 -45.815 6.725 1.00 78.69 470 ARG A CA 1
ATOM 3870 C C . ARG A 1 470 ? -30.691 -47.047 6.681 1.00 78.69 470 ARG A C 1
ATOM 3872 O O . ARG A 1 470 ? -31.164 -48.168 6.655 1.00 78.69 470 ARG A O 1
ATOM 3879 N N . SER A 1 471 ? -29.381 -46.824 6.703 1.00 69.12 471 SER A N 1
ATOM 3880 C CA . SER A 1 471 ? -28.340 -47.844 6.797 1.00 69.12 471 SER A CA 1
ATOM 3881 C C . SER A 1 471 ? -28.052 -48.254 8.245 1.00 69.12 471 SER A C 1
ATOM 3883 O O . SER A 1 471 ? -27.200 -49.111 8.449 1.00 69.12 471 SER A O 1
ATOM 3885 N N . ALA A 1 472 ? -28.704 -47.670 9.258 1.00 61.62 472 ALA A N 1
ATOM 3886 C CA . ALA A 1 472 ? -28.587 -48.155 10.635 1.00 61.62 472 ALA A CA 1
ATOM 3887 C C . ALA A 1 472 ? -29.179 -49.572 10.792 1.00 61.62 472 ALA A C 1
ATOM 3889 O O . ALA A 1 472 ? -28.717 -50.321 11.646 1.00 61.62 472 ALA A O 1
ATOM 3890 N N . ASP A 1 473 ? -30.089 -49.966 9.896 1.00 55.81 473 ASP A N 1
ATOM 3891 C CA . ASP A 1 473 ? -30.569 -51.346 9.730 1.00 55.81 473 ASP A CA 1
ATOM 3892 C C . ASP A 1 473 ? -29.563 -52.242 8.965 1.00 55.81 473 ASP A C 1
ATOM 3894 O O . ASP A 1 473 ? -29.773 -53.440 8.797 1.00 55.81 473 ASP A O 1
ATOM 3898 N N . PHE A 1 474 ? -28.442 -51.673 8.508 1.00 57.81 474 PHE A N 1
ATOM 3899 C CA . PHE A 1 474 ? -27.408 -52.306 7.688 1.00 57.81 474 PHE A CA 1
ATOM 3900 C C . PHE A 1 474 ? -26.131 -52.505 8.525 1.00 57.81 474 PHE A C 1
ATOM 3902 O O . PHE A 1 474 ? -25.233 -51.659 8.574 1.00 57.81 474 PHE A O 1
ATOM 3909 N N . ASN A 1 475 ? -26.057 -53.619 9.255 1.00 52.78 475 ASN A N 1
ATOM 3910 C CA . ASN A 1 475 ? -24.992 -53.864 10.228 1.00 52.78 475 ASN A CA 1
ATOM 3911 C C . ASN A 1 475 ? -23.694 -54.353 9.539 1.00 52.78 475 ASN A C 1
ATOM 3913 O O . ASN A 1 475 ? -23.591 -55.496 9.106 1.00 52.78 475 ASN A O 1
ATOM 3917 N N . ILE A 1 476 ? -22.672 -53.493 9.435 1.00 50.28 476 ILE A N 1
ATOM 3918 C CA . ILE A 1 476 ? -21.369 -53.811 8.795 1.00 50.28 476 ILE A CA 1
ATOM 3919 C C . ILE A 1 476 ? -20.434 -54.622 9.727 1.00 50.28 476 ILE A C 1
ATOM 3921 O O . ILE A 1 476 ? -19.370 -55.076 9.308 1.00 50.28 476 ILE A O 1
ATOM 3925 N N . ARG A 1 477 ? -20.806 -54.838 10.997 1.00 47.31 477 ARG A N 1
ATOM 3926 C CA . ARG A 1 477 ? -19.931 -55.465 12.007 1.00 47.31 477 ARG A CA 1
ATOM 3927 C C . ARG A 1 477 ? -19.901 -56.999 12.022 1.00 47.31 477 ARG A C 1
ATOM 3929 O O . ARG A 1 477 ? -18.964 -57.535 12.600 1.00 47.31 477 ARG A O 1
ATOM 3936 N N . ASP A 1 478 ? -20.800 -57.690 11.324 1.00 47.69 478 ASP A N 1
ATOM 3937 C CA . ASP A 1 478 ? -20.830 -59.167 11.289 1.00 47.69 478 ASP A CA 1
ATOM 3938 C C . ASP A 1 478 ? -19.969 -59.776 10.159 1.00 47.69 478 ASP A C 1
ATOM 3940 O O . ASP A 1 478 ? -20.175 -60.908 9.728 1.00 47.69 478 ASP A O 1
ATOM 3944 N N . ALA A 1 479 ? -18.967 -59.041 9.660 1.00 48.03 479 ALA A N 1
ATOM 3945 C CA . ALA A 1 479 ? -18.071 -59.454 8.570 1.00 48.03 479 ALA A CA 1
ATOM 3946 C C . ALA A 1 479 ? -17.007 -60.498 8.993 1.00 48.03 479 ALA A C 1
ATOM 3948 O O . ALA A 1 479 ? -15.852 -60.416 8.576 1.00 48.03 479 ALA A O 1
ATOM 3949 N N . GLY A 1 480 ? -17.384 -61.448 9.854 1.00 47.31 480 GLY A N 1
ATOM 3950 C CA . GLY A 1 480 ? -16.495 -62.457 10.432 1.00 47.31 480 GLY A CA 1
ATOM 3951 C C . GLY A 1 480 ? -16.586 -63.858 9.824 1.00 47.31 480 GLY A C 1
ATOM 3952 O O . GLY A 1 480 ? -15.684 -64.654 10.054 1.00 47.31 480 GLY A O 1
ATOM 3953 N N . ALA A 1 481 ? -17.607 -64.193 9.036 1.00 50.78 481 ALA A N 1
ATOM 3954 C CA . ALA A 1 481 ? -17.689 -65.522 8.433 1.00 50.78 481 ALA A CA 1
ATOM 3955 C C . ALA A 1 481 ? -18.442 -65.473 7.102 1.00 50.78 481 ALA A C 1
ATOM 3957 O O . ALA A 1 481 ? -19.574 -65.013 7.047 1.00 50.78 481 ALA A O 1
ATOM 3958 N N . GLU A 1 482 ? -17.773 -65.952 6.052 1.00 50.47 482 GLU A N 1
ATOM 3959 C CA . GLU A 1 482 ? -18.287 -66.190 4.698 1.00 50.47 482 GLU A CA 1
ATOM 3960 C C . GLU A 1 482 ? -18.684 -64.953 3.870 1.00 50.47 482 GLU A C 1
ATOM 3962 O O . GLU A 1 482 ? -19.729 -64.339 4.051 1.00 50.47 482 GLU A O 1
ATOM 3967 N N . ALA A 1 483 ? -17.852 -64.625 2.871 1.00 50.72 483 ALA A N 1
ATOM 3968 C CA . ALA A 1 483 ? -18.262 -64.541 1.460 1.00 50.72 483 ALA A CA 1
ATOM 3969 C C . ALA A 1 483 ? -17.375 -63.572 0.665 1.00 50.72 483 ALA A C 1
ATOM 3971 O O . ALA A 1 483 ? -17.637 -62.371 0.568 1.00 50.72 483 ALA A O 1
ATOM 3972 N N . GLN A 1 484 ? -16.418 -64.149 -0.059 1.00 48.75 484 GLN A N 1
ATOM 3973 C CA . GLN A 1 484 ? -15.702 -63.513 -1.171 1.00 48.75 484 GLN A CA 1
ATOM 3974 C C . GLN A 1 484 ? -16.641 -63.203 -2.369 1.00 48.75 484 GLN A C 1
ATOM 3976 O O . GLN A 1 484 ? -16.232 -62.552 -3.324 1.00 48.75 484 GLN A O 1
ATOM 3981 N N . GLN A 1 485 ? -17.922 -63.605 -2.286 1.00 51.72 485 GLN A N 1
ATOM 3982 C CA . GLN A 1 485 ? -19.005 -63.299 -3.234 1.00 51.72 485 GLN A CA 1
ATOM 3983 C C . GLN A 1 485 ? -20.020 -62.232 -2.743 1.00 51.72 485 GLN A C 1
ATOM 3985 O O . GLN A 1 485 ? -20.891 -61.847 -3.517 1.00 51.72 485 GLN A O 1
ATOM 3990 N N . SER A 1 486 ? -19.931 -61.698 -1.509 1.00 58.34 486 SER A N 1
ATOM 3991 C CA . SER A 1 486 ? -20.963 -60.776 -0.966 1.00 58.34 486 SER A CA 1
ATOM 3992 C C . SER A 1 486 ? -20.668 -59.279 -1.109 1.00 58.34 486 SER A C 1
ATOM 3994 O O . SER A 1 486 ? -21.574 -58.462 -0.948 1.00 58.34 486 SER A O 1
ATOM 3996 N N . LEU A 1 487 ? -19.433 -58.881 -1.432 1.00 58.56 487 LEU A N 1
ATOM 3997 C CA . LEU A 1 487 ? -19.070 -57.461 -1.515 1.00 58.56 487 LEU A CA 1
ATOM 3998 C C . LEU A 1 487 ? -19.788 -56.749 -2.666 1.00 58.56 487 LEU A C 1
ATOM 4000 O O . LEU A 1 487 ? -20.353 -55.682 -2.460 1.00 58.56 487 LEU A O 1
ATOM 4004 N N . THR A 1 488 ? -19.817 -57.336 -3.863 1.00 67.50 488 THR A N 1
ATOM 4005 C CA . THR A 1 488 ? -20.490 -56.757 -5.041 1.00 67.50 488 THR A CA 1
ATOM 4006 C C . THR A 1 488 ? -22.005 -56.660 -4.863 1.00 67.50 488 THR A C 1
ATOM 4008 O O . THR A 1 488 ? -22.590 -55.637 -5.215 1.00 67.50 488 THR A O 1
ATOM 4011 N N . ALA A 1 489 ? -22.636 -57.673 -4.263 1.00 67.12 489 ALA A N 1
ATOM 4012 C CA . ALA A 1 489 ? -24.065 -57.654 -3.944 1.00 67.12 489 ALA A CA 1
ATOM 4013 C C . ALA A 1 489 ? -24.406 -56.564 -2.911 1.00 67.12 489 ALA A C 1
ATOM 4015 O O . ALA A 1 489 ? -25.315 -55.765 -3.129 1.00 67.12 489 ALA A O 1
ATOM 4016 N N . ARG A 1 490 ? -23.609 -56.449 -1.841 1.00 66.56 490 ARG A N 1
ATOM 4017 C CA . ARG A 1 490 ? -23.778 -55.414 -0.807 1.00 66.56 490 ARG A CA 1
ATOM 4018 C C . ARG A 1 490 ? -23.480 -54.004 -1.329 1.00 66.56 490 ARG A C 1
ATOM 4020 O O . ARG A 1 490 ? -24.160 -53.055 -0.952 1.00 66.56 490 ARG A O 1
ATOM 4027 N N . TRP A 1 491 ? -22.526 -53.854 -2.253 1.00 71.56 491 TRP A N 1
ATOM 4028 C CA . TRP A 1 491 ? -22.293 -52.597 -2.978 1.00 71.56 491 TRP A CA 1
ATOM 4029 C C . TRP A 1 491 ? -23.475 -52.214 -3.872 1.00 71.56 491 TRP A C 1
ATOM 4031 O O . TRP A 1 491 ? -23.822 -51.036 -3.941 1.00 71.56 491 TRP A O 1
ATOM 4041 N N . SER A 1 492 ? -24.113 -53.188 -4.529 1.00 75.38 492 SER A N 1
ATOM 4042 C CA . SER A 1 492 ? -25.327 -52.964 -5.322 1.00 75.38 492 SER A CA 1
ATOM 4043 C C . SER A 1 492 ? -26.501 -52.514 -4.448 1.00 75.38 492 SER A C 1
ATOM 4045 O O . SER A 1 492 ? -27.244 -51.614 -4.836 1.00 75.38 492 SER A O 1
ATOM 4047 N N . GLU A 1 493 ? -26.649 -53.090 -3.256 1.00 74.31 493 GLU A N 1
ATOM 4048 C CA . GLU A 1 493 ? -27.691 -52.725 -2.291 1.00 74.31 493 GLU A CA 1
ATOM 4049 C C . GLU A 1 493 ? -27.463 -51.324 -1.702 1.00 74.31 493 GLU A C 1
ATOM 4051 O O . GLU A 1 493 ? -28.360 -50.479 -1.732 1.00 74.31 493 GLU A O 1
ATOM 4056 N N . PHE A 1 494 ? -26.227 -51.013 -1.300 1.00 77.19 494 PHE A N 1
ATOM 4057 C CA . PHE A 1 494 ? -25.828 -49.670 -0.876 1.00 77.19 494 PHE A CA 1
ATOM 4058 C C . PHE A 1 494 ? -26.042 -48.625 -1.985 1.00 77.19 494 PHE A C 1
ATOM 4060 O O . PHE A 1 494 ? -26.596 -47.550 -1.745 1.00 77.19 494 PHE A O 1
ATOM 4067 N N . TYR A 1 495 ? -25.649 -48.938 -3.223 1.00 78.81 495 TYR A N 1
ATOM 4068 C CA . TYR A 1 495 ? -25.885 -48.067 -4.375 1.00 78.81 495 TYR A CA 1
ATOM 4069 C C . TYR A 1 495 ? -27.385 -47.881 -4.651 1.00 78.81 495 TYR A C 1
ATOM 4071 O O . TYR A 1 495 ? -27.822 -46.766 -4.949 1.00 78.81 495 TYR A O 1
ATOM 4079 N N . GLY A 1 496 ? -28.182 -48.943 -4.505 1.00 81.25 496 GLY A N 1
ATOM 4080 C CA . GLY A 1 496 ? -29.641 -48.906 -4.578 1.00 81.25 496 GLY A CA 1
ATOM 4081 C C . GLY A 1 496 ? -30.246 -47.947 -3.553 1.00 81.25 496 GLY A C 1
ATOM 4082 O O . GLY A 1 496 ? -31.029 -47.074 -3.931 1.00 81.25 496 GLY A O 1
ATOM 4083 N N . LEU A 1 497 ? -29.799 -48.027 -2.298 1.00 82.50 497 LEU A N 1
ATOM 4084 C CA . LEU A 1 497 ? -30.223 -47.141 -1.213 1.00 82.50 497 LEU A CA 1
ATOM 4085 C C . LEU A 1 497 ? -29.875 -45.674 -1.501 1.00 82.50 497 LEU A C 1
ATOM 4087 O O . LEU A 1 497 ? -30.729 -44.792 -1.395 1.00 82.50 497 LEU A O 1
ATOM 4091 N N . VAL A 1 498 ? -28.636 -45.392 -1.920 1.00 82.50 498 VAL A N 1
ATOM 4092 C CA . VAL A 1 498 ? -28.218 -44.032 -2.305 1.00 82.50 498 VAL A CA 1
ATOM 4093 C C . VAL A 1 498 ? -29.082 -43.513 -3.457 1.00 82.50 498 VAL A C 1
ATOM 4095 O O . VAL A 1 498 ? -29.561 -42.378 -3.410 1.00 82.50 498 VAL A O 1
ATOM 4098 N N . LYS A 1 499 ? -29.327 -44.338 -4.482 1.00 82.50 499 LYS A N 1
ATOM 4099 C CA . LYS A 1 499 ? -30.157 -43.985 -5.641 1.00 82.50 499 LYS A CA 1
ATOM 4100 C C . LYS A 1 499 ? -31.603 -43.699 -5.241 1.00 82.50 499 LYS A C 1
ATOM 4102 O O . LYS A 1 499 ? -32.197 -42.760 -5.771 1.00 82.50 499 LYS A O 1
ATOM 4107 N N . GLU A 1 500 ? -32.163 -44.460 -4.309 1.00 83.94 500 GLU A N 1
ATOM 4108 C CA . GLU A 1 500 ? -33.511 -44.246 -3.789 1.00 83.94 500 GLU A CA 1
ATOM 4109 C C . GLU A 1 500 ? -33.618 -42.950 -2.983 1.00 83.94 500 GLU A C 1
ATOM 4111 O O . GLU A 1 500 ? -34.479 -42.123 -3.289 1.00 83.94 500 GLU A O 1
ATOM 4116 N N . VAL A 1 501 ? -32.695 -42.711 -2.044 1.00 83.75 501 VAL A N 1
ATOM 4117 C CA . VAL A 1 501 ? -32.641 -41.464 -1.262 1.00 83.75 501 VAL A CA 1
ATOM 4118 C C . VAL A 1 501 ? -32.502 -40.256 -2.189 1.00 83.75 501 VAL A C 1
ATOM 4120 O O . VAL A 1 501 ? -33.234 -39.271 -2.055 1.00 83.75 501 VAL A O 1
ATOM 4123 N N . VAL A 1 502 ? -31.612 -40.332 -3.183 1.00 82.06 502 VAL A N 1
ATOM 4124 C CA . VAL A 1 502 ? -31.451 -39.274 -4.188 1.00 82.06 502 VAL A CA 1
ATOM 4125 C C . VAL A 1 502 ? -32.731 -39.097 -5.008 1.00 82.06 502 VAL A C 1
ATOM 4127 O O . VAL A 1 502 ? -33.141 -37.959 -5.230 1.00 82.06 502 VAL A O 1
ATOM 4130 N N . ARG A 1 503 ? -33.397 -40.179 -5.434 1.00 81.62 503 ARG A N 1
ATOM 4131 C CA . ARG A 1 503 ? -34.641 -40.128 -6.221 1.00 81.62 503 ARG A CA 1
ATOM 4132 C C . ARG A 1 503 ? -35.787 -39.505 -5.428 1.00 81.62 503 ARG A C 1
ATOM 4134 O O . ARG A 1 503 ? -36.397 -38.556 -5.911 1.00 81.62 503 ARG A O 1
ATOM 4141 N N . GLU A 1 504 ? -36.060 -39.981 -4.218 1.00 81.38 504 GLU A N 1
ATOM 4142 C CA . GLU A 1 504 ? -37.116 -39.452 -3.348 1.00 81.38 504 GLU A CA 1
ATOM 4143 C C . GLU A 1 504 ? -36.920 -37.964 -3.063 1.00 81.38 504 GLU A C 1
ATOM 4145 O O . GLU A 1 504 ? -37.853 -37.163 -3.179 1.00 81.38 504 GLU A O 1
ATOM 4150 N N . LYS A 1 505 ? -35.688 -37.569 -2.718 1.00 75.69 505 LYS A N 1
ATOM 4151 C CA . LYS A 1 505 ? -35.375 -36.170 -2.423 1.00 75.69 505 LYS A CA 1
ATOM 4152 C C . LYS A 1 505 ? -35.411 -35.325 -3.677 1.00 75.69 505 LYS A C 1
ATOM 4154 O O . LYS A 1 505 ? -36.017 -34.266 -3.634 1.00 75.69 505 LYS A O 1
ATOM 4159 N N . SER A 1 506 ? -34.853 -35.787 -4.794 1.00 69.50 506 SER A N 1
ATOM 4160 C CA . SER A 1 506 ? -34.914 -35.080 -6.077 1.00 69.50 506 SER A CA 1
ATOM 4161 C C . SER A 1 506 ? -36.360 -34.858 -6.525 1.00 69.50 506 SER A C 1
ATOM 4163 O O . SER A 1 506 ? -36.694 -33.756 -6.949 1.00 69.50 506 SER A O 1
ATOM 4165 N N . VAL A 1 507 ? -37.253 -35.837 -6.339 1.00 67.44 507 VAL A N 1
ATOM 4166 C CA . VAL A 1 507 ? -38.694 -35.718 -6.630 1.00 67.44 507 VAL A CA 1
ATOM 4167 C C . VAL A 1 507 ? -39.394 -34.753 -5.661 1.00 67.44 507 VAL A C 1
ATOM 4169 O O . VAL A 1 507 ? -40.188 -33.914 -6.092 1.00 67.44 507 VAL A O 1
ATOM 4172 N N . LYS A 1 508 ? -39.068 -34.794 -4.362 1.00 64.62 508 LYS A N 1
ATOM 4173 C CA . LYS A 1 508 ? -39.576 -33.839 -3.356 1.00 64.62 508 LYS A CA 1
ATOM 4174 C C . LYS A 1 508 ? -39.079 -32.409 -3.615 1.00 64.62 508 LYS A C 1
ATOM 4176 O O . LYS A 1 508 ? -39.830 -31.452 -3.433 1.00 64.62 508 LYS A O 1
ATOM 4181 N N . GLU A 1 509 ? -37.841 -32.262 -4.078 1.00 60.81 509 GLU A N 1
ATOM 4182 C CA . GLU A 1 509 ? -37.226 -30.999 -4.490 1.00 60.81 509 GLU A CA 1
ATOM 4183 C C . GLU A 1 509 ? -37.860 -30.497 -5.797 1.00 60.81 509 GLU A C 1
ATOM 4185 O O . GLU A 1 509 ? -38.187 -29.320 -5.897 1.00 60.81 509 GLU A O 1
ATOM 4190 N N . MET A 1 510 ? -38.103 -31.387 -6.768 1.00 56.84 510 MET A N 1
ATOM 4191 C CA . MET A 1 510 ? -38.797 -31.127 -8.038 1.00 56.84 510 MET A CA 1
ATOM 4192 C C . MET A 1 510 ? -40.236 -30.656 -7.827 1.00 56.84 510 MET A C 1
ATOM 4194 O O . MET A 1 510 ? -40.648 -29.694 -8.466 1.00 56.84 510 MET A O 1
ATOM 4198 N N . ARG A 1 511 ? -40.982 -31.234 -6.876 1.00 57.25 511 ARG A N 1
ATOM 4199 C CA . ARG A 1 511 ? -42.310 -30.720 -6.485 1.00 57.25 511 ARG A CA 1
ATOM 4200 C C . ARG A 1 511 ? -42.257 -29.305 -5.889 1.00 57.25 511 ARG A C 1
ATOM 4202 O O . ARG A 1 511 ? -43.238 -28.579 -5.984 1.00 57.25 511 ARG A O 1
ATOM 4209 N N . LYS A 1 512 ? -41.114 -28.878 -5.333 1.00 57.97 512 LYS A N 1
ATOM 4210 C CA . LYS A 1 512 ? -40.860 -27.489 -4.899 1.00 57.97 512 LYS A CA 1
ATOM 4211 C C . LYS A 1 512 ? -40.316 -26.579 -6.026 1.00 57.97 512 LYS A C 1
ATOM 4213 O O . LYS A 1 512 ? -40.196 -25.373 -5.810 1.00 57.97 512 LYS A O 1
ATOM 4218 N N . ARG A 1 513 ? -39.998 -27.102 -7.226 1.00 50.97 513 ARG A N 1
ATOM 4219 C CA . ARG A 1 513 ? -39.425 -26.373 -8.391 1.00 50.97 513 ARG A CA 1
ATOM 4220 C C . ARG A 1 513 ? -40.456 -25.604 -9.241 1.00 50.97 513 ARG A C 1
ATOM 4222 O O . ARG A 1 513 ? -40.268 -25.460 -10.442 1.00 50.97 513 ARG A O 1
ATOM 4229 N N . VAL A 1 514 ? -41.504 -25.027 -8.652 1.00 54.03 514 VAL A N 1
ATOM 4230 C CA . VAL A 1 514 ? -42.327 -24.025 -9.374 1.00 54.03 514 VAL A CA 1
ATOM 4231 C C . VAL A 1 514 ? -41.562 -22.691 -9.536 1.00 54.03 514 VAL A C 1
ATOM 4233 O O . VAL A 1 514 ? -41.954 -21.822 -10.307 1.00 54.03 514 VAL A O 1
ATOM 4236 N N . VAL A 1 515 ? -40.409 -22.527 -8.868 1.00 55.50 515 VAL A N 1
ATOM 4237 C CA . VAL A 1 515 ? -39.597 -21.298 -8.892 1.00 55.50 515 VAL A CA 1
ATOM 4238 C C . VAL A 1 515 ? -38.191 -21.558 -9.453 1.00 55.50 515 VAL A C 1
ATOM 4240 O O . VAL A 1 515 ? -37.515 -22.502 -9.043 1.00 55.50 515 VAL A O 1
ATOM 4243 N N . SER A 1 516 ? -37.726 -20.693 -10.365 1.00 66.69 516 SER A N 1
ATOM 4244 C CA . SER A 1 516 ? -36.377 -20.738 -10.963 1.00 66.69 516 SER A CA 1
ATOM 4245 C C . SER A 1 516 ? -35.258 -20.856 -9.901 1.00 66.69 516 SER A C 1
ATOM 4247 O O . SER A 1 516 ? -35.337 -20.186 -8.865 1.00 66.69 516 SER A O 1
ATOM 4249 N N . PRO A 1 517 ? -34.166 -21.617 -10.142 1.00 68.44 517 PRO A N 1
ATOM 4250 C CA . PRO A 1 517 ? -33.020 -21.715 -9.225 1.00 68.44 517 PRO A CA 1
ATOM 4251 C C . PRO A 1 517 ? -32.446 -20.354 -8.804 1.00 68.44 517 PRO A C 1
ATOM 4253 O O . PRO A 1 517 ? -32.062 -20.159 -7.650 1.00 68.44 517 PRO A O 1
ATOM 4256 N N . VAL A 1 518 ? -32.453 -19.381 -9.720 1.00 71.12 518 VAL A N 1
ATOM 4257 C CA . VAL A 1 518 ? -32.023 -18.001 -9.459 1.00 71.12 518 VAL A CA 1
ATOM 4258 C C . VAL A 1 518 ? -32.981 -17.306 -8.488 1.00 71.12 518 VAL A C 1
ATOM 4260 O O . VAL A 1 518 ? -32.539 -16.595 -7.588 1.00 71.12 518 VAL A O 1
ATOM 4263 N N . ALA A 1 519 ? -34.289 -17.535 -8.614 1.00 76.19 519 ALA A N 1
ATOM 4264 C CA . ALA A 1 519 ? -35.291 -16.956 -7.723 1.00 76.19 519 ALA A CA 1
ATOM 4265 C C . ALA A 1 519 ? -35.186 -17.511 -6.292 1.00 76.19 519 ALA A C 1
ATOM 4267 O O . ALA A 1 519 ? -35.291 -16.739 -5.341 1.00 76.19 519 ALA A O 1
ATOM 4268 N N . ARG A 1 520 ? -34.878 -18.805 -6.122 1.00 79.38 520 ARG A N 1
ATOM 4269 C CA . ARG A 1 520 ? -34.635 -19.408 -4.796 1.00 79.38 520 ARG A CA 1
ATOM 4270 C C . ARG A 1 520 ? -33.411 -18.807 -4.105 1.00 79.38 520 ARG A C 1
ATOM 4272 O O . ARG A 1 520 ? -33.481 -18.461 -2.928 1.00 79.38 520 ARG A O 1
ATOM 4279 N N . ILE A 1 521 ? -32.310 -18.635 -4.840 1.00 84.00 521 ILE A N 1
ATOM 4280 C CA . ILE A 1 521 ? -31.097 -17.992 -4.312 1.00 84.00 521 ILE A CA 1
ATOM 4281 C C . ILE A 1 521 ? -31.403 -16.555 -3.901 1.00 84.00 521 ILE A C 1
ATOM 4283 O O . ILE A 1 521 ? -31.045 -16.143 -2.804 1.00 84.00 521 ILE A O 1
ATOM 4287 N N . ARG A 1 522 ? -32.132 -15.807 -4.732 1.00 88.75 522 ARG A N 1
ATOM 4288 C CA . ARG A 1 522 ? -32.555 -14.439 -4.399 1.00 88.75 522 ARG A CA 1
ATOM 4289 C C . ARG A 1 522 ? -33.470 -14.394 -3.178 1.00 88.75 522 ARG A C 1
ATOM 4291 O O . ARG A 1 522 ? -33.342 -13.468 -2.386 1.00 88.75 522 ARG A O 1
ATOM 4298 N N . GLY A 1 523 ? -34.348 -15.381 -2.999 1.00 88.00 523 GLY A N 1
ATOM 4299 C CA . GLY A 1 523 ? -35.163 -15.537 -1.791 1.00 88.00 523 GLY A CA 1
ATOM 4300 C C . GLY A 1 523 ? -34.308 -15.734 -0.537 1.00 88.00 523 GLY A C 1
ATOM 4301 O O . GLY A 1 523 ? -34.462 -14.991 0.428 1.00 88.00 523 GLY A O 1
ATOM 4302 N N . SER A 1 524 ? -33.339 -16.653 -0.584 1.00 88.44 524 SER A N 1
ATOM 4303 C CA . SER A 1 524 ? -32.396 -16.880 0.523 1.00 88.44 524 SER A CA 1
ATOM 4304 C C . SER A 1 524 ? -31.537 -15.644 0.822 1.00 88.44 524 SER A C 1
ATOM 4306 O O . SER A 1 524 ? -31.375 -15.270 1.980 1.00 88.44 524 SER A O 1
ATOM 4308 N N . VAL A 1 525 ? -31.042 -14.956 -0.212 1.00 91.81 525 VAL A N 1
ATOM 4309 C CA . VAL A 1 525 ? -30.277 -13.709 -0.062 1.00 91.81 525 VAL A CA 1
ATOM 4310 C C . VAL A 1 525 ? -31.130 -12.604 0.569 1.00 91.81 525 VAL A C 1
ATOM 4312 O O . VAL A 1 525 ? -30.645 -11.902 1.452 1.00 91.81 525 VAL A O 1
ATOM 4315 N N . ARG A 1 526 ? -32.405 -12.465 0.178 1.00 92.56 526 ARG A N 1
ATOM 4316 C CA . ARG A 1 526 ? -33.339 -11.516 0.812 1.00 92.56 526 ARG A CA 1
ATOM 4317 C C . ARG A 1 526 ? -33.550 -11.828 2.287 1.00 92.56 526 ARG A C 1
ATOM 4319 O O . ARG A 1 526 ? -33.527 -10.908 3.092 1.00 92.56 526 ARG A O 1
ATOM 4326 N N . GLN A 1 527 ? -33.715 -13.101 2.642 1.00 92.62 527 GLN A N 1
ATOM 4327 C CA . GLN A 1 527 ? -33.848 -13.507 4.040 1.00 92.62 527 GLN A CA 1
ATOM 4328 C C . GLN A 1 527 ? -32.596 -13.128 4.841 1.00 92.62 527 GLN A C 1
ATOM 4330 O O . GLN A 1 527 ? -32.709 -12.432 5.842 1.00 92.62 527 GLN A O 1
ATOM 4335 N N . LYS A 1 528 ? -31.398 -13.486 4.356 1.00 93.19 528 LYS A N 1
ATOM 4336 C CA . LYS A 1 528 ? -30.127 -13.106 4.999 1.00 93.19 528 LYS A CA 1
ATOM 4337 C C . LYS A 1 528 ? -29.981 -11.594 5.157 1.00 93.19 528 LYS A C 1
ATOM 4339 O O . LYS A 1 528 ? -29.592 -11.119 6.217 1.00 93.19 528 LYS A O 1
ATOM 4344 N N . GLN A 1 529 ? -30.333 -10.837 4.121 1.00 94.25 529 GLN A N 1
ATOM 4345 C CA . GLN A 1 529 ? -30.304 -9.382 4.174 1.00 94.25 529 GLN A CA 1
ATOM 4346 C C . GLN A 1 529 ? -31.293 -8.818 5.205 1.00 94.25 529 GLN A C 1
ATOM 4348 O O . GLN A 1 529 ? -30.953 -7.866 5.905 1.00 94.25 529 GLN A O 1
ATOM 4353 N N . ASN A 1 530 ? -32.505 -9.368 5.289 1.00 92.38 530 ASN A N 1
ATOM 4354 C CA . ASN A 1 530 ? -33.518 -8.912 6.237 1.00 92.38 530 ASN A CA 1
ATOM 4355 C C . ASN A 1 530 ? -33.088 -9.163 7.686 1.00 92.38 530 ASN A C 1
ATOM 4357 O O . ASN A 1 530 ? -33.242 -8.259 8.503 1.00 92.38 530 ASN A O 1
ATOM 4361 N N . GLU A 1 531 ? -32.484 -10.316 7.986 1.00 91.62 531 GLU A N 1
ATOM 4362 C CA . GLU A 1 531 ? -31.957 -10.589 9.331 1.00 91.62 531 GLU A CA 1
ATOM 4363 C C . GLU A 1 531 ? -30.819 -9.632 9.708 1.00 91.62 531 GLU A C 1
ATOM 4365 O O . GLU A 1 531 ? -30.835 -9.043 10.788 1.00 91.62 531 GLU A O 1
ATOM 4370 N N . LEU A 1 532 ? -29.890 -9.356 8.785 1.00 92.19 532 LEU A N 1
ATOM 4371 C CA . LEU A 1 532 ? -28.841 -8.353 9.013 1.00 92.19 532 LEU A CA 1
ATOM 4372 C C . LEU A 1 532 ? -29.412 -6.951 9.243 1.00 92.19 532 LEU A C 1
ATOM 4374 O O . LEU A 1 532 ? -28.927 -6.219 10.103 1.00 92.19 532 LEU A O 1
ATOM 4378 N N . LYS A 1 533 ? -30.446 -6.564 8.485 1.00 91.00 533 LYS A N 1
ATOM 4379 C CA . LYS A 1 533 ? -31.129 -5.274 8.662 1.00 91.00 533 LYS A CA 1
ATOM 4380 C C . LYS A 1 533 ? -31.805 -5.190 10.030 1.00 91.00 533 LYS A C 1
ATOM 4382 O O . LYS A 1 533 ? -31.676 -4.159 10.677 1.00 91.00 533 LYS A O 1
ATOM 4387 N N . ARG A 1 534 ? -32.478 -6.251 10.487 1.00 90.44 534 ARG A N 1
ATOM 4388 C CA . ARG A 1 534 ? -33.098 -6.309 11.823 1.00 90.44 534 ARG A CA 1
ATOM 4389 C C . ARG A 1 534 ? -32.061 -6.190 12.934 1.00 90.44 534 ARG A C 1
ATOM 4391 O O . ARG A 1 534 ? -32.218 -5.343 13.804 1.00 90.44 534 ARG A O 1
ATOM 4398 N N . CYS A 1 535 ? -30.979 -6.964 12.858 1.00 90.38 535 CYS A N 1
ATOM 4399 C CA . CYS A 1 535 ? -29.884 -6.900 13.826 1.00 90.38 535 CYS A CA 1
ATOM 4400 C C . CYS A 1 535 ? -29.252 -5.501 13.867 1.00 90.38 535 CYS A C 1
ATOM 4402 O O . CYS A 1 535 ? -29.102 -4.919 14.937 1.00 90.38 535 CYS A O 1
ATOM 4404 N N . ARG A 1 536 ? -28.998 -4.900 12.698 1.00 90.81 536 ARG A N 1
ATOM 4405 C CA . ARG A 1 536 ? -28.505 -3.523 12.597 1.00 90.81 536 ARG A CA 1
ATOM 4406 C C . ARG A 1 536 ? -29.463 -2.506 13.226 1.00 90.81 536 ARG A C 1
ATOM 4408 O O . ARG A 1 536 ? -29.007 -1.577 13.879 1.00 90.81 536 ARG A O 1
ATOM 4415 N N . LEU A 1 537 ? -30.772 -2.659 13.022 1.00 90.44 537 LEU A N 1
ATOM 4416 C CA . LEU A 1 537 ? -31.771 -1.775 13.623 1.00 90.44 537 LEU A CA 1
ATOM 4417 C C . LEU A 1 537 ? -31.827 -1.922 15.149 1.00 90.44 537 LEU A C 1
ATOM 4419 O O . LEU A 1 537 ? -31.922 -0.905 15.824 1.00 90.44 537 LEU A O 1
ATOM 4423 N N . ARG A 1 538 ? -31.718 -3.145 15.690 1.00 90.69 538 ARG A N 1
ATOM 4424 C CA . ARG A 1 538 ? -31.621 -3.371 17.145 1.00 90.69 538 ARG A CA 1
ATOM 4425 C C . ARG A 1 538 ? -30.347 -2.764 17.730 1.00 90.69 538 ARG A C 1
ATOM 4427 O O . ARG A 1 538 ? -30.430 -2.061 18.725 1.00 90.69 538 ARG A O 1
ATOM 4434 N N . GLY A 1 539 ? -29.197 -2.957 17.081 1.00 90.00 539 GLY A N 1
ATOM 4435 C CA . GLY A 1 539 ? -27.930 -2.347 17.503 1.00 90.00 539 GLY A CA 1
ATOM 4436 C C . GLY A 1 539 ? -27.963 -0.815 17.466 1.00 90.00 539 GLY A C 1
ATOM 4437 O O . GLY A 1 539 ? -27.500 -0.158 18.395 1.00 90.00 539 GLY A O 1
ATOM 4438 N N . ALA A 1 540 ? -28.592 -0.235 16.440 1.00 88.44 540 ALA A N 1
ATOM 4439 C CA . ALA A 1 540 ? -28.844 1.201 16.386 1.00 88.44 540 ALA A CA 1
ATOM 4440 C C . ALA A 1 540 ? -29.791 1.653 17.507 1.00 88.44 540 ALA A C 1
ATOM 4442 O O . ALA A 1 540 ? -29.512 2.647 18.165 1.00 88.44 540 ALA A O 1
ATOM 4443 N N . ASN A 1 541 ? -30.868 0.912 17.774 1.00 89.25 541 ASN A N 1
ATOM 4444 C CA . ASN A 1 541 ? -31.788 1.255 18.851 1.00 89.25 541 ASN A CA 1
ATOM 4445 C C . ASN A 1 541 ? -31.118 1.198 20.232 1.00 89.25 541 ASN A C 1
ATOM 4447 O O . ASN A 1 541 ? -31.201 2.156 20.989 1.00 89.25 541 ASN A O 1
ATOM 4451 N N . ALA A 1 542 ? -30.335 0.152 20.500 1.00 88.56 542 ALA A N 1
ATOM 4452 C CA . ALA A 1 542 ? -29.504 0.028 21.696 1.00 88.56 542 ALA A CA 1
ATOM 4453 C C . ALA A 1 542 ? -28.563 1.231 21.897 1.00 88.56 542 ALA A C 1
ATOM 4455 O O . ALA A 1 542 ? -28.454 1.753 23.004 1.00 88.56 542 ALA A O 1
ATOM 4456 N N . LEU A 1 543 ? -27.912 1.713 20.829 1.00 83.38 543 LEU A N 1
ATOM 4457 C CA . LEU A 1 543 ? -27.098 2.936 20.887 1.00 83.38 543 LEU A CA 1
ATOM 4458 C C . LEU A 1 543 ? -27.940 4.172 21.220 1.00 83.38 543 LEU A C 1
ATOM 4460 O O . LEU A 1 543 ? -27.500 5.011 22.002 1.00 83.38 543 LEU A O 1
ATOM 4464 N N . GLY A 1 544 ? -29.129 4.280 20.626 1.00 77.81 544 GLY A N 1
ATOM 4465 C CA . GLY A 1 544 ? -30.072 5.363 20.882 1.00 77.81 544 GLY A CA 1
ATOM 4466 C C . GLY A 1 544 ? -30.549 5.407 22.330 1.00 77.81 544 GLY A C 1
ATOM 4467 O O . GLY A 1 544 ? -30.490 6.471 22.935 1.00 77.81 544 GLY A O 1
ATOM 4468 N N . VAL A 1 545 ? -30.954 4.262 22.887 1.00 81.88 545 VAL A N 1
ATOM 4469 C CA . VAL A 1 545 ? -31.405 4.120 24.281 1.00 81.88 545 VAL A CA 1
ATOM 4470 C C . VAL A 1 545 ? -30.278 4.481 25.242 1.00 81.88 545 VAL A C 1
ATOM 4472 O O . VAL A 1 545 ? -30.453 5.339 26.100 1.00 81.88 545 VAL A O 1
ATOM 4475 N N . LEU A 1 546 ? -29.077 3.918 25.053 1.00 78.75 546 LEU A N 1
ATOM 4476 C CA . LEU A 1 546 ? -27.943 4.235 25.924 1.00 78.75 546 LEU A CA 1
ATOM 4477 C C . LEU A 1 546 ? -27.612 5.727 25.910 1.00 78.75 546 LEU A C 1
ATOM 4479 O O . LEU A 1 546 ? -27.319 6.283 26.964 1.00 78.75 546 LEU A O 1
ATOM 4483 N N . LEU A 1 547 ? -27.641 6.379 24.747 1.00 70.62 547 LEU A N 1
ATOM 4484 C CA . LEU A 1 547 ? -27.313 7.803 24.625 1.00 70.62 547 LEU A CA 1
ATOM 4485 C C . LEU A 1 547 ? -28.449 8.731 25.066 1.00 70.62 547 LEU A C 1
ATOM 4487 O O . LEU A 1 547 ? -28.165 9.855 25.475 1.00 70.62 547 LEU A O 1
ATOM 4491 N N . GLY A 1 548 ? -29.698 8.276 24.976 1.00 65.00 548 GLY A N 1
ATOM 4492 C CA . GLY A 1 548 ? -30.881 9.043 25.348 1.00 65.00 548 GLY A CA 1
ATOM 4493 C C . GLY A 1 548 ? -31.258 8.934 26.827 1.00 65.00 548 GLY A C 1
ATOM 4494 O O . GLY A 1 548 ? -31.625 9.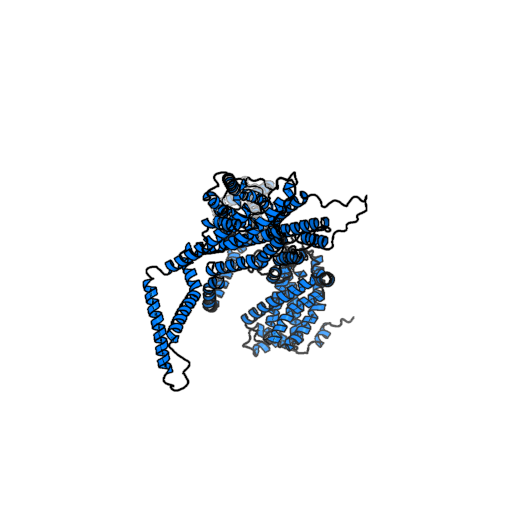938 27.427 1.00 65.00 548 GLY A O 1
ATOM 4495 N N . GLU A 1 549 ? -31.137 7.750 27.430 1.00 68.50 549 GLU A N 1
ATOM 4496 C CA . GLU A 1 549 ? -31.492 7.493 28.837 1.00 68.50 549 GLU A CA 1
ATOM 4497 C C . GLU A 1 549 ? -30.272 7.364 29.762 1.00 68.50 549 GLU A C 1
ATOM 4499 O O . GLU A 1 549 ? -30.398 7.495 30.978 1.00 68.50 549 GLU A O 1
ATOM 4504 N N . GLY A 1 550 ? -29.079 7.123 29.208 1.00 63.53 550 GLY A N 1
ATOM 4505 C CA . GLY A 1 550 ? -27.872 6.880 29.996 1.00 63.53 550 GLY A CA 1
ATOM 4506 C C . GLY A 1 550 ? -27.071 8.131 30.392 1.00 63.53 550 GLY A C 1
ATOM 4507 O O . GLY A 1 550 ? -27.530 9.268 30.299 1.00 63.53 550 GLY A O 1
ATOM 4508 N N . LEU A 1 551 ? -25.815 7.916 30.806 1.00 57.97 551 LEU A N 1
ATOM 4509 C CA . LEU A 1 551 ? -24.894 8.905 31.402 1.00 57.97 551 LEU A CA 1
ATOM 4510 C C . LEU A 1 551 ? -24.698 10.212 30.609 1.00 57.97 551 LEU A C 1
ATOM 4512 O O . LEU A 1 551 ? -24.211 11.190 31.169 1.00 57.97 551 LEU A O 1
ATOM 4516 N N . MET A 1 552 ? -25.025 10.246 29.313 1.00 51.19 552 MET A N 1
ATOM 4517 C CA . MET A 1 552 ? -24.835 11.422 28.454 1.00 51.19 552 MET A CA 1
ATOM 4518 C C . MET A 1 552 ? -26.030 12.393 28.435 1.00 51.19 552 MET A C 1
ATOM 4520 O O . MET A 1 552 ? -25.943 13.424 27.759 1.00 51.19 552 MET A O 1
ATOM 4524 N N . ASN A 1 553 ? -27.115 12.095 29.157 1.00 53.25 553 ASN A N 1
ATOM 4525 C CA . ASN A 1 553 ? -28.318 12.923 29.208 1.00 53.25 553 ASN A CA 1
ATOM 4526 C C . ASN A 1 553 ? -28.132 14.149 30.129 1.00 53.25 553 ASN A C 1
ATOM 4528 O O . ASN A 1 553 ? -28.619 14.199 31.255 1.00 53.25 553 ASN A O 1
ATOM 4532 N N . GLU A 1 554 ? -27.432 15.178 29.643 1.00 45.44 554 GLU A N 1
ATOM 4533 C CA . GLU A 1 554 ? -27.679 16.551 30.103 1.00 45.44 554 GLU A CA 1
ATOM 4534 C C . GLU A 1 554 ? -29.017 17.042 29.498 1.00 45.44 554 GLU A C 1
ATOM 4536 O O . GLU A 1 554 ? -29.047 17.753 28.494 1.00 45.44 554 GLU A O 1
ATOM 4541 N N . ASN A 1 555 ? -30.108 16.620 30.146 1.00 43.50 555 ASN A N 1
ATOM 4542 C CA . ASN A 1 555 ? -31.487 17.136 30.170 1.00 43.50 555 ASN A CA 1
ATOM 4543 C C . ASN A 1 555 ? -32.333 17.234 28.901 1.00 43.50 555 ASN A C 1
ATOM 4545 O O . ASN A 1 555 ? -32.379 18.264 28.231 1.00 43.50 555 ASN A O 1
ATOM 4549 N N . MET A 1 556 ? -33.212 16.240 28.766 1.00 39.97 556 MET A N 1
ATOM 4550 C CA . MET A 1 556 ? -34.445 16.238 27.974 1.00 39.97 556 MET A CA 1
ATOM 4551 C C . MET A 1 556 ? -35.693 16.554 28.842 1.00 39.97 556 MET A C 1
ATOM 4553 O O . MET A 1 556 ? -36.661 15.811 28.823 1.00 39.97 556 MET A O 1
ATOM 4557 N N . HIS A 1 557 ? -35.715 17.669 29.590 1.00 41.16 557 HIS A N 1
ATOM 4558 C CA . HIS A 1 557 ? -36.884 18.163 30.375 1.00 41.16 557 HIS A CA 1
ATOM 4559 C C . HIS A 1 557 ? -37.091 17.661 31.822 1.00 41.16 557 HIS A C 1
ATOM 4561 O O . HIS A 1 557 ? -38.184 17.816 32.363 1.00 41.16 557 HIS A O 1
ATOM 4567 N N . GLY A 1 558 ? -36.046 17.170 32.488 1.00 37.62 558 GLY A N 1
ATOM 4568 C CA . GLY A 1 558 ? -35.999 17.025 33.951 1.00 37.62 558 GLY A CA 1
ATOM 4569 C C . GLY A 1 558 ? -34.853 17.842 34.547 1.00 37.62 558 GLY A C 1
ATOM 4570 O O . GLY A 1 558 ? -33.937 18.231 33.821 1.00 37.62 558 GLY A O 1
ATOM 4571 N N . GLU A 1 559 ? -34.890 18.114 35.854 1.00 34.34 559 GLU A N 1
ATOM 4572 C CA . GLU A 1 559 ? -33.720 18.601 36.592 1.00 34.34 559 GLU A CA 1
ATOM 4573 C C . GLU A 1 559 ? -32.580 17.583 36.476 1.00 34.34 559 GLU A C 1
ATOM 4575 O O . GLU A 1 559 ? -32.477 16.635 37.253 1.00 34.34 559 GLU A O 1
ATOM 4580 N N . GLY A 1 560 ? -31.709 17.750 35.493 1.00 35.56 560 GLY A N 1
ATOM 4581 C CA . GLY A 1 560 ? -30.422 17.052 35.477 1.00 35.56 560 GLY A CA 1
ATOM 4582 C C . GLY A 1 560 ? -29.522 17.556 36.568 1.00 35.56 560 GLY A C 1
ATOM 4583 O O . GLY A 1 560 ? -29.977 18.115 37.558 1.00 35.56 560 GLY A O 1
ATOM 4584 N N . PHE A 1 561 ? -28.223 17.409 36.347 1.00 38.69 561 PHE A N 1
ATOM 4585 C CA . PHE A 1 561 ? -27.174 17.909 37.226 1.00 38.69 561 PHE A CA 1
ATOM 4586 C C . PHE A 1 561 ? -27.136 19.456 37.306 1.00 38.69 561 PHE A C 1
ATOM 4588 O O . PHE A 1 561 ? -26.086 20.070 37.133 1.00 38.69 561 PHE A O 1
ATOM 4595 N N . ALA A 1 562 ? -28.270 20.116 37.557 1.00 31.22 562 ALA A N 1
ATOM 4596 C CA . ALA A 1 562 ? -28.300 21.383 38.250 1.00 31.22 562 ALA A CA 1
ATOM 4597 C C . ALA A 1 562 ? -27.552 21.172 39.567 1.00 31.22 562 ALA A C 1
ATOM 4599 O O . ALA A 1 562 ? -27.826 20.235 40.318 1.00 31.22 562 ALA A O 1
ATOM 4600 N N . THR A 1 563 ? -26.557 22.023 39.787 1.00 31.78 563 THR A N 1
ATOM 4601 C CA . THR A 1 563 ? -25.846 22.189 41.053 1.00 31.78 563 THR A CA 1
ATOM 4602 C C . THR A 1 563 ? -26.818 22.034 42.223 1.00 31.78 563 THR A C 1
ATOM 4604 O O . THR A 1 563 ? -27.721 22.867 42.349 1.00 31.78 563 THR A O 1
ATOM 4607 N N . PRO A 1 564 ? -26.675 21.003 43.071 1.00 35.00 564 PRO A N 1
ATOM 4608 C CA . PRO A 1 564 ? -27.509 20.893 44.246 1.00 35.00 564 PRO A CA 1
ATOM 4609 C C . PRO A 1 564 ? -27.031 21.940 45.245 1.00 35.00 564 PRO A C 1
ATOM 4611 O O . PRO A 1 564 ? -26.017 21.781 45.917 1.00 35.00 564 PRO A O 1
ATOM 4614 N N . SER A 1 565 ? -27.758 23.047 45.332 1.00 32.19 565 SER A N 1
ATOM 4615 C CA . SER A 1 565 ? -27.708 23.882 46.523 1.00 32.19 565 SER A CA 1
ATOM 4616 C C . SER A 1 565 ? -28.503 23.144 47.605 1.00 32.19 565 SER A C 1
ATOM 4618 O O . SER A 1 565 ? -29.726 23.218 47.631 1.00 32.19 565 SER A O 1
ATOM 4620 N N . GLY A 1 566 ? -27.823 22.335 48.427 1.00 39.19 566 GLY A N 1
ATOM 4621 C CA . GLY A 1 566 ? -28.423 21.651 49.583 1.00 39.19 566 GLY A CA 1
ATOM 4622 C C . GLY A 1 566 ? -27.999 20.189 49.776 1.00 39.19 566 GLY A C 1
ATOM 4623 O O . GLY A 1 566 ? -27.480 19.540 48.868 1.00 39.19 566 GLY A O 1
ATOM 4624 N N . SER A 1 567 ? -28.257 19.651 50.975 1.00 40.00 567 SER A N 1
ATOM 4625 C CA . SER A 1 567 ? -27.922 18.275 51.397 1.00 40.00 567 SER A CA 1
ATOM 4626 C C . SER A 1 567 ? -28.516 17.169 50.509 1.00 40.00 567 SER A C 1
ATOM 4628 O O . SER A 1 567 ? -28.007 16.055 50.510 1.00 40.00 567 SER A O 1
ATOM 4630 N N . HIS A 1 568 ? -29.530 17.484 49.697 1.00 44.38 568 HIS A N 1
ATOM 4631 C CA . HIS A 1 568 ? -30.277 16.558 48.834 1.00 44.38 568 HIS A CA 1
ATOM 4632 C C . HIS A 1 568 ? -29.538 16.154 47.536 1.00 44.38 568 HIS A C 1
ATOM 4634 O O . HIS A 1 568 ? -30.026 15.334 46.759 1.00 44.38 568 HIS A O 1
ATOM 4640 N N . GLY A 1 569 ? -28.363 16.732 47.262 1.00 50.19 569 GLY A N 1
ATOM 4641 C CA . GLY A 1 569 ? -27.560 16.437 46.068 1.00 50.19 569 GLY A CA 1
ATOM 4642 C C . GLY A 1 569 ? -26.620 15.238 46.161 1.00 50.19 569 GLY A C 1
ATOM 4643 O O . GLY A 1 569 ? -26.179 14.735 45.125 1.00 50.19 569 GLY A O 1
ATOM 4644 N N . ARG A 1 570 ? -26.288 14.801 47.383 1.00 53.97 570 ARG A N 1
ATOM 4645 C CA . ARG A 1 570 ? -25.195 13.849 47.635 1.00 53.97 570 ARG A CA 1
ATOM 4646 C C . ARG A 1 570 ? -25.470 12.436 47.111 1.00 53.97 570 ARG A C 1
ATOM 4648 O O . ARG A 1 570 ? -24.522 11.776 46.704 1.00 53.97 570 ARG A O 1
ATOM 4655 N N . ASP A 1 571 ? -26.733 12.021 47.006 1.00 60.50 571 ASP A N 1
ATOM 4656 C CA . ASP A 1 571 ? -27.084 10.643 46.619 1.00 60.50 571 ASP A CA 1
ATOM 4657 C C . ASP A 1 571 ? -27.731 10.517 45.226 1.00 60.50 571 ASP A C 1
ATOM 4659 O O . ASP A 1 571 ? -27.769 9.429 44.647 1.00 60.50 571 ASP A O 1
ATOM 4663 N N . LYS A 1 572 ? -28.136 11.635 44.598 1.00 66.19 572 LYS A N 1
ATOM 4664 C CA . LYS A 1 572 ? -28.711 11.653 43.232 1.00 66.19 572 LYS A CA 1
ATOM 4665 C C . LYS A 1 572 ? -27.753 11.078 42.176 1.00 66.19 572 LYS A C 1
ATOM 4667 O O . LYS A 1 572 ? -28.188 10.387 41.252 1.00 66.19 572 LYS A O 1
ATOM 4672 N N . TRP A 1 573 ? -26.451 11.358 42.285 1.00 71.38 573 TRP A N 1
ATOM 4673 C CA . TRP A 1 573 ? -25.454 10.843 41.338 1.00 71.38 573 TRP A CA 1
ATOM 4674 C C . TRP A 1 573 ? -25.160 9.354 41.559 1.00 71.38 573 TRP A C 1
ATOM 4676 O O . TRP A 1 573 ? -24.978 8.635 40.579 1.00 71.38 573 TRP A O 1
ATOM 4686 N N . LYS A 1 574 ? -25.192 8.875 42.812 1.00 77.25 574 LYS A N 1
ATOM 4687 C CA . LYS A 1 574 ? -25.052 7.452 43.163 1.00 77.25 574 LYS A CA 1
ATOM 4688 C C . LYS A 1 574 ? -26.209 6.634 42.576 1.00 77.25 574 LYS A C 1
ATOM 4690 O O . LYS A 1 574 ? -25.973 5.641 41.889 1.00 77.25 574 LYS A O 1
ATOM 4695 N N . ALA A 1 575 ? -27.443 7.127 42.714 1.00 73.50 575 ALA A N 1
ATOM 4696 C CA . ALA A 1 575 ? -28.623 6.547 42.066 1.00 73.50 575 ALA A CA 1
ATOM 4697 C C . ALA A 1 575 ? -28.514 6.561 40.526 1.00 73.50 575 ALA A C 1
ATOM 4699 O O . ALA A 1 575 ? -28.886 5.602 39.857 1.00 73.50 575 ALA A O 1
ATOM 4700 N N . SER A 1 576 ? -27.942 7.621 39.943 1.00 75.44 576 SER A N 1
ATOM 4701 C CA . SER A 1 576 ? -27.688 7.688 38.496 1.00 75.44 576 SER A CA 1
ATOM 4702 C C . SER A 1 576 ? -26.681 6.632 38.023 1.00 75.44 576 SER A C 1
ATOM 4704 O O . SER A 1 576 ? -26.891 6.003 36.985 1.00 75.44 576 SER A O 1
ATOM 4706 N N . VAL A 1 577 ? -25.609 6.392 38.787 1.00 79.31 577 VAL A N 1
ATOM 4707 C CA . VAL A 1 577 ? -24.639 5.321 38.505 1.00 79.31 577 VAL A CA 1
ATOM 4708 C C . VAL A 1 577 ? -25.328 3.955 38.536 1.00 79.31 577 VAL A C 1
ATOM 4710 O O . VAL A 1 577 ? -25.164 3.186 37.590 1.00 79.31 577 VAL A O 1
ATOM 4713 N N . ALA A 1 578 ? -26.146 3.683 39.559 1.00 82.75 578 ALA A N 1
ATOM 4714 C CA . ALA A 1 578 ? -26.899 2.433 39.682 1.00 82.75 578 ALA A CA 1
ATOM 4715 C C . ALA A 1 578 ? -27.852 2.201 38.493 1.00 82.75 578 ALA A C 1
ATOM 4717 O O . ALA A 1 578 ? -27.731 1.182 37.806 1.00 82.75 578 ALA A O 1
ATOM 4718 N N . ARG A 1 579 ? -28.684 3.200 38.156 1.00 82.00 579 ARG A N 1
ATOM 4719 C CA . ARG A 1 579 ? -29.589 3.155 36.992 1.00 82.00 579 ARG A CA 1
ATOM 4720 C C . ARG A 1 579 ? -28.853 2.887 35.685 1.00 82.00 579 ARG A C 1
ATOM 4722 O O . ARG A 1 579 ? -29.310 2.104 34.859 1.00 82.00 579 ARG A O 1
ATOM 4729 N N . ASN A 1 580 ? -27.692 3.511 35.490 1.00 84.12 580 ASN A N 1
ATOM 4730 C CA . ASN A 1 580 ? -26.899 3.319 34.279 1.00 84.12 580 ASN A CA 1
ATOM 4731 C C . ASN A 1 580 ? -26.302 1.916 34.174 1.00 84.12 580 ASN A C 1
ATOM 4733 O O . ASN A 1 580 ? -26.216 1.375 33.072 1.00 84.12 580 ASN A O 1
ATOM 4737 N N . VAL A 1 581 ? -25.899 1.313 35.293 1.00 89.06 581 VAL A N 1
ATOM 4738 C CA . VAL A 1 581 ? -25.420 -0.073 35.299 1.00 89.06 581 VAL A CA 1
ATOM 4739 C C . VAL A 1 581 ? -26.548 -1.046 34.961 1.00 89.06 581 VAL A C 1
ATOM 4741 O O . VAL A 1 581 ? -26.340 -1.909 34.106 1.00 89.06 581 VAL A O 1
ATOM 4744 N N . ALA A 1 582 ? -27.742 -0.856 35.531 1.00 87.38 582 ALA A N 1
ATOM 4745 C CA . ALA A 1 582 ? -28.929 -1.635 35.175 1.00 87.38 582 ALA A CA 1
ATOM 4746 C C . ALA A 1 582 ? -29.285 -1.486 33.685 1.00 87.38 582 ALA A C 1
ATOM 4748 O O . ALA A 1 582 ? -29.404 -2.481 32.968 1.00 87.38 582 ALA A O 1
ATOM 4749 N N . LEU A 1 583 ? -29.338 -0.246 33.183 1.00 87.19 583 LEU A N 1
ATOM 4750 C CA . LEU A 1 583 ? -29.640 0.053 31.782 1.00 87.19 583 LEU A CA 1
ATOM 4751 C C . LEU A 1 583 ? -28.641 -0.605 30.818 1.00 87.19 583 LEU A C 1
ATOM 4753 O O . LEU A 1 583 ? -29.039 -1.210 29.823 1.00 87.19 583 LEU A O 1
ATOM 4757 N N . MET A 1 584 ? -27.335 -0.517 31.097 1.00 90.88 584 MET A N 1
ATOM 4758 C CA . MET A 1 584 ? -26.321 -1.146 30.247 1.00 90.88 584 MET A CA 1
ATOM 4759 C C . MET A 1 584 ? -26.456 -2.671 30.199 1.00 90.88 584 MET A C 1
ATOM 4761 O O . MET A 1 584 ? -26.257 -3.262 29.135 1.00 90.88 584 MET A O 1
ATOM 4765 N N . ASP A 1 585 ? -26.765 -3.313 31.328 1.00 91.44 585 ASP A N 1
ATOM 4766 C CA . ASP A 1 585 ? -26.941 -4.765 31.380 1.00 91.44 585 ASP A CA 1
ATOM 4767 C C . ASP A 1 585 ? -28.226 -5.200 30.657 1.00 91.44 585 ASP A C 1
ATOM 4769 O O . ASP A 1 585 ? -28.178 -6.115 29.833 1.00 91.44 585 ASP A O 1
ATOM 4773 N N . ALA A 1 586 ? -29.339 -4.484 30.858 1.00 90.75 586 ALA A N 1
ATOM 4774 C CA . ALA A 1 586 ? -30.591 -4.707 30.132 1.00 90.75 586 ALA A CA 1
ATOM 4775 C C . ALA A 1 586 ? -30.399 -4.578 28.609 1.00 90.75 586 ALA A C 1
ATOM 4777 O O . ALA A 1 586 ? -30.802 -5.460 27.844 1.00 90.75 586 ALA A O 1
ATOM 4778 N N . VAL A 1 587 ? -29.701 -3.530 28.155 1.00 91.75 587 VAL A N 1
ATOM 4779 C CA . VAL A 1 587 ? -29.400 -3.321 26.730 1.00 91.75 587 VAL A CA 1
ATOM 4780 C C . VAL A 1 587 ? -28.557 -4.461 26.158 1.00 91.75 587 VAL A C 1
ATOM 4782 O O . VAL A 1 587 ? -28.891 -4.991 25.094 1.00 91.75 587 VAL A O 1
ATOM 4785 N N . LEU A 1 588 ? -27.491 -4.879 26.850 1.00 91.31 588 LEU A N 1
ATOM 4786 C CA . LEU A 1 588 ? -26.651 -5.996 26.402 1.00 91.31 588 LEU A CA 1
ATOM 4787 C C . LEU A 1 588 ? -27.410 -7.329 26.376 1.00 91.31 588 LEU A C 1
ATOM 4789 O O . LEU A 1 588 ? -27.168 -8.139 25.480 1.00 91.31 588 LEU A O 1
ATOM 4793 N N . ALA A 1 589 ? -28.331 -7.553 27.315 1.00 89.44 589 ALA A N 1
ATOM 4794 C CA . ALA A 1 589 ? -29.141 -8.765 27.364 1.00 89.44 589 ALA A CA 1
ATOM 4795 C C . ALA A 1 589 ? -30.159 -8.838 26.211 1.00 89.44 589 ALA A C 1
ATOM 4797 O O . ALA A 1 589 ? -30.377 -9.911 25.650 1.00 89.44 589 ALA A O 1
ATOM 4798 N N . LYS A 1 590 ? -30.765 -7.706 25.831 1.00 90.62 590 LYS A N 1
ATOM 4799 C CA . LYS A 1 590 ? -31.859 -7.660 24.844 1.00 90.62 590 LYS A CA 1
ATOM 4800 C C . LYS A 1 590 ? -31.414 -7.444 23.398 1.00 90.62 590 LYS A C 1
ATOM 4802 O O . LYS A 1 590 ? -32.108 -7.870 22.476 1.00 90.62 590 LYS A O 1
ATOM 4807 N N . VAL A 1 591 ? -30.262 -6.815 23.149 1.00 88.75 591 VAL A N 1
ATOM 4808 C CA . VAL A 1 591 ? -29.827 -6.431 21.784 1.00 88.75 591 VAL A CA 1
ATOM 4809 C C . VAL A 1 591 ? -29.692 -7.615 20.810 1.00 88.75 591 VAL A C 1
ATOM 4811 O O . VAL A 1 591 ? -29.985 -7.478 19.615 1.00 88.75 591 VAL A O 1
ATOM 4814 N N . ASN A 1 592 ? -29.311 -8.792 21.314 1.00 84.06 592 ASN A N 1
ATOM 4815 C CA . ASN A 1 592 ? -29.108 -10.000 20.510 1.00 84.06 592 ASN A CA 1
ATOM 4816 C C . ASN A 1 592 ? -30.291 -10.979 20.519 1.00 84.06 592 ASN A C 1
ATOM 4818 O O . ASN A 1 592 ? -30.207 -12.023 19.871 1.00 84.06 592 ASN A O 1
ATOM 4822 N N . GLU A 1 593 ? -31.397 -10.655 21.190 1.00 86.75 593 GLU A N 1
ATOM 4823 C CA . GLU A 1 593 ? -32.574 -11.523 21.260 1.00 86.75 593 GLU A CA 1
ATOM 4824 C C . GLU A 1 593 ? -33.214 -11.658 19.862 1.00 86.75 593 GLU A C 1
ATOM 4826 O O . GLU A 1 593 ? -33.786 -10.705 19.335 1.00 86.75 593 GLU A O 1
ATOM 4831 N N . GLU A 1 594 ? -33.062 -12.822 19.206 1.00 77.50 594 GLU A N 1
ATOM 4832 C CA . GLU A 1 594 ? -33.421 -13.005 17.785 1.00 77.50 594 GLU A CA 1
ATOM 4833 C C . GLU A 1 594 ? -34.920 -12.766 17.538 1.00 77.50 594 GLU A C 1
ATOM 4835 O O . GLU A 1 594 ? -35.270 -12.101 16.560 1.00 77.50 594 GLU A O 1
ATOM 4840 N N . GLU A 1 595 ? -35.769 -13.209 18.469 1.00 82.62 595 GLU A N 1
ATOM 4841 C CA . GLU A 1 595 ? -37.236 -13.129 18.410 1.00 82.62 595 GLU A CA 1
ATOM 4842 C C . GLU A 1 595 ? -37.801 -11.742 18.758 1.00 82.62 595 GLU A C 1
ATOM 4844 O O . GLU A 1 595 ? -38.947 -11.436 18.415 1.00 82.62 595 GLU A O 1
ATOM 4849 N N . LEU A 1 596 ? -36.999 -10.869 19.379 1.00 86.75 596 LEU A N 1
ATOM 4850 C CA . LEU A 1 596 ? -37.442 -9.540 19.782 1.00 86.75 596 LEU A CA 1
ATOM 4851 C C . LEU A 1 596 ? -37.611 -8.630 18.559 1.00 86.75 596 LEU A C 1
ATOM 4853 O O . LEU A 1 596 ? -36.656 -8.321 17.832 1.00 86.75 596 LEU A O 1
ATOM 4857 N N . ALA A 1 597 ? -38.848 -8.185 18.344 1.00 87.06 597 ALA A N 1
ATOM 4858 C CA . ALA A 1 597 ? -39.195 -7.248 17.286 1.00 87.06 597 ALA A CA 1
ATOM 4859 C C . ALA A 1 597 ? -38.576 -5.863 17.555 1.00 87.06 597 ALA A C 1
ATOM 4861 O O . ALA A 1 597 ? -38.540 -5.396 18.690 1.00 87.06 597 ALA A O 1
ATOM 4862 N N . VAL A 1 598 ? -38.088 -5.198 16.501 1.00 84.81 598 VAL A N 1
ATOM 4863 C CA . VAL A 1 598 ? -37.356 -3.915 16.599 1.00 84.81 598 VAL A CA 1
ATOM 4864 C C . VAL A 1 598 ? -38.201 -2.819 17.256 1.00 84.81 598 VAL A C 1
ATOM 4866 O O . VAL A 1 598 ? -37.675 -2.012 18.010 1.00 84.81 598 VAL A O 1
ATOM 4869 N N . ASP A 1 599 ? -39.497 -2.792 16.960 1.00 84.00 599 ASP A N 1
ATOM 4870 C CA . ASP A 1 599 ? -40.496 -1.855 17.484 1.00 84.00 599 ASP A CA 1
ATOM 4871 C C . ASP A 1 599 ? -40.848 -2.095 18.957 1.00 84.00 599 ASP A C 1
ATOM 4873 O O . ASP A 1 599 ? -41.272 -1.169 19.638 1.00 84.00 599 ASP A O 1
ATOM 4877 N N . LYS A 1 600 ? -40.637 -3.315 19.460 1.00 87.56 600 LYS A N 1
ATOM 4878 C CA . LYS A 1 600 ? -40.867 -3.677 20.867 1.00 87.56 600 LYS A CA 1
ATOM 4879 C C . LYS A 1 600 ? -39.607 -3.588 21.722 1.00 87.56 600 LYS A C 1
ATOM 4881 O O . LYS A 1 600 ? -39.660 -3.908 22.904 1.00 87.56 600 LYS A O 1
ATOM 4886 N N . PHE A 1 601 ? -38.480 -3.197 21.132 1.00 88.31 601 PHE A N 1
ATOM 4887 C CA . PHE A 1 601 ? -37.195 -3.173 21.820 1.00 88.31 601 PHE A CA 1
ATOM 4888 C C . PHE A 1 601 ? -37.215 -2.223 23.021 1.00 88.31 601 PHE A C 1
ATOM 4890 O O . PHE A 1 601 ? -36.853 -2.641 24.111 1.00 88.31 601 PHE A O 1
ATOM 4897 N N . ASP A 1 602 ? -37.719 -1.000 22.844 1.00 82.94 602 ASP A N 1
ATOM 4898 C CA . ASP A 1 602 ? -37.750 0.019 23.904 1.00 82.94 602 ASP A CA 1
ATOM 4899 C C . ASP A 1 602 ? -38.613 -0.444 25.086 1.00 82.94 602 ASP A C 1
ATOM 4901 O O . ASP A 1 602 ? -38.180 -0.396 26.231 1.00 82.94 602 ASP A O 1
ATOM 4905 N N . ALA A 1 603 ? -39.789 -1.013 24.800 1.00 81.69 603 ALA A N 1
ATOM 4906 C CA . ALA A 1 603 ? -40.671 -1.585 25.816 1.00 81.69 603 ALA A CA 1
ATOM 4907 C C . ALA A 1 603 ? -40.043 -2.789 26.542 1.00 81.69 603 ALA A C 1
ATOM 4909 O O . ALA A 1 603 ? -40.279 -2.984 27.729 1.00 81.69 603 ALA A O 1
ATOM 4910 N N . ALA A 1 604 ? -39.243 -3.601 25.844 1.00 86.88 604 ALA A N 1
ATOM 4911 C CA . ALA A 1 604 ? -38.539 -4.730 26.448 1.00 86.88 604 ALA A CA 1
ATOM 4912 C C . ALA A 1 604 ? -37.353 -4.294 27.319 1.00 86.88 604 ALA A C 1
ATOM 4914 O O . ALA A 1 604 ? -37.024 -5.007 28.265 1.00 86.88 604 ALA A O 1
ATOM 4915 N N . ILE A 1 605 ? -36.713 -3.160 27.004 1.00 86.19 605 ILE A N 1
ATOM 4916 C CA . ILE A 1 605 ? -35.717 -2.540 27.884 1.00 86.19 605 ILE A CA 1
ATOM 4917 C C . ILE A 1 605 ? -36.406 -1.967 29.114 1.00 86.19 605 ILE A C 1
ATOM 4919 O O . ILE A 1 605 ? -36.003 -2.340 30.205 1.00 86.19 605 ILE A O 1
ATOM 4923 N N . ALA A 1 606 ? -37.464 -1.168 28.936 1.00 80.00 606 ALA A N 1
ATOM 4924 C CA . ALA A 1 606 ? -38.226 -0.583 30.037 1.00 80.00 606 ALA A CA 1
ATOM 4925 C C . ALA A 1 606 ? -38.713 -1.657 31.021 1.00 80.00 606 ALA A C 1
ATOM 4927 O O . ALA A 1 606 ? -38.418 -1.578 32.202 1.00 80.00 606 ALA A O 1
ATOM 4928 N N . ALA A 1 607 ? -39.327 -2.739 30.529 1.00 81.56 607 ALA A N 1
ATOM 4929 C CA . ALA A 1 607 ? -39.738 -3.852 31.386 1.00 81.56 607 ALA A CA 1
ATOM 4930 C C . ALA A 1 607 ? -38.552 -4.520 32.111 1.00 81.56 607 ALA A C 1
ATOM 4932 O O . ALA A 1 607 ? -38.659 -4.875 33.277 1.00 81.56 607 ALA A O 1
ATOM 4933 N N . ALA A 1 608 ? -37.409 -4.686 31.436 1.00 84.75 608 ALA A N 1
ATOM 4934 C CA . ALA A 1 608 ? -36.224 -5.286 32.050 1.00 84.75 608 ALA A CA 1
ATOM 4935 C C . ALA A 1 608 ? -35.544 -4.369 33.079 1.00 84.75 608 ALA A C 1
ATOM 4937 O O . ALA A 1 608 ? -34.855 -4.875 33.960 1.00 84.75 608 ALA A O 1
ATOM 4938 N N . THR A 1 609 ? -35.685 -3.049 32.941 1.00 81.94 609 THR A N 1
ATOM 4939 C CA . THR A 1 609 ? -35.162 -2.073 33.897 1.00 81.94 609 THR A CA 1
ATOM 4940 C C . THR A 1 609 ? -36.123 -1.841 35.054 1.00 81.94 609 THR A C 1
ATOM 4942 O O . THR A 1 609 ? -35.655 -1.785 36.180 1.00 81.94 609 THR A O 1
ATOM 4945 N N . ASP A 1 610 ? -37.434 -1.785 34.815 1.00 75.44 610 ASP A N 1
ATOM 4946 C CA . ASP A 1 610 ? -38.457 -1.603 35.857 1.00 75.44 610 ASP A CA 1
ATOM 4947 C C . ASP A 1 610 ? -38.444 -2.759 36.875 1.00 75.44 610 ASP A C 1
ATOM 4949 O O . ASP A 1 610 ? -38.667 -2.546 38.062 1.00 75.44 610 ASP A O 1
ATOM 4953 N N . ASP A 1 611 ? -38.111 -3.975 36.428 1.00 75.19 611 ASP A N 1
ATOM 4954 C CA . ASP A 1 611 ? -37.946 -5.149 37.293 1.00 75.19 611 ASP A CA 1
ATOM 4955 C C . ASP A 1 611 ? -36.569 -5.203 38.013 1.00 75.19 611 ASP A C 1
ATOM 4957 O O . ASP A 1 611 ? -36.338 -6.110 38.822 1.00 75.19 611 ASP A O 1
ATOM 4961 N N . ASP A 1 612 ? -35.616 -4.298 37.720 1.00 81.06 612 ASP A N 1
ATOM 4962 C CA . ASP A 1 612 ? -34.256 -4.329 38.288 1.00 81.06 612 ASP A CA 1
ATOM 4963 C C . ASP A 1 612 ? -34.136 -3.444 39.554 1.00 81.06 612 ASP A C 1
ATOM 4965 O O . ASP A 1 612 ? -34.314 -2.223 39.482 1.00 81.06 612 ASP A O 1
ATOM 4969 N N . PRO A 1 613 ? -33.731 -4.009 40.713 1.00 78.38 613 PRO A N 1
ATOM 4970 C CA . PRO A 1 613 ? -33.591 -3.262 41.969 1.00 78.38 613 PRO A CA 1
ATOM 4971 C C . PRO A 1 613 ? -32.604 -2.086 41.922 1.00 78.38 613 PRO A C 1
ATOM 4973 O O . PRO A 1 613 ? -32.666 -1.196 42.765 1.00 78.38 613 PRO A O 1
ATOM 4976 N N . LEU A 1 614 ? -31.654 -2.078 40.978 1.00 78.25 614 LEU A N 1
ATOM 4977 C CA . LEU A 1 614 ? -30.701 -0.978 40.798 1.00 78.25 614 LEU A CA 1
ATOM 4978 C C . LEU A 1 614 ? -31.281 0.181 39.975 1.00 78.25 614 LEU A C 1
ATOM 4980 O O . LEU A 1 614 ? -30.680 1.260 39.947 1.00 78.25 614 LEU A O 1
ATOM 4984 N N . TYR A 1 615 ? -32.407 -0.034 39.290 1.00 72.75 615 TYR A N 1
ATOM 4985 C CA . TYR A 1 615 ? -33.064 0.981 38.476 1.00 72.75 615 TYR A CA 1
ATOM 4986 C C . TYR A 1 615 ? -34.123 1.767 39.268 1.00 72.75 615 TYR A C 1
ATOM 4988 O O . TYR A 1 615 ? -34.158 2.994 39.166 1.00 72.75 615 TYR A O 1
ATOM 4996 N N . ASP A 1 616 ? -34.885 1.085 40.130 1.00 66.12 616 ASP A N 1
ATOM 4997 C CA . ASP A 1 616 ? -35.957 1.646 40.979 1.00 66.12 616 ASP A CA 1
ATOM 4998 C C . ASP A 1 616 ? -35.449 2.323 42.274 1.00 66.12 616 ASP A C 1
ATOM 5000 O O . ASP A 1 616 ? -36.142 2.451 43.280 1.00 66.12 616 ASP A O 1
ATOM 5004 N N . VAL A 1 617 ? -34.182 2.747 42.292 1.00 66.00 617 VAL A N 1
ATOM 5005 C CA . VAL A 1 617 ? -33.579 3.392 43.467 1.00 66.00 617 VAL A CA 1
ATOM 5006 C C . VAL A 1 617 ? -34.122 4.820 43.598 1.00 66.00 617 VAL A C 1
ATOM 5008 O O . VAL A 1 617 ? -33.573 5.767 43.017 1.00 66.00 617 VAL A O 1
ATOM 5011 N N . GLU A 1 618 ? -35.199 4.976 44.368 1.00 54.91 618 GLU A N 1
ATOM 5012 C CA . GLU A 1 618 ? -35.762 6.269 44.759 1.00 54.91 618 GLU A CA 1
ATOM 5013 C C . GLU A 1 618 ? -35.040 6.850 45.987 1.00 54.91 618 GLU A C 1
ATOM 5015 O O . GLU A 1 618 ? -34.790 6.176 46.987 1.00 54.91 618 GLU A O 1
ATOM 5020 N N . VAL A 1 619 ? -34.686 8.137 45.916 1.00 53.69 619 VAL A N 1
ATOM 5021 C CA . VAL A 1 619 ? -34.130 8.886 47.053 1.00 53.69 619 VAL A CA 1
ATOM 5022 C C . VAL A 1 619 ? -35.310 9.429 47.860 1.00 53.69 619 VAL A C 1
ATOM 5024 O O . VAL A 1 619 ? -35.827 10.500 47.542 1.00 53.69 619 VAL A O 1
ATOM 5027 N N . TYR A 1 620 ? -35.767 8.695 48.876 1.00 44.16 620 TYR A N 1
ATOM 5028 C CA . TYR A 1 620 ? -36.797 9.191 49.791 1.00 44.16 620 TYR A CA 1
ATOM 5029 C C . TYR A 1 620 ? -36.194 10.156 50.816 1.00 44.16 620 TYR A C 1
ATOM 5031 O O . TYR A 1 620 ? -35.210 9.854 51.486 1.00 44.16 620 TYR A O 1
ATOM 5039 N N . THR A 1 621 ? -36.810 11.323 50.975 1.00 42.31 621 THR A N 1
ATOM 5040 C CA . THR A 1 621 ? -36.551 12.229 52.100 1.00 42.31 621 THR A CA 1
ATOM 5041 C C . THR A 1 621 ? -37.461 11.846 53.262 1.00 42.31 621 THR A C 1
ATOM 5043 O O . THR A 1 621 ? -38.681 11.953 53.132 1.00 42.31 621 THR A O 1
ATOM 5046 N N . GLN A 1 622 ? -36.901 11.420 54.397 1.00 40.97 622 GLN A N 1
ATOM 5047 C CA . GLN A 1 622 ? -37.680 11.315 55.633 1.00 40.97 622 GLN A CA 1
ATOM 5048 C C . GLN A 1 622 ? -38.045 12.721 56.143 1.00 40.97 622 GLN A C 1
ATOM 5050 O O . GLN A 1 622 ? -37.220 13.635 56.093 1.00 40.97 622 GLN A O 1
ATOM 5055 N N . GLU A 1 623 ? -39.262 12.890 56.673 1.00 40.19 623 GLU A N 1
ATOM 5056 C CA . GLU A 1 623 ? -39.801 14.171 57.179 1.00 40.19 623 GLU A CA 1
ATOM 5057 C C . GLU A 1 623 ? -38.978 14.802 58.327 1.00 40.19 623 GLU A C 1
ATOM 5059 O O . GLU A 1 623 ? -39.175 15.972 58.650 1.00 40.19 623 GLU A O 1
ATOM 5064 N N . ASN A 1 624 ? -38.008 14.079 58.902 1.00 38.34 624 ASN A N 1
ATOM 5065 C CA . ASN A 1 624 ? -37.229 14.505 60.072 1.00 38.34 624 ASN A CA 1
ATOM 5066 C C . ASN A 1 624 ? -35.856 15.137 59.763 1.00 38.34 624 ASN A C 1
ATOM 5068 O O . ASN A 1 624 ? -35.137 15.500 60.690 1.00 38.34 624 ASN A O 1
ATOM 5072 N N . GLY A 1 625 ? -35.468 15.305 58.494 1.00 41.81 625 GLY A N 1
ATOM 5073 C CA . GLY A 1 625 ? -34.216 15.993 58.138 1.00 41.81 625 GLY A CA 1
ATOM 5074 C C . GLY A 1 625 ? -32.919 15.202 58.379 1.00 41.81 625 GLY A C 1
ATOM 5075 O O . GLY A 1 625 ? -31.837 15.758 58.183 1.00 41.81 625 GLY A O 1
ATOM 5076 N N . GLU A 1 626 ? -32.999 13.919 58.744 1.00 39.88 626 GLU A N 1
ATOM 5077 C CA . GLU A 1 626 ? -31.860 12.991 58.720 1.00 39.88 626 GLU A CA 1
ATOM 5078 C C . GLU A 1 626 ? -31.656 12.419 57.303 1.00 39.88 626 GLU A C 1
ATOM 5080 O O . GLU A 1 626 ? -32.613 12.191 56.559 1.00 39.88 626 GLU A O 1
ATOM 5085 N N . ALA A 1 627 ? -30.393 12.244 56.896 1.00 43.72 627 ALA A N 1
ATOM 5086 C CA . ALA A 1 627 ? -30.036 11.737 55.573 1.00 43.72 627 ALA A CA 1
ATOM 5087 C C . ALA A 1 627 ? -30.465 10.267 55.430 1.00 43.72 627 ALA A C 1
ATOM 5089 O O . ALA A 1 627 ? -30.025 9.419 56.201 1.00 43.72 627 ALA A O 1
ATOM 5090 N N . SER A 1 628 ? -31.314 9.964 54.444 1.00 44.09 628 SER A N 1
ATOM 5091 C CA . SER A 1 628 ? -31.682 8.583 54.119 1.00 44.09 628 SER A CA 1
ATOM 5092 C C . SER A 1 628 ? -30.490 7.867 53.487 1.00 44.09 628 SER A C 1
ATOM 5094 O O . SER A 1 628 ? -29.962 8.330 52.477 1.00 44.09 628 SER A O 1
ATOM 5096 N N . GLU A 1 629 ? -30.096 6.717 54.033 1.00 53.03 629 GLU A N 1
ATOM 5097 C CA . GLU A 1 629 ? -29.121 5.835 53.390 1.00 53.03 629 GLU A CA 1
ATOM 5098 C C . GLU A 1 629 ? -29.684 5.318 52.058 1.00 53.03 629 GLU A C 1
ATOM 5100 O O . GLU A 1 629 ? -30.805 4.808 51.982 1.00 53.03 629 GLU A O 1
ATOM 5105 N N . LEU A 1 630 ? -28.910 5.460 50.980 1.00 61.97 630 LEU A N 1
ATOM 5106 C CA . LEU A 1 630 ? -29.204 4.809 49.708 1.00 61.97 630 LEU A CA 1
ATOM 5107 C C . LEU A 1 630 ? -29.076 3.291 49.929 1.00 61.97 630 LEU A C 1
ATOM 5109 O O . LEU A 1 630 ? -27.979 2.819 50.216 1.00 61.97 630 LEU A O 1
ATOM 5113 N N . GLY A 1 631 ? -30.155 2.519 49.761 1.00 62.53 631 GLY A N 1
ATOM 5114 C CA . GLY A 1 631 ? -30.186 1.060 49.994 1.00 62.53 631 GLY A CA 1
ATOM 5115 C C . GLY A 1 631 ? -29.322 0.206 49.047 1.00 62.53 631 GLY A C 1
ATOM 5116 O O . GLY A 1 631 ? -29.540 -0.996 48.917 1.00 62.53 631 GLY A O 1
ATOM 5117 N N . VAL A 1 632 ? -28.357 0.809 48.347 1.00 72.69 632 VAL A N 1
ATOM 5118 C CA . VAL A 1 632 ? -27.478 0.161 47.372 1.00 72.69 632 VAL A CA 1
ATOM 5119 C C . VAL A 1 632 ? -26.029 0.334 47.800 1.00 72.69 632 VAL A C 1
ATOM 5121 O O . VAL A 1 632 ? -25.554 1.448 47.990 1.00 72.69 632 VAL A O 1
ATOM 5124 N N . HIS A 1 633 ? -25.295 -0.773 47.897 1.00 81.88 633 HIS A N 1
ATOM 5125 C CA . HIS A 1 633 ? -23.880 -0.759 48.258 1.00 81.88 633 HIS A CA 1
ATOM 5126 C C . HIS A 1 633 ? -22.978 -0.683 47.004 1.00 81.88 633 HIS A C 1
ATOM 5128 O O . HIS A 1 633 ? -23.252 -1.373 46.014 1.00 81.88 633 HIS A O 1
ATOM 5134 N N . PRO A 1 634 ? -21.858 0.072 47.009 1.00 83.00 634 PRO A N 1
ATOM 5135 C CA . PRO A 1 634 ? -20.944 0.155 45.862 1.00 83.00 634 PRO A CA 1
ATOM 5136 C C . PRO A 1 634 ? -20.344 -1.206 45.462 1.00 83.00 634 PRO A C 1
ATOM 5138 O O . PRO A 1 634 ? -20.058 -1.426 44.284 1.00 83.00 634 PRO A O 1
ATOM 5141 N N . ALA A 1 635 ? -20.227 -2.155 46.401 1.00 83.38 635 ALA A N 1
ATOM 5142 C CA . ALA A 1 635 ? -19.832 -3.537 46.100 1.00 83.38 635 ALA A CA 1
ATOM 5143 C C . ALA A 1 635 ? -20.801 -4.231 45.121 1.00 83.38 635 ALA A C 1
ATOM 5145 O O . ALA A 1 635 ? -20.355 -4.916 44.201 1.00 83.38 635 ALA A O 1
ATOM 5146 N N . THR A 1 636 ? -22.113 -3.999 45.257 1.00 85.44 636 THR A N 1
ATOM 5147 C CA . THR A 1 636 ? -23.151 -4.565 44.376 1.00 85.44 636 THR A CA 1
ATOM 5148 C C . THR A 1 636 ? -22.987 -4.073 42.940 1.00 85.44 636 THR A C 1
ATOM 5150 O O . THR A 1 636 ? -23.072 -4.849 41.986 1.00 85.44 636 THR A O 1
ATOM 5153 N N . ILE A 1 637 ? -22.682 -2.783 42.773 1.00 88.56 637 ILE A N 1
ATOM 5154 C CA . ILE A 1 637 ? -22.424 -2.198 41.456 1.00 88.56 637 ILE A CA 1
ATOM 5155 C C . ILE A 1 637 ? -21.114 -2.740 40.867 1.00 88.56 637 ILE A C 1
ATOM 5157 O O . ILE A 1 637 ? -21.070 -3.103 39.691 1.00 88.56 637 ILE A O 1
ATOM 5161 N N . ALA A 1 638 ? -20.051 -2.827 41.674 1.00 89.25 638 ALA A N 1
ATOM 5162 C CA . ALA A 1 638 ? -18.764 -3.369 41.246 1.00 89.25 638 ALA A CA 1
ATOM 5163 C C . ALA A 1 638 ? -18.886 -4.821 40.751 1.00 89.25 638 ALA A C 1
ATOM 5165 O O . ALA A 1 638 ? -18.357 -5.145 39.686 1.00 89.25 638 ALA A O 1
ATOM 5166 N N . ASP A 1 639 ? -19.630 -5.670 41.466 1.00 89.31 639 ASP A N 1
ATOM 5167 C CA . ASP A 1 639 ? -19.900 -7.053 41.064 1.00 89.31 639 ASP A CA 1
ATOM 5168 C C . ASP A 1 639 ? -20.686 -7.123 39.742 1.00 89.31 639 ASP A C 1
ATOM 5170 O O . ASP A 1 639 ? -20.326 -7.882 38.835 1.00 89.31 639 ASP A O 1
ATOM 5174 N N . ARG A 1 640 ? -21.703 -6.267 39.557 1.00 90.75 640 ARG A N 1
ATOM 5175 C CA . ARG A 1 640 ? -22.455 -6.202 38.291 1.00 90.75 640 ARG A CA 1
ATOM 5176 C C . ARG A 1 640 ? -21.572 -5.756 37.121 1.00 90.75 640 ARG A C 1
ATOM 5178 O O . ARG A 1 640 ? -21.612 -6.379 36.059 1.00 90.75 640 ARG A O 1
ATOM 5185 N N . LEU A 1 641 ? -20.710 -4.756 37.316 1.00 92.44 641 LEU A N 1
ATOM 5186 C CA . LEU A 1 641 ? -19.734 -4.315 36.308 1.00 92.44 641 LEU A CA 1
ATOM 5187 C C . LEU A 1 641 ? -18.726 -5.422 35.956 1.00 92.44 641 LEU A C 1
ATOM 5189 O O . LEU A 1 641 ? -18.426 -5.630 34.778 1.00 92.44 641 LEU A O 1
ATOM 5193 N N . ILE A 1 642 ? -18.226 -6.162 36.952 1.00 91.88 642 ILE A N 1
ATOM 5194 C CA . ILE A 1 642 ? -17.342 -7.320 36.749 1.00 91.88 642 ILE A CA 1
ATOM 5195 C C . ILE A 1 642 ? -18.049 -8.396 35.912 1.00 91.88 642 ILE A C 1
ATOM 5197 O O . ILE A 1 642 ? -17.491 -8.858 34.910 1.00 91.88 642 ILE A O 1
ATOM 5201 N N . LYS A 1 643 ? -19.297 -8.743 36.256 1.00 91.62 643 LYS A N 1
ATOM 5202 C CA . LYS A 1 643 ? -20.126 -9.689 35.488 1.00 91.62 643 LYS A CA 1
ATOM 5203 C C . LYS A 1 643 ? -20.315 -9.232 34.042 1.00 91.62 643 LYS A C 1
ATOM 5205 O O . LYS A 1 643 ? -20.182 -10.037 33.119 1.00 91.62 643 LYS A O 1
ATOM 5210 N N . MET A 1 644 ? -20.553 -7.942 33.809 1.00 93.44 644 MET A N 1
ATOM 5211 C CA . MET A 1 644 ? -20.684 -7.403 32.454 1.00 93.44 644 MET A CA 1
ATOM 5212 C C . MET A 1 644 ? -19.384 -7.516 31.645 1.00 93.44 644 MET A C 1
ATOM 5214 O O . MET A 1 644 ? -19.411 -7.920 30.479 1.00 93.44 644 MET A O 1
ATOM 5218 N N . LEU A 1 645 ? -18.244 -7.190 32.262 1.00 92.12 645 LEU A N 1
ATOM 5219 C CA . LEU A 1 645 ? -16.922 -7.244 31.634 1.00 92.12 645 LEU A CA 1
ATOM 5220 C C . LEU A 1 645 ? -16.508 -8.671 31.243 1.00 92.12 645 LEU A C 1
ATOM 5222 O O . LEU A 1 645 ? -15.891 -8.854 30.191 1.00 92.12 645 LEU A O 1
ATOM 5226 N N . HIS A 1 646 ? -16.839 -9.667 32.069 1.00 90.56 646 HIS A N 1
ATOM 5227 C CA . HIS A 1 646 ? -16.427 -11.060 31.870 1.00 90.56 646 HIS A CA 1
ATOM 5228 C C . HIS A 1 646 ? -17.435 -11.934 31.123 1.00 90.56 646 HIS A C 1
ATOM 5230 O O . HIS A 1 646 ? -17.011 -12.828 30.393 1.00 90.56 646 HIS A O 1
ATOM 5236 N N . ALA A 1 647 ? -18.738 -11.692 31.270 1.00 89.81 647 ALA A N 1
ATOM 5237 C CA . ALA A 1 647 ? -19.772 -12.530 30.663 1.00 89.81 647 ALA A CA 1
ATOM 5238 C C . ALA A 1 647 ? -20.512 -11.803 29.533 1.00 89.81 647 ALA A C 1
ATOM 5240 O O . ALA A 1 647 ? -20.415 -12.211 28.376 1.00 89.81 647 ALA A O 1
ATOM 5241 N N . ARG A 1 648 ? -21.192 -10.690 29.839 1.00 90.81 648 ARG A N 1
ATOM 5242 C CA . ARG A 1 648 ? -22.139 -10.047 28.906 1.00 90.81 648 ARG A CA 1
ATOM 5243 C C . ARG A 1 648 ? -21.488 -9.496 27.643 1.00 90.81 648 ARG A C 1
ATOM 5245 O O . ARG A 1 648 ? -21.971 -9.746 26.544 1.00 90.81 648 ARG A O 1
ATOM 5252 N N . ILE A 1 649 ? -20.391 -8.749 27.769 1.00 91.38 649 ILE A N 1
ATOM 5253 C CA . ILE A 1 649 ? -19.726 -8.129 26.610 1.00 91.38 649 ILE A CA 1
ATOM 5254 C C . ILE A 1 649 ? -19.097 -9.193 25.685 1.00 91.38 649 ILE A C 1
ATOM 5256 O O . ILE A 1 649 ? -19.275 -9.103 24.461 1.00 91.38 649 ILE A O 1
ATOM 5260 N N . PRO A 1 650 ? -18.385 -10.216 26.208 1.00 92.62 650 PRO A N 1
ATOM 5261 C CA . PRO A 1 650 ? -17.931 -11.344 25.395 1.00 92.62 650 PRO A CA 1
ATOM 5262 C C . PRO A 1 650 ? -19.071 -12.136 24.745 1.00 92.62 650 PRO A C 1
ATOM 5264 O O . PRO A 1 650 ? -18.974 -12.435 23.554 1.00 92.62 650 PRO A O 1
ATOM 5267 N N . GLU A 1 651 ? -20.149 -12.423 25.481 1.00 91.75 651 GLU A N 1
ATOM 5268 C CA . GLU A 1 651 ? -21.339 -13.116 24.969 1.00 91.75 651 GLU A CA 1
ATOM 5269 C C . GLU A 1 651 ? -21.965 -12.343 23.803 1.00 91.75 651 GLU A C 1
ATOM 5271 O O . GLU A 1 651 ? -22.145 -12.900 22.715 1.00 91.75 651 GLU A O 1
ATOM 5276 N N . TYR A 1 652 ? -22.181 -11.038 23.991 1.00 90.69 652 TYR A N 1
ATOM 5277 C CA . TYR A 1 652 ? -22.667 -10.136 22.953 1.00 90.69 652 TYR A CA 1
ATOM 5278 C C . TYR A 1 652 ? -21.796 -10.212 21.685 1.00 90.69 652 TYR A C 1
ATOM 5280 O O . TYR A 1 652 ? -22.298 -10.436 20.579 1.00 90.69 652 TYR A O 1
ATOM 5288 N N . THR A 1 653 ? -20.472 -10.118 21.858 1.00 90.62 653 THR A N 1
ATOM 5289 C CA . THR A 1 653 ? -19.495 -10.161 20.757 1.00 90.62 653 THR A CA 1
ATOM 5290 C C . THR A 1 653 ? -19.516 -11.514 20.030 1.00 90.62 653 THR A C 1
ATOM 5292 O O . THR A 1 653 ? -19.367 -11.587 18.806 1.00 90.62 653 THR A O 1
ATOM 5295 N N . GLN A 1 654 ? -19.656 -12.618 20.766 1.00 91.81 654 GLN A N 1
ATOM 5296 C CA . GLN A 1 654 ? -19.681 -13.965 20.198 1.00 91.81 654 GLN A CA 1
ATOM 5297 C C . GLN A 1 654 ? -20.964 -14.212 19.401 1.00 91.81 654 GLN A C 1
ATOM 5299 O O . GLN A 1 654 ? -20.890 -14.687 18.265 1.00 91.81 654 GLN A O 1
ATOM 5304 N N . GLN A 1 655 ? -22.121 -13.850 19.953 1.00 90.06 655 GLN A N 1
ATOM 5305 C CA . GLN A 1 655 ? -23.414 -13.979 19.277 1.00 90.06 655 GLN A CA 1
ATOM 5306 C C . GLN A 1 655 ? -23.465 -13.130 17.999 1.00 90.06 655 GLN A C 1
ATOM 5308 O O . GLN A 1 655 ? -23.846 -13.630 16.937 1.00 90.06 655 GLN A O 1
ATOM 5313 N N . SER A 1 656 ? -22.970 -11.891 18.060 1.00 89.44 656 SER A N 1
ATOM 5314 C CA . SER A 1 656 ? -22.831 -11.007 16.898 1.00 89.44 656 SER A CA 1
ATOM 5315 C C . SER A 1 656 ? -21.961 -11.634 15.797 1.00 89.44 656 SER A C 1
ATOM 5317 O O . SER A 1 656 ? -22.368 -11.708 14.632 1.00 89.44 656 SER A O 1
ATOM 5319 N N . LYS A 1 657 ? -20.804 -12.218 16.151 1.00 91.31 657 LYS A N 1
ATOM 5320 C CA . LYS A 1 657 ? -19.946 -12.951 15.197 1.00 91.31 657 LYS A CA 1
ATOM 5321 C C . LYS A 1 657 ? -20.657 -14.136 14.547 1.00 91.31 657 LYS A C 1
ATOM 5323 O O . LYS A 1 657 ? -20.521 -14.320 13.337 1.00 91.31 657 LYS A O 1
ATOM 5328 N N . VAL A 1 658 ? -21.392 -14.937 15.317 1.00 91.38 658 VAL A N 1
ATOM 5329 C CA . VAL A 1 658 ? -22.148 -16.089 14.793 1.00 91.38 658 VAL A CA 1
ATOM 5330 C C . VAL A 1 658 ? -23.227 -15.622 13.814 1.00 91.38 658 VAL A C 1
ATOM 5332 O O . VAL A 1 658 ? -23.360 -16.186 12.725 1.00 91.38 658 VAL A O 1
ATOM 5335 N N . MET A 1 659 ? -23.939 -14.543 14.145 1.00 90.12 659 MET A N 1
ATOM 5336 C CA . MET A 1 659 ? -24.930 -13.928 13.262 1.00 90.12 659 MET A CA 1
ATOM 5337 C C . MET A 1 659 ? -24.279 -13.475 11.940 1.00 90.12 659 MET A C 1
ATOM 5339 O O . MET A 1 659 ? -24.742 -13.858 10.859 1.00 90.12 659 MET A O 1
ATOM 5343 N N . VAL A 1 660 ? -23.154 -12.749 11.997 1.00 90.75 660 VAL A N 1
ATOM 5344 C CA . VAL A 1 660 ? -22.413 -12.304 10.800 1.00 90.75 660 VAL A CA 1
ATOM 5345 C C . VAL A 1 660 ? -21.899 -13.490 9.980 1.00 90.75 660 VAL A C 1
ATOM 5347 O O . VAL A 1 660 ? -21.965 -13.459 8.755 1.00 90.75 660 VAL A O 1
ATOM 5350 N N . GLN A 1 661 ? -21.433 -14.571 10.605 1.00 90.31 661 GLN A N 1
ATOM 5351 C CA . GLN A 1 661 ? -21.003 -15.771 9.876 1.00 90.31 661 GLN A CA 1
ATOM 5352 C C . GLN A 1 661 ? -22.166 -16.458 9.141 1.00 90.31 661 GLN A C 1
ATOM 5354 O O . GLN A 1 661 ? -21.990 -16.939 8.020 1.00 90.31 661 GLN A O 1
ATOM 5359 N N . LYS A 1 662 ? -23.362 -16.475 9.741 1.00 90.62 662 LYS A N 1
ATOM 5360 C CA . LYS A 1 662 ? -24.568 -17.109 9.184 1.00 90.62 662 LYS A CA 1
ATOM 5361 C C . LYS A 1 662 ? -25.198 -16.282 8.052 1.00 90.62 662 LYS A C 1
ATOM 5363 O O . LYS A 1 662 ? -25.571 -16.829 7.002 1.00 90.62 662 LYS A O 1
ATOM 5368 N N . HIS A 1 663 ? -25.308 -14.966 8.241 1.00 93.50 663 HIS A N 1
ATOM 5369 C CA . HIS A 1 663 ? -26.069 -14.073 7.356 1.00 93.50 663 HIS A CA 1
ATOM 5370 C C . HIS A 1 663 ? -25.219 -13.058 6.580 1.00 93.50 663 HIS A C 1
ATOM 5372 O O . HIS A 1 663 ? -25.681 -12.561 5.552 1.00 93.50 663 HIS A O 1
ATOM 5378 N N . GLY A 1 664 ? -23.993 -12.772 7.015 1.00 91.81 664 GLY A N 1
ATOM 5379 C CA . GLY A 1 664 ? -23.063 -11.828 6.389 1.00 91.81 664 GLY A CA 1
ATOM 5380 C C . GLY A 1 664 ? -22.496 -12.293 5.048 1.00 91.81 664 GLY A C 1
ATOM 5381 O O . GLY A 1 664 ? -22.817 -13.368 4.529 1.00 91.81 664 GLY A O 1
ATOM 5382 N N . LYS A 1 665 ? -21.645 -11.457 4.442 1.00 92.19 665 LYS A N 1
ATOM 5383 C CA . LYS A 1 665 ? -21.037 -11.777 3.142 1.00 92.19 665 LYS A CA 1
ATOM 5384 C C . LYS A 1 665 ? -20.100 -12.994 3.246 1.00 92.19 665 LYS A C 1
ATOM 5386 O O . LYS A 1 665 ? -19.389 -13.134 4.241 1.00 92.19 665 LYS A O 1
ATOM 5391 N N . PRO A 1 666 ? -20.003 -13.842 2.205 1.00 90.06 666 PRO A N 1
ATOM 5392 C CA . PRO A 1 666 ? -19.099 -14.986 2.222 1.00 90.06 666 PRO A CA 1
ATOM 5393 C C . PRO A 1 666 ? -17.629 -14.589 2.395 1.00 90.06 666 PRO A C 1
ATOM 5395 O O . PRO A 1 666 ? -17.187 -13.503 1.982 1.00 90.06 666 PRO A O 1
ATOM 5398 N N . SER A 1 667 ? -16.842 -15.519 2.938 1.00 89.62 667 SER A N 1
ATOM 5399 C CA . SER A 1 667 ? -15.397 -15.351 3.098 1.00 89.62 667 SER A CA 1
ATOM 5400 C C . SER A 1 667 ? -14.708 -15.047 1.759 1.00 89.62 667 SER A C 1
ATOM 5402 O O . SER A 1 667 ? -15.236 -15.294 0.670 1.00 89.62 667 SER A O 1
ATOM 5404 N N . ARG A 1 668 ? -13.503 -14.468 1.821 1.00 88.56 668 ARG A N 1
ATOM 5405 C CA . ARG A 1 668 ? -12.739 -14.116 0.611 1.00 88.56 668 ARG A CA 1
ATOM 5406 C C . ARG A 1 668 ? -12.447 -15.348 -0.250 1.00 88.56 668 ARG A C 1
ATOM 5408 O O . ARG A 1 668 ? -12.581 -15.268 -1.463 1.00 88.56 668 ARG A O 1
ATOM 5415 N N . ILE A 1 669 ? -12.147 -16.485 0.373 1.00 88.75 669 ILE A N 1
ATOM 5416 C CA . ILE A 1 669 ? -11.880 -17.748 -0.327 1.00 88.75 669 ILE A CA 1
ATOM 5417 C C . ILE A 1 669 ? -13.097 -18.156 -1.167 1.00 88.75 669 ILE A C 1
ATOM 5419 O O . ILE A 1 669 ? -12.964 -18.395 -2.363 1.00 88.75 669 ILE A O 1
ATOM 5423 N N . VAL A 1 670 ? -14.303 -18.121 -0.588 1.00 88.75 670 VAL A N 1
ATOM 5424 C CA . VAL A 1 670 ? -15.548 -18.459 -1.305 1.00 88.75 670 VAL A CA 1
ATOM 5425 C C . VAL A 1 670 ? -15.809 -17.500 -2.472 1.00 88.75 670 VAL A C 1
ATOM 5427 O O . VAL A 1 670 ? -16.301 -17.909 -3.519 1.00 88.75 670 VAL A O 1
ATOM 5430 N N . ARG A 1 671 ? -15.455 -16.220 -2.331 1.00 89.75 671 ARG A N 1
ATOM 5431 C CA . ARG A 1 671 ? -15.653 -15.226 -3.396 1.00 89.75 671 ARG A CA 1
ATOM 5432 C C . ARG A 1 671 ? -14.634 -15.336 -4.532 1.00 89.75 671 ARG A C 1
ATOM 5434 O O . ARG A 1 671 ? -14.986 -15.050 -5.676 1.00 89.75 671 ARG A O 1
ATOM 5441 N N . TYR A 1 672 ? -13.399 -15.739 -4.239 1.00 87.56 672 TYR A N 1
ATOM 5442 C CA . TYR A 1 672 ? -12.299 -15.677 -5.203 1.00 87.56 672 TYR A CA 1
ATOM 5443 C C . TYR A 1 672 ? -11.798 -17.034 -5.708 1.00 87.56 672 TYR A C 1
ATOM 5445 O O . TYR A 1 672 ? -11.045 -17.034 -6.676 1.00 87.56 672 TYR A O 1
ATOM 5453 N N . TRP A 1 673 ? -12.232 -18.178 -5.158 1.00 90.88 673 TRP A N 1
ATOM 5454 C CA . TRP A 1 673 ? -11.763 -19.485 -5.645 1.00 90.88 673 TRP A CA 1
ATOM 5455 C C . TRP A 1 673 ? -12.034 -19.669 -7.142 1.00 90.88 673 TRP A C 1
ATOM 5457 O O . TRP A 1 673 ? -11.130 -20.041 -7.870 1.00 90.88 673 TRP A O 1
ATOM 5467 N N . PHE A 1 674 ? -13.231 -19.324 -7.627 1.00 86.12 674 PHE A N 1
ATOM 5468 C CA . PHE A 1 674 ? -13.593 -19.513 -9.033 1.00 86.12 674 PHE A CA 1
ATOM 5469 C C . PHE A 1 674 ? -12.697 -18.715 -10.000 1.00 86.12 674 PHE A C 1
ATOM 5471 O O . PHE A 1 674 ? -12.078 -19.336 -10.864 1.00 86.12 674 PHE A O 1
ATOM 5478 N N . PRO A 1 675 ? -12.547 -17.378 -9.873 1.00 80.56 675 PRO A N 1
ATOM 5479 C CA . PRO A 1 675 ? -11.646 -16.630 -10.751 1.00 80.56 675 PRO A CA 1
ATOM 5480 C C . PRO A 1 675 ? -10.174 -17.032 -10.583 1.00 80.56 675 PRO A C 1
ATOM 5482 O O . PRO A 1 675 ? -9.448 -17.034 -11.572 1.00 80.56 675 PRO A O 1
ATOM 5485 N N . ILE A 1 676 ? -9.732 -17.420 -9.379 1.00 82.00 676 ILE A N 1
ATOM 5486 C CA . ILE A 1 676 ? -8.366 -17.920 -9.155 1.00 82.00 676 ILE A CA 1
ATOM 5487 C C . ILE A 1 676 ? -8.155 -19.252 -9.883 1.00 82.00 676 ILE A C 1
ATOM 5489 O O . ILE A 1 676 ? -7.176 -19.399 -10.604 1.00 82.00 676 ILE A O 1
ATOM 5493 N N . THR A 1 677 ? -9.080 -20.206 -9.758 1.00 83.06 677 THR A N 1
ATOM 5494 C CA . THR A 1 677 ? -9.008 -21.504 -10.439 1.00 83.06 677 THR A CA 1
ATOM 5495 C C . THR A 1 677 ? -9.064 -21.338 -11.952 1.00 83.06 677 THR A C 1
ATOM 5497 O O . THR A 1 677 ? -8.270 -21.957 -12.653 1.00 83.06 677 THR A O 1
ATOM 5500 N N . VAL A 1 678 ? -9.936 -20.467 -12.470 1.00 81.75 678 VAL A N 1
ATOM 5501 C CA . VAL A 1 678 ? -9.954 -20.130 -13.902 1.00 81.75 678 VAL A CA 1
ATOM 5502 C C . VAL A 1 678 ? -8.622 -19.511 -14.318 1.00 81.75 678 VAL A C 1
ATOM 5504 O O . VAL A 1 678 ? -8.076 -19.920 -15.337 1.00 81.75 678 VAL A O 1
ATOM 5507 N N . GLY A 1 679 ? -8.053 -18.599 -13.526 1.00 75.56 679 GLY A N 1
ATOM 5508 C CA . GLY A 1 679 ? -6.730 -18.016 -13.764 1.00 75.56 679 GLY A CA 1
ATOM 5509 C C . GLY A 1 679 ? -5.615 -19.063 -13.810 1.00 75.56 679 GLY A C 1
ATOM 5510 O O . GLY A 1 679 ? -4.814 -19.065 -14.736 1.00 75.56 679 GLY A O 1
ATOM 5511 N N . ILE A 1 680 ? -5.598 -20.006 -12.866 1.00 76.69 680 ILE A N 1
ATOM 5512 C CA . ILE A 1 680 ? -4.590 -21.074 -12.798 1.00 76.69 680 ILE A CA 1
ATOM 5513 C C . ILE A 1 680 ? -4.760 -22.077 -13.947 1.00 76.69 680 ILE A C 1
ATOM 5515 O O . ILE A 1 680 ? -3.783 -22.402 -14.616 1.00 76.69 680 ILE A O 1
ATOM 5519 N N . LEU A 1 681 ? -5.977 -22.547 -14.232 1.00 75.56 681 LEU A N 1
ATOM 5520 C CA . LEU A 1 681 ? -6.221 -23.512 -15.313 1.00 75.56 681 LEU A CA 1
ATOM 5521 C C . LEU A 1 681 ? -5.956 -22.893 -16.692 1.00 75.56 681 LEU A C 1
ATOM 5523 O O . LEU A 1 681 ? -5.331 -23.524 -17.550 1.00 75.56 681 LEU A O 1
ATOM 5527 N N . SER A 1 682 ? -6.359 -21.633 -16.881 1.00 74.81 682 SER A N 1
ATOM 5528 C CA . SER A 1 682 ? -6.052 -20.879 -18.097 1.00 74.81 682 SER A CA 1
ATOM 5529 C C . SER A 1 682 ? -4.579 -20.487 -18.185 1.00 74.81 682 SER A C 1
ATOM 5531 O O . SER A 1 682 ? -4.088 -20.381 -19.302 1.00 74.81 682 SER A O 1
ATOM 5533 N N . SER A 1 683 ? -3.835 -20.376 -17.075 1.00 68.44 683 SER A N 1
ATOM 5534 C CA . SER A 1 683 ? -2.405 -20.027 -17.099 1.00 68.44 683 SER A CA 1
ATOM 5535 C C . SER A 1 683 ? -1.579 -20.966 -17.975 1.00 68.44 683 SER A C 1
ATOM 5537 O O . SER A 1 683 ? -0.738 -20.494 -18.725 1.00 68.44 683 SER A O 1
ATOM 5539 N N . SER A 1 684 ? -1.867 -22.272 -17.979 1.00 73.31 684 SER A N 1
ATOM 5540 C CA . SER A 1 684 ? -1.143 -23.232 -18.824 1.00 73.31 684 SER A CA 1
ATOM 5541 C C . SER A 1 684 ? -1.459 -23.070 -20.313 1.00 73.31 684 SER A C 1
ATOM 5543 O O . SER A 1 684 ? -0.608 -23.334 -21.160 1.00 73.31 684 SER A O 1
ATOM 5545 N N . THR A 1 685 ? -2.676 -22.624 -20.632 1.00 76.00 685 THR A N 1
ATOM 5546 C CA . THR A 1 685 ? -3.143 -22.390 -22.003 1.00 76.00 685 THR A CA 1
ATOM 5547 C C . THR A 1 685 ? -2.655 -21.039 -22.506 1.00 76.00 685 THR A C 1
ATOM 5549 O O . THR A 1 685 ? -2.179 -20.950 -23.627 1.00 76.00 685 THR A O 1
ATOM 5552 N N . ILE A 1 686 ? -2.692 -20.012 -21.656 1.00 71.38 686 ILE A N 1
ATOM 5553 C CA . ILE A 1 686 ? -2.123 -18.687 -21.903 1.00 71.38 686 ILE A CA 1
ATOM 5554 C C . ILE A 1 686 ? -0.610 -18.814 -22.082 1.00 71.38 686 ILE A C 1
ATOM 5556 O O . ILE A 1 686 ? -0.077 -18.309 -23.058 1.00 71.38 686 ILE A O 1
ATOM 5560 N N . LEU A 1 687 ? 0.079 -19.554 -21.210 1.00 71.81 687 LEU A N 1
ATOM 5561 C CA . LEU A 1 687 ? 1.513 -19.800 -21.324 1.00 71.81 687 LEU A CA 1
ATOM 5562 C C . LEU A 1 687 ? 1.838 -20.595 -22.589 1.00 71.81 687 LEU A C 1
ATOM 5564 O O . LEU A 1 687 ? 2.733 -20.198 -23.320 1.00 71.81 687 LEU A O 1
ATOM 5568 N N . ARG A 1 688 ? 1.088 -21.660 -22.908 1.00 75.12 688 ARG A N 1
ATOM 5569 C CA . ARG A 1 688 ? 1.254 -22.382 -24.183 1.00 75.12 688 ARG A CA 1
ATOM 5570 C C . ARG A 1 688 ? 0.995 -21.490 -25.389 1.00 75.12 688 ARG A C 1
ATOM 5572 O O . ARG A 1 688 ? 1.751 -21.554 -26.343 1.00 75.12 688 ARG A O 1
ATOM 5579 N N . TYR A 1 689 ? -0.031 -20.649 -25.351 1.00 77.75 689 TYR A N 1
ATOM 5580 C CA . TYR A 1 689 ? -0.336 -19.716 -26.428 1.00 77.75 689 TYR A CA 1
ATOM 5581 C C . TYR A 1 689 ? 0.792 -18.692 -26.609 1.00 77.75 689 TYR A C 1
ATOM 5583 O O . TYR A 1 689 ? 1.267 -18.504 -27.724 1.00 77.75 689 TYR A O 1
ATOM 5591 N N . LEU A 1 690 ? 1.285 -18.102 -25.517 1.00 70.88 690 LEU A N 1
ATOM 5592 C CA . LEU A 1 690 ? 2.397 -17.148 -25.524 1.00 70.88 690 LEU A CA 1
ATOM 5593 C C . LEU A 1 690 ? 3.723 -17.794 -25.953 1.00 70.88 690 LEU A C 1
ATOM 5595 O O . LEU A 1 690 ? 4.486 -17.178 -26.688 1.00 70.88 690 LEU A O 1
ATOM 5599 N N . VAL A 1 691 ? 3.997 -19.034 -25.535 1.00 75.94 691 VAL A N 1
ATOM 5600 C CA . VAL A 1 691 ? 5.209 -19.781 -25.915 1.00 75.94 691 VAL A CA 1
ATOM 5601 C C . VAL A 1 691 ? 5.139 -20.236 -27.374 1.00 75.94 691 VAL A C 1
ATOM 5603 O O . VAL A 1 691 ? 6.107 -20.057 -28.108 1.00 75.94 691 VAL A O 1
ATOM 5606 N N . ASN A 1 692 ? 3.994 -20.748 -27.832 1.00 82.38 692 ASN A N 1
ATOM 5607 C CA . ASN A 1 692 ? 3.809 -21.189 -29.218 1.00 82.38 692 ASN A CA 1
ATOM 5608 C C . ASN A 1 692 ? 3.795 -20.012 -30.201 1.00 82.38 692 ASN A C 1
ATOM 5610 O O . ASN A 1 692 ? 4.220 -20.161 -31.340 1.00 82.38 692 ASN A O 1
ATOM 5614 N N . ARG A 1 693 ? 3.346 -18.832 -29.757 1.00 81.94 693 ARG A N 1
ATOM 5615 C CA . ARG A 1 693 ? 3.385 -17.582 -30.529 1.00 81.94 693 ARG A CA 1
ATOM 5616 C C . ARG A 1 693 ? 4.613 -16.734 -30.196 1.00 81.94 693 ARG A C 1
ATOM 5618 O O . ARG A 1 693 ? 4.664 -15.582 -30.602 1.00 81.94 693 ARG A O 1
ATOM 5625 N N . LYS A 1 694 ? 5.617 -17.266 -29.486 1.00 73.06 694 LYS A N 1
ATOM 5626 C CA . LYS A 1 694 ? 6.811 -16.505 -29.077 1.00 73.06 694 LYS A CA 1
ATOM 5627 C C . LYS A 1 694 ? 7.526 -15.882 -30.274 1.00 73.06 694 LYS A C 1
ATOM 5629 O O . LYS A 1 694 ? 7.946 -14.735 -30.181 1.00 73.06 694 LYS A O 1
ATOM 5634 N N . ALA A 1 695 ? 7.657 -16.630 -31.370 1.00 80.81 695 ALA A N 1
ATOM 5635 C CA . ALA A 1 695 ? 8.262 -16.131 -32.601 1.00 80.81 695 ALA A CA 1
ATOM 5636 C C . ALA A 1 695 ? 7.454 -14.958 -33.167 1.00 80.81 695 ALA A C 1
ATOM 5638 O O . ALA A 1 695 ? 8.008 -13.888 -33.358 1.00 80.81 695 ALA A O 1
ATOM 5639 N N . GLU A 1 696 ? 6.138 -15.118 -33.310 1.00 83.19 696 GLU A N 1
ATOM 5640 C CA . GLU A 1 696 ? 5.250 -14.061 -33.806 1.00 83.19 696 GLU A CA 1
ATOM 5641 C C . GLU A 1 696 ? 5.227 -12.834 -32.894 1.00 83.19 696 GLU A C 1
ATOM 5643 O O . GLU A 1 696 ? 5.255 -11.715 -33.383 1.00 83.19 696 GLU A O 1
ATOM 5648 N N . ILE A 1 697 ? 5.230 -13.019 -31.573 1.00 78.31 697 ILE A N 1
ATOM 5649 C CA . ILE A 1 697 ? 5.291 -11.924 -30.598 1.00 78.31 697 ILE A CA 1
ATOM 5650 C C . ILE A 1 697 ? 6.636 -11.198 -30.695 1.00 78.31 697 ILE A C 1
ATOM 5652 O O . ILE A 1 697 ? 6.665 -9.973 -30.641 1.00 78.31 697 ILE A O 1
ATOM 5656 N N . LEU A 1 698 ? 7.746 -11.926 -30.857 1.00 80.06 698 LEU A N 1
ATOM 5657 C CA . LEU A 1 698 ? 9.066 -11.329 -31.069 1.00 80.06 698 LEU A CA 1
ATOM 5658 C C . LEU A 1 698 ? 9.119 -10.549 -32.380 1.00 80.06 698 LEU A C 1
ATOM 5660 O O . LEU A 1 698 ? 9.596 -9.420 -32.367 1.00 80.06 698 LEU A O 1
ATOM 5664 N N . THR A 1 699 ? 8.587 -11.106 -33.468 1.00 86.94 699 THR A N 1
ATOM 5665 C CA . THR A 1 699 ? 8.471 -10.412 -34.753 1.00 86.94 699 THR A CA 1
ATOM 5666 C C . THR A 1 699 ? 7.616 -9.162 -34.605 1.00 86.94 699 THR A C 1
ATOM 5668 O O . THR A 1 699 ? 8.047 -8.096 -35.010 1.00 86.94 699 THR A O 1
ATOM 5671 N N . TRP A 1 700 ? 6.475 -9.240 -33.920 1.00 86.31 700 TRP A N 1
ATOM 5672 C CA . TRP A 1 700 ? 5.599 -8.091 -33.700 1.00 86.31 700 TRP A CA 1
ATOM 5673 C C . TRP A 1 700 ? 6.267 -7.003 -32.851 1.00 86.31 700 TRP A C 1
ATOM 5675 O O . TRP A 1 700 ? 6.138 -5.822 -33.149 1.00 86.31 700 TRP A O 1
ATOM 5685 N N . ILE A 1 701 ? 7.029 -7.378 -31.816 1.00 77.31 701 ILE A N 1
ATOM 5686 C CA . ILE A 1 701 ? 7.815 -6.438 -31.000 1.00 77.31 701 ILE A CA 1
ATOM 5687 C C . ILE A 1 701 ? 8.938 -5.806 -31.829 1.00 77.31 701 ILE A C 1
ATOM 5689 O O . ILE A 1 701 ? 9.177 -4.605 -31.711 1.00 77.31 701 ILE A O 1
ATOM 5693 N N . GLN A 1 702 ? 9.623 -6.592 -32.660 1.00 86.12 702 GLN A N 1
ATOM 5694 C CA . GLN A 1 702 ? 10.673 -6.104 -33.552 1.00 86.12 702 GLN A CA 1
ATOM 5695 C C . GLN A 1 702 ? 10.096 -5.154 -34.601 1.00 86.12 702 GLN A C 1
ATOM 5697 O O . GLN A 1 702 ? 10.582 -4.036 -34.721 1.00 86.12 702 GLN A O 1
ATOM 5702 N N . GLU A 1 703 ? 9.034 -5.544 -35.303 1.00 87.56 703 GLU A N 1
ATOM 5703 C CA . GLU A 1 703 ? 8.314 -4.726 -36.284 1.00 87.56 703 GLU A CA 1
ATOM 5704 C C . GLU A 1 703 ? 7.761 -3.449 -35.654 1.00 87.56 703 GLU A C 1
ATOM 5706 O O . GLU A 1 703 ? 7.881 -2.372 -36.233 1.00 87.56 703 GLU A O 1
ATOM 5711 N N . PHE A 1 704 ? 7.216 -3.531 -34.441 1.00 78.19 704 PHE A N 1
ATOM 5712 C CA . PHE A 1 704 ? 6.762 -2.365 -33.692 1.00 78.19 704 PHE A CA 1
ATOM 5713 C C . PHE A 1 704 ? 7.928 -1.439 -33.324 1.00 78.19 704 PHE A C 1
ATOM 5715 O O . PHE A 1 704 ? 7.832 -0.225 -33.502 1.00 78.19 704 PHE A O 1
ATOM 5722 N N . GLY A 1 705 ? 9.054 -1.999 -32.873 1.00 82.12 705 GLY A N 1
ATOM 5723 C CA . GLY A 1 705 ? 10.282 -1.253 -32.595 1.00 82.12 705 GLY A CA 1
ATOM 5724 C C . GLY A 1 705 ? 10.866 -0.587 -33.843 1.00 82.12 705 GLY A C 1
ATOM 5725 O O . GLY A 1 705 ? 11.235 0.586 -33.790 1.00 82.12 705 GLY A O 1
ATOM 5726 N N . HIS A 1 706 ? 10.887 -1.296 -34.974 1.00 87.88 706 HIS A N 1
ATOM 5727 C CA . HIS A 1 706 ? 11.269 -0.762 -36.280 1.00 87.88 706 HIS A CA 1
ATOM 5728 C C . HIS A 1 706 ? 10.326 0.361 -36.706 1.00 87.88 706 HIS A C 1
ATOM 5730 O O . HIS A 1 706 ? 10.793 1.450 -37.008 1.00 87.88 706 HIS A O 1
ATOM 5736 N N . THR A 1 707 ? 9.013 0.163 -36.599 1.00 86.81 707 THR A N 1
ATOM 5737 C CA . THR A 1 707 ? 8.007 1.178 -36.946 1.00 86.81 707 THR A CA 1
ATOM 5738 C C . THR A 1 707 ? 8.156 2.442 -36.096 1.00 86.81 707 THR A C 1
ATOM 5740 O O . THR A 1 707 ? 8.103 3.547 -36.630 1.00 86.81 707 THR A O 1
ATOM 5743 N N . ILE A 1 708 ? 8.382 2.315 -34.782 1.00 79.56 708 ILE A N 1
ATOM 5744 C CA . ILE A 1 708 ? 8.622 3.467 -33.894 1.00 79.56 708 ILE A CA 1
ATOM 5745 C C . ILE A 1 708 ? 9.915 4.183 -34.273 1.00 79.56 708 ILE A C 1
ATOM 5747 O O . ILE A 1 708 ? 9.941 5.414 -34.352 1.00 79.56 708 ILE A O 1
ATOM 5751 N N . ARG A 1 709 ? 10.993 3.422 -34.486 1.00 85.31 709 ARG A N 1
ATOM 5752 C CA . ARG A 1 709 ? 12.293 3.972 -34.864 1.00 85.31 709 ARG A CA 1
ATOM 5753 C C . ARG A 1 709 ? 12.193 4.719 -36.190 1.00 85.31 709 ARG A C 1
ATOM 5755 O O . ARG A 1 709 ? 12.642 5.857 -36.266 1.00 85.31 709 ARG A O 1
ATOM 5762 N N . ASP A 1 710 ? 11.582 4.109 -37.195 1.00 86.31 710 ASP A N 1
ATOM 5763 C CA . ASP A 1 710 ? 11.423 4.672 -38.532 1.00 86.31 710 ASP A CA 1
ATOM 5764 C C . ASP A 1 710 ? 10.500 5.886 -38.509 1.00 86.31 710 ASP A C 1
ATOM 5766 O O . ASP A 1 710 ? 10.782 6.882 -39.172 1.00 86.31 710 ASP A O 1
ATOM 5770 N N . PHE A 1 711 ? 9.438 5.859 -37.700 1.00 85.44 711 PHE A N 1
ATOM 5771 C CA . PHE A 1 711 ? 8.606 7.033 -37.470 1.00 85.44 711 PHE A CA 1
ATOM 5772 C C . PHE A 1 711 ? 9.436 8.187 -36.892 1.00 85.44 711 PHE A C 1
ATOM 5774 O O . PHE A 1 711 ? 9.444 9.284 -37.447 1.00 85.44 711 PHE A O 1
ATOM 5781 N N . TRP A 1 712 ? 10.187 7.942 -35.816 1.00 82.31 712 TRP A N 1
ATOM 5782 C CA . TRP A 1 712 ? 10.962 8.991 -35.155 1.00 82.31 712 TRP A CA 1
ATOM 5783 C C . TRP A 1 712 ? 12.095 9.524 -36.036 1.00 82.31 712 TRP A C 1
ATOM 5785 O O . TRP A 1 712 ? 12.288 10.736 -36.118 1.00 82.31 712 TRP A O 1
ATOM 5795 N N . ILE A 1 713 ? 12.819 8.644 -36.732 1.00 84.12 713 ILE A N 1
ATOM 5796 C CA . ILE A 1 713 ? 13.898 9.039 -37.641 1.00 84.12 713 ILE A CA 1
ATOM 5797 C C . ILE A 1 713 ? 13.323 9.822 -38.822 1.00 84.12 713 ILE A C 1
ATOM 5799 O O . ILE A 1 713 ? 13.703 10.972 -39.021 1.00 84.12 713 ILE A O 1
ATOM 5803 N N . ASN A 1 714 ? 12.368 9.254 -39.560 1.00 83.31 714 ASN A N 1
ATOM 5804 C CA . ASN A 1 714 ? 11.934 9.820 -40.838 1.00 83.31 714 ASN A CA 1
ATOM 5805 C C . ASN A 1 714 ? 10.980 11.014 -40.692 1.00 83.31 714 ASN A C 1
ATOM 5807 O O . ASN A 1 714 ? 10.979 11.889 -41.554 1.00 83.31 714 ASN A O 1
ATOM 5811 N N . TRP A 1 715 ? 10.180 11.073 -39.623 1.00 80.69 715 TRP A N 1
ATOM 5812 C CA . TRP A 1 715 ? 9.118 12.080 -39.470 1.00 80.69 715 TRP A CA 1
ATOM 5813 C C . TRP A 1 715 ? 9.373 13.103 -38.361 1.00 80.69 715 TRP A C 1
ATOM 5815 O O . TRP A 1 715 ? 8.685 14.122 -38.311 1.00 80.69 715 TRP A O 1
ATOM 5825 N N . CYS A 1 716 ? 10.359 12.875 -37.488 1.00 79.00 716 CYS A N 1
ATOM 5826 C CA . CYS A 1 716 ? 10.742 13.839 -36.453 1.00 79.00 716 CYS A CA 1
ATOM 5827 C C . CYS A 1 716 ? 12.193 14.303 -36.617 1.00 79.00 716 CYS A C 1
ATOM 5829 O O . CYS A 1 716 ? 12.431 15.503 -36.746 1.00 79.00 716 CYS A O 1
ATOM 5831 N N . VAL A 1 717 ? 13.164 13.388 -36.642 1.00 82.81 717 VAL A N 1
ATOM 5832 C CA . VAL A 1 717 ? 14.597 13.727 -36.624 1.00 82.81 717 VAL A CA 1
ATOM 5833 C C . VAL A 1 717 ? 15.074 14.275 -37.965 1.00 82.81 717 VAL A C 1
ATOM 5835 O O . VAL A 1 717 ? 15.618 15.376 -37.994 1.00 82.81 717 VAL A O 1
ATOM 5838 N N . GLU A 1 718 ? 14.859 13.557 -39.068 1.00 81.00 718 GLU A N 1
ATOM 5839 C CA . GLU A 1 718 ? 15.358 13.938 -40.394 1.00 81.00 718 GLU A CA 1
ATOM 5840 C C . GLU A 1 718 ? 14.781 15.285 -40.873 1.00 81.00 718 GLU A C 1
ATOM 5842 O O . GLU A 1 718 ? 15.563 16.150 -41.279 1.00 81.00 718 GLU A O 1
ATOM 5847 N N . PRO A 1 719 ? 13.459 15.552 -40.759 1.00 79.75 719 PRO A N 1
ATOM 5848 C CA . PRO A 1 719 ? 12.894 16.848 -41.131 1.00 79.75 719 PRO A CA 1
ATOM 5849 C C . PRO A 1 719 ? 13.403 17.982 -40.232 1.00 79.75 719 PRO A C 1
ATOM 5851 O O . PRO A 1 719 ? 13.750 19.048 -40.734 1.00 79.75 719 PRO A O 1
ATOM 5854 N N . THR A 1 720 ? 13.534 17.754 -38.918 1.00 79.06 720 THR A N 1
ATOM 5855 C CA . THR A 1 720 ? 14.083 18.758 -37.986 1.00 79.06 720 THR A CA 1
ATOM 5856 C C . THR A 1 720 ? 15.549 19.053 -38.291 1.00 79.06 720 THR A C 1
ATOM 5858 O O . THR A 1 720 ? 15.961 20.211 -38.283 1.00 79.06 720 THR A O 1
ATOM 5861 N N . ARG A 1 721 ? 16.342 18.023 -38.608 1.00 80.94 721 ARG A N 1
ATOM 5862 C CA . ARG A 1 721 ? 17.745 18.169 -39.006 1.00 80.94 721 ARG A CA 1
ATOM 5863 C C . ARG A 1 721 ? 17.870 19.008 -40.274 1.00 80.94 721 ARG A C 1
ATOM 5865 O O . ARG A 1 721 ? 18.703 19.909 -40.285 1.00 80.94 721 ARG A O 1
ATOM 5872 N N . LYS A 1 722 ? 17.034 18.754 -41.288 1.00 73.94 722 LYS A N 1
ATOM 5873 C CA . LYS A 1 722 ? 16.983 19.557 -42.520 1.00 73.94 722 LYS A CA 1
ATOM 5874 C C . LYS A 1 722 ? 16.637 21.013 -42.218 1.00 73.94 722 LYS A C 1
ATOM 5876 O O . LYS A 1 722 ? 17.401 21.891 -42.587 1.00 73.94 722 LYS A O 1
ATOM 5881 N N . VAL A 1 723 ? 15.583 21.267 -41.439 1.00 75.56 723 VAL A N 1
ATOM 5882 C CA . VAL A 1 723 ? 15.195 22.629 -41.021 1.00 75.56 723 VAL A CA 1
ATOM 5883 C C . VAL A 1 723 ? 16.338 23.345 -40.286 1.00 75.56 723 VAL A C 1
ATOM 5885 O O . VAL A 1 723 ? 16.652 24.489 -40.604 1.00 75.56 723 VAL A O 1
ATOM 5888 N N . ILE A 1 724 ? 17.011 22.675 -39.342 1.00 74.44 724 ILE A N 1
ATOM 5889 C CA . ILE A 1 724 ? 18.156 23.247 -38.614 1.00 74.44 724 ILE A CA 1
ATOM 5890 C C . ILE A 1 724 ? 19.339 23.511 -39.554 1.00 74.44 724 ILE A C 1
ATOM 5892 O O . ILE A 1 724 ? 19.993 24.542 -39.422 1.00 74.44 724 ILE A O 1
ATOM 5896 N N . GLN A 1 725 ? 19.630 22.607 -40.492 1.00 70.19 725 GLN A N 1
ATOM 5897 C CA . GLN A 1 725 ? 20.705 22.787 -41.471 1.00 70.19 725 GLN A CA 1
ATOM 5898 C C . GLN A 1 725 ? 20.425 23.962 -42.414 1.00 70.19 725 GLN A C 1
ATOM 5900 O O . GLN A 1 725 ? 21.328 24.766 -42.634 1.00 70.19 725 GLN A O 1
ATOM 5905 N N . THR A 1 726 ? 19.188 24.118 -42.893 1.00 70.25 726 THR A N 1
ATOM 5906 C CA . THR A 1 726 ? 18.773 25.249 -43.736 1.00 70.25 726 THR A CA 1
ATOM 5907 C C . THR A 1 726 ? 18.833 26.580 -42.978 1.00 70.25 726 THR A C 1
ATOM 5909 O O . THR A 1 726 ? 19.300 27.564 -43.533 1.00 70.25 726 THR A O 1
ATOM 5912 N N . ILE A 1 727 ? 18.434 26.624 -41.697 1.00 67.44 727 ILE A N 1
ATOM 5913 C CA . ILE A 1 727 ? 18.505 27.847 -40.866 1.00 67.44 727 ILE A CA 1
ATOM 5914 C C . ILE A 1 727 ? 19.952 28.198 -40.482 1.00 67.44 727 ILE A C 1
ATOM 5916 O O . ILE A 1 727 ? 20.299 29.371 -40.365 1.00 67.44 727 ILE A O 1
ATOM 5920 N N . ARG A 1 728 ? 20.805 27.192 -40.246 1.00 68.00 728 ARG A N 1
ATOM 5921 C CA . ARG A 1 728 ? 22.200 27.395 -39.821 1.00 68.00 728 ARG A CA 1
ATOM 5922 C C . ARG A 1 728 ? 23.126 27.775 -40.980 1.00 68.00 728 ARG A C 1
ATOM 5924 O O . ARG A 1 728 ? 24.167 28.381 -40.733 1.00 68.00 728 ARG A O 1
ATOM 5931 N N . HIS A 1 729 ? 22.770 27.441 -42.219 1.00 60.41 729 HIS A N 1
ATOM 5932 C CA . HIS A 1 729 ? 23.449 27.946 -43.409 1.00 60.41 729 HIS A CA 1
ATOM 5933 C C . HIS A 1 729 ? 22.899 29.324 -43.780 1.00 60.41 729 HIS A C 1
ATOM 5935 O O . HIS A 1 729 ? 22.009 29.426 -44.617 1.00 60.41 729 HIS A O 1
ATOM 5941 N N . ASP A 1 730 ? 23.456 30.389 -43.199 1.00 54.06 730 ASP A N 1
ATOM 5942 C CA . ASP A 1 730 ? 23.135 31.748 -43.634 1.00 54.06 730 ASP A CA 1
ATOM 5943 C C . ASP A 1 730 ? 24.386 32.545 -44.047 1.00 54.06 730 ASP A C 1
ATOM 5945 O O . ASP A 1 730 ? 25.433 32.505 -43.399 1.00 54.06 730 ASP A O 1
ATOM 5949 N N . LYS A 1 731 ? 24.209 33.266 -45.161 1.00 52.03 731 LYS A N 1
ATOM 5950 C CA . LYS A 1 731 ? 25.032 34.307 -45.813 1.00 52.03 731 LYS A CA 1
ATOM 5951 C C . LYS A 1 731 ? 26.279 33.935 -46.630 1.00 52.03 731 LYS A C 1
ATOM 5953 O O . LYS A 1 731 ? 26.499 34.613 -47.630 1.00 52.03 731 LYS A O 1
ATOM 5958 N N . ASP A 1 732 ? 26.975 32.831 -46.349 1.00 50.91 732 ASP A N 1
ATOM 5959 C CA . ASP A 1 732 ? 28.230 32.463 -47.047 1.00 50.91 732 ASP A CA 1
ATOM 5960 C C . ASP A 1 732 ? 28.239 31.016 -47.584 1.00 50.91 732 ASP A C 1
ATOM 5962 O O . ASP A 1 732 ? 29.181 30.251 -47.383 1.00 50.91 732 ASP A O 1
ATOM 5966 N N . SER A 1 733 ? 27.165 30.580 -48.255 1.00 56.53 733 SER A N 1
ATOM 5967 C CA . SER A 1 733 ? 27.158 29.226 -48.833 1.00 56.53 733 SER A CA 1
ATOM 5968 C C . SER A 1 733 ? 28.161 29.121 -49.990 1.00 56.53 733 SER A C 1
ATOM 5970 O O . SER A 1 733 ? 28.136 29.950 -50.902 1.00 56.53 733 SER A O 1
ATOM 5972 N N . GLU A 1 734 ? 29.008 28.088 -49.964 1.00 52.28 734 GLU A N 1
ATOM 5973 C CA . GLU A 1 734 ? 30.105 27.831 -50.915 1.00 52.28 734 GLU A CA 1
ATOM 5974 C C . GLU A 1 734 ? 29.647 27.917 -52.386 1.00 52.28 734 GLU A C 1
ATOM 5976 O O . GLU A 1 734 ? 30.303 28.540 -53.216 1.00 52.28 734 GLU A O 1
ATOM 5981 N N . VAL A 1 735 ? 28.437 27.428 -52.683 1.00 55.47 735 VAL A N 1
ATOM 5982 C CA . VAL A 1 735 ? 27.807 27.492 -54.017 1.00 55.47 735 VAL A CA 1
ATOM 5983 C C . VAL A 1 735 ? 27.398 28.922 -54.416 1.00 55.47 735 VAL A C 1
ATOM 5985 O O . VAL A 1 735 ? 27.578 29.330 -55.566 1.00 55.47 735 VAL A O 1
ATOM 5988 N N . SER A 1 736 ? 26.908 29.737 -53.471 1.00 57.22 736 SER A N 1
ATOM 5989 C CA . SER A 1 736 ? 26.608 31.155 -53.739 1.00 57.22 736 SER A CA 1
ATOM 5990 C C . SER A 1 736 ? 27.874 32.006 -53.886 1.00 57.22 736 SER A C 1
ATOM 5992 O O . SER A 1 736 ? 27.870 32.999 -54.605 1.00 57.22 736 SER A O 1
ATOM 5994 N N . ILE A 1 737 ? 28.973 31.603 -53.240 1.00 56.19 737 ILE A N 1
ATOM 5995 C CA . ILE A 1 737 ? 30.276 32.268 -53.354 1.00 56.19 737 ILE A CA 1
ATOM 5996 C C . ILE A 1 737 ? 30.928 31.921 -54.696 1.00 56.19 737 ILE A C 1
ATOM 5998 O O . ILE A 1 737 ? 31.446 32.810 -55.370 1.00 56.19 737 ILE A O 1
ATOM 6002 N N . MET A 1 738 ? 30.857 30.658 -55.126 1.00 55.88 738 MET A N 1
ATOM 6003 C CA . MET A 1 738 ? 31.369 30.232 -56.431 1.00 55.88 738 MET A CA 1
ATOM 6004 C C . MET A 1 738 ? 30.619 30.889 -57.594 1.00 55.88 738 MET A C 1
ATOM 6006 O O . MET A 1 738 ? 31.262 31.401 -58.507 1.00 55.88 738 MET A O 1
ATOM 6010 N N . SER A 1 739 ? 29.284 30.937 -57.544 1.00 65.31 739 SER A N 1
ATOM 6011 C CA . SER A 1 739 ? 28.482 31.608 -58.579 1.00 65.31 739 SER A CA 1
ATOM 6012 C C . SER A 1 739 ? 28.699 33.122 -58.595 1.00 65.31 739 SER A C 1
ATOM 6014 O O . SER A 1 739 ? 28.875 33.680 -59.671 1.00 65.31 739 SER A O 1
ATOM 6016 N N . LYS A 1 740 ? 28.790 33.791 -57.434 1.00 66.31 740 LYS A N 1
ATOM 6017 C CA . LYS A 1 740 ? 29.129 35.227 -57.374 1.00 66.31 740 LYS A CA 1
ATOM 6018 C C . LYS A 1 740 ? 30.516 35.520 -57.940 1.00 66.31 740 LYS A C 1
ATOM 6020 O O . LYS A 1 740 ? 30.652 36.435 -58.742 1.00 66.31 740 LYS A O 1
ATOM 6025 N N . ARG A 1 741 ? 31.531 34.730 -57.575 1.00 69.75 741 ARG A N 1
ATOM 6026 C CA . ARG A 1 741 ? 32.911 34.929 -58.043 1.00 69.75 741 ARG A CA 1
ATOM 6027 C C . ARG A 1 741 ? 33.077 34.613 -59.535 1.00 69.75 741 ARG A C 1
ATOM 6029 O O . ARG A 1 741 ? 33.819 35.320 -60.213 1.00 69.75 741 ARG A O 1
ATOM 6036 N N . SER A 1 742 ? 32.389 33.586 -60.047 1.00 72.19 742 SER A N 1
ATOM 6037 C CA . SER A 1 742 ? 32.326 33.288 -61.489 1.00 72.19 742 SER A CA 1
ATOM 6038 C C . SER A 1 742 ? 31.652 34.430 -62.249 1.00 72.19 742 SER A C 1
ATOM 6040 O O . SER A 1 742 ? 32.231 34.983 -63.183 1.00 72.19 742 SER A O 1
ATOM 6042 N N . LEU A 1 743 ? 30.489 34.870 -61.759 1.00 79.00 743 LEU A N 1
ATOM 6043 C CA . LEU A 1 743 ? 29.708 35.943 -62.361 1.00 79.00 743 LEU A CA 1
ATOM 6044 C C . LEU A 1 743 ? 30.460 37.280 -62.376 1.00 79.00 743 LEU A C 1
ATOM 6046 O O . LEU A 1 743 ? 30.401 38.006 -63.365 1.00 79.00 743 LEU A O 1
ATOM 6050 N N . GLU A 1 744 ? 31.161 37.629 -61.296 1.00 80.56 744 GLU A N 1
ATOM 6051 C CA . GLU A 1 744 ? 31.999 38.833 -61.235 1.00 80.56 744 GLU A CA 1
ATOM 6052 C C . GLU A 1 744 ? 33.120 38.789 -62.280 1.00 80.56 744 GLU A C 1
ATOM 6054 O O . GLU A 1 744 ? 33.353 39.783 -62.972 1.00 80.56 744 GLU A O 1
ATOM 6059 N N . GLY A 1 745 ? 33.767 37.632 -62.449 1.00 82.56 745 GLY A N 1
ATOM 6060 C CA . GLY A 1 745 ? 34.786 37.423 -63.477 1.00 82.56 745 GLY A CA 1
ATOM 6061 C C . GLY A 1 745 ? 34.233 37.563 -64.897 1.00 82.56 745 GLY A C 1
ATOM 6062 O O . GLY A 1 745 ? 34.815 38.274 -65.722 1.00 82.56 745 GLY A O 1
ATOM 6063 N N . ASP A 1 746 ? 33.084 36.946 -65.172 1.00 84.19 746 ASP A N 1
ATOM 6064 C CA . ASP A 1 746 ? 32.453 36.990 -66.491 1.00 84.19 746 ASP A CA 1
ATOM 6065 C C . ASP A 1 746 ? 31.856 38.366 -66.819 1.00 84.19 746 ASP A C 1
ATOM 6067 O O . ASP A 1 746 ? 31.970 38.821 -67.962 1.00 84.19 746 ASP A O 1
ATOM 6071 N N . ARG A 1 747 ? 31.313 39.084 -65.825 1.00 84.06 747 ARG A N 1
ATOM 6072 C CA . ARG A 1 747 ? 30.880 40.486 -65.963 1.00 84.06 747 ARG A CA 1
ATOM 6073 C C . ARG A 1 747 ? 32.051 41.421 -66.231 1.00 84.06 747 ARG A C 1
ATOM 6075 O O . ARG A 1 747 ? 31.957 42.255 -67.125 1.00 84.06 747 ARG A O 1
ATOM 6082 N N . ALA A 1 748 ? 33.166 41.262 -65.519 1.00 84.56 748 ALA A N 1
ATOM 6083 C CA . ALA A 1 748 ? 34.370 42.057 -65.753 1.00 84.56 748 ALA A CA 1
ATOM 6084 C C . ALA A 1 748 ? 35.018 41.753 -67.117 1.00 84.56 748 ALA A C 1
ATOM 6086 O O . ALA A 1 748 ? 35.654 42.619 -67.721 1.00 84.56 748 ALA A O 1
ATOM 6087 N N . SER A 1 749 ? 34.880 40.522 -67.619 1.00 86.81 749 SER A N 1
ATOM 6088 C CA . SER A 1 749 ? 35.289 40.163 -68.981 1.00 86.81 749 SER A CA 1
ATOM 6089 C C . SER A 1 749 ? 34.396 40.832 -70.028 1.00 86.81 749 SER A C 1
ATOM 6091 O O . SER A 1 749 ? 34.918 41.452 -70.954 1.00 86.81 749 SER A O 1
ATOM 6093 N N . LEU A 1 750 ? 33.073 40.785 -69.843 1.00 86.81 750 LEU A N 1
ATOM 6094 C CA . LEU A 1 750 ? 32.115 41.467 -70.713 1.00 86.81 750 LEU A CA 1
ATOM 6095 C C . LEU A 1 750 ? 32.347 42.986 -70.735 1.00 86.81 750 LEU A C 1
ATOM 6097 O O . LEU A 1 750 ? 32.399 43.575 -71.810 1.00 86.81 750 LEU A O 1
ATOM 6101 N N . GLU A 1 751 ? 32.551 43.604 -69.569 1.00 87.81 751 GLU A N 1
ATOM 6102 C CA . GLU A 1 751 ? 32.851 45.035 -69.429 1.00 87.81 751 GLU A CA 1
ATOM 6103 C C . GLU A 1 751 ? 34.077 45.435 -70.255 1.00 87.81 751 GLU A C 1
ATOM 6105 O O . GLU A 1 751 ? 34.011 46.392 -71.024 1.00 87.81 751 GLU A O 1
ATOM 6110 N N . ARG A 1 752 ? 35.174 44.672 -70.156 1.00 88.56 752 ARG A N 1
ATOM 6111 C CA . ARG A 1 752 ? 36.387 44.925 -70.946 1.00 88.56 752 ARG A CA 1
ATOM 6112 C C . ARG A 1 752 ? 36.138 44.770 -72.440 1.00 88.56 752 ARG A C 1
ATOM 6114 O O . ARG A 1 752 ? 36.451 45.682 -73.188 1.00 88.56 752 ARG A O 1
ATOM 6121 N N . MET A 1 753 ? 35.504 43.679 -72.869 1.00 87.38 753 MET A N 1
ATOM 6122 C CA . MET A 1 753 ? 35.267 43.445 -74.297 1.00 87.38 753 MET A CA 1
ATOM 6123 C C . MET A 1 753 ? 34.381 44.513 -74.940 1.00 87.38 753 MET A C 1
ATOM 6125 O O . MET A 1 753 ? 34.609 44.877 -76.089 1.00 87.38 753 MET A O 1
ATOM 6129 N N . VAL A 1 754 ? 33.381 45.023 -74.218 1.00 85.19 754 VAL A N 1
ATOM 6130 C CA . VAL A 1 754 ? 32.483 46.066 -74.733 1.00 85.19 754 VAL A CA 1
ATOM 6131 C C . VAL A 1 754 ? 33.176 47.427 -74.767 1.00 85.19 754 VAL A C 1
ATOM 6133 O O . VAL A 1 754 ? 33.004 48.172 -75.730 1.00 85.19 754 VAL A O 1
ATOM 6136 N N . VAL A 1 755 ? 33.976 47.746 -73.746 1.00 84.94 755 VAL A N 1
ATOM 6137 C CA . VAL A 1 755 ? 34.755 48.990 -73.705 1.00 84.94 755 VAL A CA 1
ATOM 6138 C C . VAL A 1 755 ? 35.828 48.992 -74.796 1.00 84.94 755 VAL A C 1
ATOM 6140 O O . VAL A 1 755 ? 35.904 49.959 -75.548 1.00 84.94 755 VAL A O 1
ATOM 6143 N N . ASP A 1 756 ? 36.579 47.902 -74.952 1.00 85.31 756 ASP A N 1
ATOM 6144 C CA . ASP A 1 756 ? 37.586 47.757 -76.011 1.00 85.31 756 ASP A CA 1
ATOM 6145 C C . ASP A 1 756 ? 36.930 47.853 -77.399 1.00 85.31 756 ASP A C 1
ATOM 6147 O O . ASP A 1 756 ? 37.423 48.542 -78.289 1.00 85.31 756 ASP A O 1
ATOM 6151 N N . PHE A 1 757 ? 35.751 47.243 -77.572 1.00 84.62 757 PHE A N 1
ATOM 6152 C CA . PHE A 1 757 ? 34.978 47.351 -78.810 1.00 84.62 757 PHE A CA 1
ATOM 6153 C C . PHE A 1 757 ? 34.551 48.789 -79.125 1.00 84.62 757 PHE A C 1
ATOM 6155 O O . PHE A 1 757 ? 34.603 49.195 -80.286 1.00 84.62 757 PHE A O 1
ATOM 6162 N N . ALA A 1 758 ? 34.117 49.543 -78.111 1.00 81.50 758 ALA A N 1
ATOM 6163 C CA . ALA A 1 758 ? 33.700 50.933 -78.255 1.00 81.50 758 ALA A CA 1
ATOM 6164 C C . ALA A 1 758 ? 34.884 51.864 -78.572 1.00 81.50 758 ALA A C 1
ATOM 6166 O O . ALA A 1 758 ? 34.725 52.776 -79.380 1.00 81.50 758 ALA A O 1
ATOM 6167 N N . ILE A 1 759 ? 36.062 51.607 -77.990 1.00 81.75 759 ILE A N 1
ATOM 6168 C CA . ILE A 1 759 ? 37.309 52.338 -78.274 1.00 81.75 759 ILE A CA 1
ATOM 6169 C C . ILE A 1 759 ? 37.774 52.090 -79.710 1.00 81.75 759 ILE A C 1
ATOM 6171 O O . ILE A 1 759 ? 38.095 53.044 -80.417 1.00 81.75 759 ILE A O 1
ATOM 6175 N N . ASP A 1 760 ? 37.749 50.836 -80.162 1.00 79.56 760 ASP A N 1
ATOM 6176 C CA . ASP A 1 760 ? 38.138 50.471 -81.528 1.00 79.56 760 ASP A CA 1
ATOM 6177 C C . ASP A 1 760 ? 37.129 50.973 -82.581 1.00 79.56 760 ASP A C 1
ATOM 6179 O O . ASP A 1 760 ? 37.467 51.103 -83.758 1.00 79.56 760 ASP A O 1
ATOM 6183 N N . ASN A 1 761 ? 35.883 51.256 -82.176 1.00 77.69 761 ASN A N 1
ATOM 6184 C CA . ASN A 1 761 ? 34.788 51.647 -83.068 1.00 77.69 761 ASN A CA 1
ATOM 6185 C C . ASN A 1 761 ? 34.023 52.878 -82.551 1.00 77.69 761 ASN A C 1
ATOM 6187 O O . ASN A 1 761 ? 32.821 52.786 -82.264 1.00 77.69 761 ASN A O 1
ATOM 6191 N N . PRO A 1 762 ? 34.678 54.052 -82.487 1.00 72.50 762 PRO A N 1
ATOM 6192 C CA . PRO A 1 762 ? 34.108 55.245 -81.868 1.00 72.50 762 PRO A CA 1
ATOM 6193 C C . PRO A 1 762 ? 32.810 55.695 -82.545 1.00 72.50 762 PRO A C 1
ATOM 6195 O O . PRO A 1 762 ? 31.874 56.082 -81.859 1.00 72.50 762 PRO A O 1
ATOM 6198 N N . GLY A 1 763 ? 32.681 55.536 -83.868 1.00 68.12 763 GLY A N 1
ATOM 6199 C CA . GLY A 1 763 ? 31.467 55.906 -84.613 1.00 68.12 763 GLY A CA 1
ATOM 6200 C C . GLY A 1 763 ? 30.201 55.109 -84.266 1.00 68.12 763 GLY A C 1
ATOM 6201 O O . GLY A 1 763 ? 29.109 55.514 -84.652 1.00 68.12 763 GLY A O 1
ATOM 6202 N N . ASN A 1 764 ? 30.321 53.991 -83.542 1.00 69.31 764 ASN A N 1
ATOM 6203 C CA . ASN A 1 764 ? 29.172 53.235 -83.031 1.00 69.31 764 ASN A CA 1
ATOM 6204 C C . ASN A 1 764 ? 28.864 53.569 -81.558 1.00 69.31 764 ASN A C 1
ATOM 6206 O O . ASN A 1 764 ? 27.772 53.266 -81.076 1.00 69.31 764 ASN A O 1
ATOM 6210 N N . ALA A 1 765 ? 29.812 54.197 -80.853 1.00 63.09 765 ALA A N 1
ATOM 6211 C CA . ALA A 1 765 ? 29.703 54.600 -79.453 1.00 63.09 765 ALA A CA 1
ATOM 6212 C C . ALA A 1 765 ? 29.318 56.085 -79.291 1.00 63.09 765 ALA A C 1
ATOM 6214 O O . ALA A 1 765 ? 28.561 56.418 -78.380 1.00 63.09 765 ALA A O 1
ATOM 6215 N N . THR A 1 766 ? 29.777 56.956 -80.195 1.00 63.00 766 THR A N 1
ATOM 6216 C CA . THR A 1 766 ? 29.449 58.386 -80.276 1.00 63.00 766 THR A CA 1
ATOM 6217 C C . THR A 1 766 ? 29.012 58.745 -81.698 1.00 63.00 766 THR A C 1
ATOM 6219 O O . THR A 1 766 ? 29.604 58.308 -82.682 1.00 63.00 766 THR A O 1
ATOM 6222 N N . GLU A 1 767 ? 27.964 59.562 -81.838 1.00 60.28 767 GLU A N 1
ATOM 6223 C CA . GLU A 1 767 ? 27.405 59.944 -83.152 1.00 60.28 767 GLU A CA 1
ATOM 6224 C C . GLU A 1 767 ? 28.363 60.808 -84.000 1.00 60.28 767 GLU A C 1
ATOM 6226 O O . GLU A 1 767 ? 28.111 61.052 -85.177 1.00 60.28 767 GLU A O 1
ATOM 6231 N N . THR A 1 768 ? 29.476 61.259 -83.413 1.00 59.94 768 THR A N 1
ATOM 6232 C CA . THR A 1 768 ? 30.449 62.189 -83.999 1.00 59.94 768 THR A CA 1
ATOM 6233 C C . THR A 1 768 ? 31.708 61.514 -84.557 1.00 59.94 768 THR A C 1
ATOM 6235 O O . THR A 1 768 ? 32.450 62.163 -85.289 1.00 59.94 768 THR A O 1
ATOM 6238 N N . GLY A 1 769 ? 31.960 60.232 -84.253 1.00 60.69 769 GLY A N 1
ATOM 6239 C CA . GLY A 1 769 ? 33.074 59.451 -84.823 1.00 60.69 769 GLY A CA 1
ATOM 6240 C C . GLY A 1 769 ? 34.485 59.809 -84.333 1.00 60.69 769 GLY A C 1
ATOM 6241 O O . GLY A 1 769 ? 35.459 59.275 -84.863 1.00 60.69 769 GLY A O 1
ATOM 6242 N N . ASN A 1 770 ? 34.613 60.680 -83.330 1.00 69.19 770 ASN A N 1
ATOM 6243 C CA . ASN A 1 770 ? 35.898 61.074 -82.746 1.00 69.19 770 ASN A CA 1
ATOM 6244 C C . ASN A 1 770 ? 36.402 60.057 -81.702 1.00 69.19 770 ASN A C 1
ATOM 6246 O O . ASN A 1 770 ? 35.582 59.368 -81.091 1.00 69.19 770 ASN A O 1
ATOM 6250 N N . PRO A 1 771 ? 37.726 59.984 -81.448 1.00 73.81 771 PRO A N 1
ATOM 6251 C CA . PRO A 1 771 ? 38.278 59.158 -80.375 1.00 73.81 771 PRO A CA 1
ATOM 6252 C C . PRO A 1 771 ? 37.627 59.492 -79.027 1.00 73.81 771 PRO A C 1
ATOM 6254 O O . PRO A 1 771 ? 37.489 60.667 -78.684 1.00 73.81 771 PRO A O 1
ATOM 6257 N N . LEU A 1 772 ? 37.228 58.458 -78.283 1.00 75.69 772 LEU A N 1
ATOM 6258 C CA . LEU A 1 772 ? 36.531 58.605 -77.004 1.00 75.69 772 LEU A CA 1
ATOM 6259 C C . LEU A 1 772 ? 37.427 59.279 -75.957 1.00 75.69 772 LEU A C 1
ATOM 6261 O O . LEU A 1 772 ? 38.596 58.923 -75.805 1.00 75.69 772 LEU A O 1
ATOM 6265 N N . THR A 1 773 ? 36.858 60.212 -75.197 1.00 80.81 773 THR A N 1
ATOM 6266 C CA . THR A 1 773 ? 37.516 60.801 -74.022 1.00 80.81 773 THR A CA 1
ATOM 6267 C C . THR A 1 773 ? 37.417 59.874 -72.807 1.00 80.81 773 THR A C 1
ATOM 6269 O O . THR A 1 773 ? 36.487 59.074 -72.687 1.00 80.81 773 THR A O 1
ATOM 6272 N N . ASP A 1 774 ? 38.334 60.010 -71.845 1.00 79.06 774 ASP A N 1
ATOM 6273 C CA . ASP A 1 774 ? 38.353 59.168 -70.635 1.00 79.06 774 ASP A CA 1
ATOM 6274 C C . ASP A 1 774 ? 37.043 59.237 -69.825 1.00 79.06 774 ASP A C 1
ATOM 6276 O O . ASP A 1 774 ? 36.615 58.247 -69.224 1.00 79.06 774 ASP A O 1
ATOM 6280 N N . ALA A 1 775 ? 36.360 60.386 -69.847 1.00 79.69 775 ALA A N 1
ATOM 6281 C CA . ALA A 1 775 ? 35.058 60.561 -69.207 1.00 79.69 775 ALA A CA 1
ATOM 6282 C C . ALA A 1 775 ? 33.943 59.762 -69.912 1.00 79.69 775 ALA A C 1
ATOM 6284 O O . ALA A 1 775 ? 33.078 59.182 -69.251 1.00 79.69 775 ALA A O 1
ATOM 6285 N N . GLU A 1 776 ? 33.977 59.678 -71.243 1.00 78.06 776 GLU A N 1
ATOM 6286 C CA . GLU A 1 776 ? 33.023 58.896 -72.038 1.00 78.06 776 GLU A CA 1
ATOM 6287 C C . GLU A 1 776 ? 33.272 57.395 -71.884 1.00 78.06 776 GLU A C 1
ATOM 6289 O O . GLU A 1 776 ? 32.322 56.629 -71.730 1.00 78.06 776 GLU A O 1
ATOM 6294 N N . ILE A 1 777 ? 34.538 56.973 -71.815 1.00 81.50 777 ILE A N 1
ATOM 6295 C CA . ILE A 1 777 ? 34.914 55.581 -71.529 1.00 81.50 777 ILE A CA 1
ATOM 6296 C C . ILE A 1 777 ? 34.401 55.160 -70.143 1.00 81.50 777 ILE A C 1
ATOM 6298 O O . ILE A 1 777 ? 33.832 54.075 -69.993 1.00 81.50 777 ILE A O 1
ATOM 6302 N N . ALA A 1 778 ? 34.536 56.022 -69.129 1.00 82.12 778 ALA A N 1
ATOM 6303 C CA . ALA A 1 778 ? 33.992 55.764 -67.796 1.00 82.12 778 ALA A CA 1
ATOM 6304 C C . ALA A 1 778 ? 32.452 55.699 -67.790 1.00 82.12 778 ALA A C 1
ATOM 6306 O O . ALA A 1 778 ? 31.876 54.850 -67.105 1.00 82.12 778 ALA A O 1
ATOM 6307 N N . SER A 1 779 ? 31.783 56.540 -68.585 1.00 82.25 779 SER A N 1
ATOM 6308 C CA . SER A 1 779 ? 30.324 56.504 -68.745 1.00 82.25 779 SER A CA 1
ATOM 6309 C C . SER A 1 779 ? 29.848 55.219 -69.430 1.00 82.25 779 SER A C 1
ATOM 6311 O O . SER A 1 779 ? 28.915 54.579 -68.946 1.00 82.25 779 SER A O 1
ATOM 6313 N N . ILE A 1 780 ? 30.516 54.785 -70.504 1.00 80.69 780 ILE A N 1
ATOM 6314 C CA . ILE A 1 780 ? 30.211 53.524 -71.199 1.00 80.69 780 ILE A CA 1
ATOM 6315 C C . ILE A 1 780 ? 30.416 52.343 -70.252 1.00 80.69 780 ILE A C 1
ATOM 6317 O O . ILE A 1 780 ? 29.558 51.472 -70.163 1.00 80.69 780 ILE A O 1
ATOM 6321 N N . ARG A 1 781 ? 31.496 52.342 -69.468 1.00 84.00 781 ARG A N 1
ATOM 6322 C CA . ARG A 1 781 ? 31.744 51.317 -68.449 1.00 84.00 781 ARG A CA 1
ATOM 6323 C C . ARG A 1 781 ? 30.606 51.221 -67.427 1.00 84.00 781 ARG A C 1
ATOM 6325 O O . ARG A 1 781 ? 30.181 50.117 -67.093 1.00 84.00 781 ARG A O 1
ATOM 6332 N N . ALA A 1 782 ? 30.097 52.356 -66.947 1.00 82.25 782 ALA A N 1
ATOM 6333 C CA . ALA A 1 782 ? 28.959 52.388 -66.029 1.00 82.25 782 ALA A CA 1
ATOM 6334 C C . ALA A 1 782 ? 27.676 51.851 -66.688 1.00 82.25 782 ALA A C 1
ATOM 6336 O O . ALA A 1 782 ? 27.015 50.985 -66.119 1.00 82.25 782 ALA A O 1
ATOM 6337 N N . LYS A 1 783 ? 27.386 52.269 -67.924 1.00 81.75 783 LYS A N 1
ATOM 6338 C CA . LYS A 1 783 ? 26.231 51.790 -68.701 1.00 81.75 783 LYS A CA 1
ATOM 6339 C C . LYS A 1 783 ? 26.286 50.282 -68.978 1.00 81.75 783 LYS A C 1
ATOM 6341 O O . LYS A 1 783 ? 25.288 49.585 -68.823 1.00 81.75 783 LYS A O 1
ATOM 6346 N N . VAL A 1 784 ? 27.464 49.740 -69.286 1.00 83.38 784 VAL A N 1
ATOM 6347 C CA . VAL A 1 784 ? 27.654 48.294 -69.507 1.00 83.38 784 VAL A CA 1
ATOM 6348 C C . VAL A 1 784 ? 27.443 47.490 -68.222 1.00 83.38 784 VAL A C 1
ATOM 6350 O O . VAL A 1 784 ? 26.883 46.394 -68.277 1.00 83.38 784 VAL A O 1
ATOM 6353 N N . ARG A 1 785 ? 27.811 48.032 -67.051 1.00 80.75 785 ARG A N 1
ATOM 6354 C CA . ARG A 1 785 ? 27.493 47.410 -65.748 1.00 80.75 785 ARG A CA 1
ATOM 6355 C C . ARG A 1 785 ? 25.995 47.360 -65.467 1.00 80.75 785 ARG A C 1
ATOM 6357 O O . ARG A 1 785 ? 25.538 46.421 -64.820 1.00 80.75 785 ARG A O 1
ATOM 6364 N N . GLU A 1 786 ? 25.247 48.328 -65.980 1.00 78.81 786 GLU A N 1
ATOM 6365 C CA . GLU A 1 786 ? 23.780 48.350 -65.950 1.00 78.81 786 GLU A CA 1
ATOM 6366 C C . GLU A 1 786 ? 23.149 47.465 -67.044 1.00 78.81 786 GLU A C 1
ATOM 6368 O O . GLU A 1 786 ? 21.940 47.248 -67.046 1.00 78.81 786 GLU A O 1
ATOM 6373 N N . GLY A 1 787 ? 23.963 46.876 -67.930 1.00 75.38 787 GLY A N 1
ATOM 6374 C CA . GLY A 1 787 ? 23.535 45.949 -68.979 1.00 75.38 787 GLY A CA 1
ATOM 6375 C C . GLY A 1 787 ? 23.270 46.592 -70.342 1.00 75.38 787 GLY A C 1
ATOM 6376 O O . GLY A 1 787 ? 22.797 45.898 -71.241 1.00 75.38 787 GLY A O 1
ATOM 6377 N N . ASP A 1 788 ? 23.587 47.876 -70.518 1.00 79.94 788 ASP A N 1
ATOM 6378 C CA . ASP A 1 788 ? 23.433 48.592 -71.785 1.00 79.94 788 ASP A CA 1
ATOM 6379 C C . ASP A 1 788 ? 24.603 48.284 -72.738 1.00 79.94 788 ASP A C 1
ATOM 6381 O O . ASP A 1 788 ? 25.753 48.662 -72.504 1.00 79.94 788 ASP A O 1
ATOM 6385 N N . LEU A 1 789 ? 24.295 47.573 -73.829 1.00 83.44 789 LEU A N 1
ATOM 6386 C CA . LEU A 1 789 ? 25.239 47.167 -74.878 1.00 83.44 789 LEU A CA 1
ATOM 6387 C C . LEU A 1 789 ? 25.006 47.899 -76.206 1.00 83.44 789 LEU A C 1
ATOM 6389 O O . LEU A 1 789 ? 25.429 47.420 -77.262 1.00 83.44 789 LEU A O 1
ATOM 6393 N N . THR A 1 790 ? 24.344 49.056 -76.173 1.00 81.81 790 THR A N 1
ATOM 6394 C CA . THR A 1 790 ? 23.938 49.811 -77.369 1.00 81.81 790 THR A CA 1
ATOM 6395 C C . THR A 1 790 ? 25.047 49.984 -78.427 1.00 81.81 790 THR A C 1
ATOM 6397 O O . THR A 1 790 ? 24.754 49.761 -79.603 1.00 81.81 790 THR A O 1
ATOM 6400 N N . PRO A 1 791 ? 26.320 50.291 -78.089 1.00 76.38 791 PRO A N 1
ATOM 6401 C CA . PRO A 1 791 ? 27.379 50.439 -79.098 1.00 76.38 791 PRO A CA 1
ATOM 6402 C C . PRO A 1 791 ? 27.687 49.151 -79.877 1.00 76.38 791 PRO A C 1
ATOM 6404 O O . PRO A 1 791 ? 27.986 49.187 -81.071 1.00 76.38 791 PRO A O 1
ATOM 6407 N N . VAL A 1 792 ? 27.586 48.000 -79.209 1.00 82.12 792 VAL A N 1
ATOM 6408 C CA . VAL A 1 792 ? 27.824 46.679 -79.808 1.00 82.12 792 VAL A CA 1
ATOM 6409 C C . VAL A 1 792 ? 26.608 46.237 -80.616 1.00 82.12 792 VAL A C 1
ATOM 6411 O O . VAL A 1 792 ? 26.767 45.683 -81.701 1.00 82.12 792 VAL A O 1
ATOM 6414 N N . LEU A 1 793 ? 25.397 46.524 -80.127 1.00 83.12 793 LEU A N 1
ATOM 6415 C CA . LEU A 1 793 ? 24.147 46.212 -80.824 1.00 83.12 793 LEU A CA 1
ATOM 6416 C C . LEU A 1 793 ? 23.998 47.010 -82.122 1.00 83.12 793 LEU A C 1
ATOM 6418 O O . LEU A 1 793 ? 23.688 46.422 -83.151 1.00 83.12 793 LEU A O 1
ATOM 6422 N N . LYS A 1 794 ? 24.333 48.307 -82.122 1.00 81.31 794 LYS A N 1
ATOM 6423 C CA . LYS A 1 794 ? 24.337 49.130 -83.344 1.00 81.31 794 LYS A CA 1
ATOM 6424 C C . LYS A 1 794 ? 25.303 48.592 -84.404 1.00 81.31 794 LYS A C 1
ATOM 6426 O O . LYS A 1 794 ? 24.966 48.548 -85.585 1.00 81.31 794 LYS A O 1
ATOM 6431 N N . ALA A 1 795 ? 26.497 48.164 -83.988 1.00 78.25 795 ALA A N 1
ATOM 6432 C CA . ALA A 1 795 ? 27.477 47.561 -84.889 1.00 78.25 795 ALA A CA 1
ATOM 6433 C C . ALA A 1 795 ? 27.010 46.196 -85.418 1.00 78.25 795 ALA A C 1
ATOM 6435 O O . ALA A 1 795 ? 27.150 45.907 -86.604 1.00 78.25 795 ALA A O 1
ATOM 6436 N N . TYR A 1 796 ? 26.414 45.386 -84.543 1.00 81.56 796 TYR A N 1
ATOM 6437 C CA . TYR A 1 796 ? 25.822 44.102 -84.893 1.00 81.56 796 TYR A CA 1
ATOM 6438 C C . TYR A 1 796 ? 24.700 44.258 -85.925 1.00 81.56 796 TYR A C 1
ATOM 6440 O O . TYR A 1 796 ? 24.768 43.643 -86.981 1.00 81.56 796 TYR A O 1
ATOM 6448 N N . GLU A 1 797 ? 23.712 45.118 -85.668 1.00 83.88 797 GLU A N 1
ATOM 6449 C CA . GLU A 1 797 ? 22.571 45.365 -86.560 1.00 83.88 797 GLU A CA 1
ATOM 6450 C C . GLU A 1 797 ? 23.012 45.891 -87.930 1.00 83.88 797 GLU A C 1
ATOM 6452 O O . GLU A 1 797 ? 22.517 45.440 -88.967 1.00 83.88 797 GLU A O 1
ATOM 6457 N N . LYS A 1 798 ? 23.987 46.806 -87.941 1.00 79.69 798 LYS A N 1
ATOM 6458 C CA . LYS A 1 798 ? 24.551 47.367 -89.170 1.00 79.69 798 LYS A CA 1
ATOM 6459 C C . LYS A 1 798 ? 25.248 46.299 -90.012 1.00 79.69 798 LYS A C 1
ATOM 6461 O O . LYS A 1 798 ? 24.947 46.177 -91.200 1.00 79.69 798 LYS A O 1
ATOM 6466 N N . ASP A 1 799 ? 26.138 45.509 -89.418 1.00 79.81 799 ASP A N 1
ATOM 6467 C CA . ASP A 1 799 ? 26.930 44.517 -90.153 1.00 79.81 799 ASP A CA 1
ATOM 6468 C C . ASP A 1 799 ? 26.115 43.255 -90.508 1.00 79.81 799 ASP A C 1
ATOM 6470 O O . ASP A 1 799 ? 26.421 42.577 -91.491 1.00 79.81 799 ASP A O 1
ATOM 6474 N N . LEU A 1 800 ? 25.029 42.969 -89.776 1.00 80.50 800 LEU A N 1
ATOM 6475 C CA . LEU A 1 800 ? 24.098 41.870 -90.066 1.00 80.50 800 LEU A CA 1
ATOM 6476 C C . LEU A 1 800 ? 23.324 42.082 -91.377 1.00 80.50 800 LEU A C 1
ATOM 6478 O O . LEU A 1 800 ? 22.941 41.112 -92.027 1.00 80.50 800 LEU A O 1
ATOM 6482 N N . SER A 1 801 ? 23.127 43.335 -91.802 1.00 81.81 801 SER A N 1
ATOM 6483 C CA . SER A 1 801 ? 22.461 43.652 -93.075 1.00 81.81 801 SER A CA 1
ATOM 6484 C C . SER A 1 801 ? 23.219 43.127 -94.309 1.00 81.81 801 SER A C 1
ATOM 6486 O O . SER A 1 801 ? 22.616 42.917 -95.361 1.00 81.81 801 SER A O 1
ATOM 6488 N N . SER A 1 802 ? 24.531 42.867 -94.182 1.00 78.81 802 SER A N 1
ATOM 6489 C CA . SER A 1 802 ? 25.380 42.282 -95.232 1.00 78.81 802 SER A CA 1
ATOM 6490 C C . SER A 1 802 ? 26.354 41.237 -94.648 1.00 78.81 802 SER A C 1
ATOM 6492 O O . SER A 1 802 ? 27.564 41.462 -94.557 1.00 78.81 802 SER A O 1
ATOM 6494 N N . PRO A 1 803 ? 25.850 40.048 -94.272 1.00 73.94 803 PRO A N 1
ATOM 6495 C CA . PRO A 1 803 ? 26.512 39.156 -93.320 1.00 73.94 803 PRO A CA 1
ATOM 6496 C C . PRO A 1 803 ? 27.902 38.691 -93.772 1.00 73.94 803 PRO A C 1
ATOM 6498 O O . PRO A 1 803 ? 28.849 38.742 -92.996 1.00 73.94 803 PRO A O 1
ATOM 6501 N N . PHE A 1 804 ? 28.076 38.316 -95.043 1.00 77.12 804 PHE A N 1
ATOM 6502 C CA . PHE A 1 804 ? 29.369 37.829 -95.544 1.00 77.12 804 PHE A CA 1
ATOM 6503 C C . PHE A 1 804 ? 30.467 38.902 -95.537 1.00 77.12 804 PHE A C 1
ATOM 6505 O O . PHE A 1 804 ? 31.611 38.615 -95.185 1.00 77.12 804 PHE A O 1
ATOM 6512 N N . MET A 1 805 ? 30.129 40.147 -95.887 1.00 72.88 805 MET A N 1
ATOM 6513 C CA . MET A 1 805 ? 31.097 41.249 -95.868 1.00 72.88 805 MET A CA 1
ATOM 6514 C C . MET A 1 805 ? 31.341 41.758 -94.445 1.00 72.88 805 MET A C 1
ATOM 6516 O O . MET A 1 805 ? 32.489 42.024 -94.086 1.00 72.88 805 MET A O 1
ATOM 6520 N N . GLY A 1 806 ? 30.295 41.806 -93.616 1.00 75.31 806 GLY A N 1
ATOM 6521 C CA . GLY A 1 806 ? 30.384 42.156 -92.198 1.00 75.31 806 GLY A CA 1
ATOM 6522 C C . GLY A 1 806 ? 31.222 41.171 -91.376 1.00 75.31 806 GLY A C 1
ATOM 6523 O O . GLY A 1 806 ? 31.880 41.574 -90.424 1.00 75.31 806 GLY A O 1
ATOM 6524 N N . THR A 1 807 ? 31.268 39.890 -91.757 1.00 76.38 807 THR A N 1
ATOM 6525 C CA . THR A 1 807 ? 32.131 38.878 -91.120 1.00 76.38 807 THR A CA 1
ATOM 6526 C C . THR A 1 807 ? 33.601 38.995 -91.537 1.00 76.38 807 THR A C 1
ATOM 6528 O O . THR A 1 807 ? 34.477 38.812 -90.698 1.00 76.38 807 THR A O 1
ATOM 6531 N N . ILE A 1 808 ? 33.888 39.281 -92.814 1.00 74.31 808 ILE A N 1
ATOM 6532 C CA . ILE A 1 808 ? 35.266 39.271 -93.348 1.00 74.31 808 ILE A CA 1
ATOM 6533 C C . ILE A 1 808 ? 35.986 40.609 -93.132 1.00 74.31 808 ILE A C 1
ATOM 6535 O O . ILE A 1 808 ? 37.193 40.625 -92.900 1.00 74.31 808 ILE A O 1
ATOM 6539 N N . ARG A 1 809 ? 35.270 41.734 -93.241 1.00 71.06 809 ARG A N 1
ATOM 6540 C CA . ARG A 1 809 ? 35.840 43.088 -93.105 1.00 71.06 809 ARG A CA 1
ATOM 6541 C C . ARG A 1 809 ? 35.224 43.918 -91.979 1.00 71.06 809 ARG A C 1
ATOM 6543 O O . ARG A 1 809 ? 35.797 44.946 -91.635 1.00 71.06 809 ARG A O 1
ATOM 6550 N N . GLY A 1 810 ? 34.065 43.519 -91.463 1.00 76.38 810 GLY A N 1
ATOM 6551 C CA . GLY A 1 810 ? 33.349 44.236 -90.409 1.00 76.38 810 GLY A CA 1
ATOM 6552 C C . GLY A 1 810 ? 33.611 43.677 -89.012 1.00 76.38 810 GLY A C 1
ATOM 6553 O O . GLY A 1 810 ? 34.487 42.841 -88.787 1.00 76.38 810 GLY A O 1
ATOM 6554 N N . ASN A 1 811 ? 32.811 44.139 -88.057 1.00 80.31 811 ASN A N 1
ATOM 6555 C CA . ASN A 1 811 ? 32.931 43.808 -86.642 1.00 80.31 811 ASN A CA 1
ATOM 6556 C C . ASN A 1 811 ? 31.979 42.688 -86.199 1.00 80.31 811 ASN A C 1
ATOM 6558 O O . ASN A 1 811 ? 31.887 42.391 -85.004 1.00 80.31 811 ASN A O 1
ATOM 6562 N N . LEU A 1 812 ? 31.279 42.051 -87.145 1.00 81.62 812 LEU A N 1
ATOM 6563 C CA . LEU A 1 812 ? 30.174 41.134 -86.866 1.00 81.62 812 LEU A CA 1
ATOM 6564 C C . LEU A 1 812 ? 30.583 39.953 -85.973 1.00 81.62 812 LEU A C 1
ATOM 6566 O O . LEU A 1 812 ? 29.854 39.610 -85.047 1.00 81.62 812 LEU A O 1
ATOM 6570 N N . ILE A 1 813 ? 31.769 39.369 -86.189 1.00 82.25 813 ILE A N 1
ATOM 6571 C CA . ILE A 1 813 ? 32.279 38.260 -85.358 1.00 82.25 813 ILE A CA 1
ATOM 6572 C C . ILE A 1 813 ? 32.503 38.722 -83.915 1.00 82.25 813 ILE A C 1
ATOM 6574 O O . ILE A 1 813 ? 32.099 38.046 -82.972 1.00 82.25 813 ILE A O 1
ATOM 6578 N N . ARG A 1 814 ? 33.138 39.885 -83.729 1.00 83.25 814 ARG A N 1
ATOM 6579 C CA . ARG A 1 814 ? 33.457 40.414 -82.399 1.00 83.25 814 ARG A CA 1
ATOM 6580 C C . ARG A 1 814 ? 32.178 40.807 -81.650 1.00 83.25 814 ARG A C 1
ATOM 6582 O O . ARG A 1 814 ? 32.057 40.496 -80.470 1.00 83.25 814 ARG A O 1
ATOM 6589 N N . ALA A 1 815 ? 31.198 41.392 -82.341 1.00 84.44 815 ALA A N 1
ATOM 6590 C CA . ALA A 1 815 ? 29.893 41.710 -81.766 1.00 84.44 815 ALA A CA 1
ATOM 6591 C C . ALA A 1 815 ? 29.090 40.448 -81.380 1.00 84.44 815 ALA A C 1
ATOM 6593 O O . ALA A 1 815 ? 28.503 40.408 -80.299 1.00 84.44 815 ALA A O 1
ATOM 6594 N N . LEU A 1 816 ? 29.131 39.390 -82.202 1.00 84.50 816 LEU A N 1
ATOM 6595 C CA . LEU A 1 816 ? 28.538 38.085 -81.879 1.00 84.50 816 LEU A CA 1
ATOM 6596 C C . LEU A 1 816 ? 29.187 37.441 -80.648 1.00 84.50 816 LEU A C 1
ATOM 6598 O O . LEU A 1 816 ? 28.481 36.962 -79.765 1.00 84.50 816 LEU A O 1
ATOM 6602 N N . LEU A 1 817 ? 30.519 37.459 -80.545 1.00 87.56 817 LEU A N 1
ATOM 6603 C CA . LEU A 1 817 ? 31.229 36.918 -79.378 1.00 87.56 817 LEU A CA 1
ATOM 6604 C C . LEU A 1 817 ? 30.879 37.676 -78.089 1.00 87.56 817 LEU A C 1
ATOM 6606 O O . LEU A 1 817 ? 30.683 37.054 -77.044 1.00 87.56 817 LEU A O 1
ATOM 6610 N N . ILE A 1 818 ? 30.726 39.001 -78.165 1.00 86.69 818 ILE A N 1
ATOM 6611 C CA . ILE A 1 818 ? 30.261 39.817 -77.035 1.00 86.69 818 ILE A CA 1
ATOM 6612 C C . ILE A 1 818 ? 28.820 39.446 -76.643 1.00 86.69 818 ILE A C 1
ATOM 6614 O O . ILE A 1 818 ? 28.533 39.316 -75.453 1.00 86.69 818 ILE A O 1
ATOM 6618 N N . GLN A 1 819 ? 27.920 39.210 -77.605 1.00 85.94 819 GLN A N 1
ATOM 6619 C CA . GLN A 1 819 ? 26.554 38.745 -77.318 1.00 85.94 819 GLN A CA 1
ATOM 6620 C C . GLN A 1 819 ? 26.517 37.344 -76.693 1.00 85.94 819 GLN A C 1
ATOM 6622 O O . GLN A 1 819 ? 25.722 37.100 -75.783 1.00 85.94 819 GLN A O 1
ATOM 6627 N N . VAL A 1 820 ? 27.390 36.432 -77.130 1.00 86.88 820 VAL A N 1
ATOM 6628 C CA . VAL A 1 820 ? 27.537 35.109 -76.504 1.00 86.88 820 VAL A CA 1
ATOM 6629 C C . VAL A 1 820 ? 27.998 35.258 -75.053 1.00 86.88 820 VAL A C 1
ATOM 6631 O O . VAL A 1 820 ? 27.395 34.653 -74.166 1.00 86.88 820 VAL A O 1
ATOM 6634 N N . GLN A 1 821 ? 28.985 36.119 -74.773 1.00 86.69 821 GLN A N 1
ATOM 6635 C CA . GLN A 1 821 ? 29.413 36.382 -73.395 1.00 86.69 821 GLN A CA 1
ATOM 6636 C C . GLN A 1 821 ? 28.300 37.031 -72.560 1.00 86.69 821 GLN A C 1
ATOM 6638 O O . GLN A 1 821 ? 28.115 36.670 -71.399 1.00 86.69 821 GLN A O 1
ATOM 6643 N N . LYS A 1 822 ? 27.521 37.954 -73.134 1.00 86.38 822 LYS A N 1
ATOM 6644 C CA . LYS A 1 822 ? 26.364 38.555 -72.455 1.00 86.38 822 LYS A CA 1
ATOM 6645 C C . LYS A 1 822 ? 25.319 37.501 -72.099 1.00 86.38 822 LYS A C 1
ATOM 6647 O O . LYS A 1 822 ? 24.863 37.458 -70.962 1.00 86.38 822 LYS A O 1
ATOM 6652 N N . THR A 1 823 ? 25.007 36.616 -73.041 1.00 85.31 823 THR A N 1
ATOM 6653 C CA . THR A 1 823 ? 24.062 35.515 -72.828 1.00 85.31 823 THR A CA 1
ATOM 6654 C C . THR A 1 823 ? 24.568 34.574 -71.737 1.00 85.31 823 THR A C 1
ATOM 6656 O O . THR A 1 823 ? 23.794 34.187 -70.868 1.00 85.31 823 THR A O 1
ATOM 6659 N N . LYS A 1 824 ? 25.872 34.265 -71.712 1.00 85.94 824 LYS A N 1
ATOM 6660 C CA . LYS A 1 824 ? 26.497 33.478 -70.639 1.00 85.94 824 LYS A CA 1
ATOM 6661 C C . LYS A 1 824 ? 26.307 34.140 -69.269 1.00 85.94 824 LYS A C 1
ATOM 6663 O O . LYS A 1 824 ? 25.825 33.492 -68.347 1.00 85.94 824 LYS A O 1
ATOM 6668 N N . VAL A 1 825 ? 26.614 35.436 -69.158 1.00 85.38 825 VAL A N 1
ATOM 6669 C CA . VAL A 1 825 ? 26.424 36.215 -67.922 1.00 85.38 825 VAL A CA 1
ATOM 6670 C C . VAL A 1 825 ? 24.956 36.215 -67.484 1.00 85.38 825 VAL A C 1
ATOM 6672 O O . VAL A 1 825 ? 24.675 36.000 -66.309 1.00 85.38 825 VAL A O 1
ATOM 6675 N N . ASP A 1 826 ? 24.011 36.429 -68.400 1.00 83.00 826 ASP A N 1
ATOM 6676 C CA . ASP A 1 826 ? 22.580 36.481 -68.071 1.00 83.00 826 ASP A CA 1
ATOM 6677 C C . ASP A 1 826 ? 22.027 35.118 -67.644 1.00 83.00 826 ASP A C 1
ATOM 6679 O O . ASP A 1 826 ? 21.236 35.040 -66.701 1.00 83.00 826 ASP A O 1
ATOM 6683 N N . VAL A 1 827 ? 22.490 34.038 -68.277 1.00 84.25 827 VAL A N 1
ATOM 6684 C CA . VAL A 1 827 ? 22.175 32.665 -67.869 1.00 84.25 827 VAL A CA 1
ATOM 6685 C C . VAL A 1 827 ? 22.732 32.379 -66.475 1.00 84.25 827 VAL A C 1
ATOM 6687 O O . VAL A 1 827 ? 21.996 31.863 -65.638 1.00 84.25 827 VAL A O 1
ATOM 6690 N N . GLU A 1 828 ? 23.975 32.765 -66.173 1.00 82.25 828 GLU A N 1
ATOM 6691 C CA . GLU A 1 828 ? 24.560 32.578 -64.837 1.00 82.25 828 GLU A CA 1
ATOM 6692 C C . GLU A 1 828 ? 23.815 33.374 -63.750 1.00 82.25 828 GLU A C 1
ATOM 6694 O O . GLU A 1 828 ? 23.559 32.843 -62.666 1.00 82.25 828 GLU A O 1
ATOM 6699 N N . VAL A 1 829 ? 23.382 34.610 -64.041 1.00 81.31 829 VAL A N 1
ATOM 6700 C CA . VAL A 1 829 ? 22.535 35.405 -63.129 1.00 81.31 829 VAL A CA 1
ATOM 6701 C C . VAL A 1 829 ? 21.186 34.724 -62.896 1.00 81.31 829 VAL A C 1
ATOM 6703 O O . VAL A 1 829 ? 20.752 34.597 -61.748 1.00 81.31 829 VAL A O 1
ATOM 6706 N N . ALA A 1 830 ? 20.517 34.276 -63.963 1.00 80.38 830 ALA A N 1
ATOM 6707 C CA . ALA A 1 830 ? 19.218 33.616 -63.871 1.00 80.38 830 ALA A CA 1
ATOM 6708 C C . ALA A 1 830 ? 19.309 32.285 -63.107 1.00 80.38 830 ALA A C 1
ATOM 6710 O O . ALA A 1 830 ? 18.482 32.015 -62.236 1.00 80.38 830 ALA A O 1
ATOM 6711 N N . MET A 1 831 ? 20.346 31.486 -63.368 1.00 79.31 831 MET A N 1
ATOM 6712 C CA . MET A 1 831 ? 20.617 30.239 -62.650 1.00 79.31 831 MET A CA 1
ATOM 6713 C C . MET A 1 831 ? 20.874 30.484 -61.160 1.00 79.31 831 MET A C 1
ATOM 6715 O O . MET A 1 831 ? 20.314 29.773 -60.326 1.00 79.31 831 MET A O 1
ATOM 6719 N N . GLY A 1 832 ? 21.639 31.524 -60.809 1.00 76.12 832 GLY A N 1
ATOM 6720 C CA . GLY A 1 832 ? 21.840 31.925 -59.413 1.00 76.12 832 GLY A CA 1
ATOM 6721 C C . GLY A 1 832 ? 20.540 32.352 -58.718 1.00 76.12 832 GLY A C 1
ATOM 6722 O O . GLY A 1 832 ? 20.314 32.006 -57.558 1.00 76.12 832 GLY A O 1
ATOM 6723 N N . GLY A 1 833 ? 19.649 33.050 -59.432 1.00 74.88 833 GLY A N 1
ATOM 6724 C CA . GLY A 1 833 ? 18.315 33.405 -58.936 1.00 74.88 833 GLY A CA 1
ATOM 6725 C C . GLY A 1 833 ? 17.409 32.190 -58.702 1.00 74.88 833 GLY A C 1
ATOM 6726 O O . GLY A 1 833 ? 16.708 32.131 -57.691 1.00 74.88 833 GLY A O 1
ATOM 6727 N N . ILE A 1 834 ? 17.453 31.195 -59.592 1.00 79.38 834 ILE A N 1
ATOM 6728 C CA . ILE A 1 834 ? 16.695 29.941 -59.453 1.00 79.38 834 ILE A CA 1
ATOM 6729 C C . ILE A 1 834 ? 17.199 29.122 -58.257 1.00 79.38 834 ILE A C 1
ATOM 6731 O O . ILE A 1 834 ? 16.382 28.628 -57.480 1.00 79.38 834 ILE A O 1
ATOM 6735 N N . ASP A 1 835 ? 18.515 29.013 -58.063 1.00 72.56 835 ASP A N 1
ATOM 6736 C CA . ASP A 1 835 ? 19.096 28.285 -56.925 1.00 72.56 835 ASP A CA 1
ATOM 6737 C C . ASP A 1 835 ? 18.702 28.928 -55.582 1.00 72.56 835 ASP A C 1
ATOM 6739 O O . ASP A 1 835 ? 18.307 28.246 -54.632 1.00 72.56 835 ASP A O 1
ATOM 6743 N N . ALA A 1 836 ? 18.693 30.265 -55.526 1.00 69.69 836 ALA A N 1
ATOM 6744 C CA . ALA A 1 836 ? 18.207 31.011 -54.367 1.00 69.69 836 ALA A CA 1
ATOM 6745 C C . ALA A 1 836 ? 16.707 30.776 -54.100 1.00 69.69 836 ALA A C 1
ATOM 6747 O O . ALA A 1 836 ? 16.296 30.636 -52.944 1.00 69.69 836 ALA A O 1
ATOM 6748 N N . LEU A 1 837 ? 15.885 30.679 -55.152 1.00 71.56 837 LEU A N 1
ATOM 6749 C CA . LEU A 1 837 ? 14.461 30.371 -55.017 1.00 71.56 837 LEU A CA 1
ATOM 6750 C C . LEU A 1 837 ? 14.231 28.942 -54.517 1.00 71.56 837 LEU A C 1
ATOM 6752 O O . LEU A 1 837 ? 13.458 28.762 -53.577 1.00 71.56 837 LEU A O 1
ATOM 6756 N N . LEU A 1 838 ? 14.930 27.945 -55.067 1.00 74.62 838 LEU A N 1
ATOM 6757 C CA . LEU A 1 838 ? 14.824 26.550 -54.627 1.00 74.62 838 LEU A CA 1
ATOM 6758 C C . LEU A 1 838 ? 15.227 26.387 -53.155 1.00 74.62 838 LEU A C 1
ATOM 6760 O O . LEU A 1 838 ? 14.501 25.745 -52.394 1.00 74.62 838 LEU A O 1
ATOM 6764 N N . LYS A 1 839 ? 16.305 27.052 -52.720 1.00 70.12 839 LYS A N 1
ATOM 6765 C CA . LYS A 1 839 ? 16.697 27.095 -51.301 1.00 70.12 839 LYS A CA 1
ATOM 6766 C C . LYS A 1 839 ? 15.671 27.790 -50.412 1.00 70.12 839 LYS A C 1
ATOM 6768 O O . LYS A 1 839 ? 15.401 27.314 -49.313 1.00 70.12 839 LYS A O 1
ATOM 6773 N N . SER A 1 840 ? 15.061 28.887 -50.866 1.00 65.06 840 SER A N 1
ATOM 6774 C CA . SER A 1 840 ? 14.053 29.588 -50.053 1.00 65.06 840 SER A CA 1
ATOM 6775 C C . SER A 1 840 ? 12.778 28.759 -49.829 1.00 65.06 840 SER A C 1
ATOM 6777 O O . SER A 1 840 ? 12.109 28.928 -48.810 1.00 65.06 840 SER A O 1
ATOM 6779 N N . GLN A 1 841 ? 12.472 27.812 -50.725 1.00 73.00 841 GLN A N 1
ATOM 6780 C CA . GLN A 1 841 ? 11.345 26.881 -50.585 1.00 73.00 841 GLN A CA 1
ATOM 6781 C C . GLN A 1 841 ? 11.687 25.605 -49.795 1.00 73.00 841 GLN A C 1
ATOM 6783 O O . GLN A 1 841 ? 10.785 24.938 -49.287 1.00 73.00 841 GLN A O 1
ATOM 6788 N N . GLU A 1 842 ? 12.969 25.272 -49.623 1.00 75.50 842 GLU A N 1
ATOM 6789 C CA . GLU A 1 842 ? 13.415 24.087 -48.874 1.00 75.50 842 GLU A CA 1
ATOM 6790 C C . GLU A 1 842 ? 12.916 24.099 -47.419 1.00 75.50 842 GLU A C 1
ATOM 6792 O O . GLU A 1 842 ? 12.456 23.080 -46.896 1.00 75.50 842 GLU A O 1
ATOM 6797 N N . LEU A 1 843 ? 12.911 25.278 -46.788 1.00 72.88 843 LEU A N 1
ATOM 6798 C CA . LEU A 1 843 ? 12.416 25.459 -45.425 1.00 72.88 843 LEU A CA 1
ATOM 6799 C C . LEU A 1 843 ? 10.905 25.188 -45.319 1.00 72.88 843 LEU A C 1
ATOM 6801 O O . LEU A 1 843 ? 10.450 24.556 -44.364 1.00 72.88 843 LEU A O 1
ATOM 6805 N N . VAL A 1 844 ? 10.129 25.624 -46.318 1.00 76.19 844 VAL A N 1
ATOM 6806 C CA . VAL A 1 844 ? 8.678 25.393 -46.382 1.00 76.19 844 VAL A CA 1
ATOM 6807 C C . VAL A 1 844 ? 8.391 23.897 -46.505 1.00 76.19 844 VAL A C 1
ATOM 6809 O O . VAL A 1 844 ? 7.575 23.368 -45.748 1.00 76.19 844 VAL A O 1
ATOM 6812 N N . PHE A 1 845 ? 9.113 23.182 -47.374 1.00 76.19 845 PHE A N 1
ATOM 6813 C CA . PHE A 1 845 ? 8.995 21.725 -47.483 1.00 76.19 845 PHE A CA 1
ATOM 6814 C C . PHE A 1 845 ? 9.413 21.000 -46.194 1.00 76.19 845 PHE A C 1
ATOM 6816 O O . PHE A 1 845 ? 8.757 20.034 -45.795 1.00 76.19 845 PHE A O 1
ATOM 6823 N N . GLY A 1 846 ? 10.440 21.497 -45.496 1.00 75.00 846 GLY A N 1
ATOM 6824 C CA . GLY A 1 846 ? 10.857 20.995 -44.184 1.00 75.00 846 GLY A CA 1
ATOM 6825 C C . GLY A 1 846 ? 9.759 21.101 -43.119 1.00 75.00 846 GLY A C 1
ATOM 6826 O O . GLY A 1 846 ? 9.475 20.124 -42.423 1.00 75.00 846 GLY A O 1
ATOM 6827 N N . PHE A 1 847 ? 9.079 22.249 -43.026 1.00 76.25 847 PHE A N 1
ATOM 6828 C CA . PHE A 1 847 ? 7.975 22.445 -42.076 1.00 76.25 847 PHE A CA 1
ATOM 6829 C C . PHE A 1 847 ? 6.715 21.644 -42.434 1.00 76.25 847 PHE A C 1
ATOM 6831 O O . PHE A 1 847 ? 6.068 21.075 -41.546 1.00 76.25 847 PHE A O 1
ATOM 6838 N N . VAL A 1 848 ? 6.377 21.542 -43.723 1.00 81.81 848 VAL A N 1
ATOM 6839 C CA . VAL A 1 848 ? 5.241 20.730 -44.191 1.00 81.81 848 VAL A CA 1
ATOM 6840 C C . VAL A 1 848 ? 5.473 19.245 -43.883 1.00 81.81 848 VAL A C 1
ATOM 6842 O O . VAL A 1 848 ? 4.560 18.579 -43.395 1.00 81.81 848 VAL A O 1
ATOM 6845 N N . GLY A 1 849 ? 6.699 18.740 -44.059 1.00 76.50 849 GLY A N 1
ATOM 6846 C CA . GLY A 1 849 ? 7.068 17.364 -43.702 1.00 76.50 849 GLY A CA 1
ATOM 6847 C C . GLY A 1 849 ? 7.062 17.071 -42.193 1.00 76.50 849 GLY A C 1
ATOM 6848 O O . GLY A 1 849 ? 6.760 15.951 -41.787 1.00 76.50 849 GLY A O 1
ATOM 6849 N N . LEU A 1 850 ? 7.337 18.073 -41.350 1.00 80.75 850 LEU A N 1
ATOM 6850 C CA . LEU A 1 850 ? 7.375 17.938 -39.885 1.00 80.75 850 LEU A CA 1
ATOM 6851 C C . LEU A 1 850 ? 5.972 17.910 -39.240 1.00 80.75 850 LEU A C 1
ATOM 6853 O O . LEU A 1 850 ? 5.769 17.333 -38.168 1.00 80.75 850 LEU A O 1
ATOM 6857 N N . THR A 1 851 ? 4.986 18.529 -39.892 1.00 80.25 851 THR A N 1
ATOM 6858 C CA . THR A 1 851 ? 3.647 18.767 -39.326 1.00 80.25 851 THR A CA 1
ATOM 6859 C C . THR A 1 851 ? 2.888 17.477 -38.953 1.00 80.25 851 THR A C 1
ATOM 6861 O O . THR A 1 851 ? 2.387 17.399 -37.824 1.00 80.25 851 THR A O 1
ATOM 6864 N N . PRO A 1 852 ? 2.827 16.426 -39.799 1.00 83.06 852 PRO A N 1
ATOM 6865 C CA . PRO A 1 852 ? 2.179 15.163 -39.432 1.00 83.06 852 PRO A CA 1
ATOM 6866 C C . PRO A 1 852 ? 2.845 14.474 -38.231 1.00 83.06 852 PRO A C 1
ATOM 6868 O O . PRO A 1 852 ? 2.148 13.980 -37.344 1.00 83.06 852 PRO A O 1
ATOM 6871 N N . GLY A 1 853 ? 4.181 14.497 -38.155 1.00 79.81 853 GLY A N 1
ATOM 6872 C CA . GLY A 1 853 ? 4.944 13.898 -37.055 1.00 79.81 853 GLY A CA 1
ATOM 6873 C C . GLY A 1 853 ? 4.637 14.548 -35.703 1.00 79.81 853 GLY A C 1
ATOM 6874 O O . GLY A 1 853 ? 4.415 13.853 -34.708 1.00 79.81 853 GLY A O 1
ATOM 6875 N N . ILE A 1 854 ? 4.527 15.881 -35.672 1.00 81.38 854 ILE A N 1
ATOM 6876 C CA . ILE A 1 854 ? 4.147 16.640 -34.471 1.00 81.38 854 ILE A CA 1
ATOM 6877 C C . ILE A 1 854 ? 2.710 16.313 -34.043 1.00 81.38 854 ILE A C 1
ATOM 6879 O O . ILE A 1 854 ? 2.469 16.037 -32.866 1.00 81.38 854 ILE A O 1
ATOM 6883 N N . LEU A 1 855 ? 1.753 16.304 -34.977 1.00 80.75 855 LEU A N 1
ATOM 6884 C CA . LEU A 1 855 ? 0.345 16.021 -34.671 1.00 80.75 855 LEU A CA 1
ATOM 6885 C C . LEU A 1 855 ? 0.145 14.606 -34.117 1.00 80.75 855 LEU A C 1
ATOM 6887 O O . LEU A 1 855 ? -0.546 14.436 -33.110 1.00 80.75 855 LEU A O 1
ATOM 6891 N N . VAL A 1 856 ? 0.789 13.604 -34.723 1.00 82.06 856 VAL A N 1
ATOM 6892 C CA . VAL A 1 856 ? 0.748 12.212 -34.250 1.00 82.06 856 VAL A CA 1
ATOM 6893 C C . VAL A 1 856 ? 1.391 12.091 -32.867 1.00 82.06 856 VAL A C 1
ATOM 6895 O O . VAL A 1 856 ? 0.809 11.472 -31.977 1.00 82.06 856 VAL A O 1
ATOM 6898 N N . THR A 1 857 ? 2.531 12.747 -32.636 1.00 81.75 857 THR A N 1
ATOM 6899 C CA . THR A 1 857 ? 3.224 12.728 -31.336 1.00 81.75 857 THR A CA 1
ATOM 6900 C C . THR A 1 857 ? 2.386 13.377 -30.229 1.00 81.75 857 THR A C 1
ATOM 6902 O O . THR A 1 857 ? 2.269 12.828 -29.130 1.00 81.75 857 THR A O 1
ATOM 6905 N N . ILE A 1 858 ? 1.739 14.514 -30.508 1.00 82.62 858 ILE A N 1
ATOM 6906 C CA . ILE A 1 858 ? 0.839 15.189 -29.559 1.00 82.62 858 ILE A CA 1
ATOM 6907 C C . ILE A 1 858 ? -0.415 14.344 -29.304 1.00 82.62 858 ILE A C 1
ATOM 6909 O O . ILE A 1 858 ? -0.815 14.182 -28.148 1.00 82.62 858 ILE A O 1
ATOM 6913 N N . GLY A 1 859 ? -1.032 13.793 -30.353 1.00 79.94 859 GLY A N 1
ATOM 6914 C CA . GLY A 1 859 ? -2.210 12.931 -30.241 1.00 79.94 859 GLY A CA 1
ATOM 6915 C C . GLY A 1 859 ? -1.928 11.683 -29.405 1.00 79.94 859 GLY A C 1
ATOM 6916 O O . GLY A 1 859 ? -2.674 11.381 -28.472 1.00 79.94 859 GLY A O 1
ATOM 6917 N N . PHE A 1 860 ? -0.801 11.020 -29.666 1.00 77.94 860 PHE A N 1
ATOM 6918 C CA . PHE A 1 860 ? -0.345 9.859 -28.910 1.00 77.94 860 PHE A CA 1
ATOM 6919 C C . PHE A 1 860 ? -0.036 10.213 -27.451 1.00 77.94 860 PHE A C 1
ATOM 6921 O O . PHE A 1 860 ? -0.538 9.553 -26.545 1.00 77.94 860 PHE A O 1
ATOM 6928 N N . SER A 1 861 ? 0.696 11.301 -27.196 1.00 73.56 861 SER A N 1
ATOM 6929 C CA . SER A 1 861 ? 1.011 11.761 -25.835 1.00 73.56 861 SER A CA 1
ATOM 6930 C C . SER A 1 861 ? -0.248 12.088 -25.017 1.00 73.56 861 SER A C 1
ATOM 6932 O O . SER A 1 861 ? -0.356 11.719 -23.841 1.00 73.56 861 SER A O 1
ATOM 6934 N N . ARG A 1 862 ? -1.259 12.709 -25.644 1.00 76.25 862 ARG A N 1
ATOM 6935 C CA . ARG A 1 862 ? -2.565 12.973 -25.016 1.00 76.25 862 ARG A CA 1
ATOM 6936 C C . ARG A 1 862 ? -3.365 11.698 -24.767 1.00 76.25 862 ARG A C 1
ATOM 6938 O O . ARG A 1 862 ? -3.956 11.572 -23.696 1.00 76.25 862 ARG A O 1
ATOM 6945 N N . TRP A 1 863 ? -3.376 10.759 -25.712 1.00 76.31 863 TRP A N 1
ATOM 6946 C CA . TRP A 1 863 ? -4.054 9.470 -25.561 1.00 76.31 863 TRP A CA 1
ATOM 6947 C C . TRP A 1 863 ? -3.432 8.623 -24.443 1.00 76.31 863 TRP A C 1
ATOM 6949 O O . TRP A 1 863 ? -4.150 8.145 -23.566 1.00 76.31 863 TRP A O 1
ATOM 6959 N N . VAL A 1 864 ? -2.099 8.533 -24.398 1.00 69.50 864 VAL A N 1
ATOM 6960 C CA . VAL A 1 864 ? -1.338 7.880 -23.323 1.00 69.50 864 VAL A CA 1
ATOM 6961 C C . VAL A 1 864 ? -1.673 8.530 -21.979 1.00 69.50 864 VAL A C 1
ATOM 6963 O O . VAL A 1 864 ? -2.145 7.861 -21.060 1.00 69.50 864 VAL A O 1
ATOM 6966 N N . SER A 1 865 ? -1.543 9.854 -21.874 1.00 63.41 865 SER A N 1
ATOM 6967 C CA . SER A 1 865 ? -1.846 10.588 -20.637 1.00 63.41 865 SER A CA 1
ATOM 6968 C C . SER A 1 865 ? -3.305 10.406 -20.183 1.00 63.41 865 SER A C 1
ATOM 6970 O O . SER A 1 865 ? -3.575 10.271 -18.989 1.00 63.41 865 SER A O 1
ATOM 6972 N N . SER A 1 866 ? -4.258 10.345 -21.117 1.00 57.81 866 SER A N 1
ATOM 6973 C CA . SER A 1 866 ? -5.684 10.079 -20.867 1.00 57.81 866 SER A CA 1
ATOM 6974 C C . SER A 1 866 ? -5.940 8.656 -20.349 1.00 57.81 866 SER A C 1
ATOM 6976 O O . SER A 1 866 ? -6.659 8.472 -19.361 1.00 57.81 866 SER A O 1
ATOM 6978 N N . ALA A 1 867 ? -5.312 7.649 -20.959 1.00 59.50 867 ALA A N 1
ATOM 6979 C CA . ALA A 1 867 ? -5.445 6.252 -20.555 1.00 59.50 867 ALA A CA 1
ATOM 6980 C C . ALA A 1 867 ? -4.919 6.010 -19.127 1.00 59.50 867 ALA A C 1
ATOM 6982 O O . ALA A 1 867 ? -5.513 5.237 -18.371 1.00 59.50 867 ALA A O 1
ATOM 6983 N N . PHE A 1 868 ? -3.858 6.721 -18.727 1.00 49.75 868 PHE A N 1
ATOM 6984 C CA . PHE A 1 868 ? -3.281 6.631 -17.382 1.00 49.75 868 PHE A CA 1
ATOM 6985 C C . PHE A 1 868 ? -3.995 7.506 -16.333 1.00 49.75 868 PHE A C 1
ATOM 6987 O O . PHE A 1 868 ? -3.998 7.167 -15.148 1.00 49.75 868 PHE A O 1
ATOM 6994 N N . THR A 1 869 ? -4.666 8.592 -16.732 1.00 49.44 869 THR A N 1
ATOM 6995 C CA . THR A 1 869 ? -5.423 9.465 -15.808 1.00 49.44 869 THR A CA 1
ATOM 6996 C C . THR A 1 869 ? -6.849 8.983 -15.520 1.00 49.44 869 THR A C 1
ATOM 6998 O O . THR A 1 869 ? -7.368 9.263 -14.434 1.00 49.44 869 THR A O 1
ATOM 7001 N N . SER A 1 870 ? -7.473 8.193 -16.406 1.00 45.44 870 SER A N 1
ATOM 7002 C CA . SER A 1 870 ? -8.853 7.700 -16.212 1.00 45.44 870 SER A CA 1
ATOM 7003 C C . SER A 1 870 ? -9.029 6.850 -14.942 1.00 45.44 870 SER A C 1
ATOM 7005 O O . SER A 1 870 ? -10.070 6.916 -14.284 1.00 45.44 870 SER A O 1
ATOM 7007 N N . ARG A 1 871 ? -7.982 6.122 -14.521 1.00 48.03 871 ARG A N 1
ATOM 7008 C CA . ARG A 1 871 ? -7.985 5.323 -13.282 1.00 48.03 871 ARG A CA 1
ATOM 7009 C C . ARG A 1 871 ? -7.996 6.182 -12.011 1.00 48.03 871 ARG A C 1
ATOM 7011 O O . ARG A 1 871 ? -8.696 5.836 -11.064 1.00 48.03 871 ARG A O 1
ATOM 7018 N N . ARG A 1 872 ? -7.300 7.329 -11.998 1.00 49.19 872 ARG A N 1
ATOM 7019 C CA . ARG A 1 872 ? -7.345 8.287 -10.871 1.00 49.19 872 ARG A CA 1
ATOM 7020 C C . ARG A 1 872 ? -8.713 8.972 -10.764 1.00 49.19 872 ARG A C 1
ATOM 7022 O O . ARG A 1 872 ? -9.206 9.169 -9.656 1.00 49.19 872 ARG A O 1
ATOM 7029 N N . GLY A 1 873 ? -9.351 9.268 -11.900 1.00 48.59 873 GLY A N 1
ATOM 7030 C CA . GLY A 1 873 ? -10.715 9.807 -11.946 1.00 48.59 873 GLY A CA 1
ATOM 7031 C C . GLY A 1 873 ? -11.775 8.817 -11.447 1.00 48.59 873 GLY A C 1
ATOM 7032 O O . GLY A 1 873 ? -12.663 9.201 -10.687 1.00 48.59 873 GLY A O 1
ATOM 7033 N N . ALA A 1 874 ? -11.649 7.534 -11.799 1.00 50.16 874 ALA A N 1
ATOM 7034 C CA . ALA A 1 874 ? -12.575 6.487 -11.363 1.00 50.16 874 ALA A CA 1
ATOM 7035 C C . ALA A 1 874 ? -12.538 6.254 -9.839 1.00 50.16 874 ALA A C 1
ATOM 7037 O O . ALA A 1 874 ? -13.590 6.128 -9.211 1.00 50.16 874 ALA A O 1
ATOM 7038 N N . ASP A 1 875 ? -11.351 6.258 -9.225 1.00 48.50 875 ASP A N 1
ATOM 7039 C CA . ASP A 1 875 ? -11.209 6.097 -7.771 1.00 48.50 875 ASP A CA 1
ATOM 7040 C C . ASP A 1 875 ? -11.663 7.334 -6.983 1.00 48.50 875 ASP A C 1
ATOM 7042 O O . ASP A 1 875 ? -12.267 7.195 -5.916 1.00 48.50 875 ASP A O 1
ATOM 7046 N N . ALA A 1 876 ? -11.427 8.544 -7.502 1.00 52.25 876 ALA A N 1
ATOM 7047 C CA . ALA A 1 876 ? -11.952 9.775 -6.912 1.00 52.25 876 ALA A CA 1
ATOM 7048 C C . ALA A 1 876 ? -13.489 9.829 -6.995 1.00 52.25 876 ALA A C 1
ATOM 7050 O O . ALA A 1 876 ? -14.148 10.073 -5.984 1.00 52.25 876 ALA A O 1
ATOM 7051 N N . SER A 1 877 ? -14.060 9.483 -8.155 1.00 55.09 877 SER A N 1
ATOM 7052 C CA . SER A 1 877 ? -15.511 9.403 -8.370 1.00 55.09 877 SER A CA 1
ATOM 7053 C C . SER A 1 877 ? -16.172 8.350 -7.470 1.00 55.09 877 SER A C 1
ATOM 7055 O O . SER A 1 877 ? -17.232 8.589 -6.888 1.00 55.09 877 SER A O 1
ATOM 7057 N N . ARG A 1 878 ? -15.512 7.203 -7.260 1.00 60.69 878 ARG A N 1
ATOM 7058 C CA . ARG A 1 878 ? -15.997 6.151 -6.355 1.00 60.69 878 ARG A CA 1
ATOM 7059 C C . ARG A 1 878 ? -15.990 6.586 -4.885 1.00 60.69 878 ARG A C 1
ATOM 7061 O O . ARG A 1 878 ? -16.885 6.191 -4.138 1.00 60.69 878 ARG A O 1
ATOM 7068 N N . LYS A 1 879 ? -15.007 7.395 -4.468 1.00 59.69 879 LYS A N 1
ATOM 7069 C CA . LYS A 1 879 ? -14.914 7.953 -3.105 1.00 59.69 879 LYS A CA 1
ATOM 7070 C C . LYS A 1 879 ? -15.936 9.074 -2.867 1.00 59.69 879 LYS A C 1
ATOM 7072 O O . LYS A 1 879 ? -16.606 9.043 -1.837 1.00 59.69 879 LYS A O 1
ATOM 7077 N N . GLN A 1 880 ? -16.119 9.981 -3.828 1.00 66.56 880 GLN A N 1
ATOM 7078 C CA . GLN A 1 880 ? -17.163 11.021 -3.804 1.00 66.56 880 GLN A CA 1
ATOM 7079 C C . GLN A 1 880 ? -18.567 10.397 -3.722 1.00 66.56 880 GLN A C 1
ATOM 7081 O O . GLN A 1 880 ? -19.323 10.648 -2.781 1.00 66.56 880 GLN A O 1
ATOM 7086 N N . GLY A 1 881 ? -18.853 9.415 -4.588 1.00 71.94 881 GLY A N 1
ATOM 7087 C CA . GLY A 1 881 ? -20.128 8.692 -4.580 1.00 71.94 881 GLY A CA 1
ATOM 7088 C C . GLY A 1 881 ? -20.456 7.988 -3.255 1.00 71.94 881 GLY A C 1
ATOM 7089 O O . GLY A 1 881 ? -21.632 7.828 -2.920 1.00 71.94 881 GLY A O 1
ATOM 7090 N N . HIS A 1 882 ? -19.447 7.597 -2.466 1.00 75.25 882 HIS A N 1
ATOM 7091 C CA . HIS A 1 882 ? -19.667 7.041 -1.132 1.00 75.25 882 HIS A CA 1
ATOM 7092 C C . HIS A 1 882 ? -20.164 8.105 -0.144 1.00 75.25 882 HIS A C 1
ATOM 7094 O O . HIS A 1 882 ? -21.173 7.881 0.521 1.00 75.25 882 HIS A O 1
ATOM 7100 N N . MET A 1 883 ? -19.511 9.269 -0.071 1.00 82.62 883 MET A N 1
ATOM 7101 C CA . MET A 1 883 ? -19.907 10.355 0.837 1.00 82.62 883 MET A CA 1
ATOM 7102 C C . MET A 1 883 ? -21.305 10.890 0.517 1.00 82.62 883 MET A C 1
ATOM 7104 O O . MET A 1 883 ? -22.127 11.036 1.423 1.00 82.62 883 MET A O 1
ATOM 7108 N N . MET A 1 884 ? -21.614 11.095 -0.769 1.00 85.06 884 MET A N 1
ATOM 7109 C CA . MET A 1 884 ? -22.945 11.533 -1.202 1.00 85.06 884 MET A CA 1
ATOM 7110 C C . MET A 1 884 ? -24.029 10.516 -0.818 1.00 85.06 884 MET A C 1
ATOM 7112 O O . MET A 1 884 ? -25.126 10.882 -0.391 1.00 85.06 884 MET A O 1
ATOM 7116 N N . ARG A 1 885 ? -23.724 9.217 -0.916 1.00 83.06 885 ARG A N 1
ATOM 7117 C CA . ARG A 1 885 ? -24.651 8.161 -0.499 1.00 83.06 885 ARG A CA 1
ATOM 7118 C C . ARG A 1 885 ? -24.925 8.199 1.004 1.00 83.06 885 ARG A C 1
ATOM 7120 O O . ARG A 1 885 ? -26.088 8.052 1.371 1.00 83.06 885 ARG A O 1
ATOM 7127 N N . GLN A 1 886 ? -23.904 8.402 1.838 1.00 86.81 886 GLN A N 1
ATOM 7128 C CA . GLN A 1 886 ? -24.096 8.506 3.290 1.00 86.81 886 GLN A CA 1
ATOM 7129 C C . GLN A 1 886 ? -24.930 9.739 3.646 1.00 86.81 886 GLN A C 1
ATOM 7131 O O . GLN A 1 886 ? -25.899 9.633 4.390 1.00 86.81 886 GLN A O 1
ATOM 7136 N N . LEU A 1 887 ? -24.657 10.884 3.016 1.00 89.69 887 LEU A N 1
ATOM 7137 C CA . LEU A 1 887 ? -25.461 12.091 3.213 1.00 89.69 887 LEU A CA 1
ATOM 7138 C C . LEU A 1 887 ? -26.928 11.886 2.797 1.00 89.69 887 LEU A C 1
ATOM 7140 O O . LEU A 1 887 ? -27.842 12.359 3.467 1.00 89.69 887 LEU A O 1
ATOM 7144 N N . ARG A 1 888 ? -27.174 11.130 1.720 1.00 89.50 888 ARG A N 1
ATOM 7145 C CA . ARG A 1 888 ? -28.529 10.732 1.312 1.00 89.50 888 ARG A CA 1
ATOM 7146 C C . ARG A 1 888 ? -29.186 9.781 2.318 1.00 89.50 888 ARG A C 1
ATOM 7148 O O . ARG A 1 888 ? -30.395 9.851 2.501 1.00 89.50 888 ARG A O 1
ATOM 7155 N N . ASN A 1 889 ? -28.440 8.865 2.932 1.00 88.69 889 ASN A N 1
ATOM 7156 C CA . ASN A 1 889 ? -28.990 7.979 3.958 1.00 88.69 889 ASN A CA 1
ATOM 7157 C C . ASN A 1 889 ? -29.403 8.771 5.204 1.00 88.69 889 ASN A C 1
ATOM 7159 O O . ASN A 1 889 ? -30.519 8.579 5.673 1.00 88.69 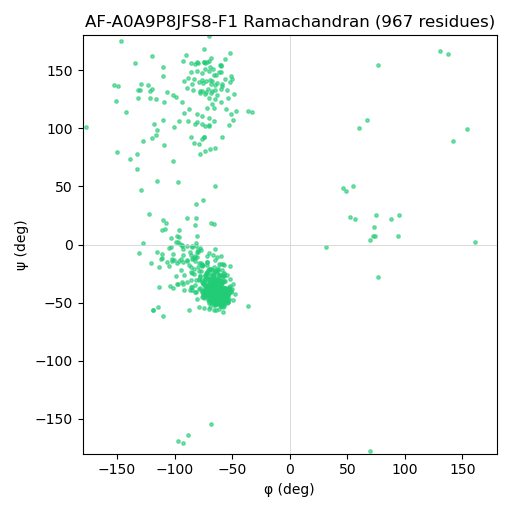889 ASN A O 1
ATOM 7163 N N . ILE A 1 890 ? -28.558 9.696 5.669 1.00 90.38 890 ILE A N 1
ATOM 7164 C CA . ILE A 1 890 ? -28.863 10.633 6.764 1.00 90.38 890 ILE A CA 1
ATOM 7165 C C . ILE A 1 890 ? -30.153 11.402 6.457 1.00 90.38 890 ILE A C 1
ATOM 7167 O O . ILE A 1 890 ? -31.083 11.403 7.257 1.00 90.38 890 ILE A O 1
ATOM 7171 N N . ASP A 1 891 ? -30.246 11.987 5.261 1.00 91.56 891 ASP A N 1
ATOM 7172 C CA . ASP A 1 891 ? -31.437 12.710 4.800 1.00 91.56 891 ASP A CA 1
ATOM 7173 C C . ASP A 1 891 ? -32.692 11.817 4.810 1.00 91.56 891 ASP A C 1
ATOM 7175 O O . ASP A 1 891 ? -33.760 12.233 5.252 1.00 91.56 891 ASP A O 1
ATOM 7179 N N . ARG A 1 892 ? -32.568 10.544 4.406 1.00 90.38 892 ARG A N 1
ATOM 7180 C CA . ARG A 1 892 ? -33.671 9.568 4.465 1.00 90.38 892 ARG A CA 1
ATOM 7181 C C . ARG A 1 892 ? -34.069 9.193 5.888 1.00 90.38 892 ARG A C 1
ATOM 7183 O O . ARG A 1 892 ? -35.263 9.043 6.121 1.00 90.38 892 ARG A O 1
ATOM 7190 N N . VAL A 1 893 ? -33.117 9.044 6.811 1.00 89.19 893 VAL A N 1
ATOM 7191 C CA . VAL A 1 893 ? -33.412 8.794 8.233 1.00 89.19 893 VAL A CA 1
ATOM 7192 C C . VAL A 1 893 ? -34.227 9.959 8.790 1.00 89.19 893 VAL A C 1
ATOM 7194 O O . VAL A 1 893 ? -35.327 9.736 9.276 1.00 89.19 893 VAL A O 1
ATOM 7197 N N . LEU A 1 894 ? -33.768 11.200 8.594 1.00 89.50 894 LEU A N 1
ATOM 7198 C CA . LEU A 1 894 ? -34.485 12.405 9.036 1.00 89.50 894 LEU A CA 1
ATOM 7199 C C . LEU A 1 894 ? -35.801 12.655 8.285 1.00 89.50 894 LEU A C 1
ATOM 7201 O O . LEU A 1 894 ? -36.642 13.430 8.739 1.00 89.50 894 LEU A O 1
ATOM 7205 N N . THR A 1 895 ? -35.966 12.097 7.086 1.00 88.56 895 THR A N 1
ATOM 7206 C CA . THR A 1 895 ? -37.202 12.245 6.305 1.00 88.56 895 THR A CA 1
ATOM 7207 C C . THR A 1 895 ? -38.275 11.265 6.751 1.00 88.56 895 THR A C 1
ATOM 7209 O O . THR A 1 895 ? -39.440 11.643 6.832 1.00 88.56 895 THR A O 1
ATOM 7212 N N . ASN A 1 896 ? -37.871 10.028 7.036 1.00 87.50 896 ASN A N 1
ATOM 7213 C CA . ASN A 1 896 ? -38.776 8.935 7.370 1.00 87.50 896 ASN A CA 1
ATOM 7214 C C . ASN A 1 896 ? -39.087 8.833 8.867 1.00 87.50 896 ASN A C 1
ATOM 7216 O O . ASN A 1 896 ? -40.003 8.096 9.224 1.00 87.50 896 ASN A O 1
ATOM 7220 N N . SER A 1 897 ? -38.322 9.503 9.730 1.00 86.06 897 SER A N 1
ATOM 7221 C CA . SER A 1 897 ? -38.558 9.468 11.169 1.00 86.06 897 SER A CA 1
ATOM 7222 C C . SER A 1 897 ? -39.797 10.273 11.561 1.00 86.06 897 SER A C 1
ATOM 7224 O O . SER A 1 897 ? -40.071 11.356 11.034 1.00 86.06 897 SER A O 1
ATOM 7226 N N . THR A 1 898 ? -40.551 9.730 12.513 1.00 83.31 898 THR A N 1
ATOM 7227 C CA . THR A 1 898 ? -41.678 10.402 13.162 1.00 83.31 898 THR A CA 1
ATOM 7228 C C . THR A 1 898 ? -41.155 11.104 14.412 1.00 83.31 898 THR A C 1
ATOM 7230 O O . THR A 1 898 ? -40.694 10.413 15.317 1.00 83.31 898 THR A O 1
ATOM 7233 N N . PRO A 1 899 ? -41.151 12.444 14.473 1.00 81.94 899 PRO A N 1
ATOM 7234 C CA . PRO A 1 899 ? -40.627 13.146 15.635 1.00 81.94 899 PRO A CA 1
ATOM 7235 C C . PRO A 1 899 ? -41.589 13.067 16.829 1.00 81.94 899 PRO A C 1
ATOM 7237 O O . PRO A 1 899 ? -42.795 12.908 16.640 1.00 81.94 899 PRO A O 1
ATOM 7240 N N . THR A 1 900 ? -41.069 13.229 18.046 1.00 78.06 900 THR A N 1
ATOM 7241 C CA . THR A 1 900 ? -41.884 13.299 19.267 1.00 78.06 900 THR A CA 1
ATOM 7242 C C . THR A 1 900 ? -42.810 14.520 19.244 1.00 78.06 900 THR A C 1
ATOM 7244 O O . THR A 1 900 ? -42.410 15.613 18.836 1.00 78.06 900 THR A O 1
ATOM 7247 N N . GLU A 1 901 ? -44.057 14.356 19.699 1.00 71.44 901 GLU A N 1
ATOM 7248 C CA . GLU A 1 901 ? -45.097 15.397 19.599 1.00 71.44 901 GLU A CA 1
ATOM 7249 C C . GLU A 1 901 ? -44.765 16.669 20.395 1.00 71.44 901 GLU A C 1
ATOM 7251 O O . GLU A 1 901 ? -45.104 17.775 19.975 1.00 71.44 901 GLU A O 1
ATOM 7256 N N . LYS A 1 902 ? -44.070 16.521 21.529 1.00 62.28 902 LYS A N 1
ATOM 7257 C CA . LYS A 1 902 ? -43.832 17.604 22.494 1.00 62.28 902 LYS A CA 1
ATOM 7258 C C . LYS A 1 902 ? -42.623 18.484 22.145 1.00 62.28 902 LYS A C 1
ATOM 7260 O O . LYS A 1 902 ? -42.685 19.695 22.343 1.00 62.28 902 LYS A O 1
ATOM 7265 N N . PHE A 1 903 ? -41.548 17.899 21.605 1.00 65.19 903 PHE A N 1
ATOM 7266 C CA . PHE A 1 903 ? -40.261 18.592 21.404 1.00 65.19 903 PHE A CA 1
ATOM 7267 C C . PHE A 1 903 ? -39.664 18.433 19.998 1.00 65.19 903 PHE A C 1
ATOM 7269 O O . PHE A 1 903 ? -38.720 19.136 19.637 1.00 65.19 903 PHE A O 1
ATOM 7276 N N . GLY A 1 904 ? -40.249 17.585 19.147 1.00 74.69 904 GLY A N 1
ATOM 7277 C CA . GLY A 1 904 ? -39.789 17.405 17.772 1.00 74.69 904 GLY A CA 1
ATOM 7278 C C . GLY A 1 904 ? -38.492 16.595 17.648 1.00 74.69 904 GLY A C 1
ATOM 7279 O O . GLY A 1 904 ? -37.747 16.783 16.679 1.00 74.69 904 GLY A O 1
ATOM 7280 N N . GLU A 1 905 ? -38.207 15.742 18.629 1.00 79.62 905 GLU A N 1
ATOM 7281 C CA . GLU A 1 905 ? -36.984 14.940 18.755 1.00 79.62 905 GLU A CA 1
ATOM 7282 C C . GLU A 1 905 ? -37.123 13.580 18.062 1.00 79.62 905 GLU A C 1
ATOM 7284 O O . GLU A 1 905 ? -38.223 13.143 17.730 1.00 79.62 905 GLU A O 1
ATOM 7289 N N . LEU A 1 906 ? -35.998 12.909 17.811 1.00 80.50 906 LEU A N 1
ATOM 7290 C CA . LEU A 1 906 ? -35.982 11.575 17.207 1.00 80.50 906 LEU A CA 1
ATOM 7291 C C . LEU A 1 906 ? -36.163 10.497 18.280 1.00 80.50 906 LEU A C 1
ATOM 7293 O O . LEU A 1 906 ? -35.500 10.550 19.311 1.00 80.50 906 LEU A O 1
ATOM 7297 N N . TYR A 1 907 ? -36.971 9.473 17.995 1.00 82.69 907 TYR A N 1
ATOM 7298 C CA . TYR A 1 907 ? -36.991 8.248 18.803 1.00 82.69 907 TYR A CA 1
ATOM 7299 C C . TYR A 1 907 ? -35.619 7.554 18.798 1.00 82.69 907 TYR A C 1
ATOM 7301 O O . TYR A 1 907 ? -34.860 7.675 17.828 1.00 82.69 907 TYR A O 1
ATOM 7309 N N . TYR A 1 908 ? -35.327 6.775 19.847 1.00 81.19 908 TYR A N 1
ATOM 7310 C CA . TYR A 1 908 ? -34.024 6.136 20.083 1.00 81.19 908 TYR A CA 1
ATOM 7311 C C . TYR A 1 908 ? -33.481 5.396 18.856 1.00 81.19 908 TYR A C 1
ATOM 7313 O O . TYR A 1 908 ? -32.357 5.654 18.420 1.00 81.19 908 TYR A O 1
ATOM 7321 N N . LYS A 1 909 ? -34.309 4.573 18.209 1.00 85.06 909 LYS A N 1
ATOM 7322 C CA . LYS A 1 909 ? -33.956 3.856 16.974 1.00 85.06 909 LYS A CA 1
ATOM 7323 C C . LYS A 1 909 ? -33.439 4.780 15.869 1.00 85.06 909 LYS A C 1
ATOM 7325 O O . LYS A 1 909 ? -32.406 4.499 15.259 1.00 85.06 909 LYS A O 1
ATOM 7330 N N . ASP A 1 910 ? -34.153 5.867 15.588 1.00 86.12 910 ASP A N 1
ATOM 7331 C CA . ASP A 1 910 ? -33.807 6.779 14.496 1.00 86.12 910 ASP A CA 1
ATOM 7332 C C . ASP A 1 910 ? -32.605 7.657 14.869 1.00 86.12 910 ASP A C 1
ATOM 7334 O O . ASP A 1 910 ? -31.758 7.937 14.016 1.00 86.12 910 ASP A O 1
ATOM 7338 N N . HIS A 1 911 ? -32.471 8.016 16.149 1.00 82.50 911 HIS A N 1
ATOM 7339 C CA . HIS A 1 911 ? -31.293 8.701 16.671 1.00 82.50 911 HIS A CA 1
ATOM 7340 C C . HIS A 1 911 ? -30.022 7.841 16.556 1.00 82.50 911 HIS A C 1
ATOM 7342 O O . HIS A 1 911 ? -29.005 8.290 16.022 1.00 82.50 911 HIS A O 1
ATOM 7348 N N . GLY A 1 912 ? -30.082 6.579 16.978 1.00 80.25 912 GLY A N 1
ATOM 7349 C CA . GLY A 1 912 ? -28.968 5.644 16.860 1.00 80.25 912 GLY A CA 1
ATOM 7350 C C . GLY A 1 912 ? -28.582 5.343 15.411 1.00 80.25 912 GLY A C 1
ATOM 7351 O O . GLY A 1 912 ? -27.398 5.269 15.077 1.00 80.25 912 GLY A O 1
ATOM 7352 N N . LEU A 1 913 ? -29.562 5.254 14.504 1.00 85.69 913 LEU A N 1
ATOM 7353 C CA . LEU A 1 913 ? -29.292 5.130 13.069 1.00 85.69 913 LEU A CA 1
ATOM 7354 C C . LEU A 1 913 ? -28.592 6.367 12.509 1.00 85.69 913 LEU A C 1
ATOM 7356 O O . LEU A 1 913 ? -27.624 6.226 11.757 1.00 85.69 913 LEU A O 1
ATOM 7360 N N . LEU A 1 914 ? -29.061 7.563 12.879 1.00 85.19 914 LEU A N 1
ATOM 7361 C CA . LEU A 1 914 ? -28.437 8.826 12.494 1.00 85.19 914 LEU A CA 1
ATOM 7362 C C . LEU A 1 914 ? -26.966 8.849 12.928 1.00 85.19 914 LEU A C 1
ATOM 7364 O O . LEU A 1 914 ? -26.098 9.149 12.112 1.00 85.19 914 LEU A O 1
ATOM 7368 N N . LEU A 1 915 ? -26.678 8.454 14.169 1.00 79.19 915 LEU A N 1
ATOM 7369 C CA . LEU A 1 915 ? -25.321 8.351 14.707 1.00 79.19 915 LEU A CA 1
ATOM 7370 C C . LEU A 1 915 ? -24.429 7.406 13.899 1.00 79.19 915 LEU A C 1
ATOM 7372 O O . LEU A 1 915 ? -23.295 7.765 13.574 1.00 79.19 915 LEU A O 1
ATOM 7376 N N . CYS A 1 916 ? -24.926 6.220 13.540 1.00 80.56 916 CYS A N 1
ATOM 7377 C CA . CYS A 1 916 ? -24.170 5.278 12.719 1.00 80.56 916 CYS A CA 1
ATOM 7378 C C . CYS A 1 916 ? -23.850 5.854 11.329 1.00 80.56 916 CYS A C 1
ATOM 7380 O O . CYS A 1 916 ? -22.708 5.779 10.879 1.00 80.56 916 CYS A O 1
ATOM 7382 N N . GLU A 1 917 ? -24.835 6.440 10.643 1.00 85.94 917 GLU A N 1
ATOM 7383 C CA . GLU A 1 917 ? -24.644 7.012 9.300 1.00 85.94 917 GLU A CA 1
ATOM 7384 C C . GLU A 1 917 ? -23.701 8.225 9.335 1.00 85.94 917 GLU A C 1
ATOM 7386 O O . GLU A 1 917 ? -22.805 8.359 8.497 1.00 85.94 917 GLU A O 1
ATOM 7391 N N . VAL A 1 918 ? -23.840 9.075 10.353 1.00 83.38 918 VAL A N 1
ATOM 7392 C CA . VAL A 1 918 ? -22.944 10.204 10.605 1.00 83.38 918 VAL A CA 1
ATOM 7393 C C . VAL A 1 918 ? -21.516 9.735 10.894 1.00 83.38 918 VAL A C 1
ATOM 7395 O O . VAL A 1 918 ? -20.560 10.322 10.380 1.00 83.38 918 VAL A O 1
ATOM 7398 N N . HIS A 1 919 ? -21.344 8.663 11.669 1.00 78.25 919 HIS A N 1
ATOM 7399 C CA . HIS A 1 919 ? -20.030 8.092 11.953 1.00 78.25 919 HIS A CA 1
ATOM 7400 C C . HIS A 1 919 ? -19.317 7.653 10.666 1.00 78.25 919 HIS A C 1
ATOM 7402 O O . HIS A 1 919 ? -18.167 8.035 10.431 1.00 78.25 919 HIS A O 1
ATOM 7408 N N . VAL A 1 920 ? -20.020 6.925 9.793 1.00 78.88 920 VAL A N 1
ATOM 7409 C CA . VAL A 1 920 ? -19.488 6.478 8.495 1.00 78.88 920 VAL A CA 1
ATOM 7410 C C . VAL A 1 920 ? -19.189 7.667 7.580 1.00 78.88 920 VAL A C 1
ATOM 7412 O O . VAL A 1 920 ? -18.149 7.698 6.914 1.00 78.88 920 VAL A O 1
ATOM 7415 N N . LEU A 1 921 ? -20.065 8.676 7.558 1.00 83.00 921 LEU A N 1
ATOM 7416 C CA . LEU A 1 921 ? -19.841 9.899 6.794 1.00 83.00 921 LEU A CA 1
ATOM 7417 C C . LEU A 1 921 ? -18.581 10.635 7.277 1.00 83.00 921 LEU A C 1
ATOM 7419 O O . LEU A 1 921 ? -17.757 11.039 6.456 1.00 83.00 921 LEU A O 1
ATOM 7423 N N . ARG A 1 922 ? -18.390 10.763 8.594 1.00 81.25 922 ARG A N 1
ATOM 7424 C CA . ARG A 1 922 ? -17.205 11.388 9.198 1.00 81.25 922 ARG A CA 1
ATOM 7425 C C . ARG A 1 922 ? -15.924 10.627 8.864 1.00 81.25 922 ARG A C 1
ATOM 7427 O O . ARG A 1 922 ? -14.888 11.250 8.622 1.00 81.25 922 ARG A O 1
ATOM 7434 N N . GLU A 1 923 ? -15.973 9.297 8.830 1.00 71.75 923 GLU A N 1
ATOM 7435 C CA . GLU A 1 923 ? -14.831 8.475 8.427 1.00 71.75 923 GLU A CA 1
ATOM 7436 C C . GLU A 1 923 ? -14.473 8.683 6.949 1.00 71.75 923 GLU A C 1
ATOM 7438 O O . GLU A 1 923 ? -13.300 8.855 6.608 1.00 71.75 923 GLU A O 1
ATOM 7443 N N . ALA A 1 924 ? -15.478 8.727 6.072 1.00 77.25 924 ALA A N 1
ATOM 7444 C CA . ALA A 1 924 ? -15.279 8.965 4.648 1.00 77.25 924 ALA A CA 1
ATOM 7445 C C . ALA A 1 924 ? -14.751 10.383 4.369 1.00 77.25 924 ALA A C 1
ATOM 7447 O O . ALA A 1 924 ? -13.759 10.533 3.653 1.00 77.25 924 ALA A O 1
ATOM 7448 N N . ALA A 1 925 ? -15.348 11.403 4.996 1.00 80.25 925 ALA A N 1
ATOM 7449 C CA . ALA A 1 925 ? -14.940 12.802 4.879 1.00 80.25 925 ALA A CA 1
ATOM 7450 C C . ALA A 1 925 ? -13.477 13.004 5.276 1.00 80.25 925 ALA A C 1
ATOM 7452 O O . ALA A 1 925 ? -12.739 13.715 4.601 1.00 80.25 925 ALA A O 1
ATOM 7453 N N . TYR A 1 926 ? -13.014 12.309 6.314 1.00 73.25 926 TYR A N 1
ATOM 7454 C CA . TYR A 1 926 ? -11.636 12.417 6.775 1.00 73.25 926 TYR A CA 1
ATOM 7455 C C . TYR A 1 926 ? -10.590 11.980 5.739 1.00 73.25 926 TYR A C 1
ATOM 7457 O O . TYR A 1 926 ? -9.506 12.553 5.667 1.00 73.25 926 TYR A O 1
ATOM 7465 N N . ARG A 1 927 ? -10.912 10.974 4.918 1.00 73.12 927 ARG A N 1
ATOM 7466 C CA . ARG A 1 927 ? -9.995 10.455 3.890 1.00 73.12 927 ARG A CA 1
ATOM 7467 C C . ARG A 1 927 ? -9.896 11.376 2.671 1.00 73.12 927 ARG A C 1
ATOM 7469 O O . ARG A 1 927 ? -8.965 11.229 1.881 1.00 73.12 927 ARG A O 1
ATOM 7476 N N . VAL A 1 928 ? -10.861 12.282 2.501 1.00 77.12 928 VAL A N 1
ATOM 7477 C CA . VAL A 1 928 ? -11.034 13.104 1.293 1.00 77.12 928 VAL A CA 1
ATOM 7478 C C . VAL A 1 928 ? -10.780 14.590 1.567 1.00 77.12 928 VAL A C 1
ATOM 7480 O O . VAL A 1 928 ? -10.202 15.270 0.721 1.00 77.12 928 VAL A O 1
ATOM 7483 N N . MET A 1 929 ? -11.171 15.104 2.735 1.00 82.56 929 MET A N 1
ATOM 7484 C CA . MET A 1 929 ? -11.115 16.531 3.061 1.00 82.56 929 MET A CA 1
ATOM 7485 C C . MET A 1 929 ? -9.761 16.959 3.667 1.00 82.56 929 MET A C 1
ATOM 7487 O O . MET A 1 929 ? -9.177 16.227 4.471 1.00 82.56 929 MET A O 1
ATOM 7491 N N . PRO A 1 930 ? -9.264 18.173 3.350 1.00 79.25 930 PRO A N 1
ATOM 7492 C CA . PRO A 1 930 ? -8.136 18.791 4.049 1.00 79.25 930 PRO A CA 1
ATOM 7493 C C . PRO A 1 930 ? -8.408 18.993 5.547 1.00 79.25 930 PRO A C 1
ATOM 7495 O O . PRO A 1 930 ? -9.547 19.184 5.963 1.00 79.25 930 PRO A O 1
ATOM 7498 N N . ALA A 1 931 ? -7.353 19.022 6.367 1.00 70.12 931 ALA A N 1
ATOM 7499 C CA . ALA A 1 931 ? -7.481 19.029 7.829 1.00 70.12 931 ALA A CA 1
ATOM 7500 C C . ALA A 1 931 ? -8.242 20.236 8.410 1.00 70.12 931 ALA A C 1
ATOM 7502 O O . ALA A 1 931 ? -8.886 20.079 9.441 1.00 70.12 931 ALA A O 1
ATOM 7503 N N . GLN A 1 932 ? -8.150 21.417 7.788 1.00 76.25 932 GLN A N 1
ATOM 7504 C CA . GLN A 1 932 ? -8.888 22.610 8.223 1.00 76.25 932 GLN A CA 1
ATOM 7505 C C . GLN A 1 932 ? -10.385 22.450 7.935 1.00 76.25 932 GLN A C 1
ATOM 7507 O O . GLN A 1 932 ? -11.170 22.431 8.869 1.00 76.25 932 GLN A O 1
ATOM 7512 N N . VAL A 1 933 ? -10.738 22.174 6.677 1.00 81.00 933 VAL A N 1
ATOM 7513 C CA . VAL A 1 933 ? -12.121 21.925 6.225 1.00 81.00 933 VAL A CA 1
ATOM 7514 C C . VAL A 1 933 ? -12.783 20.787 7.003 1.00 81.00 933 VAL A C 1
ATOM 7516 O O . VAL A 1 933 ? -13.966 20.841 7.314 1.00 81.00 933 VAL A O 1
ATOM 7519 N N . PHE A 1 934 ? -12.016 19.747 7.340 1.00 80.81 934 PHE A N 1
ATOM 7520 C CA . PHE A 1 934 ? -12.513 18.637 8.142 1.00 80.81 934 PHE A CA 1
ATOM 7521 C C . PHE A 1 934 ? -12.899 19.053 9.571 1.00 80.81 934 PHE A C 1
ATOM 7523 O O . PHE A 1 934 ? -13.781 18.422 10.142 1.00 80.81 934 PHE A O 1
ATOM 7530 N N . ARG A 1 935 ? -12.256 20.066 10.171 1.00 74.19 935 ARG A N 1
ATOM 7531 C CA . ARG A 1 935 ? -12.656 20.559 11.501 1.00 74.19 935 ARG A CA 1
ATOM 7532 C C . ARG A 1 935 ? -14.013 21.242 11.434 1.00 74.19 935 ARG A C 1
ATOM 7534 O O . ARG A 1 935 ? -14.904 20.811 12.152 1.00 74.19 935 ARG A O 1
ATOM 7541 N N . ASP A 1 936 ? -14.183 22.169 10.498 1.00 82.56 936 ASP A N 1
ATOM 7542 C CA . ASP A 1 936 ? -15.455 22.864 10.271 1.00 82.56 936 ASP A CA 1
ATOM 7543 C C . ASP A 1 936 ? -16.574 21.847 9.970 1.00 82.56 936 ASP A C 1
ATOM 7545 O O . ASP A 1 936 ? -17.670 21.906 10.514 1.00 82.56 936 ASP A O 1
ATOM 7549 N N . PHE A 1 937 ? -16.262 20.830 9.156 1.00 86.94 937 PHE A N 1
ATOM 7550 C CA . PHE A 1 937 ? -17.187 19.738 8.857 1.00 86.94 937 PHE A CA 1
ATOM 7551 C C . PHE A 1 937 ? -17.574 18.929 10.102 1.00 86.94 937 PHE A C 1
ATOM 7553 O O . PHE A 1 937 ? -18.705 18.463 10.208 1.00 86.94 937 PHE A O 1
ATOM 7560 N N . VAL A 1 938 ? -16.641 18.716 11.035 1.00 78.50 938 VAL A N 1
ATOM 7561 C CA . VAL A 1 938 ? -16.924 18.012 12.291 1.00 78.50 938 VAL A CA 1
ATOM 7562 C C . VAL A 1 938 ? -17.835 18.837 13.191 1.00 78.50 938 VAL A C 1
ATOM 7564 O O . VAL A 1 938 ? -18.730 18.242 13.775 1.00 78.50 938 VAL A O 1
ATOM 7567 N N . GLU A 1 939 ? -17.666 20.157 13.260 1.00 78.00 939 GLU A N 1
ATOM 7568 C CA . GLU A 1 939 ? -18.564 21.044 14.017 1.00 78.00 939 GLU A CA 1
ATOM 7569 C C . GLU A 1 939 ? -20.000 20.970 13.475 1.00 78.00 939 GLU A C 1
ATOM 7571 O O . GLU A 1 939 ? -20.942 20.723 14.228 1.00 78.00 939 GLU A O 1
ATOM 7576 N N . ASP A 1 940 ? -20.164 21.055 12.151 1.00 87.06 940 ASP A N 1
ATOM 7577 C CA . ASP A 1 940 ? -21.461 20.887 11.485 1.00 87.06 940 ASP A CA 1
ATOM 7578 C C . ASP A 1 940 ? -22.078 19.502 11.745 1.00 87.06 940 ASP A C 1
ATOM 7580 O O . ASP A 1 940 ? -23.281 19.356 11.963 1.00 87.06 940 ASP A O 1
ATOM 7584 N N . VAL A 1 941 ? -21.253 18.457 11.721 1.00 83.19 941 VAL A N 1
ATOM 7585 C CA . VAL A 1 941 ? -21.684 17.087 12.006 1.00 83.19 941 VAL A CA 1
ATOM 7586 C C . VAL A 1 941 ? -22.050 16.886 13.482 1.00 83.19 941 VAL A C 1
ATOM 7588 O O . VAL A 1 941 ? -22.946 16.099 13.785 1.00 83.19 941 VAL A O 1
ATOM 7591 N N . GLU A 1 942 ? -21.387 17.575 14.406 1.00 75.75 942 GLU A N 1
ATOM 7592 C CA . GLU A 1 942 ? -21.723 17.545 15.831 1.00 75.75 942 GLU A CA 1
ATOM 7593 C C . GLU A 1 942 ? -23.068 18.236 16.094 1.00 75.75 942 GLU A C 1
ATOM 7595 O O . GLU A 1 942 ? -23.892 17.678 16.818 1.00 75.75 942 GLU A O 1
ATOM 7600 N N . GLU A 1 943 ? -23.355 19.357 15.421 1.00 79.19 943 GLU A N 1
ATOM 7601 C CA . GLU A 1 943 ? -24.680 20.000 15.460 1.00 79.19 943 GLU A CA 1
ATOM 7602 C C . GLU A 1 943 ? -25.777 19.087 14.882 1.00 79.19 943 GLU A C 1
ATOM 7604 O O . GLU A 1 943 ? -26.888 19.031 15.406 1.00 79.19 943 GLU A O 1
ATOM 7609 N N . LEU A 1 944 ? -25.470 18.320 13.830 1.00 82.44 944 LEU A N 1
ATOM 7610 C CA . LEU A 1 944 ? -26.409 17.366 13.229 1.00 82.44 944 LEU A CA 1
ATOM 7611 C C . LEU A 1 944 ? -26.819 16.246 14.199 1.00 82.44 944 LEU A C 1
ATOM 7613 O O . LEU A 1 944 ? -27.961 15.787 14.172 1.00 82.44 944 LEU A O 1
ATOM 7617 N N . VAL A 1 945 ? -25.887 15.782 15.028 1.00 74.19 945 VAL A N 1
ATOM 7618 C CA . VAL A 1 945 ? -26.113 14.684 15.977 1.00 74.19 945 VAL A CA 1
ATOM 7619 C C . VAL A 1 945 ? -26.842 15.151 17.239 1.00 74.19 945 VAL A C 1
ATOM 7621 O O . VAL A 1 945 ? -27.447 14.324 17.922 1.00 74.19 945 VAL A O 1
ATOM 7624 N N . ASP A 1 946 ? -26.838 16.452 17.536 1.00 71.06 946 ASP A N 1
ATOM 7625 C CA . ASP A 1 946 ? -27.512 17.003 18.711 1.00 71.06 946 ASP A CA 1
ATOM 7626 C C . ASP A 1 946 ? -29.043 16.948 18.563 1.00 71.06 946 ASP A C 1
ATOM 7628 O O . ASP A 1 946 ? -29.663 17.757 17.864 1.00 71.06 946 ASP A O 1
ATOM 7632 N N . VAL A 1 947 ? -29.660 15.979 19.243 1.00 67.31 947 VAL A N 1
ATOM 7633 C CA . VAL A 1 947 ? -31.110 15.719 19.211 1.00 67.31 947 VAL A CA 1
ATOM 7634 C C . VAL A 1 947 ? -31.914 16.883 19.781 1.00 67.31 947 VAL A C 1
ATOM 7636 O O . VAL A 1 947 ? -32.997 17.168 19.272 1.00 67.31 947 VAL A O 1
ATOM 7639 N N . ARG A 1 948 ? -31.343 17.626 20.741 1.00 64.69 948 ARG A N 1
ATOM 7640 C CA . ARG A 1 948 ? -31.988 18.757 21.440 1.00 64.69 948 ARG A CA 1
ATOM 7641 C C . ARG A 1 948 ? -32.351 19.901 20.496 1.00 64.69 948 ARG A C 1
ATOM 7643 O O . ARG A 1 948 ? -33.168 20.765 20.804 1.00 64.69 948 ARG A O 1
ATOM 7650 N N . THR A 1 949 ? -31.715 19.947 19.327 1.00 69.62 949 THR A N 1
ATOM 7651 C CA . THR A 1 949 ? -31.980 20.967 18.309 1.00 69.62 949 THR A CA 1
ATOM 7652 C C . THR A 1 949 ? -33.290 20.711 17.549 1.00 69.62 949 THR A C 1
ATOM 7654 O O . THR A 1 949 ? -33.840 21.640 16.943 1.00 69.62 949 THR A O 1
ATOM 7657 N N . GLY A 1 950 ? -33.817 19.483 17.617 1.00 78.00 950 GLY A N 1
ATOM 7658 C CA . GLY A 1 950 ? -35.027 19.033 16.940 1.00 78.00 950 GLY A CA 1
ATOM 7659 C C . GLY A 1 950 ? -34.825 18.757 15.447 1.00 78.00 950 GLY A C 1
ATOM 7660 O O . GLY A 1 950 ? -33.994 19.365 14.760 1.00 78.00 950 GLY A O 1
ATOM 7661 N N . ILE A 1 951 ? -35.664 17.877 14.894 1.00 85.06 951 ILE A N 1
ATOM 7662 C CA . ILE A 1 951 ? -35.523 17.361 13.521 1.00 85.06 951 ILE A CA 1
ATOM 7663 C C . ILE A 1 951 ? -35.502 18.463 12.447 1.00 85.06 951 ILE A C 1
ATOM 7665 O O . ILE A 1 951 ? -34.830 18.353 11.417 1.00 85.06 951 ILE A O 1
ATOM 7669 N N . LYS A 1 952 ? -36.212 19.575 12.690 1.00 85.19 952 LYS A N 1
ATOM 7670 C CA . LYS A 1 952 ? -36.267 20.726 11.775 1.00 85.19 952 LYS A CA 1
ATOM 7671 C C . LYS A 1 952 ? -34.908 21.419 11.645 1.00 85.19 952 LYS A C 1
ATOM 7673 O O . LYS A 1 952 ? -34.554 21.823 10.536 1.00 85.19 952 LYS A O 1
ATOM 7678 N N . LYS A 1 953 ? -34.152 21.569 12.741 1.00 85.50 953 LYS A N 1
ATOM 7679 C CA . LYS A 1 953 ? -32.801 22.153 12.702 1.00 85.50 953 LYS A CA 1
ATOM 7680 C C . LYS A 1 953 ? -31.810 21.161 12.104 1.00 85.50 953 LYS A C 1
ATOM 7682 O O . LYS A 1 953 ? -31.100 21.537 11.178 1.00 85.50 953 LYS A O 1
ATOM 7687 N N . GLN A 1 954 ? -31.869 19.888 12.493 1.00 88.44 954 GLN A N 1
ATOM 7688 C CA . GLN A 1 954 ? -31.025 18.829 11.922 1.00 88.44 954 GLN A CA 1
ATOM 7689 C C . GLN A 1 954 ? -31.129 18.760 10.387 1.00 88.44 954 GLN A C 1
ATOM 7691 O O . GLN A 1 954 ? -30.114 18.727 9.693 1.00 88.44 954 GLN A O 1
ATOM 7696 N N . ARG A 1 955 ? -32.340 18.856 9.815 1.00 90.25 955 ARG A N 1
ATOM 7697 C CA . ARG A 1 955 ? -32.525 18.935 8.350 1.00 90.25 955 ARG A CA 1
ATOM 7698 C C . ARG A 1 955 ? -31.867 20.170 7.720 1.00 90.25 955 ARG A C 1
ATOM 7700 O O . ARG A 1 955 ? -31.324 20.081 6.619 1.00 90.25 955 ARG A O 1
ATOM 7707 N N . LYS A 1 956 ? -31.891 21.328 8.393 1.00 91.38 956 LYS A N 1
ATOM 7708 C CA . LYS A 1 956 ? -31.177 22.531 7.925 1.00 91.38 956 LYS A CA 1
ATOM 7709 C C . LYS A 1 956 ? -29.663 22.325 7.952 1.00 91.38 956 LYS A C 1
ATOM 7711 O O . LYS A 1 956 ? -29.005 22.718 6.993 1.00 91.38 956 LYS A O 1
ATOM 7716 N N . VAL A 1 957 ? -29.135 21.662 8.980 1.00 91.00 957 VAL A N 1
ATOM 7717 C CA . VAL A 1 957 ? -27.709 21.316 9.078 1.00 91.00 957 VAL A CA 1
ATOM 7718 C C . VAL A 1 957 ? -27.295 20.374 7.944 1.00 91.00 957 VAL A C 1
ATOM 7720 O O . VAL A 1 957 ? -26.308 20.643 7.267 1.00 91.00 957 VAL A O 1
ATOM 7723 N N . VAL A 1 958 ? -28.088 19.341 7.621 1.00 92.62 958 VAL A N 1
ATOM 7724 C CA . VAL A 1 958 ? -27.826 18.475 6.447 1.00 92.62 958 VAL A CA 1
ATOM 7725 C C . VAL A 1 958 ? -27.762 19.282 5.147 1.00 92.62 958 VAL A C 1
ATOM 7727 O O . VAL A 1 958 ? -26.874 19.056 4.321 1.00 92.62 958 VAL A O 1
ATOM 7730 N N . ASN A 1 959 ? -28.668 20.246 4.960 1.00 91.94 959 ASN A N 1
ATOM 7731 C CA . ASN A 1 959 ? -28.647 21.123 3.788 1.00 91.94 959 ASN A CA 1
ATOM 7732 C C . ASN A 1 959 ? -27.421 22.046 3.772 1.00 91.94 959 ASN A C 1
ATOM 7734 O O . ASN A 1 959 ? -26.819 22.222 2.709 1.00 91.94 959 ASN A O 1
ATOM 7738 N N . ARG A 1 960 ? -27.011 22.578 4.933 1.00 93.19 960 ARG A N 1
ATOM 7739 C CA . ARG A 1 960 ? -25.774 23.356 5.088 1.00 93.19 960 ARG A CA 1
ATOM 7740 C C . ARG A 1 960 ? -24.560 22.518 4.699 1.00 93.19 960 ARG A C 1
ATOM 7742 O O . ARG A 1 960 ? -23.806 22.947 3.834 1.00 93.19 960 ARG A O 1
ATOM 7749 N N . ILE A 1 961 ? -24.448 21.292 5.213 1.00 92.44 961 ILE A N 1
ATOM 7750 C CA . ILE A 1 961 ? -23.379 20.347 4.867 1.00 92.44 961 ILE A CA 1
ATOM 7751 C C . ILE A 1 961 ? -23.365 20.059 3.357 1.00 92.44 961 ILE A C 1
ATOM 7753 O O . ILE A 1 961 ? -22.317 20.125 2.711 1.00 92.44 961 ILE A O 1
ATOM 7757 N N . ARG A 1 962 ? -24.533 19.767 2.764 1.00 90.75 962 ARG A N 1
ATOM 7758 C CA . ARG A 1 962 ? -24.667 19.486 1.323 1.00 90.75 962 ARG A CA 1
ATOM 7759 C C . ARG A 1 962 ? -24.185 20.659 0.467 1.00 90.75 962 ARG A C 1
ATOM 7761 O O . ARG A 1 962 ? -23.576 20.440 -0.579 1.00 90.75 962 ARG A O 1
ATOM 7768 N N . TRP A 1 963 ? -24.477 21.887 0.891 1.00 92.06 963 TRP A N 1
ATOM 7769 C CA . TRP A 1 963 ? -24.105 23.105 0.179 1.00 92.06 963 TRP A CA 1
ATOM 7770 C C . TRP A 1 963 ? -22.632 23.485 0.399 1.00 92.06 963 TRP A C 1
ATOM 7772 O O . TRP A 1 963 ? -21.890 23.606 -0.576 1.00 92.06 963 TRP A O 1
ATOM 7782 N N . ALA A 1 964 ? -22.190 23.601 1.655 1.00 90.38 964 ALA A N 1
ATOM 7783 C CA . ALA A 1 964 ? -20.860 24.082 2.034 1.00 90.38 964 ALA A CA 1
ATOM 7784 C C . ALA A 1 964 ? -19.733 23.156 1.551 1.00 90.38 964 ALA A C 1
ATOM 7786 O O . ALA A 1 964 ? -18.687 23.622 1.100 1.00 90.38 964 ALA A O 1
ATOM 7787 N N . TYR A 1 965 ? -19.960 21.837 1.565 1.00 90.69 965 TYR A N 1
ATOM 7788 C CA . TYR A 1 965 ? -18.944 20.847 1.194 1.00 90.69 965 TYR A CA 1
ATOM 7789 C C . TYR A 1 965 ? -19.205 20.183 -0.164 1.00 90.69 965 TYR A C 1
ATOM 7791 O O . TYR A 1 965 ? -18.606 19.150 -0.463 1.00 90.69 965 TYR A O 1
ATOM 7799 N N . LYS A 1 966 ? -20.043 20.783 -1.026 1.00 87.25 966 LYS A N 1
ATOM 7800 C CA . LYS A 1 966 ? -20.442 20.235 -2.341 1.00 87.25 966 LYS A CA 1
ATOM 7801 C C . LYS A 1 966 ? -19.267 19.764 -3.209 1.00 87.25 966 LYS A C 1
ATOM 7803 O O . LYS A 1 966 ? -19.401 18.787 -3.929 1.00 87.25 966 LYS A O 1
ATOM 7808 N N . ARG A 1 967 ? -18.109 20.432 -3.137 1.00 82.94 967 ARG A N 1
ATOM 7809 C CA . ARG A 1 967 ? -16.891 20.077 -3.898 1.00 82.94 967 ARG A CA 1
ATOM 7810 C C . ARG A 1 967 ? -16.312 18.700 -3.529 1.00 82.94 967 ARG A C 1
ATOM 7812 O O . ARG A 1 967 ? -15.572 18.119 -4.321 1.00 82.94 967 ARG A O 1
ATOM 7819 N N . TYR A 1 968 ? -16.604 18.208 -2.328 1.00 79.88 968 TYR A N 1
ATOM 7820 C CA . TYR A 1 968 ? -16.062 16.961 -1.784 1.00 79.88 968 TYR A CA 1
ATOM 7821 C C . TYR A 1 968 ? -17.044 15.783 -1.874 1.00 79.88 968 TYR A C 1
ATOM 7823 O O . TYR A 1 968 ? -16.645 14.655 -1.580 1.00 79.88 968 TYR A O 1
ATOM 7831 N N . PHE A 1 969 ? -18.296 16.045 -2.267 1.00 76.06 969 PHE A N 1
ATOM 7832 C CA . PHE A 1 969 ? -19.369 15.060 -2.416 1.00 76.06 969 PHE A CA 1
ATOM 7833 C C . PHE A 1 969 ? -19.515 14.539 -3.844 1.00 76.06 969 PHE A C 1
ATOM 7835 O O . PHE A 1 969 ? -19.174 15.278 -4.794 1.00 76.06 969 PHE A O 1
#

pLDDT: mean 78.2, std 16.22, range [31.14, 97.69]